Protein AF-A0A2D9T3K2-F1 (afdb_monomer)

Mean predicted aligned error: 9.5 Å

Solvent-accessible surface area (backbone atoms only — not comparable to full-atom values): 57803 Å² total; per-residue (Å²): 136,91,82,90,87,87,89,87,82,87,90,87,91,88,85,89,90,92,86,91,89,87,92,87,91,88,84,88,87,88,87,85,89,83,85,85,78,82,81,85,84,90,79,89,71,95,80,82,83,90,83,84,86,86,90,88,88,83,91,81,85,88,88,75,84,76,86,75,98,74,86,73,88,89,71,94,65,77,78,74,75,79,78,80,83,62,64,78,80,50,65,85,41,47,78,77,47,78,47,72,35,83,84,36,88,58,64,32,38,34,41,22,25,70,74,60,36,41,33,36,37,14,51,36,68,50,48,35,35,17,49,48,22,23,52,49,34,73,33,37,41,64,62,47,55,52,44,23,20,46,17,55,30,45,37,9,56,71,60,4,63,83,20,40,57,56,20,40,34,27,46,53,75,35,29,34,56,34,14,48,43,43,48,69,60,48,49,78,67,55,44,49,38,43,38,25,21,23,50,11,33,35,40,40,52,49,29,31,67,71,66,77,40,82,68,54,57,67,39,63,64,42,18,71,63,62,72,35,94,47,38,62,75,77,59,71,85,57,44,46,51,47,48,29,10,34,52,31,36,50,36,48,75,40,19,67,70,68,52,33,65,41,26,30,56,27,45,55,45,52,87,65,54,49,74,94,42,79,66,38,72,33,52,62,50,26,47,47,70,50,69,62,63,36,43,41,81,39,64,40,50,39,17,56,39,72,50,49,95,73,72,86,58,84,64,78,67,88,80,63,63,71,75,66,74,83,79,84,53,47,79,76,72,53,52,68,66,33,51,54,49,43,45,51,49,39,49,57,50,44,39,72,80,50,48,79,71,48,43,59,82,47,16,35,24,34,20,36,19,8,92,42,26,75,84,44,34,6,30,33,37,32,28,36,29,39,67,40,30,32,50,34,59,46,43,60,40,31,41,33,11,52,92,61,61,28,91,82,54,52,46,39,28,33,29,17,53,70,69,48,98,49,63,62,32,36,34,42,81,27,29,34,42,26,44,25,61,46,60,41,64,36,42,44,35,26,36,31,38,46,40,58,51,85,49,23,43,85,47,24,36,36,42,80,89,38,82,36,57,44,47,77,46,79,44,80,40,52,32,27,64,22,77,81,75,76,19,73,56,46,76,46,80,45,62,47,44,22,45,79,77,65,30,37,49,47,31,56,26,41,50,81,58,55,94,88,57,87,71,59,94,46,53,34,82,47,63,38,59,70,45,35,30,33,52,39,61,82,85,77,85,84,57,24,25,26,37,30,35,45,49,48,44,69,73,33,32,39,66,65,60,20,36,50,32,51,60,67,28,66,37,47,64,47,36,58,58,25,37,49,21,30,39,29,42,23,46,26,38,31,26,15,11,32,88,16,44,27,29,32,38,52,64,44,51,40,62,31,60,70,58,44,53,53,50,99,77,37,42,56,37,82,36,37,36,60,77,20,46,22,35,38,35,76,51,78,72,69,42,60,43,60,40,98,84,35,25,68,28,63,67,54,25,72,69,38,78,50,36,34,14,41,56,55,75,93,74,49,34,47,30,67,67,42,94,83,43,51,37,50,43,32,32,26,35,55,12,34,39,35,60,74,41,49,54,46,64,39,97,55,63,54,68,63,69,48,42,49,12,49,36,35,45,52,52,50,55,53,48,51,55,24,38,78,68,51,49,39,48,71,68,49,51,53,54,48,63,58,30,37,44,37,55,62,50,70,70,45,45,62,52,58,46,47,23,51,50,52,20,50,52,27,53,73,56,83,54,53,93,91,36,66,44,37,54,29,14,49,56,34,67,77,38,43,73,59,54,56,47,49,48,54,41,48,55,50,29,58,74,65,64,32,46,24,39,18,37,52,72,39,84,68,39,81,56,47,75,66,38,35,55,26,2,24,34,43,36,53,47,59,29,22,53,28,36,39,50,48,56,43,45,71,76,57,70,56,73,73,28,64,69,66,52,67,77,43,56,51,46,38,46,51,54,50,60,77,44,50,64,42,83,65,36,49,20,45,32,88,86,76,40,29,46,48,60,31,38,51,78,84,48,80,100,60,75,49,38,62,50,49,38,40,43,51,20,45,54,52,31,53,54,42,45,32,28,57,50,40,97,80,58,54,39,60,18,68,58,42,85,59,60,92,72,43,34,24,17,70,36,25,21,47,43,36,44,29,61,67,48,81,77,65,51,90,43,71,73,59,49,60,67,48,51,71,46,35,66,34,28,87,80,54,62,47,58,89,85,70,45,91,89,38,81,71,62,64,45,60,51,44,61,37,48,28,37,67,50,15,58,32,40,33,21,34,47,70,68,40,56,52,36,58,17,38,37,19,49,40,34,47,38,38,38,40,28,24,89,92,48,75,49,34,30,31,36,29,60,24,18,62,25,55,37,70,88,44,84,31,24,50,68,29,28,63,34,40,73,50,70,41,64,45,79,46,56,73,51,72,67,50,37,49,76,41,43,68,30,25,35,40,38,34,82

Foldseek 3Di:
DDDDDDDDDDDDDDDDDDDDDDDDDDDDDDDDDDDDDDDDDDDDPPDPPPPDPDDDDDDDDDDDDDDDPDPDDDDPDPPPDDFDQDQPLCNPFFFDFAAAQPPAPFWKWWFAFPLGFTAIEDQDLLNRLLQVLQVLCLFPVVVLQVLLCQLLLCLLVQVFPLSNLSSLQSVLLCSNVLLVQQQVLDDPVRQSSLQSSLSSNVSNLVCCVVVVGPHFPVLQQCCVQLVHPHSSVSPDRDHSSSLSSNVSSLLCLQFPDLCQLQQLLQLQCVVVFQVVFPPVQLVSLQVCVQLLAQAFLFQDAQFAAFADDDDSDRDQDPQFFPPDDPRQHAPDPADPVLSVVSSVLSVVNCCLSPPPLFFFAWKKKKKFFLVLALNSWIKIWIFGKDFLAFPFQKFWHWYWNVSSHHPQIFFWTDIDGRSNSFHAFTDSQFKGKHKYFQHWLQKFKAKWWFDADQLQHTFFTAAPNDTFGKDKDWDKHWRRPRVSSVHHTDIDTAIWIAHNQGWTWQTKAADFDDPPDDDDRSWDWHAHSNTIGTFDDDPPPPTIMTMTMDGFCSLHAHPSQLRVQRSNDNAVVSNLVSLLRAISRRMWMKMAGQNRKIKTFPDHWHFQLQVQDADPQLHGHHQRHRSHHHHCRYDPAAYQDADSSNGGPQVCQVVDDNRHHTDDSVNGRMDICDPLSMGMDTQQHHHCQCSNSCVSNGSGGIDDSTFSCQLVVQLSVLSSVCSVVSNPDPVSQLCSLVFQAPSVLVVCLVVLLVLLVLLVVLLVDDDDVQDLSVLSVVLCVVCVVVSVVLNVLSVLCVVVRHGFAQQDAFPQDDHDPSSLSSQLNNLLCLLLVLLLLCLLPVQSPCASHNDHGVSSSVSSCSVQVVCQLPPSHSQADPVASGGQSNARSVDPPDGGHSSSSSSVSSSVSLVFQCDDQDPLQAWIHDVHSPSSSSGNQSNAFEWHAHPQCSSNDDDPVSVVSRPLSTDFCVNVPRDPPDDPPHSSVSGGGGRARHESRRNQDRYQGSPSIHNYHRMGRQKIKMWTHHPVTIWIWMAGCFFNRSHSVDPRRRVRNVCVRNSHTDTRQRDSSSSSVRRNHMHMYHD

Radius of gyration: 31.85 Å; Cα contacts (8 Å, |Δi|>4): 2318; chains: 1; bounding box: 77×105×101 Å

Secondary structure (DSSP, 8-state):
--------------------------------PPPPP--------TTSSSSSS--------S-PPPPPS-----S----PPPPPPPPGGGTTS-EEEEEE-TT-SS-EEEEE-GGG-EEEE-SSHHHHHHHHHHHHHHHHHHHHHHHHHHHHT-SHHHHTHHHHHHHHHHHHTTHHHHHHHHHHT--HHHHHHHHHHHHHHHHHHHHHHTTSSPPPHHHHHHTTTTT-SSGGGT-----HHHHHHHHHHHHHHHH----HHHHHHHHHTGGGSSTT-TTHHHHHHHHHHHHT--S-SS---SS--SSSSSS--SPPP---TT---S-------S-HHHHHHHHHHHHHHHHHHS-GGG-S-B--EEEE-GGGSSSS-EEEEE--EEE--BS-SEEEEEEESTTTT-SS--EEEEEEETT-SS-SEEE-SSEEEEEEE-----EEEEEEEEEE-TTS-EEEEEETTEEEE-EEEEEEEEE--BGGGTB--EEEEEEEEE-TT-PEEEEE-EEE--TT--PPTT---EEETTEEEEES-SSSSS-EEEEEEEEGGGG---HHHHHHHHHH-SSHHHHHHHGGG-BS--EEEEEEETTS-EEEE---B-B--TTS-B-TTSPBPTT--TTSEEETTT-PPPB--B-TTSSB-HHHHHHS-TTB-B--GGGS-EEES-TTSEEEESS--SSS-STTS-TTSSSS--------SHHHHHHHHHHHHHHHTT--SHHHHHHHHT--B-HHHHHHHHHHHHHHHHHHHHHHS-PPTTSHHHHHHHHHHHHHHHHHHHHHHHHHHHHTT-B----S--SS----HHHHHHHHHHHHHHHHHHHHHHHHHTTTT-TTTSS-SHHHHHHHHHHHHHTTT-TT-TTB-TTTSSBGGGS-TTSTT----HHHHHHHHHHHHHHHHHSPBPTTSSSB--SSS-GGG--GGGT-EE-B-BHHHHTTTT-HHHHHHGGGGSB-TTTS-SSTT--TTSGGGG-SSEE----TT-SS-----S-SS---B-EEES--EEEEEETTEEEEEE--SS-S-S-TTSTTSSTTHHHHHHT--EE---SHHHHHHH--EEEEEE-

pLDDT: mean 84.91, std 18.7, range [21.72, 98.81]

Nearest PDB structures (foldseek):
  4e56-assembly2_B  TM=7.898E-01  e=7.848E-30  Pseudomonas sp. 130
  4e57-assembly1_A  TM=7.732E-01  e=4.721E-30  Pseudomonas sp. 130
  4e55-assembly1_A  TM=7.853E-01  e=2.401E-29  Pseudomonas sp. 130
  1keh-assembly1_A  TM=7.615E-01  e=5.226E-30  Brevundimonas diminuta
  3s8r-assembly2_B  TM=7.791E-01  e=2.487E-28  Pseudomonas sp. SY-77-1

Structure (mmCIF, N/CA/C/O backbone):
data_AF-A0A2D9T3K2-F1
#
_entry.id   AF-A0A2D9T3K2-F1
#
loop_
_atom_site.group_PDB
_atom_site.id
_atom_site.type_symbol
_atom_site.label_atom_id
_atom_site.label_alt_id
_atom_site.label_comp_id
_atom_site.label_asym_id
_atom_site.label_entity_id
_atom_site.label_seq_id
_atom_site.pdbx_PDB_ins_code
_atom_site.Cartn_x
_atom_site.Cartn_y
_atom_site.Cartn_z
_atom_site.occupancy
_atom_site.B_iso_or_equiv
_atom_site.auth_seq_id
_atom_site.auth_comp_id
_atom_site.auth_asym_id
_atom_site.auth_atom_id
_atom_site.pdbx_PDB_model_num
ATOM 1 N N . MET A 1 1 ? -13.242 55.283 -20.265 1.00 34.44 1 MET A N 1
ATOM 2 C CA . MET A 1 1 ? -14.229 56.393 -20.376 1.00 34.44 1 MET A CA 1
ATOM 3 C C . MET A 1 1 ? -14.811 56.680 -18.990 1.00 34.44 1 MET A C 1
ATOM 5 O O . MET A 1 1 ? -14.820 55.772 -18.175 1.00 34.44 1 MET A O 1
ATOM 9 N N . LYS A 1 2 ? -15.241 57.914 -18.680 1.00 24.78 2 LYS A N 1
ATOM 10 C CA . LYS A 1 2 ? -15.876 58.256 -17.382 1.00 24.78 2 LYS A CA 1
ATOM 11 C C . LYS A 1 2 ? -17.367 57.911 -17.384 1.00 24.78 2 LYS A C 1
ATOM 13 O O . LYS A 1 2 ? -17.972 58.155 -18.414 1.00 24.78 2 LYS A O 1
ATOM 18 N N . TRP A 1 3 ? -17.931 57.555 -16.223 1.00 22.88 3 TRP A N 1
ATOM 19 C CA . TRP A 1 3 ? -19.050 58.222 -15.505 1.00 22.88 3 TRP A CA 1
ATOM 20 C C . TRP A 1 3 ? -19.085 57.603 -14.075 1.00 22.88 3 TRP A C 1
ATOM 22 O O . TRP A 1 3 ? -19.223 56.399 -13.961 1.00 22.88 3 TRP A O 1
ATOM 32 N N . HIS A 1 4 ? -18.647 58.268 -12.988 1.00 30.34 4 HIS A N 1
ATOM 33 C CA . HIS A 1 4 ? -19.379 59.226 -12.116 1.00 30.34 4 HIS A CA 1
ATOM 34 C C . HIS A 1 4 ? -20.631 58.631 -11.428 1.00 30.34 4 HIS A C 1
ATOM 36 O O . HIS A 1 4 ? -21.470 58.098 -12.134 1.00 30.34 4 HIS A O 1
ATOM 42 N N . ARG A 1 5 ? -20.892 58.730 -10.104 1.00 29.39 5 ARG A N 1
ATOM 43 C CA . ARG A 1 5 ? -20.461 59.567 -8.929 1.00 29.39 5 ARG A CA 1
ATOM 44 C C . ARG A 1 5 ? -20.524 58.680 -7.650 1.00 29.39 5 ARG A C 1
ATOM 46 O O . ARG A 1 5 ? -21.111 57.619 -7.741 1.00 29.39 5 ARG A O 1
ATOM 53 N N . GLY A 1 6 ? -20.050 58.995 -6.433 1.00 24.83 6 GLY A N 1
ATOM 54 C CA . GLY A 1 6 ? -19.529 60.189 -5.722 1.00 24.83 6 GLY A CA 1
ATOM 55 C C . GLY A 1 6 ? -19.977 60.085 -4.234 1.00 24.83 6 GLY A C 1
ATOM 56 O O . GLY A 1 6 ? -20.940 59.385 -3.967 1.00 24.83 6 GLY A O 1
ATOM 57 N N . GLY A 1 7 ? -19.410 60.703 -3.189 1.00 27.02 7 GLY A N 1
ATOM 58 C CA . GLY A 1 7 ? -18.286 61.633 -3.027 1.00 27.02 7 GLY A CA 1
ATOM 59 C C . GLY A 1 7 ? -18.514 62.562 -1.807 1.00 27.02 7 GLY A C 1
ATOM 60 O O . GLY A 1 7 ? -19.582 63.160 -1.721 1.00 27.02 7 GLY A O 1
ATOM 61 N N . ARG A 1 8 ? -17.535 62.683 -0.888 1.00 26.23 8 ARG A N 1
ATOM 62 C CA . ARG A 1 8 ? -17.340 63.669 0.227 1.00 26.23 8 ARG A CA 1
ATOM 63 C C . ARG A 1 8 ? -16.034 63.262 0.958 1.00 26.23 8 ARG A C 1
ATOM 65 O O . ARG A 1 8 ? -15.765 62.075 1.025 1.00 26.23 8 ARG A O 1
ATOM 72 N N . GLY A 1 9 ? -15.174 64.113 1.527 1.00 25.58 9 GLY A N 1
ATOM 73 C CA . GLY A 1 9 ? -15.096 65.579 1.561 1.00 25.58 9 GLY A CA 1
ATOM 74 C C . GLY A 1 9 ? -14.053 66.059 2.600 1.00 25.58 9 GLY A C 1
ATOM 75 O O . GLY A 1 9 ? -14.320 66.000 3.790 1.00 25.58 9 GLY A O 1
ATOM 76 N N . ARG A 1 10 ? -12.877 66.525 2.135 1.00 26.20 10 ARG A N 1
ATOM 77 C CA . ARG A 1 10 ? -11.783 67.244 2.866 1.00 26.20 10 ARG A CA 1
ATOM 78 C C . ARG A 1 10 ? -12.265 68.595 3.479 1.00 26.20 10 ARG A C 1
ATOM 80 O O . ARG A 1 10 ? -13.417 68.917 3.184 1.00 26.20 10 ARG A O 1
ATOM 87 N N . PRO A 1 11 ? -11.472 69.451 4.202 1.00 43.53 11 PRO A N 1
ATOM 88 C CA . PRO A 1 11 ? -9.986 69.646 4.260 1.00 43.53 11 PRO A CA 1
ATOM 89 C C . PRO A 1 11 ? -9.410 69.894 5.694 1.00 43.53 11 PRO A C 1
ATOM 91 O O . PRO A 1 11 ? -10.148 69.754 6.656 1.00 43.53 11 PRO A O 1
ATOM 94 N N . ALA A 1 12 ? -8.180 70.365 5.989 1.00 29.14 12 ALA A N 1
ATOM 95 C CA . ALA A 1 12 ? -6.795 70.384 5.441 1.00 29.14 12 ALA A CA 1
ATOM 96 C C . ALA A 1 12 ? -6.040 71.611 6.046 1.00 29.14 12 ALA A C 1
ATOM 98 O O . ALA A 1 12 ? -6.672 72.635 6.296 1.00 29.14 12 ALA A O 1
ATOM 99 N N . GLY A 1 13 ? -4.708 71.565 6.237 1.00 24.05 13 GLY A N 1
ATOM 100 C CA . GLY A 1 13 ? -3.927 72.708 6.766 1.00 24.05 13 GLY A CA 1
ATOM 101 C C . GLY A 1 13 ? -2.402 72.615 6.559 1.00 24.05 13 GLY A C 1
ATOM 102 O O . GLY A 1 13 ? -1.827 71.536 6.626 1.00 24.05 13 GLY A O 1
ATOM 103 N N . THR A 1 14 ? -1.749 73.750 6.271 1.00 26.33 14 THR A N 1
ATOM 104 C CA . THR A 1 14 ? -0.377 73.878 5.708 1.00 26.33 14 THR A CA 1
ATOM 105 C C . THR A 1 14 ? 0.335 75.138 6.260 1.00 26.33 14 THR A C 1
ATOM 107 O O . THR A 1 14 ? -0.378 76.074 6.605 1.00 26.33 14 THR A O 1
ATOM 110 N N . LYS A 1 15 ? 1.673 75.324 6.303 1.00 27.38 15 LYS A N 1
ATOM 111 C CA . LYS A 1 15 ? 2.837 74.637 5.678 1.00 27.38 15 LYS A CA 1
ATOM 112 C C . LYS A 1 15 ? 4.179 75.108 6.332 1.00 27.38 15 LYS A C 1
ATOM 114 O O . LYS A 1 15 ? 4.210 76.198 6.886 1.00 27.38 15 LYS A O 1
ATOM 119 N N . VAL A 1 16 ? 5.282 74.398 6.025 1.00 26.81 16 VAL A N 1
ATOM 120 C CA . VAL A 1 16 ? 6.668 74.896 5.723 1.00 26.81 16 VAL A CA 1
ATOM 121 C C . VAL A 1 16 ? 7.769 74.991 6.838 1.00 26.81 16 VAL A C 1
ATOM 123 O O . VAL A 1 16 ? 7.431 75.295 7.976 1.00 26.81 16 VAL A O 1
ATOM 126 N N . PRO A 1 17 ? 9.074 74.700 6.527 1.00 44.97 17 PRO A N 1
ATOM 127 C CA . PRO A 1 17 ? 10.231 74.529 7.462 1.00 44.97 17 PRO A CA 1
ATOM 128 C C . PRO A 1 17 ? 11.317 75.649 7.255 1.00 44.97 17 PRO A C 1
ATOM 130 O O . PRO A 1 17 ? 10.873 76.711 6.811 1.00 44.97 17 PRO A O 1
ATOM 133 N N . PRO A 1 18 ? 12.683 75.535 7.432 1.00 43.09 18 PRO A N 1
ATOM 134 C CA . PRO A 1 18 ? 13.651 74.522 7.982 1.00 43.09 18 PRO A CA 1
ATOM 135 C C . PRO A 1 18 ? 14.780 75.168 8.902 1.00 43.09 18 PRO A C 1
ATOM 137 O O . PRO A 1 18 ? 14.460 76.188 9.507 1.00 43.09 18 PRO A O 1
ATOM 140 N N . PRO A 1 19 ? 16.105 74.794 8.961 1.00 46.16 19 PRO A N 1
ATOM 141 C CA . PRO A 1 19 ? 16.846 73.523 9.249 1.00 46.16 19 PRO A CA 1
ATOM 142 C C . PRO A 1 19 ? 18.025 73.580 10.311 1.00 46.16 19 PRO A C 1
ATOM 144 O O . PRO A 1 19 ? 18.460 74.651 10.715 1.00 46.16 19 PRO A O 1
ATOM 147 N N . HIS A 1 20 ? 18.644 72.404 10.591 1.00 27.02 20 HIS A N 1
ATOM 148 C CA . HIS A 1 20 ? 20.056 72.089 11.012 1.00 27.02 20 HIS A CA 1
ATOM 149 C C . HIS A 1 20 ? 20.664 72.425 12.410 1.00 27.02 20 HIS A C 1
ATOM 151 O O . HIS A 1 20 ? 20.666 73.572 12.833 1.00 27.02 20 HIS A O 1
ATOM 157 N N . VAL A 1 21 ? 21.352 71.424 13.024 1.00 25.61 21 VAL A N 1
ATOM 158 C CA . VAL A 1 21 ? 22.765 71.387 13.556 1.00 25.61 21 VAL A CA 1
ATOM 159 C C . VAL A 1 21 ? 23.084 69.964 14.134 1.00 25.61 21 VAL A C 1
ATOM 161 O O . VAL A 1 21 ? 22.221 69.093 14.076 1.00 25.61 21 VAL A O 1
ATOM 164 N N . VAL A 1 22 ? 24.336 69.653 14.537 1.00 27.73 22 VAL A N 1
ATOM 165 C CA . VAL A 1 22 ? 24.989 68.311 14.498 1.00 27.73 22 VAL A CA 1
ATOM 166 C C . VAL A 1 22 ? 25.865 67.957 15.747 1.00 27.73 22 VAL A C 1
ATOM 168 O O . VAL A 1 22 ? 26.499 68.851 16.298 1.00 27.73 22 VAL A O 1
ATOM 171 N N . ARG A 1 23 ? 26.024 66.637 16.045 1.00 29.28 23 ARG A N 1
ATOM 172 C CA . ARG A 1 23 ? 27.108 65.887 16.789 1.00 29.28 23 ARG A CA 1
ATOM 173 C C . ARG A 1 23 ? 27.122 65.705 18.336 1.00 29.28 23 ARG A C 1
ATOM 175 O O . ARG A 1 23 ? 27.079 66.661 19.095 1.00 29.28 23 ARG A O 1
ATOM 182 N N . GLY A 1 24 ? 27.433 64.458 18.750 1.00 23.02 24 GLY A N 1
ATOM 183 C CA . GLY A 1 24 ? 27.941 63.992 20.068 1.00 23.02 24 GLY A CA 1
ATOM 184 C C . GLY A 1 24 ? 28.343 62.488 20.019 1.00 23.02 24 GLY A C 1
ATOM 185 O O . GLY A 1 24 ? 27.822 61.787 19.158 1.00 23.02 24 GLY A O 1
ATOM 186 N N . ARG A 1 25 ? 29.291 61.982 20.841 1.00 28.72 25 ARG A N 1
ATOM 187 C CA . ARG A 1 25 ? 29.903 60.613 20.748 1.00 28.72 25 ARG A CA 1
ATOM 188 C C . ARG A 1 25 ? 30.012 59.858 22.095 1.00 28.72 25 ARG A C 1
ATOM 190 O O . ARG A 1 25 ? 30.309 60.496 23.099 1.00 28.72 25 ARG A O 1
ATOM 197 N N . GLY A 1 26 ? 30.019 58.513 22.032 1.00 23.56 26 GLY A N 1
ATOM 198 C CA . GLY A 1 26 ? 30.567 57.555 23.031 1.00 23.56 26 GLY A CA 1
ATOM 199 C C . GLY A 1 26 ? 29.570 56.446 23.435 1.00 23.56 26 GLY A C 1
ATOM 200 O O . GLY A 1 26 ? 28.385 56.744 23.457 1.00 23.56 26 GLY A O 1
ATOM 201 N N . ARG A 1 27 ? 29.943 55.196 23.778 1.00 26.59 27 ARG A N 1
ATOM 202 C CA . ARG A 1 27 ? 31.215 54.425 23.696 1.00 26.59 27 ARG A CA 1
ATOM 203 C C . ARG A 1 27 ? 30.889 52.909 23.899 1.00 26.59 27 ARG A C 1
ATOM 205 O O . ARG A 1 27 ? 29.916 52.619 24.578 1.00 26.59 27 ARG A O 1
ATOM 212 N N . ASP A 1 28 ? 31.690 52.006 23.325 1.00 29.39 28 ASP A N 1
ATOM 213 C CA . ASP A 1 28 ? 31.605 50.509 23.334 1.00 29.39 28 ASP A CA 1
ATOM 214 C C . ASP A 1 28 ? 32.063 49.873 24.699 1.00 29.39 28 ASP A C 1
ATOM 216 O O . ASP A 1 28 ? 32.567 50.681 25.496 1.00 29.39 28 ASP A O 1
ATOM 220 N N . PRO A 1 29 ? 32.019 48.531 25.017 1.00 43.41 29 PRO A N 1
ATOM 221 C CA . PRO A 1 29 ? 31.905 47.341 24.127 1.00 43.41 29 PRO A CA 1
ATOM 222 C C . PRO A 1 29 ? 31.186 46.032 24.623 1.00 43.41 29 PRO A C 1
ATOM 224 O O . PRO A 1 29 ? 30.642 45.965 25.723 1.00 43.41 29 PRO A O 1
ATOM 227 N N . THR A 1 30 ? 31.341 44.958 23.815 1.00 26.66 30 THR A N 1
ATOM 228 C CA . THR A 1 30 ? 30.981 43.508 23.954 1.00 26.66 30 THR A CA 1
ATOM 229 C C . THR A 1 30 ? 29.553 43.100 23.534 1.00 26.66 30 THR A C 1
ATOM 231 O O . THR A 1 30 ? 28.596 43.726 23.965 1.00 26.66 30 THR A O 1
ATOM 234 N N . GLY A 1 31 ? 29.319 42.061 22.711 1.00 23.58 31 GLY A N 1
ATOM 235 C CA . GLY A 1 31 ? 30.226 41.256 21.864 1.00 23.58 31 GLY A CA 1
ATOM 236 C C . GLY A 1 31 ? 29.576 39.936 21.384 1.00 23.58 31 GLY A C 1
ATOM 237 O O . GLY A 1 31 ? 29.132 39.164 22.221 1.00 23.58 31 GLY A O 1
ATOM 238 N N . GLY A 1 32 ? 29.533 39.671 20.069 1.00 24.25 32 GLY A N 1
ATOM 239 C CA . GLY A 1 32 ? 28.966 38.443 19.463 1.00 24.25 32 GLY A CA 1
ATOM 240 C C . GLY A 1 32 ? 28.445 38.685 18.028 1.00 24.25 32 GLY A C 1
ATOM 241 O O . GLY A 1 32 ? 27.812 39.722 17.816 1.00 24.25 32 GLY A O 1
ATOM 242 N N . PRO A 1 33 ? 28.749 37.835 17.022 1.00 28.12 33 PRO A N 1
ATOM 243 C CA . PRO A 1 33 ? 28.471 38.132 15.610 1.00 28.12 33 PRO A CA 1
ATOM 244 C C . PRO A 1 33 ? 27.065 37.713 15.147 1.00 28.12 33 PRO A C 1
ATOM 246 O O . PRO A 1 33 ? 26.453 36.804 15.697 1.00 28.12 33 PRO A O 1
ATOM 249 N N . ALA A 1 34 ? 26.577 38.366 14.090 1.00 24.81 34 ALA A N 1
ATOM 250 C CA . ALA A 1 34 ? 25.294 38.069 13.455 1.00 24.81 34 ALA A CA 1
ATOM 251 C C . ALA A 1 34 ? 25.463 37.177 12.213 1.00 24.81 34 ALA A C 1
ATOM 253 O O . ALA A 1 34 ? 26.339 37.441 11.388 1.00 24.81 34 ALA A O 1
ATOM 254 N N . MET A 1 35 ? 24.567 36.202 12.031 1.00 25.55 35 MET A N 1
ATOM 255 C CA . MET A 1 35 ? 24.351 35.560 10.731 1.00 25.55 35 MET A CA 1
ATOM 256 C C . MET A 1 35 ? 23.540 36.475 9.804 1.00 25.55 35 MET A C 1
ATOM 258 O O . MET A 1 35 ? 22.585 37.139 10.217 1.00 25.55 35 MET A O 1
ATOM 262 N N . LEU A 1 36 ? 23.936 36.508 8.533 1.00 25.61 36 LEU A N 1
ATOM 263 C CA . LEU A 1 36 ? 23.292 37.285 7.478 1.00 25.61 36 LEU A CA 1
ATOM 264 C C . LEU A 1 36 ? 22.061 36.543 6.944 1.00 25.61 36 LEU A C 1
ATOM 266 O O . LEU A 1 36 ? 22.189 35.465 6.376 1.00 25.61 36 LEU A O 1
ATOM 270 N N . ARG A 1 37 ? 20.878 37.160 7.042 1.00 27.97 37 ARG A N 1
ATOM 271 C CA . ARG A 1 37 ? 19.728 36.799 6.196 1.00 27.97 37 ARG A CA 1
ATOM 272 C C . ARG A 1 37 ? 19.809 37.579 4.877 1.00 27.97 37 ARG A C 1
ATOM 274 O O . ARG A 1 37 ? 19.866 38.811 4.944 1.00 27.97 37 ARG A O 1
ATOM 281 N N . PRO A 1 38 ? 19.727 36.939 3.699 1.00 27.00 38 PRO A N 1
ATOM 282 C CA . PRO A 1 38 ? 19.452 37.655 2.465 1.00 27.00 38 PRO A CA 1
ATOM 283 C C . PRO A 1 38 ? 17.966 38.041 2.397 1.00 27.00 38 PRO A C 1
ATOM 285 O O . PRO A 1 38 ? 17.079 37.198 2.296 1.00 27.00 38 PRO A O 1
ATOM 288 N N . MET A 1 39 ? 17.691 39.347 2.406 1.00 24.47 39 MET A N 1
ATOM 289 C CA . MET A 1 39 ? 16.560 39.888 1.641 1.00 24.47 39 MET A CA 1
ATOM 290 C C . MET A 1 39 ? 16.882 39.660 0.148 1.00 24.47 39 MET A C 1
ATOM 292 O O . MET A 1 39 ? 18.035 39.794 -0.243 1.00 24.47 39 MET A O 1
ATOM 296 N N . GLY A 1 40 ? 15.959 39.333 -0.750 1.00 23.31 40 GLY A N 1
ATOM 297 C CA . GLY A 1 40 ? 14.531 39.618 -0.730 1.00 23.31 40 GLY A CA 1
ATOM 298 C C . GLY A 1 40 ? 14.197 40.569 -1.881 1.00 23.31 40 GLY A C 1
ATOM 299 O O . GLY A 1 40 ? 14.188 41.784 -1.695 1.00 23.31 40 GLY A O 1
ATOM 300 N N . VAL A 1 41 ? 13.902 40.014 -3.061 1.00 23.06 41 VAL A N 1
ATOM 301 C CA . VAL A 1 41 ? 13.328 40.746 -4.203 1.00 23.06 41 VAL A CA 1
ATOM 302 C C . VAL A 1 41 ? 12.068 40.013 -4.661 1.00 23.06 41 VAL A C 1
ATOM 304 O O . VAL A 1 41 ? 12.069 39.282 -5.644 1.00 23.06 41 VAL A O 1
ATOM 307 N N . ARG A 1 42 ? 10.961 40.220 -3.939 1.00 30.50 42 ARG A N 1
ATOM 308 C CA . ARG A 1 42 ? 9.630 39.975 -4.508 1.00 30.50 42 ARG A CA 1
ATOM 309 C C . ARG A 1 42 ? 9.323 41.137 -5.449 1.00 30.50 42 ARG A C 1
ATOM 311 O O . ARG A 1 42 ? 9.096 42.249 -4.971 1.00 30.50 42 ARG A O 1
ATOM 318 N N . LEU A 1 43 ? 9.324 40.893 -6.759 1.00 23.05 43 LEU A N 1
ATOM 319 C CA . LEU A 1 43 ? 8.754 41.825 -7.730 1.00 23.05 43 LEU A CA 1
ATOM 320 C C . LEU A 1 43 ? 7.455 41.233 -8.277 1.00 23.05 43 LEU A C 1
ATOM 322 O O . LEU A 1 43 ? 7.450 40.219 -8.966 1.00 23.05 43 LEU A O 1
ATOM 326 N N . ASP A 1 44 ? 6.355 41.856 -7.877 1.00 33.16 44 ASP A N 1
ATOM 327 C CA . ASP A 1 44 ? 4.999 41.380 -8.105 1.00 33.16 44 ASP A CA 1
ATOM 328 C C . ASP A 1 44 ? 4.525 41.716 -9.529 1.00 33.16 44 ASP A C 1
ATOM 330 O O . ASP A 1 44 ? 4.371 42.888 -9.882 1.00 33.16 44 ASP A O 1
ATOM 334 N N . TRP A 1 45 ? 4.302 40.680 -10.342 1.00 26.22 45 TRP A N 1
ATOM 335 C CA . TRP A 1 45 ? 3.747 40.780 -11.699 1.00 26.22 45 TRP A CA 1
ATOM 336 C C . TRP A 1 45 ? 2.360 40.126 -11.834 1.00 26.22 45 TRP A C 1
ATOM 338 O O . TRP A 1 45 ? 1.802 40.081 -12.935 1.00 26.22 45 TRP A O 1
ATOM 348 N N . ARG A 1 46 ? 1.762 39.644 -10.733 1.00 24.33 46 ARG A N 1
ATOM 349 C CA . ARG A 1 46 ? 0.504 38.876 -10.737 1.00 24.33 46 ARG A CA 1
ATOM 350 C C . ARG A 1 46 ? -0.737 39.768 -10.914 1.00 24.33 46 ARG A C 1
ATOM 352 O O . ARG A 1 46 ? -1.583 39.817 -10.028 1.00 24.33 46 ARG A O 1
ATOM 359 N N . LEU A 1 47 ? -0.874 40.479 -12.047 1.00 26.16 47 LEU A N 1
ATOM 360 C CA . LEU A 1 47 ? -2.136 41.171 -12.397 1.00 26.16 47 LEU A CA 1
ATOM 361 C C . LEU A 1 47 ? -2.362 41.592 -13.873 1.00 26.16 47 LEU A C 1
ATOM 363 O O . LEU A 1 47 ? -3.265 42.386 -14.128 1.00 26.16 47 LEU A O 1
ATOM 367 N N . MET A 1 48 ? -1.622 41.073 -14.868 1.00 23.83 48 MET A N 1
ATOM 368 C CA . MET A 1 48 ? -1.937 41.304 -16.303 1.00 23.83 48 MET A CA 1
ATOM 369 C C . MET A 1 48 ? -1.862 40.052 -17.202 1.00 23.83 48 MET A C 1
ATOM 371 O O . MET A 1 48 ? -1.360 40.115 -18.320 1.00 23.83 48 MET A O 1
ATOM 375 N N . ALA A 1 49 ? -2.438 38.934 -16.749 1.00 24.06 49 ALA A N 1
ATOM 376 C CA . ALA A 1 49 ? -2.745 37.773 -17.604 1.00 24.06 49 ALA A CA 1
ATOM 377 C C . ALA A 1 49 ? -4.161 37.182 -17.387 1.00 24.06 49 ALA A C 1
ATOM 379 O O . ALA A 1 49 ? -4.528 36.207 -18.028 1.00 24.06 49 ALA A O 1
ATOM 380 N N . ALA A 1 50 ? -4.997 37.799 -16.540 1.00 24.78 50 ALA A N 1
ATOM 381 C CA . ALA A 1 50 ? -6.332 37.300 -16.169 1.00 24.78 50 ALA A CA 1
ATOM 382 C C . ALA A 1 50 ? -7.496 38.116 -16.785 1.00 24.78 50 ALA A C 1
ATOM 384 O O . ALA A 1 50 ? -8.545 38.289 -16.171 1.00 24.78 50 ALA A O 1
ATOM 385 N N . CYS A 1 51 ? -7.307 38.695 -17.978 1.00 24.50 51 CYS A N 1
ATOM 386 C CA . CYS A 1 51 ? -8.308 39.543 -18.650 1.00 24.50 51 CYS A CA 1
ATOM 387 C C . CYS A 1 51 ? -8.310 39.352 -20.178 1.00 24.50 51 CYS A C 1
ATOM 389 O O . CYS A 1 51 ? -8.165 40.315 -20.931 1.00 24.50 51 CYS A O 1
ATOM 391 N N . ALA A 1 52 ? -8.477 38.106 -20.638 1.00 24.38 52 ALA A N 1
ATOM 392 C CA . ALA A 1 52 ? -8.683 37.797 -22.059 1.00 24.38 52 ALA A CA 1
ATOM 393 C C . ALA A 1 52 ? -9.510 36.517 -22.336 1.00 24.38 52 ALA A C 1
ATOM 395 O O . ALA A 1 52 ? -9.379 35.953 -23.416 1.00 24.38 52 ALA A O 1
ATOM 396 N N . LEU A 1 53 ? -10.365 36.054 -21.410 1.00 25.59 53 LEU A N 1
ATOM 397 C CA . LEU A 1 53 ? -11.176 34.836 -21.611 1.00 25.59 53 LEU A CA 1
ATOM 398 C C . LEU A 1 53 ? -12.561 34.893 -20.927 1.00 25.59 53 LEU A C 1
ATOM 400 O O . LEU A 1 53 ? -12.943 34.025 -20.157 1.00 25.59 53 LEU A O 1
ATOM 404 N N . THR A 1 54 ? -13.336 35.944 -21.209 1.00 25.83 54 THR A N 1
ATOM 405 C CA . THR A 1 54 ? -14.802 35.970 -21.000 1.00 25.83 54 THR A CA 1
ATOM 406 C C . THR A 1 54 ? -15.419 37.105 -21.817 1.00 25.83 54 THR A C 1
ATOM 408 O O . THR A 1 54 ? -15.417 38.246 -21.374 1.00 25.83 54 THR A O 1
ATOM 411 N N . PHE A 1 55 ? -15.906 36.802 -23.028 1.00 22.53 55 PHE A N 1
ATOM 412 C CA . PHE A 1 55 ? -17.032 37.462 -23.724 1.00 22.53 55 PHE A CA 1
ATOM 413 C C . PHE A 1 55 ? -17.116 36.951 -25.175 1.00 22.53 55 PHE A C 1
ATOM 415 O O . PHE A 1 55 ? -16.452 37.511 -26.037 1.00 22.53 55 PHE A O 1
ATOM 422 N N . VAL A 1 56 ? -17.954 35.939 -25.446 1.00 23.97 56 VAL A N 1
ATOM 423 C CA . VAL A 1 56 ? -19.070 35.999 -26.421 1.00 23.97 56 VAL A CA 1
ATOM 424 C C . VAL A 1 56 ? -20.062 34.875 -26.087 1.00 23.97 56 VAL A C 1
ATOM 426 O O . VAL A 1 56 ? -19.832 33.718 -26.405 1.00 23.97 56 VAL A O 1
ATOM 429 N N . PHE A 1 57 ? -21.214 35.247 -25.533 1.00 26.50 57 PHE A N 1
ATOM 430 C CA . PHE A 1 57 ? -22.488 34.565 -25.772 1.00 26.50 57 PHE A CA 1
ATOM 431 C C . PHE A 1 57 ? -23.548 35.660 -25.914 1.00 26.50 57 PHE A C 1
ATOM 433 O O . PHE A 1 57 ? -23.782 36.384 -24.949 1.00 26.50 57 PHE A O 1
ATOM 440 N N . ALA A 1 58 ? -24.128 35.813 -27.113 1.00 21.72 58 ALA A N 1
ATOM 441 C CA . ALA A 1 58 ? -25.514 36.248 -27.358 1.00 21.72 58 ALA A CA 1
ATOM 442 C C . ALA A 1 58 ? -25.766 36.561 -28.850 1.00 21.72 58 ALA A C 1
ATOM 444 O O . ALA A 1 58 ? -25.229 37.525 -29.387 1.00 21.72 58 ALA A O 1
ATOM 445 N N . CYS A 1 59 ? -26.679 35.786 -29.440 1.00 25.14 59 CYS A N 1
ATOM 446 C CA . CYS A 1 59 ? -27.623 36.143 -30.508 1.00 25.14 59 CYS A CA 1
ATOM 447 C C . CYS A 1 59 ? -27.112 36.778 -31.821 1.00 25.14 59 CYS A C 1
ATOM 449 O O . CYS A 1 59 ? -26.900 37.988 -31.920 1.00 25.14 59 CYS A O 1
ATOM 451 N N . GLY A 1 60 ? -27.152 35.969 -32.881 1.00 23.48 60 GLY A N 1
ATOM 452 C CA . GLY A 1 60 ? -27.429 36.398 -34.252 1.00 23.48 60 GLY A CA 1
ATOM 453 C C . GLY A 1 60 ? -28.254 35.312 -34.946 1.00 23.48 60 GLY A C 1
ATOM 454 O O . GLY A 1 60 ? -27.791 34.178 -35.020 1.00 23.48 60 GLY A O 1
ATOM 455 N N . ASP A 1 61 ? -29.472 35.644 -35.378 1.00 28.91 61 ASP A N 1
ATOM 456 C CA . ASP A 1 61 ? -30.355 34.742 -36.131 1.00 28.91 61 ASP A CA 1
ATOM 457 C C . ASP A 1 61 ? -29.936 34.620 -37.617 1.00 28.91 61 ASP A C 1
ATOM 459 O O . ASP A 1 61 ? -29.175 35.444 -38.131 1.00 28.91 61 ASP A O 1
ATOM 463 N N . ASP A 1 62 ? -30.544 33.631 -38.282 1.00 33.41 62 ASP A N 1
ATOM 464 C CA . ASP A 1 62 ? -30.639 33.356 -39.729 1.00 33.41 62 ASP A CA 1
ATOM 465 C C . ASP A 1 62 ? -29.487 32.622 -40.473 1.00 33.41 62 ASP A C 1
ATOM 467 O O . ASP A 1 62 ? -28.363 33.095 -40.639 1.00 33.41 62 ASP A O 1
ATOM 471 N N . ASP A 1 63 ? -29.893 31.475 -41.042 1.00 36.53 63 ASP A N 1
ATOM 472 C CA . ASP A 1 63 ? -29.434 30.825 -42.282 1.00 36.53 63 ASP A CA 1
ATOM 473 C C . ASP A 1 63 ? -28.000 30.256 -42.395 1.00 36.53 63 ASP A C 1
ATOM 475 O O . ASP A 1 63 ? -27.214 30.617 -43.276 1.00 36.53 63 ASP A O 1
ATOM 479 N N . GLY A 1 64 ? -27.725 29.206 -41.610 1.00 30.88 64 GLY A N 1
ATOM 480 C CA . GLY A 1 64 ? -26.830 28.104 -42.010 1.00 30.88 64 GLY A CA 1
ATOM 481 C C . GLY A 1 64 ? -27.642 26.914 -42.561 1.00 30.88 64 GLY A C 1
ATOM 482 O O . GLY A 1 64 ? -28.726 26.648 -42.039 1.00 30.88 64 GLY A O 1
ATOM 483 N N . PRO A 1 65 ? -27.193 26.198 -43.613 1.00 28.02 65 PRO A N 1
ATOM 484 C CA . PRO A 1 65 ? -28.014 25.179 -44.265 1.00 28.02 65 PRO A CA 1
ATOM 485 C C . PRO A 1 65 ? -28.258 23.959 -43.367 1.00 28.02 65 PRO A C 1
ATOM 487 O O . PRO A 1 65 ? -27.348 23.470 -42.699 1.00 28.02 65 PRO A O 1
ATOM 490 N N . SER A 1 66 ? -29.488 23.437 -43.412 1.00 31.08 66 SER A N 1
ATOM 491 C CA . SER A 1 66 ? -29.842 22.134 -42.834 1.00 31.08 66 SER A CA 1
ATOM 492 C C . SER A 1 66 ? -28.901 21.042 -43.362 1.00 31.08 66 SER A C 1
ATOM 494 O O . SER A 1 66 ? -28.591 21.067 -44.556 1.00 31.08 66 SER A O 1
ATOM 496 N N . PRO A 1 67 ? -28.488 20.060 -42.536 1.00 31.31 67 PRO A N 1
ATOM 497 C CA . PRO A 1 67 ? -27.712 18.928 -43.025 1.00 31.31 67 PRO A CA 1
ATOM 498 C C . PRO A 1 67 ? -28.542 18.139 -44.042 1.00 31.31 67 PRO A C 1
ATOM 500 O O . PRO A 1 67 ? -29.677 17.751 -43.758 1.00 31.31 67 PRO A O 1
ATOM 503 N N . ASP A 1 68 ? -27.974 17.946 -45.229 1.00 30.56 68 ASP A N 1
ATOM 504 C CA . ASP A 1 68 ? -28.562 17.157 -46.308 1.00 30.56 68 ASP A CA 1
ATOM 505 C C . ASP A 1 68 ? -28.413 15.665 -45.951 1.00 30.56 68 ASP A C 1
ATOM 507 O O . ASP A 1 68 ? -27.279 15.202 -45.785 1.00 30.56 68 ASP A O 1
ATOM 511 N N . PRO A 1 69 ? -29.502 14.896 -45.766 1.00 38.84 69 PRO A N 1
ATOM 512 C CA . PRO A 1 69 ? -29.434 13.510 -45.308 1.00 38.84 69 PRO A CA 1
ATOM 513 C C . PRO A 1 69 ? -29.142 12.542 -46.469 1.00 38.84 69 PRO A C 1
ATOM 515 O O . PRO A 1 69 ? -29.785 11.501 -46.576 1.00 38.84 69 PRO A O 1
ATOM 518 N N . ASP A 1 70 ? -28.208 12.900 -47.357 1.00 35.91 70 ASP A N 1
ATOM 519 C CA . ASP A 1 70 ? -27.866 12.109 -48.546 1.00 35.91 70 ASP A CA 1
ATOM 520 C C . ASP A 1 70 ? -26.418 12.366 -49.029 1.00 35.91 70 ASP A C 1
ATOM 522 O O . ASP A 1 70 ? -26.158 12.882 -50.114 1.00 35.91 70 ASP A O 1
ATOM 526 N N . MET A 1 71 ? -25.438 12.000 -48.194 1.00 32.53 71 MET A N 1
ATOM 527 C CA . MET A 1 71 ? -24.033 11.815 -48.604 1.00 32.53 71 MET A CA 1
ATOM 528 C C . MET A 1 71 ? -23.650 10.335 -48.502 1.00 32.53 71 MET A C 1
ATOM 530 O O . MET A 1 71 ? -22.719 9.941 -47.800 1.00 32.53 71 MET A O 1
ATOM 534 N N . GLY A 1 72 ? -24.410 9.501 -49.213 1.00 33.91 72 GLY A N 1
ATOM 535 C CA . GLY A 1 72 ? -24.019 8.129 -49.506 1.00 33.91 72 GLY A CA 1
ATOM 536 C C . GLY A 1 72 ? -22.952 8.061 -50.606 1.00 33.91 72 GLY A C 1
ATOM 537 O O . GLY A 1 72 ? -23.031 8.774 -51.602 1.00 33.91 72 GLY A O 1
ATOM 538 N N . SER A 1 73 ? -21.991 7.152 -50.422 1.00 44.72 73 SER A N 1
ATOM 539 C CA . SER A 1 73 ? -21.231 6.455 -51.477 1.00 44.72 73 SER A CA 1
ATOM 540 C C . SER A 1 73 ? -20.701 7.268 -52.676 1.00 44.72 73 SER A C 1
ATOM 542 O O . SER A 1 73 ? -21.361 7.339 -53.709 1.00 44.72 73 SER A O 1
ATOM 544 N N . ASP A 1 74 ? -19.451 7.738 -52.590 1.00 36.25 74 ASP A N 1
ATOM 545 C CA . ASP A 1 74 ? -18.419 7.411 -53.600 1.00 36.25 74 ASP A CA 1
ATOM 546 C C . ASP A 1 74 ? -17.018 7.879 -53.142 1.00 36.25 74 ASP A C 1
ATOM 548 O O . ASP A 1 74 ? -16.438 8.853 -53.625 1.00 36.25 74 ASP A O 1
ATOM 552 N N . MET A 1 75 ? -16.431 7.137 -52.202 1.00 36.62 75 MET A N 1
ATOM 553 C CA . MET A 1 75 ? -14.986 6.905 -52.231 1.00 36.62 75 MET A CA 1
ATOM 554 C C . MET A 1 75 ? -14.784 5.429 -52.543 1.00 36.62 75 MET A C 1
ATOM 556 O O . MET A 1 75 ? -15.500 4.588 -52.002 1.00 36.62 75 MET A O 1
ATOM 560 N N . GLY A 1 76 ? -13.832 5.132 -53.430 1.00 34.31 76 GLY A N 1
ATOM 561 C CA . GLY A 1 76 ? -13.479 3.769 -53.819 1.00 34.31 76 GLY A CA 1
ATOM 562 C C . GLY A 1 76 ? -12.823 3.024 -52.664 1.00 34.31 76 GLY A C 1
ATOM 563 O O . GLY A 1 76 ? -11.605 2.896 -52.627 1.00 34.31 76 GLY A O 1
ATOM 564 N N . MET A 1 77 ? -13.645 2.571 -51.725 1.00 34.22 77 MET A N 1
ATOM 565 C CA . MET A 1 77 ? -13.299 1.530 -50.775 1.00 34.22 77 MET A CA 1
ATOM 566 C C . MET A 1 77 ? -13.247 0.237 -51.587 1.00 34.22 77 MET A C 1
ATOM 568 O O . MET A 1 77 ? -14.273 -0.181 -52.133 1.00 34.22 77 MET A O 1
ATOM 572 N N . ASP A 1 78 ? -12.078 -0.399 -51.670 1.00 35.97 78 ASP A N 1
ATOM 573 C CA . ASP A 1 78 ? -12.079 -1.848 -51.856 1.00 35.97 78 ASP A CA 1
ATOM 574 C C . ASP A 1 78 ? -12.968 -2.410 -50.742 1.00 35.97 78 ASP A C 1
ATOM 576 O O . ASP A 1 78 ? -12.845 -2.004 -49.582 1.00 35.97 78 ASP A O 1
ATOM 580 N N . ALA A 1 79 ? -13.950 -3.234 -51.109 1.00 40.56 79 ALA A N 1
ATOM 581 C CA . ALA A 1 79 ? -14.906 -3.747 -50.141 1.00 40.56 79 ALA A CA 1
ATOM 582 C C . ALA A 1 79 ? -14.125 -4.548 -49.097 1.00 40.56 79 ALA A C 1
ATOM 584 O O . ALA A 1 79 ? -13.570 -5.592 -49.439 1.00 40.56 79 ALA A O 1
ATOM 585 N N . ALA A 1 80 ? -14.062 -4.028 -47.866 1.00 56.31 80 ALA A N 1
ATOM 586 C CA . ALA A 1 80 ? -13.444 -4.726 -46.750 1.00 56.31 80 ALA A CA 1
ATOM 587 C C . ALA A 1 80 ? -14.018 -6.144 -46.702 1.00 56.31 80 ALA A C 1
ATOM 589 O O . ALA A 1 80 ? -15.236 -6.321 -46.847 1.00 56.31 80 ALA A O 1
ATOM 590 N N . GLU A 1 81 ? -13.140 -7.141 -46.582 1.00 59.00 81 GLU A N 1
ATOM 591 C CA . GLU A 1 81 ? -13.587 -8.526 -46.489 1.00 59.00 81 GLU A CA 1
ATOM 592 C C . GLU A 1 81 ? -14.571 -8.645 -45.314 1.00 59.00 81 GLU A C 1
ATOM 594 O O . GLU A 1 81 ? -14.403 -7.951 -44.305 1.00 59.00 81 GLU A O 1
ATOM 599 N N . PRO A 1 82 ? -15.653 -9.434 -45.452 1.00 68.06 82 PRO A N 1
ATOM 600 C CA . PRO A 1 82 ? -16.604 -9.593 -44.363 1.00 68.06 82 PRO A CA 1
ATOM 601 C C . PRO A 1 82 ? -15.849 -10.080 -43.119 1.00 68.06 82 PRO A C 1
ATOM 603 O O . PRO A 1 82 ? -14.994 -10.960 -43.258 1.00 68.06 82 PRO A O 1
ATOM 606 N N . PRO A 1 83 ? -16.133 -9.522 -41.927 1.00 73.50 83 PRO A N 1
ATOM 607 C CA . PRO A 1 83 ? -15.434 -9.927 -40.720 1.00 73.50 83 PRO A CA 1
ATOM 608 C C . PRO A 1 83 ? -15.615 -11.436 -40.510 1.00 73.50 83 PRO A C 1
ATOM 610 O O . PRO A 1 83 ? -16.707 -11.948 -40.780 1.00 73.50 83 PRO A O 1
ATOM 613 N N . PRO A 1 84 ? -14.575 -12.144 -40.042 1.00 81.00 84 PRO A N 1
ATOM 614 C CA . PRO A 1 84 ? -14.657 -13.571 -39.769 1.00 81.00 84 PRO A CA 1
ATOM 615 C C . PRO A 1 84 ? -15.790 -13.881 -38.785 1.00 81.00 84 PRO A C 1
ATOM 617 O O . PRO A 1 84 ? -16.052 -13.115 -37.847 1.00 81.00 84 PRO A O 1
ATOM 620 N N . ASP A 1 85 ? -16.467 -15.005 -39.029 1.00 83.81 85 ASP A N 1
ATOM 621 C CA . ASP A 1 85 ? -17.566 -15.477 -38.191 1.00 83.81 85 ASP A CA 1
ATOM 622 C C . ASP A 1 85 ? -17.055 -15.712 -36.753 1.00 83.81 85 ASP A C 1
ATOM 624 O O . ASP A 1 85 ? -16.004 -16.334 -36.581 1.00 83.81 85 ASP A O 1
ATOM 628 N N . PRO A 1 86 ? -17.756 -15.220 -35.712 1.00 88.00 86 PRO A N 1
ATOM 629 C CA . PRO A 1 86 ? -17.398 -15.523 -34.330 1.00 88.00 86 PRO A CA 1
ATOM 630 C C . PRO A 1 86 ? -17.632 -17.002 -33.990 1.00 88.00 86 PRO A C 1
ATOM 632 O O . PRO A 1 86 ? -18.344 -17.704 -34.711 1.00 88.00 86 PRO A O 1
ATOM 635 N N . PRO A 1 87 ? -17.164 -17.455 -32.812 1.00 90.44 87 PRO A N 1
ATOM 636 C CA . PRO A 1 87 ? -17.770 -18.596 -32.133 1.00 90.44 87 PRO A CA 1
ATOM 637 C C . PRO A 1 87 ? -19.305 -18.469 -32.100 1.00 90.44 87 PRO A C 1
ATOM 639 O O . PRO A 1 87 ? -19.816 -17.388 -31.799 1.00 90.44 87 PRO A O 1
ATOM 642 N N . GLU A 1 88 ? -20.032 -19.568 -32.350 1.00 92.75 88 GLU A N 1
ATOM 643 C CA . GLU A 1 88 ? -21.515 -19.626 -32.427 1.00 92.75 88 GLU A CA 1
ATOM 644 C C . GLU A 1 88 ? -22.192 -18.898 -31.249 1.00 92.75 88 GLU A C 1
ATOM 646 O O . GLU A 1 88 ? -23.173 -18.170 -31.403 1.00 92.75 88 GLU A O 1
ATOM 651 N N . LEU A 1 89 ? -21.593 -19.032 -30.064 1.00 93.94 89 LEU A N 1
ATOM 652 C CA . LEU A 1 89 ? -22.032 -18.431 -28.809 1.00 93.94 89 LEU A CA 1
ATOM 653 C C . LEU A 1 89 ? -22.091 -16.887 -28.830 1.00 93.94 89 LEU A C 1
ATOM 655 O O . LEU A 1 89 ? -22.888 -16.295 -28.104 1.00 93.94 89 LEU A O 1
ATOM 659 N N . PHE A 1 90 ? -21.284 -16.235 -29.673 1.00 95.19 90 PHE A N 1
ATOM 660 C CA . PHE A 1 90 ? -21.188 -14.776 -29.790 1.00 95.19 90 PHE A CA 1
ATOM 661 C C . PHE A 1 90 ? -21.752 -14.219 -31.111 1.00 95.19 90 PHE A C 1
ATOM 663 O O . PHE A 1 90 ? -21.642 -13.016 -31.362 1.00 95.19 90 PHE A O 1
ATOM 670 N N . GLU A 1 91 ? -22.397 -15.043 -31.951 1.00 93.19 91 GLU A N 1
ATOM 671 C CA . GLU A 1 91 ? -23.051 -14.593 -33.197 1.00 93.19 91 GLU A CA 1
ATOM 672 C C . GLU A 1 91 ? -24.105 -13.502 -32.957 1.00 93.19 91 GLU A C 1
ATOM 674 O O . GLU A 1 91 ? -24.238 -12.570 -33.752 1.00 93.19 91 GLU A O 1
ATOM 679 N N . ALA A 1 92 ? -24.840 -13.600 -31.847 1.00 93.94 92 ALA A N 1
ATOM 680 C CA . ALA A 1 92 ? -25.879 -12.643 -31.473 1.00 93.94 92 ALA A CA 1
ATOM 681 C C . ALA A 1 92 ? -25.335 -11.339 -30.851 1.00 93.94 92 ALA A C 1
ATOM 683 O O . ALA A 1 92 ? -26.102 -10.389 -30.681 1.00 93.94 92 ALA A O 1
ATOM 684 N N . VAL A 1 93 ? -24.042 -11.282 -30.506 1.00 96.12 93 VAL A N 1
ATOM 685 C CA . VAL A 1 93 ? -23.432 -10.125 -29.835 1.00 96.12 93 VAL A CA 1
ATOM 686 C C . VAL A 1 93 ? -23.156 -9.011 -30.858 1.00 96.12 93 VAL A C 1
ATOM 688 O O . VAL A 1 93 ? -22.510 -9.281 -31.881 1.00 96.12 93 VAL A O 1
ATOM 691 N N . PRO A 1 94 ? -23.612 -7.762 -30.616 1.00 96.12 94 PRO A N 1
ATOM 692 C CA . PRO A 1 94 ? -23.416 -6.648 -31.541 1.00 96.12 94 PRO A CA 1
ATOM 693 C C . PRO A 1 94 ? -21.940 -6.368 -31.840 1.00 96.12 94 PRO A C 1
ATOM 695 O O . PRO A 1 94 ? -21.138 -6.190 -30.928 1.00 96.12 94 PRO A O 1
ATOM 698 N N . LEU A 1 95 ? -21.602 -6.274 -33.126 1.00 95.06 95 LEU A N 1
ATOM 699 C CA . LEU A 1 95 ? -20.274 -5.879 -33.595 1.00 95.06 95 LEU A CA 1
ATOM 700 C C . LEU A 1 95 ? -20.107 -4.355 -33.482 1.00 95.06 95 LEU A C 1
ATOM 702 O O . LEU A 1 95 ? -20.813 -3.621 -34.177 1.00 95.06 95 LEU A O 1
ATOM 706 N N . ASP A 1 96 ? -19.186 -3.885 -32.639 1.00 92.25 96 ASP A N 1
ATOM 707 C CA . ASP A 1 96 ? -18.936 -2.455 -32.380 1.00 92.25 96 ASP A CA 1
ATOM 708 C C . ASP A 1 96 ? -17.585 -1.945 -32.919 1.00 92.25 96 ASP A C 1
ATOM 710 O O . ASP A 1 96 ? -17.449 -0.751 -33.196 1.00 92.25 96 ASP A O 1
ATOM 714 N N . GLY A 1 97 ? -16.613 -2.835 -33.138 1.00 90.88 97 GLY A N 1
ATOM 715 C CA . GLY A 1 97 ? -15.285 -2.498 -33.653 1.00 90.88 97 GLY A CA 1
ATOM 716 C C . GLY A 1 97 ? -14.686 -3.565 -34.571 1.00 90.88 97 GLY A C 1
ATOM 717 O O . GLY A 1 97 ? -14.921 -4.761 -34.410 1.00 90.88 97 GLY A O 1
ATOM 718 N N . GLN A 1 98 ? -13.884 -3.122 -35.539 1.00 93.88 98 GLN A N 1
ATOM 719 C CA . GLN A 1 98 ? -13.037 -3.977 -36.374 1.00 93.88 98 GLN A CA 1
ATOM 720 C C . GLN A 1 98 ? -11.663 -3.322 -36.514 1.00 93.88 98 GLN A C 1
ATOM 722 O O . GLN A 1 98 ? -11.582 -2.158 -36.911 1.00 93.88 98 GLN A O 1
ATOM 727 N N . PHE A 1 99 ? -10.599 -4.061 -36.209 1.00 94.25 99 PHE A N 1
ATOM 728 C CA . PHE A 1 99 ? -9.228 -3.553 -36.233 1.00 94.25 99 PHE A CA 1
ATOM 729 C C . PHE A 1 99 ? -8.286 -4.552 -36.909 1.00 94.25 99 PHE A C 1
ATOM 731 O O . PHE A 1 99 ? -8.365 -5.755 -36.671 1.00 94.25 99 PHE A O 1
ATOM 738 N N . ALA A 1 100 ? -7.366 -4.043 -37.728 1.00 92.50 100 ALA A N 1
ATOM 739 C CA . ALA A 1 100 ? -6.269 -4.836 -38.271 1.00 92.50 100 ALA A CA 1
ATOM 740 C C . ALA A 1 100 ? -5.048 -4.697 -37.351 1.00 92.50 100 ALA A C 1
ATOM 742 O O . ALA A 1 100 ? -4.598 -3.577 -37.095 1.00 92.50 100 ALA A O 1
ATOM 743 N N . ILE A 1 101 ? -4.523 -5.818 -36.860 1.00 94.38 101 ILE A N 1
ATOM 744 C CA . ILE A 1 101 ? -3.327 -5.884 -36.017 1.00 94.38 101 ILE A CA 1
ATOM 745 C C . ILE A 1 101 ? -2.298 -6.774 -36.727 1.00 94.38 101 ILE A C 1
ATOM 747 O O . ILE A 1 101 ? -2.459 -7.997 -36.751 1.00 94.38 101 ILE A O 1
ATOM 751 N N . PRO A 1 102 ? -1.215 -6.186 -37.269 1.00 92.44 102 PRO A N 1
ATOM 752 C CA . PRO A 1 102 ? -0.144 -6.953 -37.887 1.00 92.44 102 PRO A CA 1
ATOM 753 C C . PRO A 1 102 ? 0.447 -7.985 -36.924 1.00 92.44 102 PRO A C 1
ATOM 755 O O . PRO A 1 102 ? 0.711 -7.684 -35.761 1.00 92.44 102 PRO A O 1
ATOM 758 N N . GLY A 1 103 ? 0.712 -9.186 -37.435 1.00 92.19 103 GLY A N 1
ATOM 759 C CA . GLY A 1 103 ? 1.355 -10.262 -36.675 1.00 92.19 103 GLY A CA 1
ATOM 760 C C . GLY A 1 103 ? 0.397 -11.263 -36.032 1.00 92.19 103 GLY A C 1
ATOM 761 O O . GLY A 1 103 ? 0.879 -12.278 -35.534 1.00 92.19 103 GLY A O 1
ATOM 762 N N . LEU A 1 104 ? -0.923 -11.037 -36.091 1.00 95.81 104 LEU A N 1
ATOM 763 C CA . LEU A 1 104 ? -1.896 -12.075 -35.743 1.00 95.81 104 LEU A CA 1
ATOM 764 C C . LEU A 1 104 ? -1.799 -13.269 -36.707 1.00 95.81 104 LEU A C 1
ATOM 766 O O . LEU A 1 104 ? -1.642 -13.089 -37.918 1.00 95.81 104 LEU A O 1
ATOM 770 N N . SER A 1 105 ? -1.897 -14.493 -36.185 1.00 94.56 105 SER A N 1
ATOM 771 C CA . SER A 1 105 ? -1.899 -15.711 -37.010 1.00 94.56 105 SER A CA 1
ATOM 772 C C . SER A 1 105 ? -3.295 -16.083 -37.523 1.00 94.56 105 SER A C 1
ATOM 774 O O . SER A 1 105 ? -3.425 -16.624 -38.625 1.00 94.56 105 SER A O 1
ATOM 776 N N . ALA A 1 106 ? -4.324 -15.739 -36.749 1.00 93.19 106 ALA A N 1
ATOM 777 C CA . ALA A 1 106 ? -5.735 -15.962 -37.033 1.00 93.19 106 ALA A CA 1
ATOM 778 C C . ALA A 1 106 ? -6.573 -14.747 -36.597 1.00 93.19 106 ALA A C 1
ATOM 780 O O . ALA A 1 106 ? -6.048 -13.736 -36.129 1.00 93.19 106 ALA A O 1
ATOM 781 N N . ALA A 1 107 ? -7.890 -14.830 -36.774 1.00 94.81 107 ALA A N 1
ATOM 782 C CA . ALA A 1 107 ? -8.800 -13.830 -36.235 1.00 94.81 107 ALA A CA 1
ATOM 783 C C . ALA A 1 107 ? -8.974 -14.002 -34.721 1.00 94.81 107 ALA A C 1
ATOM 785 O O . ALA A 1 107 ? -8.964 -15.121 -34.211 1.00 94.81 107 ALA A O 1
ATOM 786 N N . ALA A 1 108 ? -9.190 -12.892 -34.024 1.00 97.12 108 ALA A N 1
ATOM 787 C CA . ALA A 1 108 ? -9.472 -12.873 -32.596 1.00 97.12 108 ALA A CA 1
ATOM 788 C C . ALA A 1 108 ? -10.690 -11.992 -32.294 1.00 97.12 108 ALA A C 1
ATOM 790 O O . ALA A 1 108 ? -11.048 -11.089 -33.060 1.00 97.12 108 ALA A O 1
ATOM 791 N N . HIS A 1 109 ? -11.341 -12.253 -31.166 1.00 97.75 109 HIS A N 1
ATOM 792 C CA . HIS A 1 109 ? -12.558 -11.568 -30.747 1.00 97.75 109 HIS A CA 1
ATOM 793 C C . HIS A 1 109 ? -12.401 -11.029 -29.333 1.00 97.75 109 HIS A C 1
ATOM 795 O O . HIS A 1 109 ? -11.887 -11.720 -28.461 1.00 97.75 109 HIS A O 1
ATOM 801 N N . VAL A 1 110 ? -12.891 -9.818 -29.088 1.00 98.31 110 VAL A N 1
ATOM 802 C CA . VAL A 1 110 ? -12.999 -9.278 -27.729 1.00 98.31 110 VAL A CA 1
ATOM 803 C C . VAL A 1 110 ? -14.464 -9.050 -27.446 1.00 98.31 110 VAL A C 1
ATOM 805 O O . VAL A 1 110 ? -15.085 -8.201 -28.078 1.00 98.31 110 VAL A O 1
ATOM 808 N N . VAL A 1 111 ? -15.024 -9.824 -26.524 1.00 98.50 111 VAL A N 1
ATOM 809 C CA . VAL A 1 111 ? -16.403 -9.651 -26.067 1.00 98.50 111 VAL A CA 1
ATOM 810 C C . VAL A 1 111 ? -16.366 -8.780 -24.823 1.00 98.50 111 VAL A C 1
ATOM 812 O O . VAL A 1 111 ? -15.725 -9.144 -23.840 1.00 98.50 111 VAL A O 1
ATOM 815 N N . ARG A 1 112 ? -17.034 -7.627 -24.858 1.00 97.94 112 ARG A N 1
ATOM 816 C CA . ARG A 1 112 ? -17.204 -6.780 -23.676 1.00 97.94 112 ARG A CA 1
ATOM 817 C C . ARG A 1 112 ? -18.509 -7.145 -22.980 1.00 97.94 112 ARG A C 1
ATOM 819 O O . ARG A 1 112 ? -19.557 -7.222 -23.625 1.00 97.94 112 ARG A O 1
ATOM 826 N N . THR A 1 113 ? -18.438 -7.387 -21.676 1.00 97.12 113 THR A N 1
ATOM 827 C CA . THR A 1 113 ? -19.598 -7.656 -20.811 1.00 97.12 113 THR A CA 1
ATOM 828 C C . THR A 1 113 ? -20.066 -6.371 -20.116 1.00 97.12 113 THR A C 1
ATOM 830 O O . THR A 1 113 ? -19.657 -5.265 -20.493 1.00 97.12 113 THR A O 1
ATOM 833 N N . GLU A 1 114 ? -20.976 -6.470 -19.144 1.00 93.31 114 GLU A N 1
ATOM 834 C CA . GLU A 1 114 ? -21.478 -5.308 -18.414 1.00 93.31 114 GLU A CA 1
ATOM 835 C C . GLU A 1 114 ? -20.332 -4.483 -17.799 1.00 93.31 114 GLU A C 1
ATOM 837 O O . GLU A 1 114 ? -19.334 -5.018 -17.322 1.00 93.31 114 GLU A O 1
ATOM 842 N N . GLN A 1 115 ? -20.466 -3.152 -17.822 1.00 93.12 115 GLN A N 1
ATOM 843 C CA . GLN A 1 115 ? -19.418 -2.210 -17.389 1.00 93.12 115 GLN A CA 1
ATOM 844 C C . GLN A 1 115 ? -18.086 -2.332 -18.163 1.00 93.12 115 GLN A C 1
ATOM 846 O O . GLN A 1 115 ? -17.046 -1.863 -17.705 1.00 93.12 115 GLN A O 1
ATOM 851 N N . SER A 1 116 ? -18.124 -2.895 -19.379 1.00 94.94 116 SER A N 1
ATOM 852 C CA . SER A 1 116 ? -17.009 -2.905 -20.333 1.00 94.94 116 SER A CA 1
ATOM 853 C C . SER A 1 116 ? -15.795 -3.743 -19.899 1.00 94.94 116 SER A C 1
ATOM 855 O O . SER A 1 116 ? -14.655 -3.405 -20.228 1.00 94.94 116 SER A O 1
ATOM 857 N N . VAL A 1 117 ? -16.012 -4.859 -19.192 1.00 96.94 117 VAL A N 1
ATOM 858 C CA . VAL A 1 117 ? -14.954 -5.863 -18.960 1.00 96.94 117 VAL A CA 1
ATOM 859 C C . VAL A 1 117 ? -14.677 -6.617 -20.269 1.00 96.94 117 VAL A C 1
ATOM 861 O O . VAL A 1 117 ? -15.600 -7.235 -20.806 1.00 96.94 117 VAL A O 1
ATOM 864 N N . PRO A 1 118 ? -13.454 -6.560 -20.831 1.00 97.38 118 PRO A N 1
ATOM 865 C CA . PRO A 1 118 ? -13.107 -7.273 -22.051 1.00 97.38 118 PRO A CA 1
ATOM 866 C C . PRO A 1 118 ? -12.705 -8.726 -21.762 1.00 97.38 118 PRO A C 1
ATOM 868 O O . PRO A 1 118 ? -11.859 -9.001 -20.913 1.00 97.38 118 PRO A O 1
ATOM 871 N N . HIS A 1 119 ? -13.256 -9.650 -22.544 1.00 98.25 119 HIS A N 1
ATOM 872 C CA . HIS A 1 119 ? -12.842 -11.049 -22.600 1.00 98.25 119 HIS A CA 1
ATOM 873 C C . HIS A 1 119 ? -12.242 -11.331 -23.981 1.00 98.25 119 HIS A C 1
ATOM 875 O O . HIS A 1 119 ? -12.934 -11.212 -24.997 1.00 98.25 119 HIS A O 1
ATOM 881 N N . VAL A 1 120 ? -10.947 -11.650 -24.021 1.00 97.81 120 VAL A N 1
ATOM 882 C CA . VAL A 1 120 ? -10.177 -11.906 -25.246 1.00 97.81 120 VAL A CA 1
ATOM 883 C C . VAL A 1 120 ? -10.267 -13.385 -25.621 1.00 97.81 120 VAL A C 1
ATOM 885 O O . VAL A 1 120 ? -9.900 -14.240 -24.821 1.00 97.81 120 VAL A O 1
ATOM 888 N N . TYR A 1 121 ? -10.688 -13.666 -26.854 1.00 97.88 121 TYR A N 1
ATOM 889 C CA . TYR A 1 121 ? -10.744 -14.998 -27.457 1.00 97.88 121 TYR A CA 1
ATOM 890 C C . TYR A 1 121 ? -9.830 -15.068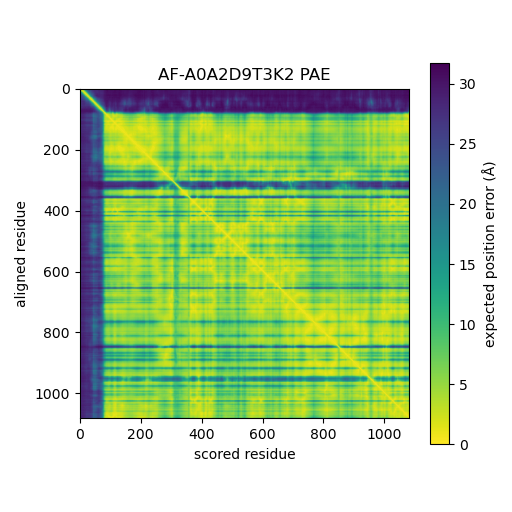 -28.686 1.00 97.88 121 TYR A C 1
ATOM 892 O O . TYR A 1 121 ? -9.979 -14.258 -29.606 1.00 97.88 121 TYR A O 1
ATOM 900 N N . ALA A 1 122 ? -8.899 -16.024 -28.715 1.00 96.44 122 ALA A N 1
ATOM 901 C CA . ALA A 1 122 ? -7.966 -16.237 -29.829 1.00 96.44 122 ALA A CA 1
ATOM 902 C C . ALA A 1 122 ? -7.549 -17.715 -29.957 1.00 96.44 122 ALA A C 1
ATOM 904 O O . ALA A 1 122 ? -7.667 -18.478 -29.006 1.00 96.44 122 ALA A O 1
ATOM 905 N N . GLU A 1 123 ? -7.014 -18.127 -31.113 1.00 94.62 123 GLU A N 1
ATOM 906 C CA . GLU A 1 123 ? -6.556 -19.515 -31.344 1.00 94.62 123 GLU A CA 1
ATOM 907 C C . GLU A 1 123 ? -5.259 -19.892 -30.591 1.00 94.62 123 GLU A C 1
ATOM 909 O O . GLU A 1 123 ? -4.879 -21.061 -30.579 1.00 94.62 123 GLU A O 1
ATOM 914 N N . ASN A 1 124 ? -4.542 -18.921 -30.008 1.00 94.31 124 ASN A N 1
ATOM 915 C CA . ASN A 1 124 ? -3.290 -19.131 -29.269 1.00 94.31 124 ASN A CA 1
ATOM 916 C C . ASN A 1 124 ? -2.958 -17.952 -28.333 1.00 94.31 124 ASN A C 1
ATOM 918 O O . ASN A 1 124 ? -3.416 -16.826 -28.551 1.00 94.31 124 ASN A O 1
ATOM 922 N N . ASP A 1 125 ? -2.109 -18.197 -27.330 1.00 92.62 125 ASP A N 1
ATOM 923 C CA . ASP A 1 125 ? -1.728 -17.193 -26.322 1.00 92.62 125 ASP A CA 1
ATOM 924 C C . ASP A 1 125 ? -1.000 -15.965 -26.912 1.00 92.62 125 ASP A C 1
ATOM 926 O O . ASP A 1 125 ? -1.283 -14.851 -26.486 1.00 92.62 125 ASP A O 1
ATOM 930 N N . LEU A 1 126 ? -0.143 -16.098 -27.937 1.00 94.81 126 LEU A N 1
ATOM 931 C CA . LEU A 1 126 ? 0.555 -14.934 -28.522 1.00 94.81 126 LEU A CA 1
ATOM 932 C C . LEU A 1 126 ? -0.421 -13.937 -29.160 1.00 94.81 126 LEU A C 1
ATOM 934 O O . LEU A 1 126 ? -0.300 -12.728 -28.954 1.00 94.81 126 LEU A O 1
ATOM 938 N N . ASP A 1 127 ? -1.409 -14.432 -29.903 1.00 96.62 127 ASP A N 1
ATOM 939 C CA . ASP A 1 127 ? -2.459 -13.592 -30.478 1.00 96.62 127 ASP A CA 1
ATOM 940 C C . ASP A 1 127 ? -3.356 -12.997 -29.382 1.00 96.62 127 ASP A C 1
ATOM 942 O O . ASP A 1 127 ? -3.707 -11.817 -29.455 1.00 96.62 127 ASP A O 1
ATOM 946 N N . ALA A 1 128 ? -3.637 -13.752 -28.314 1.00 95.81 128 ALA A N 1
ATOM 947 C CA . ALA A 1 128 ? -4.374 -13.251 -27.158 1.00 95.81 128 ALA A CA 1
ATOM 948 C C . ALA A 1 128 ? -3.632 -12.111 -26.429 1.00 95.81 128 ALA A C 1
ATOM 950 O O . ALA A 1 128 ? -4.224 -11.055 -26.197 1.00 95.81 128 ALA A O 1
ATOM 951 N N . ARG A 1 129 ? -2.330 -12.258 -26.127 1.00 95.00 129 ARG A N 1
ATOM 952 C CA . ARG A 1 129 ? -1.514 -11.198 -25.495 1.00 95.00 129 ARG A CA 1
ATOM 953 C C . ARG A 1 129 ? -1.364 -9.980 -26.420 1.00 95.00 129 ARG A C 1
ATOM 955 O O . ARG A 1 129 ? -1.414 -8.850 -25.933 1.00 95.00 129 ARG A O 1
ATOM 962 N N . ARG A 1 130 ? -1.268 -10.172 -27.745 1.00 97.56 130 ARG A N 1
ATOM 963 C CA . ARG A 1 130 ? -1.234 -9.068 -28.728 1.00 97.56 130 ARG A CA 1
ATOM 964 C C . ARG A 1 130 ? -2.539 -8.278 -28.773 1.00 97.56 130 ARG A C 1
ATOM 966 O O . ARG A 1 130 ? -2.514 -7.050 -28.769 1.00 97.56 130 ARG A O 1
ATOM 973 N N . VAL A 1 131 ? -3.685 -8.953 -28.764 1.00 98.00 131 VAL A N 1
ATOM 974 C CA . VAL A 1 131 ? -4.988 -8.276 -28.681 1.00 98.00 131 VAL A CA 1
ATOM 975 C C . VAL A 1 131 ? -5.154 -7.586 -27.326 1.00 98.00 131 VAL A C 1
ATOM 977 O O . VAL A 1 131 ? -5.561 -6.426 -27.290 1.00 98.00 131 VAL A O 1
ATOM 980 N N . LEU A 1 132 ? -4.763 -8.233 -26.223 1.00 96.69 132 LEU A N 1
ATOM 981 C CA . LEU A 1 132 ? -4.812 -7.652 -24.879 1.00 96.69 132 LEU A CA 1
ATOM 982 C C . LEU A 1 132 ? -4.045 -6.321 -24.802 1.00 96.69 132 LEU A C 1
ATOM 984 O O . LEU A 1 132 ? -4.591 -5.339 -24.301 1.00 96.69 132 LEU A O 1
ATOM 988 N N . GLY A 1 133 ? -2.834 -6.263 -25.371 1.00 96.88 133 GLY A N 1
ATOM 989 C CA . GLY A 1 133 ? -2.022 -5.044 -25.457 1.00 96.88 133 GLY A CA 1
ATOM 990 C C . GLY A 1 133 ? -2.703 -3.900 -26.221 1.00 96.88 133 GLY A C 1
ATOM 991 O O . GLY A 1 133 ? -2.629 -2.745 -25.803 1.00 96.88 133 GLY A O 1
ATOM 992 N N . PHE A 1 134 ? -3.435 -4.201 -27.300 1.00 97.69 134 PHE A N 1
ATOM 993 C CA . PHE A 1 134 ? -4.235 -3.198 -28.015 1.00 97.69 134 PHE A CA 1
ATOM 994 C C . PHE A 1 134 ? -5.419 -2.704 -27.173 1.00 97.69 134 PHE A C 1
ATOM 996 O O . PHE A 1 134 ? -5.672 -1.501 -27.103 1.00 97.69 134 PHE A O 1
ATOM 1003 N N . VAL A 1 135 ? -6.149 -3.623 -26.532 1.00 96.88 135 VAL A N 1
ATOM 1004 C CA . VAL A 1 135 ? -7.357 -3.311 -25.751 1.00 96.88 135 VAL A CA 1
ATOM 1005 C C . VAL A 1 135 ? -7.016 -2.457 -24.529 1.00 96.88 135 VAL A C 1
ATOM 1007 O O . VAL A 1 135 ? -7.645 -1.421 -24.319 1.00 96.88 135 VAL A O 1
ATOM 1010 N N . ILE A 1 136 ? -5.984 -2.822 -23.762 1.00 95.94 136 ILE A N 1
ATOM 1011 C CA . ILE A 1 136 ? -5.563 -2.026 -22.601 1.00 95.94 136 ILE A CA 1
ATOM 1012 C C . ILE A 1 136 ? -4.983 -0.668 -23.016 1.00 95.94 136 ILE A C 1
ATOM 1014 O O . ILE A 1 136 ? -5.185 0.320 -22.318 1.00 95.94 136 ILE A O 1
ATOM 1018 N N . ALA A 1 137 ? -4.329 -0.564 -24.178 1.00 96.00 137 ALA A N 1
ATOM 1019 C CA . ALA A 1 137 ? -3.899 0.727 -24.709 1.00 96.00 137 ALA A CA 1
ATOM 1020 C C . ALA A 1 137 ? -5.098 1.616 -25.090 1.00 96.00 137 ALA A C 1
ATOM 1022 O O . ALA A 1 137 ? -5.148 2.783 -24.702 1.00 96.00 137 ALA A O 1
ATOM 1023 N N . LYS A 1 138 ? -6.106 1.054 -25.769 1.00 94.88 138 LYS A N 1
ATOM 1024 C CA . LYS A 1 138 ? -7.367 1.742 -26.086 1.00 94.88 138 LYS A CA 1
ATOM 1025 C C . LYS A 1 138 ? -8.084 2.254 -24.833 1.00 94.88 138 LYS A C 1
ATOM 1027 O O . LYS A 1 138 ? -8.624 3.357 -24.868 1.00 94.88 138 LYS A O 1
ATOM 1032 N N . ASP A 1 139 ? -8.057 1.489 -23.743 1.00 94.38 139 ASP A N 1
ATOM 1033 C CA . ASP A 1 139 ? -8.746 1.850 -22.503 1.00 94.38 139 ASP A CA 1
ATOM 1034 C C . ASP A 1 139 ? -7.899 2.756 -21.576 1.00 94.38 139 ASP A C 1
ATOM 1036 O O . ASP A 1 139 ? -8.483 3.590 -20.878 1.00 94.38 139 ASP A O 1
ATOM 1040 N N . ARG A 1 140 ? -6.557 2.612 -21.548 1.00 92.94 140 ARG A N 1
ATOM 1041 C CA . ARG A 1 140 ? -5.644 3.141 -20.499 1.00 92.94 140 ARG A CA 1
ATOM 1042 C C . ARG A 1 140 ? -4.239 3.617 -20.960 1.00 92.94 140 ARG A C 1
ATOM 1044 O O . ARG A 1 140 ? -3.364 3.777 -20.108 1.00 92.94 140 ARG A O 1
ATOM 1051 N N . TYR A 1 141 ? -3.965 3.876 -22.250 1.00 94.12 141 TYR A N 1
ATOM 1052 C CA . TYR A 1 141 ? -2.592 4.178 -22.744 1.00 94.12 141 TYR A CA 1
ATOM 1053 C C . TYR A 1 141 ? -1.813 5.233 -21.938 1.00 94.12 141 TYR A C 1
ATOM 1055 O O . TYR A 1 141 ? -0.624 5.033 -21.696 1.00 94.12 141 TYR A O 1
ATOM 1063 N N . PHE A 1 142 ? -2.425 6.353 -21.528 1.00 89.81 142 PHE A N 1
ATOM 1064 C CA . PHE A 1 142 ? -1.686 7.395 -20.797 1.00 89.81 142 PHE A CA 1
ATOM 1065 C C . PHE A 1 142 ? -1.071 6.845 -19.499 1.00 89.81 142 PHE A C 1
ATOM 1067 O O . PHE A 1 142 ? 0.098 7.086 -19.198 1.00 89.81 142 PHE A O 1
ATOM 1074 N N . GLN A 1 143 ? -1.861 6.066 -18.759 1.00 87.81 143 GLN A N 1
ATOM 1075 C CA . GLN A 1 143 ? -1.464 5.443 -17.502 1.00 87.81 143 GLN A CA 1
ATOM 1076 C C . GLN A 1 143 ? -0.313 4.450 -17.721 1.00 87.81 143 GLN A C 1
ATOM 1078 O O . GLN A 1 143 ? 0.657 4.465 -16.968 1.00 87.81 143 GLN A O 1
ATOM 1083 N N . LEU A 1 144 ? -0.375 3.663 -18.804 1.00 91.56 144 LEU A N 1
ATOM 1084 C CA . LEU A 1 144 ? 0.709 2.768 -19.223 1.00 91.56 144 LEU A CA 1
ATOM 1085 C C . LEU A 1 144 ? 2.009 3.540 -19.497 1.00 91.56 144 LEU A C 1
ATOM 1087 O O . LEU A 1 144 ? 3.056 3.182 -18.959 1.00 91.56 144 LEU A O 1
ATOM 1091 N N . ASP A 1 145 ? 1.960 4.609 -20.301 1.00 92.25 145 ASP A N 1
ATOM 1092 C CA . ASP A 1 145 ? 3.177 5.341 -20.681 1.00 92.25 145 ASP A CA 1
ATOM 1093 C C . ASP A 1 145 ? 3.837 6.027 -19.479 1.00 92.25 145 ASP A C 1
ATOM 1095 O O . ASP A 1 145 ? 5.059 5.990 -19.352 1.00 92.25 145 ASP A O 1
ATOM 1099 N N . MET A 1 146 ? 3.055 6.585 -18.549 1.00 87.06 146 MET A N 1
ATOM 1100 C CA . MET A 1 146 ? 3.616 7.194 -17.338 1.00 87.06 146 MET A CA 1
ATOM 1101 C C . MET A 1 146 ? 4.269 6.173 -16.399 1.00 87.06 146 MET A C 1
ATOM 1103 O O . MET A 1 146 ? 5.388 6.409 -15.947 1.00 87.06 146 MET A O 1
ATOM 1107 N N . VAL A 1 147 ? 3.627 5.026 -16.144 1.00 86.62 147 VAL A N 1
ATOM 1108 C CA . VAL A 1 147 ? 4.191 3.971 -15.277 1.00 86.62 147 VAL A CA 1
ATOM 1109 C C . VAL A 1 147 ? 5.456 3.358 -15.894 1.00 86.62 147 VAL A C 1
ATOM 1111 O O . VAL A 1 147 ? 6.407 3.067 -15.170 1.00 86.62 147 VAL A O 1
ATOM 1114 N N . SER A 1 148 ? 5.500 3.217 -17.225 1.00 91.31 148 SER A N 1
ATOM 1115 C CA . SER A 1 148 ? 6.665 2.709 -17.969 1.00 91.31 148 SER A CA 1
ATOM 1116 C C . SER A 1 148 ? 7.831 3.709 -18.022 1.00 91.31 148 SER A C 1
ATOM 1118 O O . SER A 1 148 ? 8.996 3.308 -18.044 1.00 91.31 148 SER A O 1
ATOM 1120 N N . ARG A 1 149 ? 7.545 5.019 -18.023 1.00 91.62 149 ARG A N 1
ATOM 1121 C CA . ARG A 1 149 ? 8.570 6.077 -17.952 1.00 91.62 149 ARG A CA 1
ATOM 1122 C C . ARG A 1 149 ? 9.177 6.240 -16.567 1.00 91.62 149 ARG A C 1
ATOM 1124 O O . ARG A 1 149 ? 10.335 6.638 -16.488 1.00 91.62 149 ARG A O 1
ATOM 1131 N N . LEU A 1 150 ? 8.408 5.979 -15.509 1.00 86.50 150 LEU A N 1
ATOM 1132 C CA . LEU A 1 150 ? 8.825 6.232 -14.130 1.00 86.50 150 LEU A CA 1
ATOM 1133 C C . LEU A 1 150 ? 10.060 5.401 -13.748 1.00 86.50 150 LEU A C 1
ATOM 1135 O O . LEU A 1 150 ? 11.088 5.973 -13.399 1.00 86.50 150 LEU A O 1
ATOM 1139 N N . SER A 1 151 ? 9.999 4.074 -13.893 1.00 85.56 151 SER A N 1
ATOM 1140 C CA . SER A 1 151 ? 11.124 3.178 -13.578 1.00 85.56 151 SER A CA 1
ATOM 1141 C C . SER A 1 151 ? 12.327 3.363 -14.504 1.00 85.56 151 SER A C 1
ATOM 1143 O O . SER A 1 151 ? 13.462 3.277 -14.047 1.00 85.56 151 SER A O 1
ATOM 1145 N N . GLN A 1 152 ? 12.103 3.675 -15.784 1.00 93.06 152 GLN A N 1
ATOM 1146 C CA . GLN A 1 152 ? 13.183 3.936 -16.747 1.00 93.06 152 GLN A CA 1
ATOM 1147 C C . GLN A 1 152 ? 13.843 5.320 -16.579 1.00 93.06 152 GLN A C 1
ATOM 1149 O O . GLN A 1 152 ? 14.857 5.608 -17.216 1.00 93.06 152 GLN A O 1
ATOM 1154 N N . GLY A 1 153 ? 13.277 6.213 -15.761 1.00 92.62 153 GLY A N 1
ATOM 1155 C CA . GLY A 1 153 ? 13.706 7.609 -15.684 1.00 92.62 153 GLY A CA 1
ATOM 1156 C C . GLY A 1 153 ? 13.605 8.312 -17.044 1.00 92.62 153 GLY A C 1
ATOM 1157 O O . GLY A 1 153 ? 14.620 8.710 -17.623 1.00 92.62 153 GLY A O 1
ATOM 1158 N N . LEU A 1 154 ? 12.382 8.382 -17.583 1.00 94.31 154 LEU A N 1
ATOM 1159 C CA . LEU A 1 154 ? 12.027 8.993 -18.874 1.00 94.31 154 LEU A CA 1
ATOM 1160 C C . LEU A 1 154 ? 10.861 10.001 -18.761 1.00 94.31 154 LEU A C 1
ATOM 1162 O O . LEU A 1 154 ? 10.154 10.265 -19.747 1.00 94.31 154 LEU A O 1
ATOM 1166 N N . VAL A 1 155 ? 10.622 10.547 -17.565 1.00 91.31 155 VAL A N 1
ATOM 1167 C CA . VAL A 1 155 ? 9.584 11.550 -17.288 1.00 91.31 155 VAL A CA 1
ATOM 1168 C C . VAL A 1 155 ? 10.029 12.933 -17.771 1.00 91.31 155 VAL A C 1
ATOM 1170 O O . VAL A 1 155 ? 9.241 13.638 -18.404 1.00 91.31 155 VAL A O 1
ATOM 1173 N N . SER A 1 156 ? 11.296 13.310 -17.583 1.00 92.75 156 SER A N 1
ATOM 1174 C CA . SER A 1 156 ? 11.861 14.570 -18.098 1.00 92.75 156 SER A CA 1
ATOM 1175 C C . SER A 1 156 ? 11.912 14.630 -19.627 1.00 92.75 156 SER A C 1
ATOM 1177 O O . SER A 1 156 ? 11.757 15.705 -20.210 1.00 92.75 156 SER A O 1
ATOM 1179 N N . ALA A 1 157 ? 11.963 13.474 -20.294 1.00 93.81 157 ALA A N 1
ATOM 1180 C CA . ALA A 1 157 ? 11.835 13.369 -21.747 1.00 93.81 157 ALA A CA 1
ATOM 1181 C C . ALA A 1 157 ? 10.410 13.674 -22.263 1.00 93.81 157 ALA A C 1
ATOM 1183 O O . ALA A 1 157 ? 10.213 13.817 -23.470 1.00 93.81 157 ALA A O 1
ATOM 1184 N N . LEU A 1 158 ? 9.411 13.766 -21.371 1.00 90.38 158 LEU A N 1
ATOM 1185 C CA . LEU A 1 158 ? 8.028 14.152 -21.683 1.00 90.38 158 LEU A CA 1
ATOM 1186 C C . LEU A 1 158 ? 7.624 15.502 -21.070 1.00 90.38 158 LEU A C 1
ATOM 1188 O O . LEU A 1 158 ? 6.866 16.238 -21.698 1.00 90.38 158 LEU A O 1
ATOM 1192 N N . LEU A 1 159 ? 8.096 15.809 -19.857 1.00 87.38 159 LEU A N 1
ATOM 1193 C CA . LEU A 1 159 ? 7.676 16.971 -19.063 1.00 87.38 159 LEU A CA 1
ATOM 1194 C C . LEU A 1 159 ? 8.793 18.006 -18.823 1.00 87.38 159 LEU A C 1
ATOM 1196 O O . LEU A 1 159 ? 8.535 19.064 -18.254 1.00 87.38 159 LEU A O 1
ATOM 1200 N N . GLY A 1 160 ? 10.021 17.749 -19.273 1.00 90.31 160 GLY A N 1
ATOM 1201 C CA . GLY A 1 160 ? 11.156 18.641 -19.048 1.00 90.31 160 GLY A CA 1
ATOM 1202 C C . GLY A 1 160 ? 11.639 18.628 -17.595 1.00 90.31 160 GLY A C 1
ATOM 1203 O O . GLY A 1 160 ? 11.584 17.608 -16.908 1.00 90.31 160 GLY A O 1
ATOM 1204 N N . ASP A 1 161 ? 12.123 19.772 -17.120 1.00 88.81 161 ASP A N 1
ATOM 1205 C CA . ASP A 1 161 ? 12.800 19.934 -15.827 1.00 88.81 161 ASP A CA 1
ATOM 1206 C C . ASP A 1 161 ? 11.963 19.478 -14.620 1.00 88.81 161 ASP A C 1
ATOM 1208 O O . ASP A 1 161 ? 12.530 18.982 -13.648 1.00 88.81 161 ASP A O 1
ATOM 1212 N N . VAL A 1 162 ? 10.626 19.554 -14.688 1.00 84.50 162 VAL A N 1
ATOM 1213 C CA . VAL A 1 162 ? 9.748 19.076 -13.598 1.00 84.50 162 VAL A CA 1
ATOM 1214 C C . VAL A 1 162 ? 9.830 17.557 -13.391 1.00 84.50 162 VAL A C 1
ATOM 1216 O O . VAL A 1 162 ? 9.565 17.078 -12.294 1.00 84.50 162 VAL A O 1
ATOM 1219 N N . GLY A 1 163 ? 10.224 16.798 -14.421 1.00 86.06 163 GLY A N 1
ATOM 1220 C CA . GLY A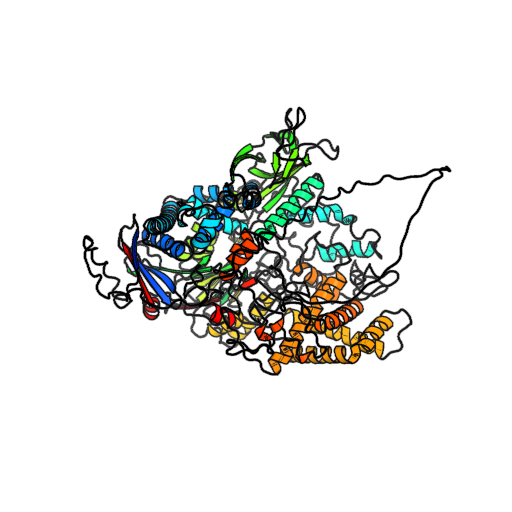 1 163 ? 10.425 15.349 -14.344 1.00 86.06 163 GLY A CA 1
ATOM 1221 C C . GLY A 1 163 ? 11.840 14.925 -13.937 1.00 86.06 163 GLY A C 1
ATOM 1222 O O . GLY A 1 163 ? 12.036 13.777 -13.546 1.00 86.06 163 GLY A O 1
ATOM 1223 N N . LEU A 1 164 ? 12.832 15.822 -14.012 1.00 90.50 164 LEU A N 1
ATOM 1224 C CA . LEU A 1 164 ? 14.250 15.444 -13.925 1.00 90.50 164 LEU A CA 1
ATOM 1225 C C . LEU A 1 164 ? 14.635 14.882 -12.549 1.00 90.50 164 LEU A C 1
ATOM 1227 O O . LEU A 1 164 ? 15.359 13.895 -12.483 1.00 90.50 164 LEU A O 1
ATOM 1231 N N . ALA A 1 165 ? 14.116 15.454 -11.459 1.00 87.81 165 ALA A N 1
ATOM 1232 C CA . ALA A 1 165 ? 14.361 14.925 -10.113 1.00 87.81 165 ALA A CA 1
ATOM 1233 C C . ALA A 1 165 ? 13.860 13.475 -9.967 1.00 87.81 165 ALA A C 1
ATOM 1235 O O . ALA A 1 165 ? 14.565 12.622 -9.432 1.00 87.81 165 ALA A O 1
ATOM 1236 N N . SER A 1 166 ? 12.680 13.172 -10.523 1.00 86.25 166 SER A N 1
ATOM 1237 C CA . SER A 1 166 ? 12.129 11.815 -10.503 1.00 86.25 166 SER A CA 1
ATOM 1238 C C . SER A 1 166 ? 12.974 10.842 -11.327 1.00 86.25 166 SER A C 1
ATOM 1240 O O . SER A 1 166 ? 13.196 9.717 -10.882 1.00 86.25 166 SER A O 1
ATOM 1242 N N . ASP A 1 167 ? 13.487 11.262 -12.485 1.00 92.50 167 ASP A N 1
ATOM 1243 C CA . ASP A 1 167 ? 14.334 10.408 -13.323 1.00 92.50 167 ASP A CA 1
ATOM 1244 C C . ASP A 1 167 ? 15.678 10.090 -12.653 1.00 92.50 167 ASP A C 1
ATOM 1246 O O . ASP A 1 167 ? 16.092 8.929 -12.628 1.00 92.50 167 ASP A O 1
ATOM 1250 N N . LEU A 1 168 ? 16.337 11.103 -12.076 1.00 92.00 168 LEU A N 1
ATOM 1251 C CA . LEU A 1 168 ? 17.612 10.950 -11.364 1.00 92.00 168 LEU A CA 1
ATOM 1252 C C . LEU A 1 168 ? 17.483 9.980 -10.189 1.00 92.00 168 LEU A C 1
ATOM 1254 O O . LEU A 1 168 ? 18.327 9.104 -10.008 1.00 92.00 168 LEU A O 1
ATOM 1258 N N . GLU A 1 169 ? 16.419 10.105 -9.399 1.00 89.06 169 GLU A N 1
ATOM 1259 C CA . GLU A 1 169 ? 16.200 9.230 -8.252 1.00 89.06 169 GLU A CA 1
ATOM 1260 C C . GLU A 1 169 ? 15.870 7.795 -8.655 1.00 89.06 169 GLU A C 1
ATOM 1262 O O . GLU A 1 169 ? 16.515 6.889 -8.140 1.00 89.06 169 GLU A O 1
ATOM 1267 N N . ASN A 1 170 ? 14.936 7.572 -9.591 1.00 89.00 170 ASN A N 1
ATOM 1268 C CA . ASN A 1 170 ? 14.567 6.217 -10.025 1.00 89.00 170 ASN A CA 1
ATOM 1269 C C . ASN A 1 170 ? 15.762 5.455 -10.620 1.00 89.00 170 ASN A C 1
ATOM 1271 O O . ASN A 1 170 ? 15.911 4.254 -10.390 1.00 89.00 170 ASN A O 1
ATOM 1275 N N . ARG A 1 171 ? 16.655 6.129 -11.359 1.00 91.50 171 ARG A N 1
ATOM 1276 C CA . ARG A 1 171 ? 17.864 5.473 -11.880 1.00 91.50 171 ARG A CA 1
ATOM 1277 C C . ARG A 1 171 ? 18.929 5.242 -10.810 1.00 91.50 171 ARG A C 1
ATOM 1279 O O . ARG A 1 171 ? 19.544 4.178 -10.811 1.00 91.50 171 ARG A O 1
ATOM 1286 N N . MET A 1 172 ? 19.118 6.172 -9.872 1.00 90.75 172 MET A N 1
ATOM 1287 C CA . MET A 1 172 ? 20.069 6.001 -8.762 1.00 90.75 172 MET A CA 1
ATOM 1288 C C . MET A 1 172 ? 19.612 4.953 -7.732 1.00 90.75 172 MET A C 1
ATOM 1290 O O . MET A 1 172 ? 20.461 4.281 -7.151 1.00 90.75 172 MET A O 1
ATOM 1294 N N . THR A 1 173 ? 18.302 4.738 -7.558 1.00 89.12 173 THR A N 1
ATOM 1295 C CA . THR A 1 173 ? 17.743 3.594 -6.809 1.00 89.12 173 THR A CA 1
ATOM 1296 C C . THR A 1 173 ? 17.653 2.308 -7.643 1.00 89.12 173 THR A C 1
ATOM 1298 O O . THR A 1 173 ? 17.228 1.273 -7.139 1.00 89.12 173 THR A O 1
ATOM 1301 N N . GLY A 1 174 ? 18.115 2.315 -8.899 1.00 92.00 174 GLY A N 1
ATOM 1302 C CA . GLY A 1 174 ? 18.270 1.108 -9.712 1.00 92.00 174 GLY A CA 1
ATOM 1303 C C . GLY A 1 174 ? 17.002 0.599 -10.406 1.00 92.00 174 GLY A C 1
ATOM 1304 O O . GLY A 1 174 ? 17.008 -0.537 -10.877 1.00 92.00 174 GLY A O 1
ATOM 1305 N N . ALA A 1 175 ? 15.936 1.394 -10.535 1.00 90.62 175 ALA A N 1
ATOM 1306 C CA . ALA A 1 175 ? 14.698 0.968 -11.200 1.00 90.62 175 ALA A CA 1
ATOM 1307 C C . ALA A 1 175 ? 14.888 0.649 -12.699 1.00 90.62 175 ALA A C 1
ATOM 1309 O O . ALA A 1 175 ? 14.357 -0.347 -13.204 1.00 90.62 175 ALA A O 1
ATOM 1310 N N . ASP A 1 176 ? 15.728 1.413 -13.402 1.00 92.94 176 ASP A N 1
ATOM 1311 C CA . ASP A 1 176 ? 16.088 1.124 -14.797 1.00 92.94 176 ASP A CA 1
ATOM 1312 C C . ASP A 1 176 ? 17.051 -0.080 -14.908 1.00 92.94 176 ASP A C 1
ATOM 1314 O O . ASP A 1 176 ? 16.971 -0.881 -15.845 1.00 92.94 176 ASP A O 1
ATOM 1318 N N . GLN A 1 177 ? 17.897 -0.293 -13.891 1.00 93.00 177 GLN A N 1
ATOM 1319 C CA . GLN A 1 177 ? 18.728 -1.496 -13.782 1.00 93.00 177 GLN A CA 1
ATOM 1320 C C . GLN A 1 177 ? 17.863 -2.748 -13.571 1.00 93.00 177 GLN A C 1
ATOM 1322 O O . GLN A 1 177 ? 18.085 -3.746 -14.253 1.00 93.00 177 GLN A O 1
ATOM 1327 N N . LEU A 1 178 ? 16.840 -2.695 -12.712 1.00 92.12 178 LEU A N 1
ATOM 1328 C CA . LEU A 1 178 ? 15.877 -3.789 -12.559 1.00 92.12 178 LEU A CA 1
ATOM 1329 C C . LEU A 1 178 ? 15.093 -4.034 -13.855 1.00 92.12 178 LEU A C 1
ATOM 1331 O O . LEU A 1 178 ? 14.904 -5.179 -14.254 1.00 92.12 178 LEU A O 1
ATOM 1335 N N . THR A 1 179 ? 14.704 -2.967 -14.557 1.00 93.31 179 THR A N 1
ATOM 1336 C CA . THR A 1 179 ? 14.066 -3.057 -15.880 1.00 93.31 179 THR A CA 1
ATOM 1337 C C . THR A 1 179 ? 14.954 -3.802 -16.887 1.00 93.31 179 THR A C 1
ATOM 1339 O O . THR A 1 179 ? 14.462 -4.644 -17.643 1.00 93.31 179 THR A O 1
ATOM 1342 N N . GLN A 1 180 ? 16.270 -3.553 -16.879 1.00 93.12 180 GLN A N 1
ATOM 1343 C CA . GLN A 1 180 ? 17.238 -4.301 -17.689 1.00 93.12 180 GLN A CA 1
ATOM 1344 C C . GLN A 1 180 ? 17.330 -5.771 -17.252 1.00 93.12 180 GLN A C 1
ATOM 1346 O O . GLN A 1 180 ? 17.182 -6.652 -18.095 1.00 93.12 180 GLN A O 1
ATOM 1351 N N . VAL A 1 181 ? 17.495 -6.040 -15.953 1.00 91.88 181 VAL A N 1
ATOM 1352 C CA . VAL A 1 181 ? 17.572 -7.399 -15.380 1.00 91.88 181 VAL A CA 1
ATOM 1353 C C . VAL A 1 181 ? 16.344 -8.236 -15.757 1.00 91.88 181 VAL A C 1
ATOM 1355 O O . VAL A 1 181 ? 16.487 -9.354 -16.249 1.00 91.88 181 VAL A O 1
ATOM 1358 N N . TYR A 1 182 ? 15.141 -7.677 -15.614 1.00 91.25 182 TYR A N 1
ATOM 1359 C CA . TYR A 1 182 ? 13.883 -8.312 -16.016 1.00 91.25 182 TYR A CA 1
ATOM 1360 C C . TYR A 1 182 ? 13.737 -8.479 -17.533 1.00 91.25 182 TYR A C 1
ATOM 1362 O O . TYR A 1 182 ? 13.074 -9.410 -17.976 1.00 91.25 182 TYR A O 1
ATOM 1370 N N . THR A 1 183 ? 14.342 -7.608 -18.346 1.00 93.00 183 THR A N 1
ATOM 1371 C CA . THR A 1 183 ? 14.348 -7.760 -19.812 1.00 93.00 183 THR A CA 1
ATOM 1372 C C . THR A 1 183 ? 15.291 -8.882 -20.257 1.00 93.00 183 THR A C 1
ATOM 1374 O O . THR A 1 183 ? 14.970 -9.616 -21.194 1.00 93.00 183 THR A O 1
ATOM 1377 N N . ASP A 1 184 ? 16.434 -9.034 -19.584 1.00 91.81 184 ASP A N 1
ATOM 1378 C CA . ASP A 1 184 ? 17.461 -10.029 -19.912 1.00 91.81 184 ASP A CA 1
ATOM 1379 C C . ASP A 1 184 ? 17.169 -11.425 -19.330 1.00 91.81 184 ASP A C 1
ATOM 1381 O O . ASP A 1 184 ? 17.681 -12.417 -19.853 1.00 91.81 184 ASP A O 1
ATOM 1385 N N . SER A 1 185 ? 16.331 -11.535 -18.288 1.00 89.31 185 SER A N 1
ATOM 1386 C CA . SER A 1 185 ? 15.932 -12.819 -17.678 1.00 89.31 185 SER A CA 1
ATOM 1387 C C . SER A 1 185 ? 14.811 -13.565 -18.428 1.00 89.31 185 SER A C 1
ATOM 1389 O O . SER A 1 185 ? 14.497 -14.719 -18.098 1.00 89.31 185 SER A O 1
ATOM 1391 N N . LEU A 1 186 ? 14.228 -12.942 -19.462 1.00 89.88 186 LEU A N 1
ATOM 1392 C CA . LEU A 1 186 ? 13.201 -13.539 -20.319 1.00 89.88 186 LEU A CA 1
ATOM 1393 C C . LEU A 1 186 ? 13.760 -14.709 -21.146 1.00 89.88 186 LEU A C 1
ATOM 1395 O O . LEU A 1 186 ? 14.728 -14.579 -21.898 1.00 89.88 186 LEU A O 1
ATOM 1399 N N . THR A 1 187 ? 13.077 -15.850 -21.089 1.00 89.75 187 THR A N 1
ATOM 1400 C CA . THR A 1 187 ? 13.245 -16.934 -22.066 1.00 89.75 187 THR A CA 1
ATOM 1401 C C . THR A 1 187 ? 12.705 -16.515 -23.435 1.00 89.75 187 THR A C 1
ATOM 1403 O O . THR A 1 187 ? 11.998 -15.519 -23.581 1.00 89.75 187 THR A O 1
ATOM 1406 N N . ALA A 1 188 ? 12.991 -17.312 -24.467 1.00 92.50 188 ALA A N 1
ATOM 1407 C CA . ALA A 1 188 ? 12.466 -17.064 -25.808 1.00 92.50 188 ALA A CA 1
ATOM 1408 C C . ALA A 1 188 ? 10.924 -17.142 -25.904 1.00 92.50 188 ALA A C 1
ATOM 1410 O O . ALA A 1 188 ? 10.361 -16.493 -26.782 1.00 92.50 188 ALA A O 1
ATOM 1411 N N . GLU A 1 189 ? 10.253 -17.913 -25.035 1.00 89.50 189 GLU A N 1
ATOM 1412 C CA . GLU A 1 189 ? 8.780 -18.002 -24.978 1.00 89.50 189 GLU A CA 1
ATOM 1413 C C . GLU A 1 189 ? 8.190 -16.724 -24.370 1.00 89.50 189 GLU A C 1
ATOM 1415 O O . GLU A 1 189 ? 7.396 -16.041 -25.014 1.00 89.50 189 GLU A O 1
ATOM 1420 N N . GLU A 1 190 ? 8.663 -16.330 -23.185 1.00 90.88 190 GLU A N 1
ATOM 1421 C CA . GLU A 1 190 ? 8.178 -15.127 -22.494 1.00 90.88 190 GLU A CA 1
ATOM 1422 C C . GLU A 1 190 ? 8.513 -13.856 -23.274 1.00 90.88 190 GLU A C 1
ATOM 1424 O O . GLU A 1 190 ? 7.683 -12.959 -23.384 1.00 90.88 190 GLU A O 1
ATOM 1429 N N . ALA A 1 191 ? 9.702 -13.786 -23.881 1.00 93.75 191 ALA A N 1
ATOM 1430 C CA . ALA A 1 191 ? 10.069 -12.683 -24.759 1.00 93.75 191 ALA A CA 1
ATOM 1431 C C . ALA A 1 191 ? 9.090 -12.535 -25.934 1.00 93.75 191 ALA A C 1
ATOM 1433 O O . ALA A 1 191 ? 8.765 -11.409 -26.294 1.00 93.75 191 ALA A O 1
ATOM 1434 N N . ALA A 1 192 ? 8.587 -13.640 -26.498 1.00 94.94 192 ALA A N 1
ATOM 1435 C CA . ALA A 1 192 ? 7.587 -13.595 -27.562 1.00 94.94 192 ALA A CA 1
ATOM 1436 C C . ALA A 1 192 ? 6.209 -13.135 -27.053 1.00 94.94 192 ALA A C 1
ATOM 1438 O O . ALA A 1 192 ? 5.539 -12.376 -27.748 1.00 94.94 192 ALA A O 1
ATOM 1439 N N . GLN A 1 193 ? 5.796 -13.535 -25.844 1.00 92.94 193 GLN A N 1
ATOM 1440 C CA . GLN A 1 193 ? 4.550 -13.063 -25.217 1.00 92.94 193 GLN A CA 1
ATOM 1441 C C . GLN A 1 193 ? 4.607 -11.562 -24.883 1.00 92.94 193 GLN A C 1
ATOM 1443 O O . GLN A 1 193 ? 3.651 -10.826 -25.134 1.00 92.94 193 GLN A O 1
ATOM 1448 N N . VAL A 1 194 ? 5.743 -11.095 -24.358 1.00 94.56 194 VAL A N 1
ATOM 1449 C CA . VAL A 1 194 ? 5.988 -9.685 -24.024 1.00 94.56 194 VAL A CA 1
ATOM 1450 C C . VAL A 1 194 ? 6.111 -8.824 -25.289 1.00 94.56 194 VAL A C 1
ATOM 1452 O O . VAL A 1 194 ? 5.513 -7.748 -25.348 1.00 94.56 194 VAL A O 1
ATOM 1455 N N . ASP A 1 195 ? 6.824 -9.297 -26.320 1.00 96.75 195 ASP A N 1
ATOM 1456 C CA . ASP A 1 195 ? 6.872 -8.638 -27.633 1.00 96.75 195 ASP A CA 1
ATOM 1457 C C . ASP A 1 195 ? 5.463 -8.536 -28.238 1.00 96.75 195 ASP A C 1
ATOM 1459 O O . ASP A 1 195 ? 5.070 -7.459 -28.677 1.00 96.75 195 ASP A O 1
ATOM 1463 N N . ALA A 1 196 ? 4.676 -9.619 -28.209 1.00 96.94 196 ALA A N 1
ATOM 1464 C CA . ALA A 1 196 ? 3.308 -9.632 -28.722 1.00 96.94 196 ALA A CA 1
ATOM 1465 C C . ALA A 1 196 ? 2.428 -8.579 -28.024 1.00 96.94 196 ALA A C 1
ATOM 1467 O O . ALA A 1 196 ? 1.750 -7.800 -28.693 1.00 96.94 196 ALA A O 1
ATOM 1468 N N . PHE A 1 197 ? 2.487 -8.477 -26.694 1.00 96.25 197 PHE A N 1
ATOM 1469 C CA . PHE A 1 197 ? 1.773 -7.439 -25.943 1.00 96.25 197 PHE A CA 1
ATOM 1470 C C . PHE A 1 197 ? 2.204 -6.015 -26.353 1.00 96.25 197 PHE A C 1
ATOM 1472 O O . PHE A 1 197 ? 1.352 -5.158 -26.602 1.00 96.25 197 PHE A O 1
ATOM 1479 N N . ALA A 1 198 ? 3.510 -5.768 -26.514 1.00 97.19 198 ALA A N 1
ATOM 1480 C CA . ALA A 1 198 ? 4.033 -4.482 -26.985 1.00 97.19 198 ALA A CA 1
ATOM 1481 C C . ALA A 1 198 ? 3.607 -4.158 -28.435 1.00 97.19 198 ALA A C 1
ATOM 1483 O O . ALA A 1 198 ? 3.238 -3.022 -28.737 1.00 97.19 198 ALA A O 1
ATOM 1484 N N . GLU A 1 199 ? 3.593 -5.150 -29.330 1.00 97.94 199 GLU A N 1
ATOM 1485 C CA . GLU A 1 199 ? 3.072 -5.034 -30.701 1.00 97.94 199 GLU A CA 1
ATOM 1486 C C . GLU A 1 199 ? 1.586 -4.643 -30.718 1.00 97.94 199 GLU A C 1
ATOM 1488 O O . GLU A 1 199 ? 1.176 -3.834 -31.551 1.00 97.94 199 GLU A O 1
ATOM 1493 N N . GLY A 1 200 ? 0.795 -5.143 -29.763 1.00 97.81 200 GLY A N 1
ATOM 1494 C CA . GLY A 1 200 ? -0.595 -4.736 -29.543 1.00 97.81 200 GLY A CA 1
ATOM 1495 C C . GLY A 1 200 ? -0.745 -3.247 -29.228 1.00 97.81 200 GLY A C 1
ATOM 1496 O O . GLY A 1 200 ? -1.519 -2.539 -29.879 1.00 97.81 200 GLY A O 1
ATOM 1497 N N . ILE A 1 201 ? 0.050 -2.749 -28.274 1.00 97.75 201 ILE A N 1
ATOM 1498 C CA . ILE A 1 201 ? 0.092 -1.321 -27.920 1.00 97.75 201 ILE A CA 1
ATOM 1499 C C . ILE A 1 201 ? 0.508 -0.486 -29.145 1.00 97.75 201 ILE A C 1
ATOM 1501 O O . ILE A 1 201 ? -0.129 0.523 -29.459 1.00 97.75 201 ILE A O 1
ATOM 1505 N N . ASN A 1 202 ? 1.520 -0.932 -29.895 1.00 98.00 202 ASN A N 1
ATOM 1506 C CA . ASN A 1 202 ? 1.982 -0.258 -31.114 1.00 98.00 202 ASN A CA 1
ATOM 1507 C C . ASN A 1 202 ? 0.924 -0.241 -32.225 1.00 98.00 202 ASN A C 1
ATOM 1509 O O . ASN A 1 202 ? 0.785 0.764 -32.924 1.00 98.00 202 ASN A O 1
ATOM 1513 N N . ALA A 1 203 ? 0.127 -1.302 -32.370 1.00 98.00 203 ALA A N 1
ATOM 1514 C CA . ALA A 1 203 ? -0.992 -1.323 -33.305 1.00 98.00 203 ALA A CA 1
ATOM 1515 C C . ALA A 1 203 ? -2.070 -0.286 -32.931 1.00 98.00 203 ALA A C 1
ATOM 1517 O O . ALA A 1 203 ? -2.603 0.383 -33.821 1.00 98.00 203 ALA A O 1
ATOM 1518 N N . TYR A 1 204 ? -2.328 -0.052 -31.638 1.00 97.62 204 TYR A N 1
ATOM 1519 C CA . TYR A 1 204 ? -3.186 1.053 -31.191 1.00 97.62 204 TYR A CA 1
ATOM 1520 C C . TYR A 1 204 ? -2.560 2.425 -31.498 1.00 97.62 204 TYR A C 1
ATOM 1522 O O . TYR A 1 204 ? -3.218 3.276 -32.101 1.00 97.62 204 TYR A O 1
ATOM 1530 N N . VAL A 1 205 ? -1.273 2.636 -31.191 1.00 97.81 205 VAL A N 1
ATOM 1531 C CA . VAL A 1 205 ? -0.540 3.874 -31.540 1.00 97.81 205 VAL A CA 1
ATOM 1532 C C . VAL A 1 205 ? -0.616 4.154 -33.051 1.00 97.81 205 VAL A C 1
ATOM 1534 O O . VAL A 1 205 ? -0.889 5.285 -33.474 1.00 97.81 205 VAL A O 1
ATOM 1537 N N . ALA A 1 206 ? -0.436 3.126 -33.883 1.00 96.94 206 ALA A N 1
ATOM 1538 C CA . ALA A 1 206 ? -0.561 3.209 -35.334 1.00 96.94 206 ALA A CA 1
ATOM 1539 C C . ALA A 1 206 ? -1.996 3.545 -35.777 1.00 96.94 206 ALA A C 1
ATOM 1541 O O . ALA A 1 206 ? -2.174 4.438 -36.610 1.00 96.94 206 ALA A O 1
ATOM 1542 N N . ALA A 1 207 ? -3.016 2.914 -35.186 1.00 96.06 207 ALA A N 1
ATOM 1543 C CA . ALA A 1 207 ? -4.423 3.211 -35.454 1.00 96.06 207 ALA A CA 1
ATOM 1544 C C . ALA A 1 207 ? -4.785 4.664 -35.096 1.00 96.06 207 ALA A C 1
ATOM 1546 O O . ALA A 1 207 ? -5.478 5.334 -35.866 1.00 96.06 207 ALA A O 1
ATOM 1547 N N . VAL A 1 208 ? -4.268 5.207 -33.988 1.00 96.50 208 VAL A N 1
ATOM 1548 C CA . VAL A 1 208 ? -4.458 6.621 -33.619 1.00 96.50 208 VAL A CA 1
ATOM 1549 C C . VAL A 1 208 ? -3.783 7.556 -34.630 1.00 96.50 208 VAL A C 1
ATOM 1551 O O . VAL A 1 208 ? -4.399 8.522 -35.091 1.00 96.50 208 VAL A O 1
ATOM 1554 N N . ARG A 1 209 ? -2.546 7.263 -35.057 1.00 95.38 209 ARG A N 1
ATOM 1555 C CA . ARG A 1 209 ? -1.858 8.033 -36.117 1.00 95.38 209 ARG A CA 1
ATOM 1556 C C . ARG A 1 209 ? -2.605 7.975 -37.456 1.00 95.38 209 ARG A C 1
ATOM 1558 O O . ARG A 1 209 ? -2.692 8.989 -38.151 1.00 95.38 209 ARG A O 1
ATOM 1565 N N . ALA A 1 210 ? -3.193 6.825 -37.788 1.00 94.88 210 ALA A N 1
ATOM 1566 C CA . ALA A 1 210 ? -4.038 6.616 -38.965 1.00 94.88 210 ALA A CA 1
ATOM 1567 C C . ALA A 1 210 ? -5.458 7.208 -38.835 1.00 94.88 210 ALA A C 1
ATOM 1569 O O . ALA A 1 210 ? -6.189 7.245 -39.825 1.00 94.88 210 ALA A O 1
ATOM 1570 N N . ARG A 1 211 ? -5.843 7.711 -37.648 1.00 92.94 211 ARG A N 1
ATOM 1571 C CA . ARG A 1 211 ? -7.198 8.193 -37.300 1.00 92.94 211 ARG A CA 1
ATOM 1572 C C . ARG A 1 211 ? -8.288 7.115 -37.392 1.00 92.94 211 ARG A C 1
ATOM 1574 O O . ARG A 1 211 ? -9.445 7.422 -37.663 1.00 92.94 211 ARG A O 1
ATOM 1581 N N . GLN A 1 212 ? -7.899 5.864 -37.171 1.00 91.50 212 GLN A N 1
ATOM 1582 C CA . GLN A 1 212 ? -8.773 4.696 -37.024 1.00 91.50 212 GLN A CA 1
ATOM 1583 C C . GLN A 1 212 ? -9.136 4.435 -35.550 1.00 91.50 212 GLN A C 1
ATOM 1585 O O . GLN A 1 212 ? -10.136 3.782 -35.274 1.00 91.50 212 GLN A O 1
ATOM 1590 N N . ALA A 1 213 ? -8.360 4.991 -34.615 1.00 92.69 213 ALA A N 1
ATOM 1591 C CA . ALA A 1 213 ? -8.658 5.041 -33.186 1.00 92.69 213 ALA A CA 1
ATOM 1592 C C . ALA A 1 213 ? -8.546 6.482 -32.649 1.00 92.69 213 ALA A C 1
ATOM 1594 O O . ALA A 1 213 ? -7.945 7.355 -33.285 1.00 92.69 213 ALA A O 1
ATOM 1595 N N . VAL A 1 214 ? -9.137 6.734 -31.479 1.00 92.38 214 VAL A N 1
ATOM 1596 C CA . VAL A 1 214 ? -9.066 8.022 -30.765 1.00 92.38 214 VAL A CA 1
ATOM 1597 C C . VAL A 1 214 ? -7.843 8.018 -29.845 1.00 92.38 214 VAL A C 1
ATOM 1599 O O . VAL A 1 214 ? -7.531 6.989 -29.250 1.00 92.38 214 VAL A O 1
ATOM 1602 N N . ALA A 1 215 ? -7.137 9.148 -29.749 1.00 94.06 215 ALA A N 1
ATOM 1603 C CA . ALA A 1 215 ? -6.006 9.305 -28.830 1.00 94.06 215 ALA A CA 1
ATOM 1604 C C . ALA A 1 215 ? -6.482 9.437 -27.367 1.00 94.06 215 ALA A C 1
ATOM 1606 O O . ALA A 1 215 ? -7.583 9.947 -27.160 1.00 94.06 215 ALA A O 1
ATOM 1607 N N . PRO A 1 216 ? -5.652 9.093 -26.364 1.00 92.06 216 PRO A N 1
ATOM 1608 C CA . PRO A 1 216 ? -5.985 9.289 -24.951 1.00 92.06 216 PRO A CA 1
ATOM 1609 C C . PRO A 1 216 ? -6.351 10.742 -24.646 1.00 92.06 216 PRO A C 1
ATOM 1611 O O . PRO A 1 216 ? -5.721 11.676 -25.166 1.00 92.06 216 PRO A O 1
ATOM 1614 N N . ARG A 1 217 ? -7.380 10.945 -23.819 1.00 88.31 217 ARG A N 1
ATOM 1615 C CA . ARG A 1 217 ? -7.959 12.272 -23.580 1.00 88.31 217 ARG A CA 1
ATOM 1616 C C . ARG A 1 217 ? -6.976 13.207 -22.881 1.00 88.31 217 ARG A C 1
ATOM 1618 O O . ARG A 1 217 ? -6.903 14.386 -23.222 1.00 88.31 217 ARG A O 1
ATOM 1625 N N . GLU A 1 218 ? -6.159 12.658 -21.997 1.00 87.12 218 GLU A N 1
ATOM 1626 C CA . GLU A 1 218 ? -5.031 13.304 -21.337 1.00 87.12 218 GLU A CA 1
ATOM 1627 C C . GLU A 1 218 ? -4.102 13.956 -22.371 1.00 87.12 218 GLU A C 1
ATOM 1629 O O . GLU A 1 218 ? -3.847 15.156 -22.305 1.00 87.12 218 GLU A O 1
ATOM 1634 N N . TYR A 1 219 ? -3.669 13.215 -23.398 1.00 89.88 219 TYR A N 1
ATOM 1635 C CA . TYR A 1 219 ? -2.810 13.747 -24.464 1.00 89.88 219 TYR A CA 1
ATOM 1636 C C . TYR A 1 219 ? -3.521 14.690 -25.426 1.00 89.88 219 TYR A C 1
ATOM 1638 O O . TYR A 1 219 ? -2.881 15.614 -25.927 1.00 89.88 219 TYR A O 1
ATOM 1646 N N . ILE A 1 220 ? -4.820 14.512 -25.688 1.00 90.06 220 ILE A N 1
ATOM 1647 C CA . ILE A 1 220 ? -5.604 15.512 -26.435 1.00 90.06 220 ILE A CA 1
ATOM 1648 C C . ILE A 1 220 ? -5.548 16.866 -25.711 1.00 90.06 220 ILE A C 1
ATOM 1650 O O . ILE A 1 220 ? -5.402 17.904 -26.358 1.00 90.06 220 ILE A O 1
ATOM 1654 N N . ILE A 1 221 ? -5.626 16.842 -24.380 1.00 83.81 221 ILE A N 1
ATOM 1655 C CA . ILE A 1 221 ? -5.628 18.023 -23.519 1.00 83.81 221 ILE A CA 1
ATOM 1656 C C . ILE A 1 221 ? -4.222 18.623 -23.351 1.00 83.81 221 ILE A C 1
ATOM 1658 O O . ILE A 1 221 ? -4.070 19.836 -23.509 1.00 83.81 221 ILE A O 1
ATOM 1662 N N . VAL A 1 222 ? -3.187 17.819 -23.069 1.00 81.56 222 VAL A N 1
ATOM 1663 C CA . VAL A 1 222 ? -1.836 18.348 -22.791 1.00 81.56 222 VAL A CA 1
ATOM 1664 C C . VAL A 1 222 ? -0.989 18.615 -24.035 1.00 81.56 222 VAL A C 1
ATOM 1666 O O . VAL A 1 222 ? -0.058 19.411 -23.948 1.00 81.56 222 VAL A O 1
ATOM 1669 N N . ALA A 1 223 ? -1.292 18.039 -25.206 1.00 88.56 223 ALA A N 1
ATOM 1670 C CA . ALA A 1 223 ? -0.472 18.238 -26.411 1.00 88.56 223 ALA A CA 1
ATOM 1671 C C . ALA A 1 223 ? -0.184 19.716 -26.756 1.00 88.56 223 ALA A C 1
ATOM 1673 O O . ALA A 1 223 ? 0.987 20.032 -26.972 1.00 88.56 223 ALA A O 1
ATOM 1674 N N . PRO A 1 224 ? -1.158 20.650 -26.726 1.00 84.44 224 PRO A N 1
ATOM 1675 C CA . PRO A 1 224 ? -0.883 22.068 -26.965 1.00 84.44 224 PRO A CA 1
ATOM 1676 C C . PRO A 1 224 ? 0.027 22.716 -25.909 1.00 84.44 224 PRO A C 1
ATOM 1678 O O . PRO A 1 224 ? 0.738 23.666 -26.232 1.00 84.44 224 PRO A O 1
ATOM 1681 N N . LEU A 1 225 ? 0.005 22.223 -24.664 1.00 80.25 225 LEU A N 1
ATOM 1682 C CA . LEU A 1 225 ? 0.863 22.695 -23.570 1.00 80.25 225 LEU A CA 1
ATOM 1683 C C . LEU A 1 225 ? 2.304 22.198 -23.759 1.00 80.25 225 LEU A C 1
ATOM 1685 O O . LEU A 1 225 ? 3.244 22.978 -23.647 1.00 80.25 225 LEU A O 1
ATOM 1689 N N . LEU A 1 226 ? 2.466 20.929 -24.144 1.00 84.38 226 LEU A N 1
ATOM 1690 C CA . LEU A 1 226 ? 3.757 20.285 -24.419 1.00 84.38 226 LEU A CA 1
ATOM 1691 C C . LEU A 1 226 ? 4.295 20.584 -25.840 1.00 84.38 226 LEU A C 1
ATOM 1693 O O . LEU A 1 226 ? 5.149 19.869 -26.354 1.00 84.38 226 LEU A O 1
ATOM 1697 N N . GLY A 1 227 ? 3.772 21.614 -26.519 1.00 84.56 227 GLY A N 1
ATOM 1698 C CA . GLY A 1 227 ? 4.233 22.049 -27.846 1.00 84.56 227 GLY A CA 1
ATOM 1699 C C . GLY A 1 227 ? 3.910 21.106 -29.018 1.00 84.56 227 GLY A C 1
ATOM 1700 O O . GLY A 1 227 ? 4.297 21.388 -30.156 1.00 84.56 227 GLY A O 1
ATOM 1701 N N . ALA A 1 228 ? 3.179 20.014 -28.785 1.00 89.56 228 ALA A N 1
ATOM 1702 C CA . ALA A 1 228 ? 2.785 19.054 -29.806 1.00 89.56 228 ALA A CA 1
ATOM 1703 C C . ALA A 1 228 ? 1.579 19.551 -30.627 1.00 89.56 228 ALA A C 1
ATOM 1705 O O . ALA A 1 228 ? 0.561 20.007 -30.107 1.00 89.56 228 ALA A O 1
ATOM 1706 N N . SER A 1 229 ? 1.670 19.410 -31.951 1.00 89.69 229 SER A N 1
ATOM 1707 C CA . SER A 1 229 ? 0.606 19.799 -32.891 1.00 89.69 229 SER A CA 1
ATOM 1708 C C . SER A 1 229 ? -0.535 18.778 -32.996 1.00 89.69 229 SER A C 1
ATOM 1710 O O . SER A 1 229 ? -1.596 19.095 -33.536 1.00 89.69 229 SER A O 1
ATOM 1712 N N . ALA A 1 230 ? -0.321 17.556 -32.501 1.00 91.38 230 ALA A N 1
ATOM 1713 C CA . ALA A 1 230 ? -1.319 16.497 -32.401 1.00 91.38 230 ALA A CA 1
ATOM 1714 C C . ALA A 1 230 ? -0.947 15.504 -31.277 1.00 91.38 230 ALA A C 1
ATOM 1716 O O . ALA A 1 230 ? 0.239 15.234 -31.087 1.00 91.38 230 ALA A O 1
ATOM 1717 N N . PRO A 1 231 ? -1.925 14.891 -30.582 1.00 92.44 231 PRO A N 1
ATOM 1718 C CA . PRO A 1 231 ? -1.675 14.021 -29.423 1.00 92.44 231 PRO A CA 1
ATOM 1719 C C . PRO A 1 231 ? -0.821 12.788 -29.747 1.00 92.44 231 PRO A C 1
ATOM 1721 O O . PRO A 1 231 ? 0.026 12.392 -28.955 1.00 92.44 231 PRO A O 1
ATOM 1724 N N . HIS A 1 232 ? -0.955 12.227 -30.952 1.00 92.88 232 HIS A N 1
ATOM 1725 C CA . HIS A 1 232 ? -0.162 11.073 -31.395 1.00 92.88 232 HIS A CA 1
ATOM 1726 C C . HIS A 1 232 ? 1.344 11.355 -31.551 1.00 92.88 232 HIS A C 1
ATOM 1728 O O . HIS A 1 232 ? 2.097 10.430 -31.840 1.00 92.88 232 HIS A O 1
ATOM 1734 N N . GLN A 1 233 ? 1.779 12.615 -31.427 1.00 92.69 233 GLN A N 1
ATOM 1735 C CA . GLN A 1 233 ? 3.198 12.989 -31.407 1.00 92.69 233 GLN A CA 1
ATOM 1736 C C . GLN A 1 233 ? 3.831 12.787 -30.022 1.00 92.69 233 GLN A C 1
ATOM 1738 O O . GLN A 1 233 ? 5.048 12.678 -29.940 1.00 92.69 233 GLN A O 1
ATOM 1743 N N . LEU A 1 234 ? 3.015 12.705 -28.963 1.00 92.19 234 LEU A N 1
ATOM 1744 C CA . LEU A 1 234 ? 3.443 12.312 -27.615 1.00 92.19 234 LEU A CA 1
ATOM 1745 C C . LEU A 1 234 ? 3.454 10.780 -27.442 1.00 92.19 234 LEU A C 1
ATOM 1747 O O . LEU A 1 234 ? 4.134 10.257 -26.566 1.00 92.19 234 LEU A O 1
ATOM 1751 N N . MET A 1 235 ? 2.720 10.055 -28.296 1.00 95.25 235 MET A N 1
ATOM 1752 C CA . MET A 1 235 ? 2.629 8.592 -28.281 1.00 95.25 235 MET A CA 1
ATOM 1753 C C . MET A 1 235 ? 3.822 7.954 -29.006 1.00 95.25 235 MET A C 1
ATOM 1755 O O . MET A 1 235 ? 3.987 8.093 -30.227 1.00 95.25 235 MET A O 1
ATOM 1759 N N . ARG A 1 236 ? 4.639 7.227 -28.244 1.00 94.00 236 ARG A N 1
ATOM 1760 C CA . ARG A 1 236 ? 5.851 6.536 -28.702 1.00 94.00 236 ARG A CA 1
ATOM 1761 C C . ARG A 1 236 ? 5.574 5.092 -29.125 1.00 94.00 236 ARG A C 1
ATOM 1763 O O . ARG A 1 236 ? 4.520 4.544 -28.821 1.00 94.00 236 ARG A O 1
ATOM 1770 N N . GLU A 1 237 ? 6.542 4.487 -29.810 1.00 94.75 237 GLU A N 1
ATOM 1771 C CA . GLU A 1 237 ? 6.583 3.027 -29.938 1.00 94.75 237 GLU A CA 1
ATOM 1772 C C . GLU A 1 237 ? 7.031 2.398 -28.613 1.00 94.75 237 GLU A C 1
ATOM 1774 O O . GLU A 1 237 ? 7.853 2.964 -27.884 1.00 94.75 237 GLU A O 1
ATOM 1779 N N . TRP A 1 238 ? 6.501 1.214 -28.350 1.00 96.56 238 TRP A N 1
ATOM 1780 C CA . TRP A 1 238 ? 6.788 0.346 -27.223 1.00 96.56 238 TRP A CA 1
ATOM 1781 C C . TRP A 1 238 ? 7.666 -0.827 -27.650 1.00 96.56 238 TRP A C 1
ATOM 1783 O O . TRP A 1 238 ? 7.548 -1.367 -28.752 1.00 96.56 238 TRP A O 1
ATOM 1793 N N . THR A 1 239 ? 8.528 -1.246 -26.739 1.00 96.25 239 THR A N 1
ATOM 1794 C CA . THR A 1 239 ? 9.393 -2.421 -26.839 1.00 96.25 239 THR A CA 1
ATOM 1795 C C . THR A 1 239 ? 9.129 -3.348 -25.653 1.00 96.25 239 THR A C 1
ATOM 1797 O O . THR A 1 239 ? 8.480 -2.955 -24.684 1.00 96.25 239 THR A O 1
ATOM 1800 N N . ARG A 1 240 ? 9.694 -4.562 -25.654 1.00 94.50 240 ARG A N 1
ATOM 1801 C CA . ARG A 1 240 ? 9.650 -5.427 -24.461 1.00 94.50 240 ARG A CA 1
ATOM 1802 C C . ARG A 1 240 ? 10.197 -4.765 -23.194 1.00 94.50 240 ARG A C 1
ATOM 1804 O O . ARG A 1 240 ? 9.680 -5.038 -22.117 1.00 94.50 240 ARG A O 1
ATOM 1811 N N . ARG A 1 241 ? 11.190 -3.871 -23.316 1.00 94.88 241 ARG A N 1
ATOM 1812 C CA . ARG A 1 241 ? 11.745 -3.134 -22.171 1.00 94.88 241 ARG A CA 1
ATOM 1813 C C . ARG A 1 241 ? 10.659 -2.308 -21.495 1.00 94.88 241 ARG A C 1
ATOM 1815 O O . ARG A 1 241 ? 10.567 -2.300 -20.278 1.00 94.88 241 ARG A O 1
ATOM 1822 N N . ASP A 1 242 ? 9.803 -1.677 -22.290 1.00 95.06 242 ASP A N 1
ATOM 1823 C CA . ASP A 1 242 ? 8.732 -0.810 -21.803 1.00 95.06 242 ASP A CA 1
ATOM 1824 C C . ASP A 1 242 ? 7.633 -1.571 -21.069 1.00 95.06 242 ASP A C 1
ATOM 1826 O O . ASP A 1 242 ? 7.019 -1.019 -20.159 1.00 95.06 242 ASP A O 1
ATOM 1830 N N . VAL A 1 243 ? 7.419 -2.838 -21.431 1.00 93.44 243 VAL A N 1
ATOM 1831 C CA . VAL A 1 243 ? 6.526 -3.753 -20.712 1.00 93.44 243 VAL A CA 1
ATOM 1832 C C . VAL A 1 243 ? 7.195 -4.253 -19.426 1.00 93.44 243 VAL A C 1
ATOM 1834 O O . VAL A 1 243 ? 6.570 -4.229 -18.369 1.00 93.44 243 VAL A O 1
ATOM 1837 N N . MET A 1 244 ? 8.481 -4.626 -19.463 1.00 92.12 244 MET A N 1
ATOM 1838 C CA . MET A 1 244 ? 9.212 -5.029 -18.250 1.00 92.12 244 MET A CA 1
ATOM 1839 C C . MET A 1 244 ? 9.430 -3.870 -17.266 1.00 92.12 244 MET A C 1
ATOM 1841 O O . MET A 1 244 ? 9.491 -4.106 -16.061 1.00 92.12 244 MET A O 1
ATOM 1845 N N . ALA A 1 245 ? 9.453 -2.624 -17.746 1.00 91.69 245 ALA A N 1
ATOM 1846 C CA . ALA A 1 245 ? 9.478 -1.416 -16.925 1.00 91.69 245 ALA A CA 1
ATOM 1847 C C . ALA A 1 245 ? 8.245 -1.305 -16.015 1.00 91.69 245 ALA A C 1
ATOM 1849 O O . ALA A 1 245 ? 8.359 -0.841 -14.883 1.00 91.69 245 ALA A O 1
ATOM 1850 N N . LEU A 1 246 ? 7.078 -1.780 -16.471 1.00 88.69 246 LEU A N 1
ATOM 1851 C CA . LEU A 1 246 ? 5.852 -1.825 -15.666 1.00 88.69 246 LEU A CA 1
ATOM 1852 C C . LEU A 1 246 ? 6.009 -2.803 -14.492 1.00 88.69 246 LEU A C 1
ATOM 1854 O O . LEU A 1 246 ? 5.713 -2.455 -13.350 1.00 88.69 246 LEU A O 1
ATOM 1858 N N . ALA A 1 247 ? 6.549 -3.997 -14.762 1.00 86.75 247 ALA A N 1
ATOM 1859 C CA . ALA A 1 247 ? 6.852 -4.988 -13.731 1.00 86.75 247 ALA A CA 1
ATOM 1860 C C . ALA A 1 247 ? 7.925 -4.487 -12.746 1.00 86.75 247 ALA A C 1
ATOM 1862 O O . ALA A 1 247 ? 7.794 -4.704 -11.545 1.00 86.75 247 ALA A O 1
ATOM 1863 N N . ALA A 1 248 ? 8.950 -3.774 -13.226 1.00 87.62 248 ALA A N 1
ATOM 1864 C CA . ALA A 1 248 ? 9.958 -3.155 -12.367 1.00 87.62 248 ALA A CA 1
ATOM 1865 C C . ALA A 1 248 ? 9.353 -2.070 -11.456 1.00 87.62 248 ALA A C 1
ATOM 1867 O O . ALA A 1 248 ? 9.619 -2.085 -10.255 1.00 87.62 248 ALA A O 1
ATOM 1868 N N . THR A 1 249 ? 8.489 -1.186 -11.979 1.00 85.12 249 THR A N 1
ATOM 1869 C CA . THR A 1 249 ? 7.771 -0.183 -11.166 1.00 85.12 249 THR A CA 1
ATOM 1870 C C . THR A 1 249 ? 6.949 -0.850 -10.062 1.00 85.12 249 THR A C 1
ATOM 1872 O O . THR A 1 249 ? 7.020 -0.423 -8.911 1.00 85.12 249 THR A O 1
ATOM 1875 N N . MET A 1 250 ? 6.222 -1.928 -10.384 1.00 81.69 250 MET A N 1
ATOM 1876 C CA . MET A 1 250 ? 5.458 -2.697 -9.394 1.00 81.69 250 MET A CA 1
ATOM 1877 C C . MET A 1 250 ? 6.359 -3.277 -8.296 1.00 81.69 250 MET A C 1
ATOM 1879 O O . MET A 1 250 ? 6.047 -3.115 -7.122 1.00 81.69 250 MET A O 1
ATOM 1883 N N . THR A 1 251 ? 7.486 -3.901 -8.657 1.00 85.06 251 THR A N 1
ATOM 1884 C CA . THR A 1 251 ? 8.427 -4.486 -7.687 1.00 85.06 251 THR A CA 1
ATOM 1885 C C . THR A 1 251 ? 9.006 -3.445 -6.725 1.00 85.06 251 THR A C 1
ATOM 1887 O O . THR A 1 251 ? 9.053 -3.692 -5.519 1.00 85.06 251 THR A O 1
ATOM 1890 N N . PHE A 1 252 ? 9.378 -2.258 -7.219 1.00 83.50 252 PHE A N 1
ATOM 1891 C CA . PHE A 1 252 ? 9.824 -1.164 -6.349 1.00 83.50 252 PHE A CA 1
ATOM 1892 C C . PHE A 1 252 ? 8.717 -0.707 -5.391 1.00 83.50 252 PHE A C 1
ATOM 1894 O O . PHE A 1 252 ? 8.966 -0.582 -4.194 1.00 83.50 252 PHE A O 1
ATOM 1901 N N . GLN A 1 253 ? 7.488 -0.531 -5.889 1.00 78.81 253 GLN A N 1
ATOM 1902 C CA . GLN A 1 253 ? 6.337 -0.108 -5.081 1.00 78.81 253 GLN A CA 1
ATOM 1903 C C . GLN A 1 253 ? 5.923 -1.109 -3.990 1.00 78.81 253 GLN A C 1
ATOM 1905 O O . GLN A 1 253 ? 5.272 -0.701 -3.028 1.00 78.81 253 GLN A O 1
ATOM 1910 N N . THR A 1 254 ? 6.247 -2.400 -4.124 1.00 77.31 254 THR A N 1
ATOM 1911 C CA . THR A 1 254 ? 5.872 -3.433 -3.141 1.00 77.31 254 THR A CA 1
ATOM 1912 C C . THR A 1 254 ? 7.011 -3.874 -2.223 1.00 77.31 254 THR A C 1
ATOM 1914 O O . THR A 1 254 ? 6.725 -4.444 -1.171 1.00 77.31 254 THR A O 1
ATOM 1917 N N . GLY A 1 255 ? 8.279 -3.633 -2.584 1.00 80.12 255 GLY A N 1
ATOM 1918 C CA . GLY A 1 255 ? 9.422 -4.201 -1.857 1.00 80.12 255 GLY A CA 1
ATOM 1919 C C . GLY A 1 255 ? 10.608 -3.282 -1.549 1.00 80.12 255 GLY A C 1
ATOM 1920 O O . GLY A 1 255 ? 11.468 -3.705 -0.782 1.00 80.12 255 GLY A O 1
ATOM 1921 N N . PHE A 1 256 ? 10.728 -2.077 -2.118 1.00 85.38 256 PHE A N 1
ATOM 1922 C CA . PHE A 1 256 ? 11.921 -1.246 -1.879 1.00 85.38 256 PHE A CA 1
ATOM 1923 C C . PHE A 1 256 ? 11.864 -0.525 -0.517 1.00 85.38 256 PHE A C 1
ATOM 1925 O O . PHE A 1 256 ? 10.957 0.262 -0.251 1.00 85.38 256 PHE A O 1
ATOM 1932 N N . GLU A 1 257 ? 12.839 -0.800 0.356 1.00 84.19 257 GLU A N 1
ATOM 1933 C CA . GLU A 1 257 ? 12.914 -0.264 1.724 1.00 84.19 257 GLU A CA 1
ATOM 1934 C C . GLU A 1 257 ? 13.729 1.043 1.753 1.00 84.19 257 GLU A C 1
ATOM 1936 O O . GLU A 1 257 ? 14.802 1.129 1.152 1.00 84.19 257 GLU A O 1
ATOM 1941 N N . THR A 1 258 ? 13.232 2.065 2.461 1.00 81.75 258 THR A N 1
ATOM 1942 C CA . THR A 1 258 ? 13.832 3.413 2.483 1.00 81.75 258 THR A CA 1
ATOM 1943 C C . THR A 1 258 ? 14.091 3.997 3.880 1.00 81.75 258 THR A C 1
ATOM 1945 O O . THR A 1 258 ? 14.524 5.146 3.977 1.00 81.75 258 THR A O 1
ATOM 1948 N N . LYS A 1 259 ? 13.795 3.281 4.973 1.00 79.56 259 LYS A N 1
ATOM 1949 C CA . LYS A 1 259 ? 13.869 3.774 6.362 1.00 79.56 259 LYS A CA 1
ATOM 1950 C C . LYS A 1 259 ? 15.115 3.313 7.121 1.00 79.56 259 LYS A C 1
ATOM 1952 O O . LYS A 1 259 ? 15.438 3.957 8.121 1.00 79.56 259 LYS A O 1
ATOM 1957 N N . GLY A 1 260 ? 15.831 2.278 6.672 1.00 84.19 260 GLY A N 1
ATOM 1958 C CA . GLY A 1 260 ? 17.076 1.800 7.299 1.00 84.19 260 GLY A CA 1
ATOM 1959 C C . GLY A 1 260 ? 18.071 2.925 7.657 1.00 84.19 260 GLY A C 1
ATOM 1960 O O . GLY A 1 260 ? 18.473 3.029 8.822 1.00 84.19 260 GLY A O 1
ATOM 1961 N N . PRO A 1 261 ? 18.392 3.855 6.728 1.00 88.19 261 PRO A N 1
ATOM 1962 C CA . PRO A 1 261 ? 19.256 5.007 7.007 1.00 88.19 261 PRO A CA 1
ATOM 1963 C C . PRO A 1 261 ? 18.717 5.947 8.100 1.00 88.19 261 PRO A C 1
ATOM 1965 O O . PRO A 1 261 ? 19.481 6.396 8.957 1.00 88.19 261 PRO A O 1
ATOM 1968 N N . SER A 1 262 ? 17.406 6.213 8.118 1.00 85.25 262 SER A N 1
ATOM 1969 C CA . SER A 1 262 ? 16.748 7.051 9.136 1.00 85.25 262 SER A CA 1
ATOM 1970 C C . SER A 1 262 ? 16.796 6.405 10.520 1.00 85.25 262 SER A C 1
ATOM 1972 O O . SER A 1 262 ? 17.171 7.051 11.501 1.00 85.25 262 SER A O 1
ATOM 1974 N N . ARG A 1 263 ? 16.501 5.102 10.598 1.00 82.12 263 ARG A N 1
ATOM 1975 C CA . ARG A 1 263 ? 16.553 4.334 11.847 1.00 82.12 263 ARG A CA 1
ATOM 1976 C C . ARG A 1 263 ? 17.973 4.271 12.410 1.00 82.12 263 ARG A C 1
ATOM 1978 O O . ARG A 1 263 ? 18.169 4.486 13.607 1.00 82.12 263 ARG A O 1
ATOM 1985 N N . ALA A 1 264 ? 18.976 4.063 11.554 1.00 84.50 264 ALA A N 1
ATOM 1986 C CA . ALA A 1 264 ? 20.382 4.113 11.949 1.00 84.50 264 ALA A CA 1
ATOM 1987 C C . ALA A 1 264 ? 20.788 5.502 12.474 1.00 84.50 264 ALA A C 1
ATOM 1989 O O . ALA A 1 264 ? 21.402 5.601 13.540 1.00 84.50 264 ALA A O 1
ATOM 1990 N N . ARG A 1 265 ? 20.383 6.579 11.780 1.00 85.31 265 ARG A N 1
ATOM 1991 C CA . ARG A 1 265 ? 20.624 7.975 12.190 1.00 85.31 265 ARG A CA 1
ATOM 1992 C C . ARG A 1 265 ? 20.083 8.269 13.588 1.00 85.31 265 ARG A C 1
ATOM 1994 O O . ARG A 1 265 ? 20.766 8.928 14.373 1.00 85.31 265 ARG A O 1
ATOM 2001 N N . ALA A 1 266 ? 18.888 7.776 13.895 1.00 80.44 266 ALA A N 1
ATOM 2002 C CA . ALA A 1 266 ? 18.243 7.964 15.186 1.00 80.44 266 ALA A CA 1
ATOM 2003 C C . ALA A 1 266 ? 18.893 7.150 16.310 1.00 80.44 266 ALA A C 1
ATOM 2005 O O . ALA A 1 266 ? 19.235 7.715 17.347 1.00 80.44 266 ALA A O 1
ATOM 2006 N N . LEU A 1 267 ? 19.141 5.852 16.098 1.00 79.88 267 LEU A N 1
ATOM 2007 C CA . LEU A 1 267 ? 19.798 5.007 17.104 1.00 79.88 267 LEU A CA 1
ATOM 2008 C C . LEU A 1 267 ? 21.231 5.470 17.415 1.00 79.88 267 LEU A C 1
ATOM 2010 O O . LEU A 1 267 ? 21.666 5.391 18.563 1.00 79.88 267 LEU A O 1
ATOM 2014 N N . ALA A 1 268 ? 21.957 6.018 16.436 1.00 80.94 268 ALA A N 1
ATOM 2015 C CA . ALA A 1 268 ? 23.269 6.621 16.675 1.00 80.94 268 ALA A CA 1
ATOM 2016 C C . ALA A 1 268 ? 23.206 7.871 17.573 1.00 80.94 268 ALA A C 1
ATOM 2018 O O . ALA A 1 268 ? 24.126 8.124 18.351 1.00 80.94 268 ALA A O 1
ATOM 2019 N N . ARG A 1 269 ? 22.117 8.647 17.482 1.00 80.44 269 ARG A N 1
ATOM 2020 C CA . ARG A 1 269 ? 21.862 9.853 18.285 1.00 80.44 269 ARG A CA 1
ATOM 2021 C C . ARG A 1 269 ? 21.009 9.580 19.525 1.00 80.44 269 ARG A C 1
ATOM 2023 O O . ARG A 1 269 ? 20.526 10.524 20.139 1.00 80.44 269 ARG A O 1
ATOM 2030 N N . ILE A 1 270 ? 20.829 8.322 19.930 1.00 78.81 270 ILE A N 1
ATOM 2031 C CA . ILE A 1 270 ? 19.825 7.974 20.943 1.00 78.81 270 ILE A CA 1
ATOM 2032 C C . ILE A 1 270 ? 20.045 8.665 22.302 1.00 78.81 270 ILE A C 1
ATOM 2034 O O . ILE A 1 270 ? 19.086 9.079 22.946 1.00 78.81 270 ILE A O 1
ATOM 2038 N N . ASP A 1 271 ? 21.305 8.889 22.692 1.00 77.81 271 ASP A N 1
ATOM 2039 C CA . ASP A 1 271 ? 21.670 9.642 23.903 1.00 77.81 271 ASP A CA 1
ATOM 2040 C C . ASP A 1 271 ? 21.357 11.147 23.812 1.00 77.81 271 ASP A C 1
ATOM 2042 O O . ASP A 1 271 ? 21.354 11.834 24.833 1.00 77.81 271 ASP A O 1
ATOM 2046 N N . GLU A 1 272 ? 21.145 11.692 22.613 1.00 81.38 272 GLU A N 1
ATOM 2047 C CA . GLU A 1 272 ? 20.828 13.106 22.387 1.00 81.38 272 GLU A CA 1
ATOM 2048 C C . GLU A 1 272 ? 19.338 13.414 22.605 1.00 81.38 272 GLU A C 1
ATOM 2050 O O . GLU A 1 272 ? 18.986 14.587 22.740 1.00 81.38 272 GLU A O 1
ATOM 2055 N N . HIS A 1 273 ? 18.473 12.392 22.689 1.00 78.88 273 HIS A N 1
ATOM 2056 C CA . HIS A 1 273 ? 17.053 12.568 22.992 1.00 78.88 273 HIS A CA 1
ATOM 2057 C C . HIS A 1 273 ? 16.816 13.132 24.407 1.00 78.88 273 HIS A C 1
ATOM 2059 O O . HIS A 1 273 ? 17.640 13.028 25.330 1.00 78.88 273 HIS A O 1
ATOM 2065 N N . PHE A 1 274 ? 15.651 13.772 24.552 1.00 81.38 274 PHE A N 1
ATOM 2066 C CA . PHE A 1 274 ? 15.201 14.465 25.761 1.00 81.38 274 PHE A CA 1
ATOM 2067 C C . PHE A 1 274 ? 16.206 15.504 26.321 1.00 81.38 274 PHE A C 1
ATOM 2069 O O . PHE A 1 274 ? 16.441 15.533 27.537 1.00 81.38 274 PHE A O 1
ATOM 2076 N N . PRO A 1 275 ? 16.843 16.359 25.490 1.00 77.12 275 PRO A N 1
ATOM 2077 C CA . PRO A 1 275 ? 17.797 17.345 25.984 1.00 77.12 275 PRO A CA 1
ATOM 2078 C C . PRO A 1 275 ? 17.077 18.346 26.898 1.00 77.12 275 PRO A C 1
ATOM 2080 O O . PRO A 1 275 ? 16.063 18.927 26.525 1.00 77.12 275 PRO A O 1
ATOM 2083 N N . ASP A 1 276 ? 17.599 18.521 28.113 1.00 81.56 276 ASP A N 1
ATOM 2084 C CA . ASP A 1 276 ? 17.019 19.349 29.184 1.00 81.56 276 ASP A CA 1
ATOM 2085 C C . ASP A 1 276 ? 15.586 18.970 29.644 1.00 81.56 276 ASP A C 1
ATOM 2087 O O . ASP A 1 276 ? 14.986 19.706 30.431 1.00 81.56 276 ASP A O 1
ATOM 2091 N N . ALA A 1 277 ? 15.049 17.812 29.236 1.00 83.75 277 ALA A N 1
ATOM 2092 C CA . ALA A 1 277 ? 13.705 17.375 29.622 1.00 83.75 277 ALA A CA 1
ATOM 2093 C C . ALA A 1 277 ? 13.592 17.005 31.121 1.00 83.75 277 ALA A C 1
ATOM 2095 O O . ALA A 1 277 ? 14.544 16.464 31.709 1.00 83.75 277 ALA A O 1
ATOM 2096 N N . PRO A 1 278 ? 12.415 17.210 31.750 1.00 86.00 278 PRO A N 1
ATOM 2097 C CA . PRO A 1 278 ? 12.111 16.661 33.067 1.00 86.00 278 PRO A CA 1
ATOM 2098 C C . PRO A 1 278 ? 12.298 15.142 33.097 1.00 86.00 278 PRO A C 1
ATOM 2100 O O . PRO A 1 278 ? 11.998 14.444 32.132 1.00 86.00 278 PRO A O 1
ATOM 2103 N N . GLN A 1 279 ? 12.786 14.621 34.226 1.00 88.31 279 GLN A N 1
ATOM 2104 C CA . GLN A 1 279 ? 12.899 13.176 34.469 1.00 88.31 279 GLN A CA 1
ATOM 2105 C C . GLN A 1 279 ? 13.671 12.383 33.383 1.00 88.31 279 GLN A C 1
ATOM 2107 O O . GLN A 1 279 ? 13.456 11.183 33.229 1.00 88.31 279 GLN A O 1
ATOM 2112 N N . ARG A 1 280 ? 14.610 13.023 32.662 1.00 88.44 280 ARG A N 1
ATOM 2113 C CA . ARG A 1 280 ? 15.379 12.431 31.545 1.00 88.44 280 ARG A CA 1
ATOM 2114 C C . ARG A 1 280 ? 15.927 11.021 31.801 1.00 88.44 280 ARG A C 1
ATOM 2116 O O . ARG A 1 280 ? 15.956 10.219 30.879 1.00 88.44 280 ARG A O 1
ATOM 2123 N N . GLU A 1 281 ? 16.356 10.705 33.024 1.00 88.56 281 GLU A N 1
ATOM 2124 C CA . GLU A 1 281 ? 16.848 9.361 33.375 1.00 88.56 281 GLU A CA 1
ATOM 2125 C C . GLU A 1 281 ? 15.768 8.272 33.213 1.00 88.56 281 GLU A C 1
ATOM 2127 O O . GLU A 1 281 ? 16.081 7.194 32.715 1.00 88.56 281 GLU A O 1
ATOM 2132 N N . LEU A 1 282 ? 14.503 8.558 33.551 1.00 89.50 282 LEU A N 1
ATOM 2133 C CA . LEU A 1 282 ? 13.371 7.641 33.353 1.00 89.50 282 LEU A CA 1
ATOM 2134 C C . LEU A 1 282 ? 12.936 7.581 31.884 1.00 89.50 282 LEU A C 1
ATOM 2136 O O . LEU A 1 282 ? 12.667 6.496 31.377 1.00 89.50 282 LEU A O 1
ATOM 2140 N N . ARG A 1 283 ? 12.931 8.721 31.175 1.00 89.06 283 ARG A N 1
ATOM 2141 C CA . ARG A 1 283 ? 12.632 8.768 29.729 1.00 89.06 283 ARG A CA 1
ATOM 2142 C C . ARG A 1 283 ? 13.648 7.951 28.924 1.00 89.06 283 ARG A C 1
ATOM 2144 O O . ARG A 1 283 ? 13.263 7.120 28.111 1.00 89.06 283 ARG A O 1
ATOM 2151 N N . MET A 1 284 ? 14.941 8.097 29.224 1.00 85.00 284 MET A N 1
ATOM 2152 C CA . MET A 1 284 ? 16.004 7.280 28.624 1.00 85.00 284 MET A CA 1
ATOM 2153 C C . MET A 1 284 ? 15.914 5.798 29.011 1.00 85.00 284 MET A C 1
ATOM 2155 O O . MET A 1 284 ? 16.194 4.950 28.170 1.00 85.00 284 MET A O 1
ATOM 2159 N N . ALA A 1 285 ? 15.523 5.469 30.248 1.00 83.62 285 ALA A N 1
ATOM 2160 C CA . ALA A 1 285 ? 15.334 4.078 30.667 1.00 83.62 285 ALA A CA 1
ATOM 2161 C C . ALA A 1 285 ? 14.146 3.412 29.948 1.00 83.62 285 ALA A C 1
ATOM 2163 O O . ALA A 1 285 ? 14.262 2.273 29.504 1.00 83.62 285 ALA A O 1
ATOM 2164 N N . GLY A 1 286 ? 13.035 4.139 29.791 1.00 82.88 286 GLY A N 1
ATOM 2165 C CA . GLY A 1 286 ? 11.826 3.692 29.093 1.00 82.88 286 GLY A CA 1
ATOM 2166 C C . GLY A 1 286 ? 11.909 3.684 27.567 1.00 82.88 286 GLY A C 1
ATOM 2167 O O . GLY A 1 286 ? 11.066 3.075 26.914 1.00 82.88 286 GLY A O 1
ATOM 2168 N N . LEU A 1 287 ? 12.910 4.344 26.976 1.00 81.50 287 LEU A N 1
ATOM 2169 C CA . LEU A 1 287 ? 13.045 4.464 25.521 1.00 81.50 287 LEU A CA 1
ATOM 2170 C C . LEU A 1 287 ? 13.177 3.097 24.825 1.00 81.50 287 LEU A C 1
ATOM 2172 O O . LEU A 1 287 ? 12.725 2.940 23.695 1.00 81.50 287 LEU A O 1
ATOM 2176 N N . MET A 1 288 ? 13.739 2.087 25.498 1.00 75.50 288 MET A N 1
ATOM 2177 C CA . MET A 1 288 ? 13.819 0.724 24.956 1.00 75.50 288 MET A CA 1
ATOM 2178 C C . MET A 1 288 ? 12.471 -0.006 24.950 1.00 75.50 288 MET A C 1
ATOM 2180 O O . MET A 1 288 ? 12.204 -0.726 23.993 1.00 75.50 288 MET A O 1
ATOM 2184 N N . ASP A 1 289 ? 11.594 0.225 25.937 1.00 71.69 289 ASP A N 1
ATOM 2185 C CA . ASP A 1 289 ? 10.261 -0.408 25.987 1.00 71.69 289 ASP A CA 1
ATOM 2186 C C . ASP A 1 289 ? 9.343 0.054 24.834 1.00 71.69 289 ASP A C 1
ATOM 2188 O O . ASP A 1 289 ? 8.331 -0.588 24.553 1.00 71.69 289 ASP A O 1
ATOM 2192 N N . ILE A 1 290 ? 9.685 1.170 24.176 1.00 78.38 290 ILE A N 1
ATOM 2193 C CA . ILE A 1 290 ? 8.975 1.696 23.002 1.00 78.38 290 ILE A CA 1
ATOM 2194 C C . ILE A 1 290 ? 9.738 1.454 21.689 1.00 78.38 290 ILE A C 1
ATOM 2196 O O . ILE A 1 290 ? 9.107 1.226 20.662 1.00 78.38 290 ILE A O 1
ATOM 2200 N N . VAL A 1 291 ? 11.076 1.454 21.685 1.00 75.62 291 VAL A N 1
ATOM 2201 C CA . VAL A 1 291 ? 11.886 1.197 20.475 1.00 75.62 291 VAL A CA 1
ATOM 2202 C C . VAL A 1 291 ? 11.864 -0.275 20.052 1.00 75.62 291 VAL A C 1
ATOM 2204 O O . VAL A 1 291 ? 11.659 -0.560 18.872 1.00 75.62 291 VAL A O 1
ATOM 2207 N N . ASP A 1 292 ? 12.028 -1.204 20.995 1.00 74.06 292 ASP A N 1
ATOM 2208 C CA . ASP A 1 292 ? 12.086 -2.649 20.729 1.00 74.06 292 ASP A CA 1
ATOM 2209 C C . ASP A 1 292 ? 10.685 -3.303 20.802 1.00 74.06 292 ASP A C 1
ATOM 2211 O O . ASP A 1 292 ? 10.558 -4.473 21.149 1.00 74.06 292 ASP A O 1
ATOM 2215 N N . ARG A 1 293 ? 9.611 -2.567 20.465 1.00 79.00 293 ARG A N 1
ATOM 2216 C CA . ARG A 1 293 ? 8.224 -3.067 20.513 1.00 79.00 293 ARG A CA 1
ATOM 2217 C C . ARG A 1 293 ? 7.723 -3.520 19.137 1.00 79.00 293 ARG A C 1
ATOM 2219 O O . ARG A 1 293 ? 7.412 -2.697 18.275 1.00 79.00 293 ARG A O 1
ATOM 2226 N N . TRP A 1 294 ? 7.569 -4.830 18.952 1.00 81.69 294 TRP A N 1
ATOM 2227 C CA . TRP A 1 294 ? 7.211 -5.458 17.673 1.00 81.69 294 TRP A CA 1
ATOM 2228 C C . TRP A 1 294 ? 5.849 -6.149 17.700 1.00 81.69 294 TRP A C 1
ATOM 2230 O O . TRP A 1 294 ? 5.118 -6.111 16.699 1.00 81.69 294 TRP A O 1
ATOM 2240 N N . ALA A 1 295 ? 5.483 -6.746 18.835 1.00 84.38 295 ALA A N 1
ATOM 2241 C CA . ALA A 1 295 ? 4.283 -7.555 18.966 1.00 84.38 295 ALA A CA 1
ATOM 2242 C C . ALA A 1 295 ? 3.009 -6.744 18.647 1.00 84.38 295 ALA A C 1
ATOM 2244 O O . ALA A 1 295 ? 2.842 -5.617 19.128 1.00 84.38 295 ALA A O 1
ATOM 2245 N N . PRO A 1 296 ? 2.088 -7.288 17.829 1.00 87.25 296 PRO A N 1
ATOM 2246 C CA . PRO A 1 296 ? 0.843 -6.620 17.462 1.00 87.25 296 PRO A CA 1
ATOM 2247 C C . PRO A 1 296 ? -0.113 -6.493 18.659 1.00 87.25 296 PRO A C 1
ATOM 2249 O O . PRO A 1 296 ? -0.093 -7.297 19.592 1.00 87.25 296 PRO A O 1
ATOM 2252 N N . ILE A 1 297 ? -1.017 -5.511 18.598 1.00 88.44 297 ILE A N 1
ATOM 2253 C CA . ILE A 1 297 ? -2.012 -5.245 19.651 1.00 88.44 297 ILE A CA 1
ATOM 2254 C C . ILE A 1 297 ? -2.997 -6.419 19.763 1.00 88.44 297 ILE A C 1
ATOM 2256 O O . ILE A 1 297 ? -3.322 -6.861 20.873 1.00 88.44 297 ILE A O 1
ATOM 2260 N N . ARG A 1 298 ? -3.428 -6.969 18.617 1.00 88.81 298 ARG A N 1
ATOM 2261 C CA . ARG A 1 298 ? -4.219 -8.206 18.531 1.00 88.81 298 ARG A CA 1
ATOM 2262 C C . ARG A 1 298 ? -3.381 -9.318 17.873 1.00 88.81 298 ARG A C 1
ATOM 2264 O O . ARG A 1 298 ? -3.151 -9.256 16.665 1.00 88.81 298 ARG A O 1
ATOM 2271 N N . PRO A 1 299 ? -2.919 -10.343 18.622 1.00 86.44 299 PRO A N 1
ATOM 2272 C CA . PRO A 1 299 ? -2.000 -11.366 18.113 1.00 86.44 299 PRO A CA 1
ATOM 2273 C C . PRO A 1 299 ? -2.691 -12.321 17.132 1.00 86.44 299 PRO A C 1
ATOM 2275 O O . PRO A 1 299 ? -3.247 -13.349 17.519 1.00 86.44 299 PRO A O 1
ATOM 2278 N N . THR A 1 300 ? -2.639 -11.971 15.845 1.00 87.25 300 THR A N 1
ATOM 2279 C CA . THR A 1 300 ? -3.164 -12.776 14.735 1.00 87.25 300 THR A CA 1
ATOM 2280 C C . THR A 1 300 ? -2.037 -13.106 13.765 1.00 87.25 300 THR A C 1
ATOM 2282 O O . THR A 1 300 ? -1.416 -12.200 13.211 1.00 87.25 300 THR A O 1
ATOM 2285 N N . ALA A 1 301 ? -1.796 -14.399 13.537 1.00 90.94 301 ALA A N 1
ATOM 2286 C CA . ALA A 1 301 ? -0.801 -14.887 12.586 1.00 90.94 301 ALA A CA 1
ATOM 2287 C C . ALA A 1 301 ? -1.439 -15.668 11.425 1.00 90.94 301 ALA A C 1
ATOM 2289 O O . ALA A 1 301 ? -2.472 -16.344 11.565 1.00 90.94 301 ALA A O 1
ATOM 2290 N N . SER A 1 302 ? -0.802 -15.560 10.262 1.00 93.12 302 SER A N 1
ATOM 2291 C CA . SER A 1 302 ? -1.272 -16.138 8.998 1.00 93.12 302 SER A CA 1
ATOM 2292 C C . SER A 1 302 ? -0.945 -17.638 8.904 1.00 93.12 302 SER A C 1
ATOM 2294 O O . SER A 1 302 ? -1.814 -18.445 8.557 1.00 93.12 302 SER A O 1
ATOM 2296 N N . ALA A 1 303 ? 0.261 -18.022 9.331 1.00 91.50 303 ALA A N 1
ATOM 2297 C CA . ALA A 1 303 ? 0.730 -19.392 9.532 1.00 91.50 303 ALA A CA 1
ATOM 2298 C C . ALA A 1 303 ? 1.365 -19.583 10.927 1.00 91.50 303 ALA A C 1
ATOM 2300 O O . ALA A 1 303 ? 1.464 -18.645 11.716 1.00 91.50 303 ALA A O 1
ATOM 2301 N N . ASN A 1 304 ? 1.816 -20.809 11.220 1.00 84.25 304 ASN A N 1
ATOM 2302 C CA . ASN A 1 304 ? 2.846 -21.017 12.243 1.00 84.25 304 ASN A CA 1
ATOM 2303 C C . ASN A 1 304 ? 4.222 -20.780 11.598 1.00 84.25 304 ASN A C 1
ATOM 2305 O O . ASN A 1 304 ? 4.416 -21.131 10.432 1.00 84.25 304 ASN A O 1
ATOM 2309 N N . GLY A 1 305 ? 5.169 -20.260 12.365 1.00 77.44 305 GLY A N 1
ATOM 2310 C CA . GLY A 1 305 ? 6.554 -20.032 11.959 1.00 77.44 305 GLY A CA 1
ATOM 2311 C C . GLY A 1 305 ? 7.489 -20.236 13.147 1.00 77.44 305 GLY A C 1
ATOM 2312 O O . GLY A 1 305 ? 7.338 -21.220 13.869 1.00 77.44 305 GLY A O 1
ATOM 2313 N N . TRP A 1 306 ? 8.469 -19.350 13.313 1.00 75.62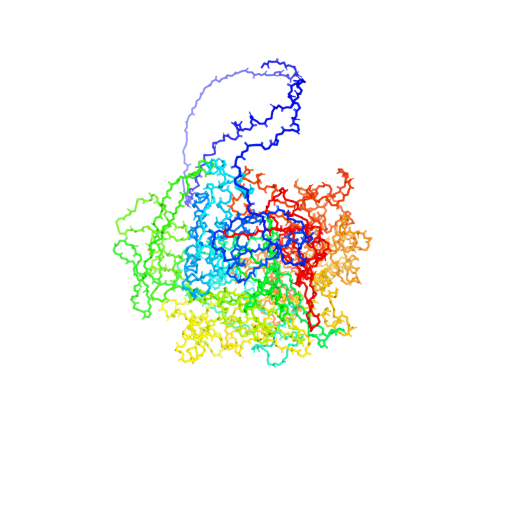 306 TRP A N 1
ATOM 2314 C CA . TRP A 1 306 ? 9.639 -19.608 14.156 1.00 75.62 306 TRP A CA 1
ATOM 2315 C C . TRP A 1 306 ? 9.499 -19.103 15.609 1.00 75.62 306 TRP A C 1
ATOM 2317 O O . TRP A 1 306 ? 9.801 -19.871 16.523 1.00 75.62 306 TRP A O 1
ATOM 2327 N N . GLY A 1 307 ? 8.944 -17.905 15.831 1.00 58.34 307 GLY A N 1
ATOM 2328 C CA . GLY A 1 307 ? 8.904 -17.245 17.149 1.00 58.34 307 GLY A CA 1
ATOM 2329 C C . GLY A 1 307 ? 8.022 -17.896 18.232 1.00 58.34 307 GLY A C 1
ATOM 2330 O O . GLY A 1 307 ? 8.168 -17.591 19.415 1.00 58.34 307 GLY A O 1
ATOM 2331 N N . VAL A 1 308 ? 7.111 -18.825 17.892 1.00 59.38 308 VAL A N 1
ATOM 2332 C CA . VAL A 1 308 ? 6.310 -19.558 18.901 1.00 59.38 308 VAL A CA 1
ATOM 2333 C C . VAL A 1 308 ? 6.102 -21.035 18.548 1.00 59.38 308 VAL A C 1
ATOM 2335 O O . VAL A 1 308 ? 5.348 -21.397 17.642 1.00 59.38 308 VAL A O 1
ATOM 2338 N N . ASP A 1 309 ? 6.692 -21.907 19.368 1.00 49.22 309 ASP A N 1
ATOM 2339 C CA . ASP A 1 309 ? 6.596 -23.367 19.275 1.00 49.22 309 ASP A CA 1
ATOM 2340 C C . ASP A 1 309 ? 5.177 -23.883 19.637 1.00 49.22 309 ASP A C 1
ATOM 2342 O O . ASP A 1 309 ? 4.875 -24.245 20.779 1.00 49.22 309 ASP A O 1
ATOM 2346 N N . GLY A 1 310 ? 4.290 -23.959 18.639 1.00 49.09 310 GLY A N 1
ATOM 2347 C CA . GLY A 1 310 ? 3.063 -24.764 18.695 1.00 49.09 310 GLY A CA 1
ATOM 2348 C C . GLY A 1 310 ? 1.735 -23.997 18.713 1.00 49.09 310 GLY A C 1
ATOM 2349 O O . GLY A 1 310 ? 1.213 -23.659 19.773 1.00 49.09 310 GLY A O 1
ATOM 2350 N N . ALA A 1 311 ? 1.118 -23.939 17.527 1.00 44.91 311 ALA A N 1
ATOM 2351 C CA . ALA A 1 311 ? -0.206 -23.392 17.215 1.00 44.91 311 ALA A CA 1
ATOM 2352 C C . ALA A 1 311 ? -0.356 -21.873 17.409 1.00 44.91 311 ALA A C 1
ATOM 2354 O O . ALA A 1 311 ? -0.046 -21.324 18.460 1.00 44.91 311 ALA A O 1
ATOM 2355 N N . VAL A 1 312 ? -0.957 -21.213 16.413 1.00 49.66 312 VAL A N 1
ATOM 2356 C CA . VAL A 1 312 ? -1.464 -19.836 16.511 1.00 49.66 312 VAL A CA 1
ATOM 2357 C C . VAL A 1 312 ? -2.486 -19.752 17.655 1.00 49.66 312 VAL A C 1
ATOM 2359 O O . VAL A 1 312 ? -3.670 -20.037 17.470 1.00 49.66 312 VAL A O 1
ATOM 2362 N N . THR A 1 313 ? -2.033 -19.405 18.863 1.00 41.12 313 THR A N 1
ATOM 2363 C CA . THR A 1 313 ? -2.918 -19.170 20.010 1.00 41.12 313 THR A CA 1
ATOM 2364 C C . THR A 1 313 ? -3.239 -17.687 20.121 1.00 41.12 313 THR A C 1
ATOM 2366 O O . THR A 1 313 ? -2.349 -16.845 20.091 1.00 41.12 313 THR A O 1
ATOM 2369 N N . THR A 1 314 ? -4.511 -17.360 20.332 1.00 40.91 314 THR A N 1
ATOM 2370 C CA . THR A 1 314 ? -5.021 -15.985 20.487 1.00 40.91 314 THR A CA 1
ATOM 2371 C C . THR A 1 314 ? -4.650 -15.328 21.826 1.00 40.91 314 THR A C 1
ATOM 2373 O O . THR A 1 314 ? -5.276 -14.359 22.251 1.00 40.91 314 THR A O 1
ATOM 2376 N N . ARG A 1 315 ? -3.656 -15.862 22.548 1.00 39.44 315 ARG A N 1
ATOM 2377 C CA . ARG A 1 315 ? -3.219 -15.332 23.842 1.00 39.44 315 ARG A CA 1
ATOM 2378 C C . ARG A 1 315 ? -1.961 -14.502 23.672 1.00 39.44 315 ARG A C 1
ATOM 2380 O O . ARG A 1 315 ? -0.910 -15.055 23.371 1.00 39.44 315 ARG A O 1
ATOM 2387 N N . ARG A 1 316 ? -2.070 -13.205 23.983 1.00 45.38 316 ARG A N 1
ATOM 2388 C CA . ARG A 1 316 ? -0.913 -12.337 24.236 1.00 45.38 316 ARG A CA 1
ATOM 2389 C C . ARG A 1 316 ? 0.039 -13.044 25.221 1.00 45.38 316 ARG A C 1
ATOM 2391 O O . ARG A 1 316 ? -0.410 -13.370 26.329 1.00 45.38 316 ARG A O 1
ATOM 2398 N N . PRO A 1 317 ? 1.313 -13.298 24.874 1.00 44.34 317 PRO A N 1
ATOM 2399 C CA . PRO A 1 317 ? 2.314 -13.558 25.896 1.00 44.34 317 PRO A CA 1
ATOM 2400 C C . PRO A 1 317 ? 2.437 -12.311 26.780 1.00 44.34 317 PRO A C 1
ATOM 2402 O O . PRO A 1 317 ? 2.317 -11.181 26.309 1.00 44.34 317 PRO A O 1
ATOM 2405 N N . ILE A 1 318 ? 2.629 -12.512 28.085 1.00 43.38 318 ILE A N 1
ATOM 2406 C CA . ILE A 1 318 ? 2.883 -11.401 29.008 1.00 43.38 318 ILE A CA 1
ATOM 2407 C C . ILE A 1 318 ? 4.349 -11.023 28.838 1.00 43.38 318 ILE A C 1
ATOM 2409 O O . ILE A 1 318 ? 5.225 -11.672 29.413 1.00 43.38 318 ILE A O 1
ATOM 2413 N N . ILE A 1 319 ? 4.595 -9.999 28.030 1.00 52.47 319 ILE A N 1
ATOM 2414 C CA . ILE A 1 319 ? 5.927 -9.439 27.828 1.00 52.47 319 ILE A CA 1
ATOM 2415 C C . ILE A 1 319 ? 6.166 -8.467 28.981 1.00 52.47 319 ILE A C 1
ATOM 2417 O O . ILE A 1 319 ? 5.435 -7.493 29.155 1.00 52.47 319 ILE A O 1
ATOM 2421 N N . LEU A 1 320 ? 7.106 -8.821 29.858 1.00 47.56 320 LEU A N 1
ATOM 2422 C CA . LEU A 1 320 ? 7.411 -8.030 31.046 1.00 47.56 320 LEU A CA 1
ATOM 2423 C C . LEU A 1 320 ? 8.253 -6.809 30.643 1.00 47.56 320 LEU A C 1
ATOM 2425 O O . LEU A 1 320 ? 9.242 -6.996 29.930 1.00 47.56 320 LEU A O 1
ATOM 2429 N N . PRO A 1 321 ? 7.925 -5.597 31.130 1.00 46.09 321 PRO A N 1
ATOM 2430 C CA . PRO A 1 321 ? 8.784 -4.428 30.968 1.00 46.09 321 PRO A CA 1
ATOM 2431 C C . PRO A 1 321 ? 10.225 -4.678 31.433 1.00 46.09 321 PRO A C 1
ATOM 2433 O O . PRO A 1 321 ? 10.453 -5.429 32.387 1.00 46.09 321 PRO A O 1
ATOM 2436 N N . GLY A 1 322 ? 11.198 -4.036 30.779 1.00 47.91 322 GLY A N 1
ATOM 2437 C CA . GLY A 1 322 ? 12.615 -4.190 31.127 1.00 47.91 322 GLY A CA 1
ATOM 2438 C C . GLY A 1 322 ? 13.273 -5.503 30.674 1.00 47.91 322 GLY A C 1
ATOM 2439 O O . GLY A 1 322 ? 14.280 -5.908 31.255 1.00 47.91 322 GLY A O 1
ATOM 2440 N N . ALA A 1 323 ? 12.731 -6.173 29.649 1.00 46.19 323 ALA A N 1
ATOM 2441 C CA . ALA A 1 323 ? 13.409 -7.278 28.958 1.00 46.19 323 ALA A CA 1
ATOM 2442 C C . ALA A 1 323 ? 14.519 -6.806 27.989 1.00 46.19 323 ALA A C 1
ATOM 2444 O O . ALA A 1 323 ? 15.382 -7.603 27.616 1.00 46.19 323 ALA A O 1
ATOM 2445 N N . GLY A 1 324 ? 14.515 -5.524 27.605 1.00 50.44 324 GLY A N 1
ATOM 2446 C CA . GLY A 1 324 ? 15.511 -4.928 26.715 1.00 50.44 324 GLY A CA 1
ATOM 2447 C C . GLY A 1 324 ? 16.930 -4.953 27.295 1.00 50.44 324 GLY A C 1
ATOM 2448 O O . GLY A 1 324 ? 17.154 -4.634 28.465 1.00 50.44 324 GLY A O 1
ATOM 2449 N N . GLY A 1 325 ? 17.898 -5.326 26.457 1.00 51.66 325 GLY A N 1
ATOM 2450 C CA . GLY A 1 325 ? 19.319 -5.121 26.739 1.00 51.66 325 GLY A CA 1
ATOM 2451 C C . GLY A 1 325 ? 19.731 -3.650 26.591 1.00 51.66 325 GLY A C 1
ATOM 2452 O O . GLY A 1 325 ? 18.900 -2.766 26.402 1.00 51.66 325 GLY A O 1
ATOM 2453 N N . GLU A 1 326 ? 21.039 -3.383 26.630 1.00 56.50 326 GLU A N 1
ATOM 2454 C CA . GLU A 1 326 ? 21.558 -2.098 26.135 1.00 56.50 326 GLU A CA 1
ATOM 2455 C C . GLU A 1 326 ? 21.163 -1.923 24.653 1.00 56.50 326 GLU A C 1
ATOM 2457 O O . GLU A 1 326 ? 21.270 -2.900 23.900 1.00 56.50 326 GLU A O 1
ATOM 2462 N N . PRO A 1 327 ? 20.742 -0.719 24.210 1.00 56.84 327 PRO A N 1
ATOM 2463 C CA . PRO A 1 327 ? 20.418 -0.461 22.809 1.00 56.84 327 PRO A CA 1
ATOM 2464 C C . PRO A 1 327 ? 21.545 -0.907 21.883 1.00 56.84 327 PRO A C 1
ATOM 2466 O O . PRO A 1 327 ? 22.714 -0.580 22.112 1.00 56.84 327 PRO A O 1
ATOM 2469 N N . HIS A 1 328 ? 21.193 -1.591 20.793 1.00 60.84 328 HIS A N 1
ATOM 2470 C CA . HIS A 1 328 ? 22.154 -1.857 19.734 1.00 60.84 328 HIS A CA 1
ATOM 2471 C C . HIS A 1 328 ? 22.499 -0.538 19.031 1.00 60.84 328 HIS A C 1
ATOM 2473 O O . HIS A 1 328 ? 21.677 0.041 18.321 1.00 60.84 328 HIS A O 1
ATOM 2479 N N . ARG A 1 329 ? 23.711 -0.030 19.269 1.00 64.31 329 ARG A N 1
ATOM 2480 C CA . ARG A 1 329 ? 24.170 1.249 18.718 1.00 64.31 329 ARG A CA 1
ATOM 2481 C C . ARG A 1 329 ? 24.891 1.010 17.391 1.00 64.31 329 ARG A C 1
ATOM 2483 O O . ARG A 1 329 ? 25.909 0.322 17.397 1.00 64.31 329 ARG A O 1
ATOM 2490 N N . PRO A 1 330 ? 24.439 1.595 16.269 1.00 65.38 330 PRO A N 1
ATOM 2491 C CA . PRO A 1 330 ? 25.210 1.557 15.037 1.00 65.38 330 PRO A CA 1
ATOM 2492 C C . PRO A 1 330 ? 26.442 2.465 15.164 1.00 65.38 330 PRO A C 1
ATOM 2494 O O . PRO A 1 330 ? 26.320 3.669 15.404 1.00 65.38 330 PRO A O 1
ATOM 2497 N N . GLN A 1 331 ? 27.637 1.907 14.954 1.00 64.81 331 GLN A N 1
ATOM 2498 C CA . GLN A 1 331 ? 28.868 2.689 14.812 1.00 64.81 331 GLN A CA 1
ATOM 2499 C C . GLN A 1 331 ? 28.919 3.318 13.409 1.00 64.81 331 GLN A C 1
ATOM 2501 O O . GLN A 1 331 ? 29.609 2.846 12.509 1.00 64.81 331 GLN A O 1
ATOM 2506 N N . MET A 1 332 ? 28.140 4.383 13.211 1.00 68.50 332 MET A N 1
ATOM 2507 C CA . MET A 1 332 ? 28.101 5.115 11.946 1.00 68.50 332 MET A CA 1
ATOM 2508 C C . MET A 1 332 ? 29.461 5.762 11.648 1.00 68.50 332 MET A C 1
ATOM 2510 O O . MET A 1 332 ? 29.840 6.734 12.297 1.00 68.50 332 MET A O 1
ATOM 2514 N N . ARG A 1 333 ? 30.166 5.257 10.629 1.00 72.88 333 ARG A N 1
ATOM 2515 C CA . ARG A 1 333 ? 31.315 5.929 9.992 1.00 72.88 333 ARG A CA 1
ATOM 2516 C C . ARG A 1 333 ? 30.870 6.689 8.740 1.00 72.88 333 ARG A C 1
ATOM 2518 O O . ARG A 1 333 ? 31.411 6.479 7.658 1.00 72.88 333 ARG A O 1
ATOM 2525 N N . VAL A 1 334 ? 29.810 7.484 8.883 1.00 85.12 334 VAL A N 1
ATOM 2526 C CA . VAL A 1 334 ? 29.249 8.293 7.796 1.00 85.12 334 VAL A CA 1
ATOM 2527 C C . VAL A 1 334 ? 29.037 9.726 8.251 1.00 85.12 334 VAL A C 1
ATOM 2529 O O . VAL A 1 334 ? 28.500 9.973 9.336 1.00 85.12 334 VAL A O 1
ATOM 2532 N N . GLU A 1 335 ? 29.447 10.661 7.402 1.00 91.69 335 GLU A N 1
ATOM 2533 C CA . GLU A 1 335 ? 29.321 12.089 7.648 1.00 91.69 335 GLU A CA 1
ATOM 2534 C C . GLU A 1 335 ? 27.841 12.477 7.756 1.00 91.69 335 GLU A C 1
ATOM 2536 O O . GLU A 1 335 ? 26.968 12.031 7.000 1.00 91.69 335 GLU A O 1
ATOM 2541 N N . GLY A 1 336 ? 27.540 13.307 8.754 1.00 87.69 336 GLY A N 1
ATOM 2542 C CA . GLY A 1 336 ? 26.169 13.575 9.161 1.00 87.69 336 GLY A CA 1
ATOM 2543 C C . GLY A 1 336 ? 25.306 14.214 8.074 1.00 87.69 336 GLY A C 1
ATOM 2544 O O . GLY A 1 336 ? 24.141 13.846 7.960 1.00 87.69 336 GLY A O 1
ATOM 2545 N N . SER A 1 337 ? 25.848 15.148 7.295 1.00 89.12 337 SER A N 1
ATOM 2546 C CA . SER A 1 337 ? 25.132 15.861 6.238 1.00 89.12 337 SER A CA 1
ATOM 2547 C C . SER A 1 337 ? 24.889 14.992 5.002 1.00 89.12 337 SER A C 1
ATOM 2549 O O . SER A 1 337 ? 23.852 15.141 4.360 1.00 89.12 337 SER A O 1
ATOM 2551 N N . ALA A 1 338 ? 25.802 14.075 4.670 1.00 92.88 338 ALA A N 1
ATOM 2552 C CA . ALA A 1 338 ? 25.638 13.111 3.583 1.00 92.88 338 ALA A CA 1
ATOM 2553 C C . ALA A 1 338 ? 24.505 12.115 3.867 1.00 92.88 338 ALA A C 1
ATOM 2555 O O . ALA A 1 338 ? 23.710 11.808 2.972 1.00 92.88 338 ALA A O 1
ATOM 2556 N N . LEU A 1 339 ? 24.395 11.667 5.122 1.00 91.25 339 LEU A N 1
ATOM 2557 C CA . LEU A 1 339 ? 23.288 10.838 5.593 1.00 91.25 339 LEU A CA 1
ATOM 2558 C C . LEU A 1 339 ? 21.970 11.631 5.667 1.00 91.25 339 LEU A C 1
ATOM 2560 O O . LEU A 1 339 ? 20.955 11.155 5.166 1.00 91.25 339 LEU A O 1
ATOM 2564 N N . ASP A 1 340 ? 21.978 12.858 6.203 1.00 90.94 340 ASP A N 1
ATOM 2565 C CA . ASP A 1 340 ? 20.769 13.698 6.269 1.00 90.94 340 ASP A CA 1
ATOM 2566 C C . ASP A 1 340 ? 20.234 14.059 4.861 1.00 90.94 340 ASP A C 1
ATOM 2568 O O . ASP A 1 340 ? 19.020 14.077 4.655 1.00 90.94 340 ASP A O 1
ATOM 2572 N N . ARG A 1 341 ? 21.115 14.284 3.865 1.00 92.69 341 ARG A N 1
ATOM 2573 C CA . ARG A 1 341 ? 20.726 14.444 2.446 1.00 92.69 341 ARG A CA 1
ATOM 2574 C C . ARG A 1 341 ? 20.051 13.190 1.898 1.00 92.69 341 ARG A C 1
ATOM 2576 O O . ARG A 1 341 ? 18.977 13.290 1.312 1.00 92.69 341 ARG A O 1
ATOM 2583 N N . LEU A 1 342 ? 20.656 12.017 2.108 1.00 92.75 342 LEU A N 1
ATOM 2584 C CA . LEU A 1 342 ? 20.092 10.747 1.645 1.00 92.75 342 LEU A CA 1
ATOM 2585 C C . LEU A 1 342 ? 18.705 10.502 2.251 1.00 92.75 342 LEU A C 1
ATOM 2587 O O . LEU A 1 342 ? 17.782 10.158 1.524 1.00 92.75 342 LEU A O 1
ATOM 2591 N N . ILE A 1 343 ? 18.543 10.729 3.558 1.00 91.12 343 ILE A N 1
ATOM 2592 C CA . ILE A 1 343 ? 17.257 10.591 4.256 1.00 91.12 343 ILE A CA 1
ATOM 2593 C C . ILE A 1 343 ? 16.197 11.519 3.647 1.00 91.12 343 ILE A C 1
ATOM 2595 O O . ILE A 1 343 ? 15.072 11.083 3.409 1.00 91.12 343 ILE A O 1
ATOM 2599 N N . ALA A 1 344 ? 16.549 12.772 3.334 1.00 89.19 344 ALA A N 1
ATOM 2600 C CA . ALA A 1 344 ? 15.634 13.696 2.666 1.00 89.19 344 ALA A CA 1
ATOM 2601 C C . ALA A 1 344 ? 15.220 13.193 1.270 1.00 89.19 344 ALA A C 1
ATOM 2603 O O . ALA A 1 344 ? 14.027 13.141 0.975 1.00 89.19 344 ALA A O 1
ATOM 2604 N N . ARG A 1 345 ? 16.176 12.747 0.442 1.00 89.19 345 ARG A N 1
ATOM 2605 C CA . ARG A 1 345 ? 15.905 12.208 -0.906 1.00 89.19 345 ARG A CA 1
ATOM 2606 C C . ARG A 1 345 ? 15.083 10.926 -0.885 1.00 89.19 345 ARG A C 1
ATOM 2608 O O . ARG A 1 345 ? 14.141 10.792 -1.658 1.00 89.19 345 ARG A O 1
ATOM 2615 N N . LEU A 1 346 ? 15.380 10.012 0.034 1.00 88.06 346 LEU A N 1
ATOM 2616 C CA . LEU A 1 346 ? 14.582 8.806 0.244 1.00 88.06 346 LEU A CA 1
ATOM 2617 C C . LEU A 1 346 ? 13.170 9.138 0.742 1.00 88.06 346 LEU A C 1
ATOM 2619 O O . LEU A 1 346 ? 12.223 8.476 0.332 1.00 88.06 346 LEU A O 1
ATOM 2623 N N . GLY A 1 347 ? 13.004 10.184 1.558 1.00 84.06 347 GLY A N 1
ATOM 2624 C CA . GLY A 1 347 ? 11.696 10.706 1.956 1.00 84.06 347 GLY A CA 1
ATOM 2625 C C . GLY A 1 347 ? 10.897 11.288 0.785 1.00 84.06 347 GLY A C 1
ATOM 2626 O O . GLY A 1 347 ? 9.713 10.987 0.647 1.00 84.06 347 GLY A O 1
ATOM 2627 N N . GLU A 1 348 ? 11.533 12.068 -0.095 1.00 81.62 348 GLU A N 1
ATOM 2628 C CA . GLU A 1 348 ? 10.912 12.602 -1.319 1.00 81.62 348 GLU A CA 1
ATOM 2629 C C . GLU A 1 348 ? 10.536 11.485 -2.313 1.00 81.62 348 GLU A C 1
ATOM 2631 O O . GLU A 1 348 ? 9.446 11.512 -2.890 1.00 81.62 348 GLU A O 1
ATOM 2636 N N . HIS A 1 349 ? 11.402 10.479 -2.475 1.00 81.88 349 HIS A N 1
ATOM 2637 C CA . HIS A 1 349 ? 11.149 9.283 -3.280 1.00 81.88 349 HIS A CA 1
ATOM 2638 C C . HIS A 1 349 ? 9.978 8.466 -2.719 1.00 81.88 349 HIS A C 1
ATOM 2640 O O . HIS A 1 349 ? 9.021 8.172 -3.439 1.00 81.88 349 HIS A O 1
ATOM 2646 N N . HIS A 1 350 ? 10.013 8.171 -1.414 1.00 78.44 350 HIS A N 1
ATOM 2647 C CA . HIS A 1 350 ? 8.951 7.465 -0.702 1.00 78.44 350 HIS A CA 1
ATOM 2648 C C . HIS A 1 350 ? 7.621 8.207 -0.842 1.00 78.44 350 HIS A C 1
ATOM 2650 O O . HIS A 1 350 ? 6.646 7.597 -1.248 1.00 78.44 350 HIS A O 1
ATOM 2656 N N . ALA A 1 351 ? 7.576 9.524 -0.620 1.00 73.38 351 ALA A N 1
ATOM 2657 C CA . ALA A 1 351 ? 6.351 10.317 -0.752 1.00 73.38 351 ALA A CA 1
ATOM 2658 C C . ALA A 1 351 ? 5.760 10.324 -2.178 1.00 73.38 351 ALA A C 1
ATOM 2660 O O . ALA A 1 351 ? 4.554 10.510 -2.332 1.00 73.38 351 ALA A O 1
ATOM 2661 N N . ARG A 1 352 ? 6.576 10.105 -3.220 1.00 72.88 352 ARG A N 1
ATOM 2662 C CA . ARG A 1 352 ? 6.112 9.974 -4.615 1.00 72.88 352 ARG A CA 1
ATOM 2663 C C . ARG A 1 352 ? 5.565 8.591 -4.956 1.00 72.88 352 ARG A C 1
ATOM 2665 O O . ARG A 1 352 ? 4.633 8.501 -5.748 1.00 72.88 352 ARG A O 1
ATOM 2672 N N . LEU A 1 353 ? 6.109 7.526 -4.369 1.00 66.88 353 LEU A N 1
ATOM 2673 C CA . LEU A 1 353 ? 5.532 6.179 -4.483 1.00 66.88 353 LEU A CA 1
ATOM 2674 C C . LEU A 1 353 ? 4.347 5.978 -3.518 1.00 66.88 353 LEU A C 1
ATOM 2676 O O . LEU A 1 353 ? 3.455 5.170 -3.779 1.00 66.88 353 LEU A O 1
ATOM 2680 N N . HIS A 1 354 ? 4.349 6.716 -2.406 1.00 63.09 354 HIS A N 1
ATOM 2681 C CA . HIS A 1 354 ? 3.504 6.545 -1.227 1.00 63.09 354 HIS A CA 1
ATOM 2682 C C . HIS A 1 354 ? 3.140 7.914 -0.595 1.00 63.09 354 HIS A C 1
ATOM 2684 O O . HIS A 1 354 ? 3.698 8.287 0.441 1.00 63.09 354 HIS A O 1
ATOM 2690 N N . PRO A 1 355 ? 2.215 8.694 -1.192 1.00 56.44 355 PRO A N 1
ATOM 2691 C CA . PRO A 1 355 ? 1.782 9.987 -0.652 1.00 56.44 355 PRO A CA 1
ATOM 2692 C C . PRO A 1 355 ? 1.391 9.964 0.835 1.00 56.44 355 PRO A C 1
ATOM 2694 O O . PRO A 1 355 ? 0.732 9.037 1.299 1.00 56.44 355 PRO A O 1
ATOM 2697 N N . ALA A 1 356 ? 1.725 11.027 1.577 1.00 43.53 356 ALA A N 1
ATOM 2698 C CA . ALA A 1 356 ? 1.480 11.122 3.026 1.00 43.53 356 ALA A CA 1
ATOM 2699 C C . ALA A 1 356 ? -0.012 11.020 3.428 1.00 43.53 356 ALA A C 1
ATOM 2701 O O . ALA A 1 356 ? -0.327 10.546 4.513 1.00 43.53 356 ALA A O 1
ATOM 2702 N N . ASP A 1 357 ? -0.938 11.367 2.525 1.00 47.47 357 ASP A N 1
ATOM 2703 C CA . ASP A 1 357 ? -2.392 11.158 2.673 1.00 47.47 357 ASP A CA 1
ATOM 2704 C C . ASP A 1 357 ? -2.802 9.648 2.687 1.00 47.47 357 ASP A C 1
ATOM 2706 O O . ASP A 1 357 ? -3.995 9.333 2.700 1.00 47.47 357 ASP A O 1
ATOM 2710 N N . LEU A 1 358 ? -1.844 8.706 2.650 1.00 49.69 358 LEU A N 1
ATOM 2711 C CA . LEU A 1 358 ? -2.034 7.244 2.715 1.00 49.69 358 LEU A CA 1
ATOM 2712 C C . LEU A 1 358 ? -1.692 6.636 4.097 1.00 49.69 358 LEU A C 1
ATOM 2714 O O . LEU A 1 358 ? -1.365 5.450 4.192 1.00 49.69 358 LEU A O 1
ATOM 2718 N N . GLU A 1 359 ? -1.758 7.417 5.181 1.00 44.53 359 GLU A N 1
ATOM 2719 C CA . GLU A 1 359 ? -1.632 6.912 6.558 1.00 44.53 359 GLU A CA 1
ATOM 2720 C C . GLU A 1 359 ? -2.693 5.845 6.892 1.00 44.53 359 GLU A C 1
ATOM 2722 O O . GLU A 1 359 ? -3.837 6.140 7.238 1.00 44.53 359 GLU A O 1
ATOM 2727 N N . GLY A 1 360 ? -2.290 4.577 6.847 1.00 53.03 360 GLY A N 1
ATOM 2728 C CA . GLY A 1 360 ? -3.181 3.435 7.056 1.00 53.03 360 GLY A CA 1
ATOM 2729 C C . GLY A 1 360 ? -3.115 2.483 5.874 1.00 53.03 360 GLY A C 1
ATOM 2730 O O . GLY A 1 360 ? -4.081 2.325 5.134 1.00 53.03 360 GLY A O 1
ATOM 2731 N N . TRP A 1 361 ? -1.954 1.858 5.696 1.00 59.59 361 TRP A N 1
ATOM 2732 C CA . TRP A 1 361 ? -1.762 0.811 4.703 1.00 59.59 361 TRP A CA 1
ATOM 2733 C C . TRP A 1 361 ? -2.554 -0.437 5.076 1.00 59.59 361 TRP A C 1
ATOM 2735 O O . TRP A 1 361 ? -2.578 -0.844 6.237 1.00 59.59 361 TRP A O 1
ATOM 2745 N N . GLY A 1 362 ? -3.154 -1.077 4.078 1.00 69.31 362 GLY A N 1
ATOM 2746 C CA . GLY A 1 362 ? -3.841 -2.337 4.281 1.00 69.31 362 GLY A CA 1
ATOM 2747 C C . GLY A 1 362 ? -4.044 -3.112 2.990 1.00 69.31 362 GLY A C 1
ATOM 2748 O O . GLY A 1 362 ? -3.779 -2.645 1.893 1.00 69.31 362 GLY A O 1
ATOM 2749 N N . SER A 1 363 ? -4.484 -4.344 3.117 1.00 90.12 363 SER A N 1
ATOM 2750 C CA . SER A 1 363 ? -5.028 -5.221 2.086 1.00 90.12 363 SER A CA 1
ATOM 2751 C C . SER A 1 363 ? -5.552 -6.426 2.841 1.00 90.12 363 SER A C 1
ATOM 2753 O O . SER A 1 363 ? -4.866 -6.865 3.767 1.00 90.12 363 SER A O 1
ATOM 2755 N N . ASN A 1 364 ? -6.697 -6.987 2.468 1.00 95.31 364 ASN A N 1
ATOM 2756 C CA . ASN A 1 364 ? -7.107 -8.272 3.012 1.00 95.31 364 ASN A CA 1
ATOM 2757 C C . ASN A 1 364 ? -7.116 -9.338 1.910 1.00 95.31 364 ASN A C 1
ATOM 2759 O O . ASN A 1 364 ? -7.446 -9.084 0.749 1.00 95.31 364 ASN A O 1
ATOM 2763 N N . VAL A 1 365 ? -6.749 -10.557 2.293 1.00 97.62 365 VAL A N 1
ATOM 2764 C CA . VAL A 1 365 ? -7.029 -11.770 1.531 1.00 97.62 365 VAL A CA 1
ATOM 2765 C C . VAL A 1 365 ? -7.334 -12.899 2.507 1.00 97.62 365 VAL A C 1
ATOM 2767 O O . VAL A 1 365 ? -6.691 -13.039 3.550 1.00 97.62 365 VAL A O 1
ATOM 2770 N N . TRP A 1 366 ? -8.321 -13.722 2.186 1.00 98.38 366 TRP A N 1
ATOM 2771 C CA . TRP A 1 366 ? -8.606 -14.935 2.940 1.00 98.38 366 TRP A CA 1
ATOM 2772 C C . TRP A 1 366 ? -9.177 -16.017 2.033 1.00 98.38 366 TRP A C 1
ATOM 2774 O O . TRP A 1 366 ? -9.698 -15.746 0.949 1.00 98.38 366 TRP A O 1
ATOM 2784 N N . ALA A 1 367 ? -9.078 -17.261 2.492 1.00 98.69 367 ALA A N 1
ATOM 2785 C CA . ALA A 1 367 ? -9.690 -18.394 1.822 1.00 98.69 367 ALA A CA 1
ATOM 2786 C C . ALA A 1 367 ? -10.292 -19.376 2.831 1.00 98.69 367 ALA A C 1
ATOM 2788 O O . ALA A 1 367 ? -9.722 -19.612 3.899 1.00 98.69 367 ALA A O 1
ATOM 2789 N N . VAL A 1 368 ? -11.438 -19.959 2.478 1.00 98.75 368 VAL A N 1
ATOM 2790 C CA . VAL A 1 368 ? -12.188 -20.927 3.291 1.00 98.75 368 VAL A CA 1
ATOM 2791 C C . VAL A 1 368 ? -12.238 -22.264 2.560 1.00 98.75 368 VAL A C 1
ATOM 2793 O O . VAL A 1 368 ? -12.580 -22.321 1.378 1.00 98.75 368 VAL A O 1
ATOM 2796 N N . MET A 1 369 ? -11.897 -23.344 3.264 1.00 98.62 369 MET A N 1
ATOM 2797 C CA . MET A 1 369 ? -11.920 -24.698 2.712 1.00 98.62 369 MET A CA 1
ATOM 2798 C C . MET A 1 369 ? -13.341 -25.136 2.361 1.00 9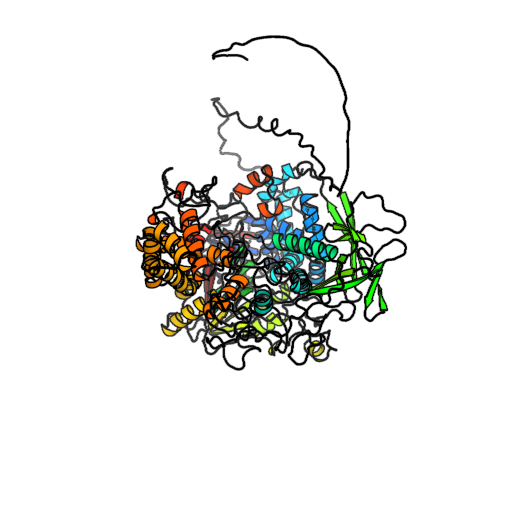8.62 369 MET A C 1
ATOM 2800 O O . MET A 1 369 ? -14.276 -24.897 3.123 1.00 98.62 369 MET A O 1
ATOM 2804 N N . GLY A 1 370 ? -13.489 -25.920 1.291 1.00 97.94 370 GLY A N 1
ATOM 2805 C CA . GLY A 1 370 ? -14.775 -26.529 0.924 1.00 97.94 370 GLY A CA 1
ATOM 2806 C C . GLY A 1 370 ? -15.350 -27.455 2.007 1.00 97.94 370 GLY A C 1
ATOM 2807 O O . GLY A 1 370 ? -16.551 -27.681 2.080 1.00 97.94 370 GLY A O 1
ATOM 2808 N N . SER A 1 371 ? -14.515 -27.947 2.927 1.00 96.88 371 SER A N 1
ATOM 2809 C CA . SER A 1 371 ? -14.956 -28.707 4.107 1.00 96.88 371 SER A CA 1
ATOM 2810 C C . SER A 1 371 ? -15.686 -27.873 5.173 1.00 96.88 371 SER A C 1
ATOM 2812 O O . SER A 1 371 ? -16.205 -28.450 6.130 1.00 96.88 371 SER A O 1
ATOM 2814 N N . ALA A 1 372 ? -15.701 -26.546 5.032 1.00 97.44 372 ALA A N 1
ATOM 2815 C CA . ALA A 1 372 ? -16.348 -25.588 5.927 1.00 97.44 372 ALA A CA 1
ATOM 2816 C C . ALA A 1 372 ? -17.521 -24.826 5.271 1.00 97.44 372 ALA A C 1
ATOM 2818 O O . ALA A 1 372 ? -18.197 -24.056 5.953 1.00 97.44 372 ALA A O 1
ATOM 2819 N N . THR A 1 373 ? -17.794 -25.048 3.981 1.00 97.31 373 THR A N 1
ATOM 2820 C CA . THR A 1 373 ? -18.902 -24.415 3.247 1.00 97.31 373 THR A CA 1
ATOM 2821 C C . THR A 1 373 ? -20.095 -25.361 3.091 1.00 97.31 373 THR A C 1
ATOM 2823 O O . THR A 1 373 ? -19.972 -26.585 3.168 1.00 97.31 373 THR A O 1
ATOM 2826 N N . GLY A 1 374 ? -21.289 -24.796 2.892 1.00 93.56 374 GLY A N 1
ATOM 2827 C CA . GLY A 1 374 ? -22.531 -25.576 2.794 1.00 93.56 374 GLY A CA 1
ATOM 2828 C C . GLY A 1 374 ? -22.686 -26.380 1.495 1.00 93.56 374 GLY A C 1
ATOM 2829 O O . GLY A 1 374 ? -23.440 -27.355 1.468 1.00 93.56 374 GLY A O 1
ATOM 2830 N N . ASP A 1 375 ? -21.986 -25.980 0.430 1.00 93.62 375 ASP A N 1
ATOM 2831 C CA . ASP A 1 375 ? -22.045 -26.581 -0.909 1.00 93.62 375 ASP A CA 1
ATOM 2832 C C . ASP A 1 375 ? -20.760 -27.333 -1.312 1.00 93.62 375 ASP A C 1
ATOM 2834 O O . ASP A 1 375 ? -20.740 -28.001 -2.345 1.00 93.62 375 ASP A O 1
ATOM 2838 N N . GLY A 1 376 ? -19.712 -27.289 -0.482 1.00 95.50 376 GLY A N 1
ATOM 2839 C CA . GLY A 1 376 ? -18.439 -27.962 -0.730 1.00 95.50 376 GLY A CA 1
ATOM 2840 C C . GLY A 1 376 ? -17.446 -27.173 -1.587 1.00 95.50 376 GLY A C 1
ATOM 2841 O O . GLY A 1 376 ? -16.337 -27.663 -1.807 1.00 95.50 376 GLY A O 1
ATOM 2842 N N . ARG A 1 377 ? -17.801 -25.975 -2.072 1.00 97.44 377 ARG A N 1
ATOM 2843 C CA . ARG A 1 377 ? -16.887 -25.109 -2.834 1.00 97.44 377 ARG A CA 1
ATOM 2844 C C . ARG A 1 377 ? -15.901 -24.420 -1.899 1.00 97.44 377 ARG A C 1
ATOM 2846 O O . ARG A 1 377 ? -16.292 -23.980 -0.820 1.00 97.44 377 ARG A O 1
ATOM 2853 N N . ALA A 1 378 ? -14.642 -24.290 -2.308 1.00 98.31 378 ALA A N 1
ATOM 2854 C CA . ALA A 1 378 ? -13.723 -23.387 -1.623 1.00 98.31 378 ALA A CA 1
ATOM 2855 C C . ALA A 1 378 ? -14.084 -21.932 -1.951 1.00 98.31 378 ALA A C 1
ATOM 2857 O O . ALA A 1 378 ? -14.586 -21.640 -3.039 1.00 98.31 378 ALA A O 1
ATOM 2858 N N . LEU A 1 379 ? -13.809 -21.024 -1.017 1.00 98.69 379 LEU A N 1
ATOM 2859 C CA . LEU A 1 379 ? -14.000 -19.585 -1.198 1.00 98.69 379 LEU A CA 1
ATOM 2860 C C . LEU A 1 379 ? -12.644 -18.889 -1.151 1.00 98.69 379 LEU A C 1
ATOM 2862 O O . LEU A 1 379 ? -11.847 -19.177 -0.262 1.00 98.69 379 LEU A O 1
ATOM 2866 N N . LEU A 1 380 ? -12.422 -17.939 -2.052 1.00 98.62 380 LEU A N 1
ATOM 2867 C CA . LEU A 1 380 ? -11.380 -16.918 -1.964 1.00 98.62 380 LEU A CA 1
ATOM 2868 C C . LEU A 1 380 ? -12.059 -15.551 -1.847 1.00 98.62 380 LEU A C 1
ATOM 2870 O O . LEU A 1 380 ? -13.074 -15.293 -2.497 1.00 98.62 380 LEU A O 1
ATOM 2874 N N . SER A 1 381 ? -11.492 -14.650 -1.055 1.00 98.31 381 SER A N 1
ATOM 2875 C CA . SER A 1 381 ? -11.835 -13.227 -1.075 1.00 98.31 381 SER A CA 1
ATOM 2876 C C . SER A 1 381 ? -10.574 -12.380 -0.990 1.00 98.31 381 SER A C 1
ATOM 2878 O O . SER A 1 381 ? -9.641 -12.743 -0.276 1.00 98.31 381 SER A O 1
ATOM 2880 N N . GLY A 1 382 ? -10.548 -11.261 -1.710 1.00 95.88 382 GLY A N 1
ATOM 2881 C CA . GLY A 1 382 ? -9.426 -10.327 -1.702 1.00 95.88 382 GLY A CA 1
ATOM 2882 C C . GLY A 1 382 ? -9.842 -8.923 -2.129 1.00 95.88 382 GLY A C 1
ATOM 2883 O O . GLY A 1 382 ? -10.619 -8.754 -3.071 1.00 95.88 382 GLY A O 1
ATOM 2884 N N . ASP A 1 383 ? -9.341 -7.920 -1.418 1.00 94.31 383 ASP A N 1
ATOM 2885 C CA . ASP A 1 383 ? -9.774 -6.525 -1.536 1.00 94.31 383 ASP A CA 1
ATOM 2886 C C . ASP A 1 383 ? -8.635 -5.524 -1.273 1.00 94.31 383 ASP A C 1
ATOM 2888 O O . ASP A 1 383 ? -8.818 -4.544 -0.566 1.00 94.31 383 ASP A O 1
ATOM 2892 N N . GLY A 1 384 ? -7.442 -5.756 -1.836 1.00 90.06 384 GLY A N 1
ATOM 2893 C CA . GLY A 1 384 ? -6.229 -4.975 -1.541 1.00 90.06 384 GLY A CA 1
ATOM 2894 C C . GLY A 1 384 ? -6.429 -3.451 -1.434 1.00 90.06 384 GLY A C 1
ATOM 2895 O O . GLY A 1 384 ? -7.049 -2.850 -2.315 1.00 90.06 384 GLY A O 1
ATOM 2896 N N . HIS A 1 385 ? -5.908 -2.821 -0.368 1.00 89.88 385 HIS A N 1
ATOM 2897 C CA . HIS A 1 385 ? -6.098 -1.389 -0.102 1.00 89.88 385 HIS A CA 1
ATOM 2898 C C . HIS A 1 385 ? -4.903 -0.561 -0.592 1.00 89.88 385 HIS A C 1
ATOM 2900 O O . HIS A 1 385 ? -3.808 -0.595 -0.032 1.00 89.88 385 HIS A O 1
ATOM 2906 N N . LEU A 1 386 ? -5.119 0.219 -1.644 1.00 84.81 386 LEU A N 1
ATOM 2907 C CA . LEU A 1 386 ? -4.111 1.100 -2.237 1.00 84.81 386 LEU A CA 1
ATOM 2908 C C . LEU A 1 386 ? -4.728 2.490 -2.449 1.00 84.81 386 LEU A C 1
ATOM 2910 O O . LEU A 1 386 ? -5.847 2.763 -2.010 1.00 84.81 386 LEU A O 1
ATOM 2914 N N . GLN A 1 387 ? -4.000 3.389 -3.111 1.00 83.06 387 GLN A N 1
ATOM 2915 C CA . GLN A 1 387 ? -4.543 4.681 -3.526 1.00 83.06 387 GLN A CA 1
ATOM 2916 C C . GLN A 1 387 ? -5.748 4.475 -4.463 1.00 83.06 387 GLN A C 1
ATOM 2918 O O . GLN A 1 387 ? -5.649 3.819 -5.500 1.00 83.06 387 GLN A O 1
ATOM 2923 N N . LEU A 1 388 ? -6.887 5.073 -4.113 1.00 87.75 388 LEU A N 1
ATOM 2924 C CA . LEU A 1 388 ? -8.150 5.052 -4.859 1.00 87.75 388 LEU A CA 1
ATOM 2925 C C . LEU A 1 388 ? -8.108 6.041 -6.034 1.00 87.75 388 LEU A C 1
ATOM 2927 O O . LEU A 1 388 ? -8.946 6.934 -6.175 1.00 87.75 388 LEU A O 1
ATOM 2931 N N . SER A 1 389 ? -7.069 5.914 -6.854 1.00 84.56 389 SER A N 1
ATOM 2932 C CA . SER A 1 389 ? -6.778 6.849 -7.930 1.00 84.56 389 SER A CA 1
ATOM 2933 C C . SER A 1 389 ? -7.691 6.659 -9.136 1.00 84.56 389 SER A C 1
ATOM 2935 O O . SER A 1 389 ? -8.124 5.541 -9.419 1.00 84.56 389 SER A O 1
ATOM 2937 N N . ILE A 1 390 ? -7.902 7.727 -9.905 1.00 87.69 390 ILE A N 1
ATOM 2938 C CA . ILE A 1 390 ? -8.698 7.700 -11.133 1.00 87.69 390 ILE A CA 1
ATOM 2939 C C . ILE A 1 390 ? -7.811 7.910 -12.381 1.00 87.69 390 ILE A C 1
ATOM 2941 O O . ILE A 1 390 ? -7.021 8.859 -12.426 1.00 87.69 390 ILE A O 1
ATOM 2945 N N . PRO A 1 391 ? -7.925 7.049 -13.410 1.00 87.19 391 PRO A N 1
ATOM 2946 C CA . PRO A 1 391 ? -8.713 5.813 -13.433 1.00 87.19 391 PRO A CA 1
ATOM 2947 C C . PRO A 1 391 ? -8.083 4.710 -12.553 1.00 87.19 391 PRO A C 1
ATOM 2949 O O . PRO A 1 391 ? -6.886 4.749 -12.264 1.00 87.19 391 PRO A O 1
ATOM 2952 N N . SER A 1 392 ? -8.897 3.738 -12.115 1.00 88.56 392 SER A N 1
ATOM 2953 C CA . SER A 1 392 ? -8.535 2.755 -11.068 1.00 88.56 392 SER A CA 1
ATOM 2954 C C . SER A 1 392 ? -7.195 2.047 -11.313 1.00 88.56 392 SER A C 1
ATOM 2956 O O . SER A 1 392 ? -6.911 1.662 -12.445 1.00 88.56 392 SER A O 1
ATOM 2958 N N . LEU A 1 393 ? -6.409 1.815 -10.250 1.00 85.31 393 LEU A N 1
ATOM 2959 C CA . LEU A 1 393 ? -5.147 1.053 -10.302 1.00 85.31 393 LEU A CA 1
ATOM 2960 C C . LEU A 1 393 ? -5.303 -0.390 -10.816 1.00 85.31 393 LEU A C 1
ATOM 2962 O O . LEU A 1 393 ? -4.338 -0.982 -11.300 1.00 85.31 393 LEU A O 1
ATOM 2966 N N . MET A 1 394 ? -6.508 -0.947 -10.703 1.00 90.19 394 MET A N 1
ATOM 2967 C CA . MET A 1 394 ? -6.844 -2.277 -11.193 1.00 90.19 394 MET A CA 1
ATOM 2968 C C . MET A 1 394 ? -7.613 -2.182 -12.514 1.00 90.19 394 MET A C 1
ATOM 2970 O O . MET A 1 394 ? -8.425 -1.274 -12.725 1.00 90.19 394 MET A O 1
ATOM 2974 N N . TRP A 1 395 ? -7.379 -3.153 -13.394 1.00 93.81 395 TRP A N 1
ATOM 2975 C CA . TRP A 1 395 ? -8.121 -3.335 -14.638 1.00 93.81 395 TRP A CA 1
ATOM 2976 C C . TRP A 1 395 ? -8.572 -4.791 -14.743 1.00 93.81 395 TRP A C 1
ATOM 2978 O O . TRP A 1 395 ? -7.764 -5.706 -14.580 1.00 93.81 395 TRP A O 1
ATOM 2988 N N . GLU A 1 396 ? -9.870 -5.008 -14.949 1.00 95.69 396 GLU A N 1
ATOM 2989 C CA . GLU A 1 396 ? -10.456 -6.349 -15.025 1.00 95.69 396 GLU A CA 1
ATOM 2990 C C . GLU A 1 396 ? -10.455 -6.850 -16.471 1.00 95.69 396 GLU A C 1
ATOM 2992 O O . GLU A 1 396 ? -10.820 -6.095 -17.371 1.00 95.69 396 GLU A O 1
ATOM 2997 N N . TYR A 1 397 ? -10.082 -8.108 -16.705 1.00 96.56 397 TYR A N 1
ATOM 2998 C CA . TYR A 1 397 ? -10.223 -8.760 -18.009 1.00 96.56 397 TYR A CA 1
ATOM 2999 C C . TYR A 1 397 ? -10.301 -10.286 -17.885 1.00 96.56 397 TYR A C 1
ATOM 3001 O O . TYR A 1 397 ? -9.969 -10.870 -16.848 1.00 96.56 397 TYR A O 1
ATOM 3009 N N . GLY A 1 398 ? -10.714 -10.926 -18.979 1.00 96.81 398 GLY A N 1
ATOM 3010 C CA . GLY A 1 398 ? -10.568 -12.362 -19.196 1.00 96.81 398 GLY A CA 1
ATOM 3011 C C . GLY A 1 398 ? -9.780 -12.677 -20.467 1.00 96.81 398 GLY A C 1
ATOM 3012 O O . GLY A 1 398 ? -9.772 -11.895 -21.420 1.00 96.81 398 GLY A O 1
ATOM 3013 N N . LEU A 1 399 ? -9.129 -13.834 -20.488 1.00 96.25 399 LEU A N 1
ATOM 3014 C CA . LEU A 1 399 ? -8.404 -14.376 -21.634 1.00 96.25 399 LEU A CA 1
ATOM 3015 C C . LEU A 1 399 ? -8.748 -15.861 -21.759 1.00 96.25 399 LEU A C 1
ATOM 3017 O O . LEU A 1 399 ? -8.620 -16.597 -20.783 1.00 96.25 399 LEU A O 1
ATOM 3021 N N . ASP A 1 400 ? -9.184 -16.287 -22.943 1.00 97.06 400 ASP A N 1
ATOM 3022 C CA . ASP A 1 400 ? -9.517 -17.675 -23.258 1.00 97.06 400 ASP A CA 1
ATOM 3023 C C . ASP A 1 400 ? -8.998 -18.068 -24.651 1.00 97.06 400 ASP A C 1
ATOM 3025 O O . ASP A 1 400 ? -9.355 -17.462 -25.663 1.00 97.06 400 ASP A O 1
ATOM 3029 N N . THR A 1 401 ? -8.170 -19.111 -24.715 1.00 96.12 401 THR A N 1
ATOM 3030 C CA . THR A 1 401 ? -7.746 -19.736 -25.982 1.00 96.12 401 THR A CA 1
ATOM 3031 C C . THR A 1 401 ? -8.358 -21.128 -26.194 1.00 96.12 401 THR A C 1
ATOM 3033 O O . THR A 1 401 ? -8.281 -21.706 -27.282 1.00 96.12 401 THR A O 1
ATOM 3036 N N . ALA A 1 402 ? -9.063 -21.654 -25.185 1.00 94.25 402 ALA A N 1
ATOM 3037 C CA . ALA A 1 402 ? -9.734 -22.950 -25.225 1.00 94.25 402 ALA A CA 1
ATOM 3038 C C . ALA A 1 402 ? -10.885 -22.996 -26.243 1.00 94.25 402 ALA A C 1
ATOM 3040 O O . ALA A 1 402 ? -11.006 -23.963 -26.998 1.00 94.25 402 ALA A O 1
ATOM 3041 N N . LEU A 1 403 ? -11.726 -21.957 -26.287 1.00 93.62 403 LEU A N 1
ATOM 3042 C CA . LEU A 1 403 ? -12.926 -21.900 -27.127 1.00 93.62 403 LEU A CA 1
ATOM 3043 C C . LEU A 1 403 ? -12.599 -21.944 -28.626 1.00 93.62 403 LEU A C 1
ATOM 3045 O O . LEU A 1 403 ? -13.380 -22.488 -29.409 1.00 93.62 403 LEU A O 1
ATOM 3049 N N . MET A 1 404 ? -11.452 -21.384 -29.021 1.00 92.31 404 MET A N 1
ATOM 3050 C CA . MET A 1 404 ? -10.997 -21.330 -30.415 1.00 92.31 404 MET A CA 1
ATOM 3051 C C . MET A 1 404 ? -9.997 -22.444 -30.776 1.00 92.31 404 MET A C 1
ATOM 3053 O O . MET A 1 404 ? -9.578 -22.534 -31.926 1.00 92.31 404 MET A O 1
ATOM 3057 N N . GLY A 1 405 ? -9.705 -23.364 -29.847 1.00 80.62 405 GLY A N 1
ATOM 3058 C CA . GLY A 1 405 ? -9.051 -24.640 -30.153 1.00 80.62 405 GLY A CA 1
ATOM 3059 C C . GLY A 1 405 ? -7.533 -24.691 -29.967 1.00 80.62 405 GLY A C 1
ATOM 3060 O O . GLY A 1 405 ? -6.887 -25.501 -30.637 1.00 80.62 405 GLY A O 1
ATOM 3061 N N . ASP A 1 406 ? -6.976 -23.878 -29.067 1.00 84.06 406 ASP A N 1
ATOM 3062 C CA . ASP A 1 406 ? -5.570 -23.975 -28.654 1.00 84.06 406 ASP A CA 1
ATOM 3063 C C . ASP A 1 406 ? -5.236 -25.378 -28.101 1.00 84.06 406 ASP A C 1
ATOM 3065 O O . ASP A 1 406 ? -6.066 -26.061 -27.491 1.00 84.06 406 ASP A O 1
ATOM 3069 N N . ALA A 1 407 ? -4.002 -25.823 -28.336 1.00 77.19 407 ALA A N 1
ATOM 3070 C CA . ALA A 1 407 ? -3.498 -27.112 -27.879 1.00 77.19 407 ALA A CA 1
ATOM 3071 C C . ALA A 1 407 ? -3.086 -27.097 -26.398 1.00 77.19 407 ALA A C 1
ATOM 3073 O O . ALA A 1 407 ? -3.214 -28.125 -25.736 1.00 77.19 407 ALA A O 1
ATOM 3074 N N . GLU A 1 408 ? -2.618 -25.952 -25.892 1.00 83.62 408 GLU A N 1
ATOM 3075 C CA . GLU A 1 408 ? -2.206 -25.745 -24.495 1.00 83.62 408 GLU A CA 1
ATOM 3076 C C . GLU A 1 408 ? -2.953 -24.514 -23.941 1.00 83.62 408 GLU A C 1
ATOM 3078 O O . GLU A 1 408 ? -2.371 -23.437 -23.796 1.00 83.62 408 GLU A O 1
ATOM 3083 N N . PRO A 1 409 ? -4.275 -24.630 -23.712 1.00 88.94 409 PRO A N 1
ATOM 3084 C CA . PRO A 1 409 ? -5.145 -23.472 -23.583 1.00 88.94 409 PRO A CA 1
ATOM 3085 C C . PRO A 1 409 ? -4.913 -22.672 -22.300 1.00 88.94 409 PRO A C 1
ATOM 3087 O O . PRO A 1 409 ? -4.867 -23.222 -21.196 1.00 88.94 409 PRO A O 1
ATOM 3090 N N . THR A 1 410 ? -4.892 -21.348 -22.442 1.00 90.81 410 THR A N 1
ATOM 3091 C CA . THR A 1 410 ? -5.000 -20.421 -21.312 1.00 90.81 410 THR A CA 1
ATOM 3092 C C . THR A 1 410 ? -6.457 -19.992 -21.171 1.00 90.81 410 THR A C 1
ATOM 3094 O O . THR A 1 410 ? -7.027 -19.453 -22.114 1.00 90.81 410 THR A O 1
ATOM 3097 N N . THR A 1 411 ? -7.044 -20.200 -19.992 1.00 94.81 411 THR A N 1
ATOM 3098 C CA . THR A 1 411 ? -8.351 -19.645 -19.602 1.00 94.81 411 THR A CA 1
ATOM 3099 C C . THR A 1 411 ? -8.203 -19.036 -18.211 1.00 94.81 411 THR A C 1
ATOM 3101 O O . THR A 1 411 ? -7.986 -19.759 -17.237 1.00 94.81 411 THR A O 1
ATOM 3104 N N . VAL A 1 412 ? -8.296 -17.710 -18.111 1.00 96.50 412 VAL A N 1
ATOM 3105 C CA . VAL A 1 412 ? -8.157 -16.957 -16.856 1.00 96.50 412 VAL A CA 1
ATOM 3106 C C . VAL A 1 412 ? -9.043 -15.713 -16.870 1.00 96.50 412 VAL A C 1
ATOM 3108 O O . VAL A 1 412 ? -9.263 -15.113 -17.920 1.00 96.50 412 VAL A O 1
ATOM 3111 N N . THR A 1 413 ? -9.550 -15.307 -15.707 1.00 96.88 413 THR A N 1
ATOM 3112 C CA . THR A 1 413 ? -10.219 -14.012 -15.536 1.00 96.88 413 THR A CA 1
ATOM 3113 C C . THR A 1 413 ? -9.911 -13.418 -14.164 1.00 96.88 413 THR A C 1
ATOM 3115 O O . THR A 1 413 ? -9.714 -14.148 -13.187 1.00 96.88 413 THR A O 1
ATOM 3118 N N . GLY A 1 414 ? -9.882 -12.092 -14.075 1.00 95.75 414 GLY A N 1
ATOM 3119 C CA . GLY A 1 414 ? -9.637 -11.378 -12.824 1.00 95.75 414 GLY A CA 1
ATOM 3120 C C . GLY A 1 414 ? -9.177 -9.951 -13.066 1.00 95.75 414 GLY A C 1
ATOM 3121 O O . GLY A 1 414 ? -9.469 -9.370 -14.109 1.00 95.75 414 GLY A O 1
ATOM 3122 N N . VAL A 1 415 ? -8.425 -9.404 -12.114 1.00 93.69 415 VAL A N 1
ATOM 3123 C CA . VAL A 1 415 ? -7.790 -8.090 -12.236 1.00 93.69 415 VAL A CA 1
ATOM 3124 C C . VAL A 1 415 ? -6.273 -8.200 -12.350 1.00 93.69 415 VAL A C 1
ATOM 3126 O O . VAL A 1 415 ? -5.630 -9.021 -11.686 1.00 93.69 415 VAL A O 1
ATOM 3129 N N . SER A 1 416 ? -5.686 -7.319 -13.154 1.00 89.88 416 SER A N 1
ATOM 3130 C CA . SER A 1 416 ? -4.261 -6.999 -13.104 1.00 89.88 416 SER A CA 1
ATOM 3131 C C . SER A 1 416 ? -4.058 -5.591 -12.549 1.00 89.88 416 SER A C 1
ATOM 3133 O O . SER A 1 416 ? -4.920 -4.720 -12.700 1.00 89.88 416 SER A O 1
ATOM 3135 N N . LEU A 1 417 ? -2.875 -5.337 -11.984 1.00 80.94 417 LEU A N 1
ATOM 3136 C CA . LEU A 1 417 ? -2.354 -3.972 -11.973 1.00 80.94 417 LEU A CA 1
ATOM 3137 C C . LEU A 1 417 ? -2.105 -3.547 -13.432 1.00 80.94 417 LEU A C 1
ATOM 3139 O O . LEU A 1 417 ? -1.838 -4.386 -14.302 1.00 80.94 417 LEU A O 1
ATOM 3143 N N . ILE A 1 418 ? -2.252 -2.255 -13.718 1.00 75.38 418 ILE A N 1
ATOM 3144 C CA . ILE A 1 418 ? -2.237 -1.722 -15.088 1.00 75.38 418 ILE A CA 1
ATOM 3145 C C . ILE A 1 418 ? -0.978 -2.140 -15.855 1.00 75.38 418 ILE A C 1
ATOM 3147 O O . ILE A 1 418 ? 0.144 -1.801 -15.485 1.00 75.38 418 ILE A O 1
ATOM 3151 N N . GLY A 1 419 ? -1.186 -2.836 -16.973 1.00 66.00 419 GLY A N 1
ATOM 3152 C CA . GLY A 1 419 ? -0.137 -3.139 -17.944 1.00 66.00 419 GLY A CA 1
ATOM 3153 C C . GLY A 1 419 ? 0.763 -4.330 -17.622 1.00 66.00 419 GLY A C 1
ATOM 3154 O O . GLY A 1 419 ? 1.559 -4.708 -18.478 1.00 66.00 419 GLY A O 1
ATOM 3155 N N . ALA A 1 420 ? 0.607 -4.974 -16.463 1.00 70.50 420 ALA A N 1
ATOM 3156 C CA . ALA A 1 420 ? 1.159 -6.309 -16.260 1.00 70.50 420 ALA A CA 1
ATOM 3157 C C . ALA A 1 420 ? 0.428 -7.303 -17.189 1.00 70.50 420 ALA A C 1
ATOM 3159 O O . ALA A 1 420 ? -0.799 -7.406 -17.102 1.00 70.50 420 ALA A O 1
ATOM 3160 N N . PRO A 1 421 ? 1.123 -8.060 -18.062 1.00 74.44 421 PRO A N 1
ATOM 3161 C CA . PRO A 1 421 ? 0.473 -8.964 -19.012 1.00 74.44 421 PRO A CA 1
ATOM 3162 C C . PRO A 1 421 ? 0.029 -10.297 -18.371 1.00 74.44 421 PRO A C 1
ATOM 3164 O O . PRO A 1 421 ? 0.127 -11.345 -19.006 1.00 74.44 421 PRO A O 1
ATOM 3167 N N . GLY A 1 422 ? -0.460 -10.262 -17.124 1.00 84.81 422 GLY A N 1
ATOM 3168 C CA . GLY A 1 422 ? -1.011 -11.405 -16.388 1.00 84.81 422 GLY A CA 1
ATOM 3169 C C . GLY A 1 422 ? -1.856 -10.996 -15.169 1.00 84.81 422 GLY A C 1
ATOM 3170 O O . GLY A 1 422 ? -1.844 -9.834 -14.754 1.00 84.81 422 GLY A O 1
ATOM 3171 N N . ILE A 1 423 ? -2.621 -11.937 -14.614 1.00 91.44 423 ILE A N 1
ATOM 3172 C CA . ILE A 1 423 ? -3.637 -11.688 -13.573 1.00 91.44 423 ILE A CA 1
ATOM 3173 C C . ILE A 1 423 ? -3.047 -11.699 -12.150 1.00 91.44 423 ILE A C 1
ATOM 3175 O O . ILE A 1 423 ? -2.535 -12.707 -11.660 1.00 91.44 423 ILE A O 1
ATOM 3179 N N . ALA A 1 424 ? -3.186 -10.574 -11.441 1.00 88.12 424 ALA A N 1
ATOM 3180 C CA . ALA A 1 424 ? -2.688 -10.390 -10.075 1.00 88.12 424 ALA A CA 1
ATOM 3181 C C . ALA A 1 424 ? -3.635 -10.970 -9.007 1.00 88.12 424 ALA A C 1
ATOM 3183 O O . ALA A 1 424 ? -3.191 -11.430 -7.956 1.00 88.12 424 ALA A O 1
ATOM 3184 N N . THR A 1 425 ? -4.946 -10.948 -9.252 1.00 93.81 425 THR A N 1
ATOM 3185 C CA . THR A 1 425 ? -5.967 -11.574 -8.397 1.00 93.81 425 THR A CA 1
ATOM 3186 C C . THR A 1 425 ? -7.128 -12.027 -9.269 1.00 93.81 425 THR A C 1
ATOM 3188 O O . THR A 1 425 ? -7.640 -11.250 -10.073 1.00 93.81 425 THR A O 1
ATOM 3191 N N . GLY A 1 426 ? -7.531 -13.290 -9.148 1.00 96.00 426 GLY A N 1
ATOM 3192 C CA . GLY A 1 426 ? -8.500 -13.891 -10.061 1.00 96.00 426 GLY A CA 1
ATOM 3193 C C . GLY A 1 426 ? -8.519 -15.411 -9.997 1.00 96.00 426 GLY A C 1
ATOM 3194 O O . GLY A 1 426 ? -8.194 -16.006 -8.969 1.00 96.00 426 GLY A O 1
ATOM 3195 N N . THR A 1 427 ? -8.931 -16.045 -11.095 1.00 97.88 427 THR A N 1
ATOM 3196 C CA . THR A 1 427 ? -9.013 -17.504 -11.201 1.00 97.88 427 THR A CA 1
ATOM 3197 C C . THR A 1 427 ? -8.824 -18.009 -12.630 1.00 97.88 427 THR A C 1
ATOM 3199 O O . THR A 1 427 ? -9.233 -17.370 -13.599 1.00 97.88 427 THR A O 1
ATOM 3202 N N . ASN A 1 428 ? -8.250 -19.209 -12.748 1.00 97.00 428 ASN A N 1
ATOM 3203 C CA . ASN A 1 428 ? -8.169 -19.999 -13.981 1.00 97.00 428 ASN A CA 1
ATOM 3204 C C . ASN A 1 428 ? -9.202 -21.155 -14.020 1.00 97.00 428 ASN A C 1
ATOM 3206 O O . ASN A 1 428 ? -9.056 -22.123 -14.773 1.00 97.00 428 ASN A O 1
ATOM 3210 N N . GLY A 1 429 ? -10.205 -21.114 -13.133 1.00 96.12 429 GLY A N 1
ATOM 3211 C CA . GLY A 1 429 ? -11.230 -22.151 -12.966 1.00 96.12 429 GLY A CA 1
ATOM 3212 C C . GLY A 1 429 ? -10.758 -23.451 -12.310 1.00 96.12 429 GLY A C 1
ATOM 3213 O O . GLY A 1 429 ? -11.520 -24.417 -12.239 1.00 96.12 429 GLY A O 1
ATOM 3214 N N . ARG A 1 430 ? -9.512 -23.501 -11.826 1.00 97.06 430 ARG A N 1
ATOM 3215 C CA . ARG A 1 430 ? -8.919 -24.649 -11.114 1.00 97.06 430 ARG A CA 1
ATOM 3216 C C . ARG A 1 430 ? -8.334 -24.219 -9.774 1.00 97.06 430 ARG A C 1
ATOM 3218 O O . ARG A 1 430 ? -8.602 -24.871 -8.766 1.00 97.06 430 ARG A O 1
ATOM 3225 N N . VAL A 1 431 ? -7.681 -23.059 -9.772 1.00 98.38 431 VAL A N 1
ATOM 3226 C CA . VAL A 1 431 ? -7.223 -22.291 -8.613 1.00 98.38 431 VAL A CA 1
ATOM 3227 C C . VAL A 1 431 ? -7.779 -20.863 -8.702 1.00 98.38 431 VAL A C 1
ATOM 3229 O O . VAL A 1 431 ? -7.940 -20.304 -9.791 1.00 98.38 431 VAL A O 1
ATOM 3232 N N . ALA A 1 432 ? -8.085 -20.263 -7.557 1.00 98.44 432 ALA A N 1
ATOM 3233 C CA . ALA A 1 432 ? -8.321 -18.835 -7.384 1.00 98.44 432 ALA A CA 1
ATOM 3234 C C . ALA A 1 432 ? -7.284 -18.283 -6.396 1.00 98.44 432 ALA A C 1
ATOM 3236 O O . ALA A 1 432 ? -7.005 -18.932 -5.388 1.00 98.44 432 ALA A O 1
ATOM 3237 N N . TRP A 1 433 ? -6.714 -17.109 -6.667 1.00 98.00 433 TRP A N 1
ATOM 3238 C CA . TRP A 1 433 ? -5.670 -16.497 -5.837 1.00 98.00 433 TRP A CA 1
ATOM 3239 C C . TRP A 1 433 ? -5.857 -14.993 -5.664 1.00 98.00 433 TRP A C 1
ATOM 3241 O O . TRP A 1 433 ? -6.427 -14.317 -6.522 1.00 98.00 433 TRP A O 1
ATOM 3251 N N . GLY A 1 434 ? -5.325 -14.474 -4.560 1.00 95.56 434 GLY A N 1
ATOM 3252 C CA . GLY A 1 434 ? -5.171 -13.048 -4.299 1.00 95.56 434 GLY A CA 1
ATOM 3253 C C . GLY A 1 434 ? -3.978 -12.780 -3.385 1.00 95.56 434 GLY A C 1
ATOM 3254 O O . GLY A 1 434 ? -3.444 -13.706 -2.767 1.00 95.56 434 GLY A O 1
ATOM 3255 N N . GLY A 1 435 ? -3.551 -11.520 -3.302 1.00 92.19 435 GLY A N 1
ATOM 3256 C CA . GLY A 1 435 ? -2.363 -11.130 -2.542 1.00 92.19 435 GLY A CA 1
ATOM 3257 C C . GLY A 1 435 ? -2.538 -9.876 -1.691 1.00 92.19 435 GLY A C 1
ATOM 3258 O O . GLY A 1 435 ? -3.463 -9.087 -1.882 1.00 92.19 435 GLY A O 1
ATOM 3259 N N . THR A 1 436 ? -1.622 -9.706 -0.743 1.00 90.25 436 THR A N 1
ATOM 3260 C CA . THR A 1 436 ? -1.535 -8.565 0.179 1.00 90.25 436 THR A CA 1
ATOM 3261 C C . THR A 1 436 ? -0.083 -8.110 0.302 1.00 90.25 436 THR A C 1
ATOM 3263 O O . THR A 1 436 ? 0.841 -8.908 0.135 1.00 90.25 436 THR A O 1
ATOM 3266 N N . ASN A 1 437 ? 0.142 -6.834 0.629 1.00 86.06 437 ASN A N 1
ATOM 3267 C CA . ASN A 1 437 ? 1.487 -6.361 0.968 1.00 86.06 437 ASN A CA 1
ATOM 3268 C C . ASN A 1 437 ? 2.035 -7.118 2.195 1.00 86.06 437 ASN A C 1
ATOM 3270 O O . ASN A 1 437 ? 1.302 -7.345 3.162 1.00 86.06 437 ASN A O 1
ATOM 3274 N N . PHE A 1 438 ? 3.305 -7.507 2.153 1.00 81.69 438 PHE A N 1
ATOM 3275 C CA . PHE A 1 438 ? 3.999 -8.181 3.244 1.00 81.69 438 PHE A CA 1
ATOM 3276 C C . PHE A 1 438 ? 4.899 -7.215 4.021 1.00 81.69 438 PHE A C 1
ATOM 3278 O O . PHE A 1 438 ? 4.909 -7.287 5.241 1.00 81.69 438 PHE A O 1
ATOM 3285 N N . VAL A 1 439 ? 5.583 -6.274 3.363 1.00 74.94 439 VAL A N 1
ATOM 3286 C CA . VAL A 1 439 ? 6.633 -5.444 3.987 1.00 74.94 439 VAL A CA 1
ATOM 3287 C C . VAL A 1 439 ? 7.708 -6.325 4.641 1.00 74.94 439 VAL A C 1
ATOM 3289 O O . VAL A 1 439 ? 7.693 -6.621 5.838 1.00 74.94 439 VAL A O 1
ATOM 3292 N N . THR A 1 440 ? 8.644 -6.771 3.813 1.00 83.81 440 THR A N 1
ATOM 3293 C CA . THR A 1 440 ? 9.796 -7.594 4.195 1.00 83.81 440 THR A CA 1
ATOM 3294 C C . THR A 1 440 ? 11.092 -6.851 3.953 1.00 83.81 440 THR A C 1
ATOM 3296 O O . THR A 1 440 ? 11.210 -6.061 3.018 1.00 83.81 440 THR A O 1
ATOM 3299 N N . ASP A 1 441 ? 12.095 -7.154 4.764 1.00 88.06 441 ASP A N 1
ATOM 3300 C CA . ASP A 1 441 ? 13.412 -6.547 4.646 1.00 88.06 441 ASP A CA 1
ATOM 3301 C C . ASP A 1 441 ? 14.206 -7.211 3.505 1.00 88.06 441 ASP A C 1
ATOM 3303 O O . ASP A 1 441 ? 14.897 -8.212 3.707 1.00 88.06 441 ASP A O 1
ATOM 3307 N N . VAL A 1 442 ? 14.063 -6.675 2.290 1.00 90.31 442 VAL A N 1
ATOM 3308 C CA . VAL A 1 442 ? 14.727 -7.138 1.052 1.00 90.31 442 VAL A CA 1
ATOM 3309 C C . VAL A 1 442 ? 15.723 -6.113 0.480 1.00 90.31 442 VAL A C 1
ATOM 3311 O O . VAL A 1 442 ? 16.159 -6.252 -0.665 1.00 90.31 442 VAL A O 1
ATOM 3314 N N . THR A 1 443 ? 16.085 -5.089 1.263 1.00 92.38 443 THR A N 1
ATOM 3315 C CA . THR A 1 443 ? 17.071 -4.056 0.899 1.00 92.38 443 THR A CA 1
ATOM 3316 C C . THR A 1 443 ? 18.056 -3.869 2.051 1.00 92.38 443 THR A C 1
ATOM 3318 O O . THR A 1 443 ? 17.671 -3.349 3.091 1.00 92.38 443 THR A O 1
ATOM 3321 N N . ASP A 1 444 ? 19.324 -4.236 1.863 1.00 94.31 444 ASP A N 1
ATOM 3322 C CA . ASP A 1 444 ? 20.370 -3.965 2.859 1.00 94.31 444 ASP A CA 1
ATOM 3323 C C . ASP A 1 444 ? 21.079 -2.647 2.521 1.00 94.31 444 ASP A C 1
ATOM 3325 O O . ASP A 1 444 ? 21.544 -2.457 1.392 1.00 94.31 444 ASP A O 1
ATOM 3329 N N . TRP A 1 445 ? 21.215 -1.765 3.511 1.00 95.19 445 TRP A N 1
ATOM 3330 C CA . TRP A 1 445 ? 21.952 -0.502 3.408 1.00 95.19 445 TRP A CA 1
ATOM 3331 C C . TRP A 1 445 ? 23.335 -0.610 4.062 1.00 95.19 445 TRP A C 1
ATOM 3333 O O . TRP A 1 445 ? 23.495 -1.252 5.098 1.00 95.19 445 TRP A O 1
ATOM 3343 N N . TYR A 1 446 ? 24.341 0.050 3.484 1.00 95.44 446 TYR A N 1
ATOM 3344 C CA . TYR A 1 446 ? 25.742 -0.049 3.902 1.00 95.44 446 TYR A CA 1
ATOM 3345 C C . TYR A 1 446 ? 26.406 1.325 4.056 1.00 95.44 446 TYR A C 1
ATOM 3347 O O . TYR A 1 446 ? 26.183 2.231 3.250 1.00 95.44 446 TYR A O 1
ATOM 3355 N N . SER A 1 447 ? 27.290 1.456 5.049 1.00 95.19 447 SER A N 1
ATOM 3356 C CA . SER A 1 447 ? 28.275 2.541 5.130 1.00 95.19 447 SER A CA 1
ATOM 3357 C C . SER A 1 447 ? 29.572 2.147 4.419 1.00 95.19 447 SER A C 1
ATOM 3359 O O . SER A 1 447 ? 30.211 1.165 4.801 1.00 95.19 447 SER A O 1
ATOM 3361 N N . GLU A 1 448 ? 29.993 2.930 3.430 1.00 96.06 448 GLU A N 1
ATOM 3362 C CA . GLU A 1 448 ? 31.237 2.744 2.678 1.00 96.06 448 GLU A CA 1
ATOM 3363 C C . GLU A 1 448 ? 32.316 3.751 3.091 1.00 96.06 448 GLU A C 1
ATOM 3365 O O . GLU A 1 448 ? 32.030 4.856 3.551 1.00 96.06 448 GLU A O 1
ATOM 3370 N N . GLN A 1 449 ? 33.569 3.401 2.798 1.00 96.31 449 GLN A N 1
ATOM 3371 C CA . GLN A 1 449 ? 34.687 4.341 2.742 1.00 96.31 449 GLN A CA 1
ATOM 3372 C C . GLN A 1 449 ? 35.207 4.399 1.307 1.00 96.31 449 GLN A C 1
ATOM 3374 O O . GLN A 1 449 ? 35.524 3.359 0.728 1.00 96.31 449 GLN A O 1
ATOM 3379 N N . ILE A 1 450 ? 35.283 5.597 0.735 1.00 97.50 450 ILE A N 1
ATOM 3380 C CA . ILE A 1 450 ? 35.600 5.856 -0.669 1.00 97.50 450 ILE A CA 1
ATOM 3381 C C . ILE A 1 450 ? 36.989 6.484 -0.800 1.00 97.50 450 ILE A C 1
ATOM 3383 O O . ILE A 1 450 ? 37.388 7.359 -0.036 1.00 97.50 450 ILE A O 1
ATOM 3387 N N . VAL A 1 451 ? 37.719 6.043 -1.820 1.00 97.62 451 VAL A N 1
ATOM 3388 C CA . VAL A 1 451 ? 38.980 6.632 -2.267 1.00 97.62 451 VAL A CA 1
ATOM 3389 C C . VAL A 1 451 ? 38.707 7.496 -3.492 1.00 97.62 451 VAL A C 1
ATOM 3391 O O . VAL A 1 451 ? 38.097 7.035 -4.465 1.00 97.62 451 VAL A O 1
ATOM 3394 N N . LEU A 1 452 ? 39.184 8.738 -3.438 1.00 97.25 452 LEU A N 1
ATOM 3395 C CA . LEU A 1 452 ? 39.180 9.684 -4.552 1.00 97.25 452 LEU A CA 1
ATOM 3396 C C . LEU A 1 452 ? 40.543 9.682 -5.265 1.00 97.25 452 LEU A C 1
ATOM 3398 O O . LEU A 1 452 ? 41.571 9.401 -4.644 1.00 97.25 452 LEU A O 1
ATOM 3402 N N . ASP A 1 453 ? 40.563 10.005 -6.557 1.00 96.00 453 ASP A N 1
ATOM 3403 C CA . ASP A 1 453 ? 41.801 10.213 -7.318 1.00 96.00 453 ASP A CA 1
ATOM 3404 C C . ASP A 1 453 ? 42.373 11.643 -7.184 1.00 96.00 453 ASP A C 1
ATOM 3406 O O . ASP A 1 453 ? 41.892 12.462 -6.401 1.00 96.00 453 ASP A O 1
ATOM 3410 N N . GLU A 1 454 ? 43.444 11.949 -7.933 1.00 94.81 454 GLU A N 1
ATOM 3411 C CA . GLU A 1 454 ? 44.098 13.272 -7.919 1.00 94.81 454 GLU A CA 1
ATOM 3412 C C . GLU A 1 454 ? 43.192 14.416 -8.429 1.00 94.81 454 GLU A C 1
ATOM 3414 O O . GLU A 1 454 ? 43.489 15.581 -8.155 1.00 94.81 454 GLU A O 1
ATOM 3419 N N . ASP A 1 455 ? 42.105 14.095 -9.143 1.00 93.12 455 ASP A N 1
ATOM 3420 C CA . ASP A 1 455 ? 41.105 15.037 -9.660 1.00 93.12 455 ASP A CA 1
ATOM 3421 C C . ASP A 1 455 ? 39.820 15.061 -8.792 1.00 93.12 455 ASP A C 1
ATOM 3423 O O . ASP A 1 455 ? 38.858 15.759 -9.122 1.00 93.12 455 ASP A O 1
ATOM 3427 N N . GLY A 1 456 ? 39.792 14.328 -7.671 1.00 93.94 456 GLY A N 1
ATOM 3428 C CA . GLY A 1 456 ? 38.672 14.286 -6.725 1.00 93.94 456 GLY A CA 1
ATOM 3429 C C . GLY A 1 456 ? 37.522 13.357 -7.134 1.00 93.94 456 GLY A C 1
ATOM 3430 O O . GLY A 1 456 ? 36.436 13.444 -6.560 1.00 93.94 456 GLY A O 1
ATOM 3431 N N . ALA A 1 457 ? 37.718 12.478 -8.121 1.00 95.31 457 ALA A N 1
ATOM 3432 C CA . ALA A 1 457 ? 36.686 11.554 -8.587 1.00 95.31 457 ALA A CA 1
ATOM 3433 C C . ALA A 1 457 ? 36.704 10.220 -7.801 1.00 95.31 457 ALA A C 1
ATOM 3435 O O . ALA A 1 457 ? 37.786 9.696 -7.528 1.00 95.31 457 ALA A O 1
ATOM 3436 N N . PRO A 1 458 ? 35.542 9.617 -7.466 1.00 97.38 458 PRO A N 1
ATOM 3437 C CA . PRO A 1 458 ? 35.485 8.304 -6.814 1.00 97.38 458 PRO A CA 1
ATOM 3438 C C . PRO A 1 458 ? 36.063 7.177 -7.683 1.00 97.38 458 PRO A C 1
ATOM 3440 O O . PRO A 1 458 ? 35.605 6.964 -8.812 1.00 97.38 458 PRO A O 1
ATOM 3443 N N . VAL A 1 459 ? 37.027 6.421 -7.138 1.00 97.56 459 VAL A N 1
ATOM 3444 C CA . VAL A 1 459 ? 37.736 5.339 -7.857 1.00 97.56 459 VAL A CA 1
ATOM 3445 C C . VAL A 1 459 ? 37.765 3.982 -7.147 1.00 97.56 459 VAL A C 1
ATOM 3447 O O . VAL A 1 459 ? 37.822 2.958 -7.831 1.00 97.56 459 VAL A O 1
ATOM 3450 N N . ALA A 1 460 ? 37.698 3.928 -5.814 1.00 98.06 460 ALA A N 1
ATOM 3451 C CA . ALA A 1 460 ? 37.659 2.667 -5.062 1.00 98.06 460 ALA A CA 1
ATOM 3452 C C . ALA A 1 460 ? 36.813 2.776 -3.781 1.00 98.06 460 ALA A C 1
ATOM 3454 O O . ALA A 1 460 ? 36.663 3.867 -3.239 1.00 98.06 460 ALA A O 1
ATOM 3455 N N . SER A 1 461 ? 36.295 1.650 -3.287 1.00 97.50 461 SER A N 1
ATOM 3456 C CA . SER A 1 461 ? 35.826 1.487 -1.906 1.00 97.50 461 SER A CA 1
ATOM 3457 C C . SER A 1 461 ? 36.865 0.723 -1.074 1.00 97.50 461 SER A C 1
ATOM 3459 O O . SER A 1 461 ? 37.656 -0.047 -1.619 1.00 97.50 461 SER A O 1
ATOM 3461 N N . VAL A 1 462 ? 36.901 0.917 0.244 1.00 97.31 462 VAL A N 1
ATOM 3462 C CA . VAL A 1 462 ? 37.771 0.141 1.147 1.00 97.31 462 VAL A CA 1
ATOM 3463 C C . VAL A 1 462 ? 37.012 -1.071 1.679 1.00 97.31 462 VAL A C 1
ATOM 3465 O O . VAL A 1 462 ? 35.965 -0.915 2.297 1.00 97.31 462 VAL A O 1
ATOM 3468 N N . PHE A 1 463 ? 37.563 -2.274 1.505 1.00 96.62 463 PHE A N 1
ATOM 3469 C CA . PHE A 1 463 ? 37.000 -3.518 2.041 1.00 96.62 463 PHE A CA 1
ATOM 3470 C C . PHE A 1 463 ? 38.099 -4.423 2.605 1.00 96.62 463 PHE A C 1
ATOM 3472 O O . PHE A 1 463 ? 39.097 -4.701 1.938 1.00 96.62 463 PHE A O 1
ATOM 3479 N N . GLY A 1 464 ? 37.948 -4.882 3.848 1.00 95.12 464 GLY A N 1
ATOM 3480 C CA . GLY A 1 464 ? 38.960 -5.681 4.549 1.00 95.12 464 GLY A CA 1
ATOM 3481 C C . GLY A 1 464 ? 40.298 -4.952 4.757 1.00 95.12 464 GLY A C 1
ATOM 3482 O O . GLY A 1 464 ? 41.325 -5.599 4.964 1.00 95.12 464 GLY A O 1
ATOM 3483 N N . GLY A 1 465 ? 40.302 -3.616 4.670 1.00 95.06 465 GLY A N 1
ATOM 3484 C CA . GLY A 1 465 ? 41.509 -2.782 4.665 1.00 95.06 465 GLY A CA 1
ATOM 3485 C C . GLY A 1 465 ? 42.250 -2.718 3.320 1.00 95.06 465 GLY A C 1
ATOM 3486 O O . GLY A 1 465 ? 43.369 -2.210 3.277 1.00 95.06 465 GLY A O 1
ATOM 3487 N N . GLU A 1 466 ? 41.659 -3.226 2.235 1.00 97.38 466 GLU A N 1
ATOM 3488 C CA . GLU A 1 466 ? 42.192 -3.149 0.871 1.00 97.38 466 GLU A CA 1
ATOM 3489 C C . GLU A 1 466 ? 41.307 -2.258 -0.015 1.00 97.38 466 GLU A C 1
ATOM 3491 O O . GLU A 1 466 ? 40.082 -2.299 0.074 1.00 97.38 466 GLU A O 1
ATOM 3496 N N . GLU A 1 467 ? 41.920 -1.495 -0.920 1.00 97.88 467 GLU A N 1
ATOM 3497 C CA . GLU A 1 467 ? 41.194 -0.741 -1.947 1.00 97.88 467 GLU A CA 1
ATOM 3498 C C . GLU A 1 467 ? 40.598 -1.697 -2.997 1.00 97.88 467 GLU A C 1
ATOM 3500 O O . GLU A 1 467 ? 41.286 -2.553 -3.566 1.00 97.88 467 GLU A O 1
ATOM 3505 N N . ARG A 1 468 ? 39.302 -1.548 -3.263 1.00 98.06 468 ARG A N 1
ATOM 3506 C CA . ARG A 1 468 ? 38.513 -2.303 -4.237 1.00 98.06 468 ARG A CA 1
ATOM 3507 C C . ARG A 1 468 ? 37.962 -1.340 -5.293 1.00 98.06 468 ARG A C 1
ATOM 3509 O O . ARG A 1 468 ? 37.204 -0.449 -4.927 1.00 98.06 468 ARG A O 1
ATOM 3516 N N . PRO A 1 469 ? 38.307 -1.478 -6.586 1.00 98.06 469 PRO A N 1
ATOM 3517 C CA . PRO A 1 469 ? 37.850 -0.541 -7.613 1.00 98.06 469 PRO A CA 1
ATOM 3518 C C . PRO A 1 469 ? 36.322 -0.420 -7.687 1.00 98.06 469 PRO A C 1
ATOM 3520 O O . PRO A 1 469 ? 35.620 -1.432 -7.645 1.00 98.06 469 PRO A O 1
ATOM 3523 N N . LEU A 1 470 ? 35.829 0.808 -7.853 1.00 98.19 470 LEU A N 1
ATOM 3524 C CA . LEU A 1 470 ? 34.431 1.071 -8.194 1.00 98.19 470 LEU A CA 1
ATOM 3525 C C . LEU A 1 470 ? 34.192 0.827 -9.689 1.00 98.19 470 LEU A C 1
ATOM 3527 O O . LEU A 1 470 ? 35.069 1.071 -10.522 1.00 98.19 470 LEU A O 1
ATOM 3531 N N . THR A 1 471 ? 32.974 0.423 -10.041 1.00 97.31 471 THR A N 1
ATOM 3532 C CA . THR A 1 471 ? 32.511 0.427 -11.434 1.00 97.31 471 THR A CA 1
ATOM 3533 C C . THR A 1 471 ? 31.723 1.705 -11.685 1.00 97.31 471 THR A C 1
ATOM 3535 O O . THR A 1 471 ? 30.656 1.897 -11.109 1.00 97.31 471 THR A O 1
ATOM 3538 N N . ARG A 1 472 ? 32.246 2.583 -12.547 1.00 95.44 472 ARG A N 1
ATOM 3539 C CA . ARG A 1 472 ? 31.534 3.768 -13.043 1.00 95.44 472 ARG A CA 1
ATOM 3540 C C . ARG A 1 472 ? 30.631 3.381 -14.215 1.00 95.44 472 ARG A C 1
ATOM 3542 O O . ARG A 1 472 ? 31.093 2.725 -15.149 1.00 95.44 472 ARG A O 1
ATOM 3549 N N . VAL A 1 473 ? 29.386 3.844 -14.188 1.00 92.38 473 VAL A N 1
ATOM 3550 C CA . VAL A 1 473 ? 28.428 3.765 -15.299 1.00 92.38 473 VAL A CA 1
ATOM 3551 C C . VAL A 1 473 ? 27.977 5.186 -15.619 1.00 92.38 473 VAL A C 1
ATOM 3553 O O . VAL A 1 473 ? 27.530 5.892 -14.722 1.00 92.38 473 VAL A O 1
ATOM 3556 N N . ASP A 1 474 ? 28.122 5.619 -16.868 1.00 93.12 474 ASP A N 1
ATOM 3557 C CA . ASP A 1 474 ? 27.630 6.925 -17.317 1.00 93.12 474 ASP A CA 1
ATOM 3558 C C . ASP A 1 474 ? 26.171 6.786 -17.788 1.00 93.12 474 ASP A C 1
ATOM 3560 O O . ASP A 1 474 ? 25.880 5.991 -18.682 1.00 93.12 474 ASP A O 1
ATOM 3564 N N . GLU A 1 475 ? 25.261 7.536 -17.164 1.00 92.62 475 GLU A N 1
ATOM 3565 C CA . GLU A 1 475 ? 23.819 7.555 -17.432 1.00 92.62 475 GLU A CA 1
ATOM 3566 C C . GLU A 1 475 ? 23.435 8.812 -18.224 1.00 92.62 475 GLU A C 1
ATOM 3568 O O . GLU A 1 475 ? 23.755 9.928 -17.813 1.00 92.62 475 GLU A O 1
ATOM 3573 N N . THR A 1 476 ? 22.701 8.644 -19.327 1.00 94.44 476 THR A N 1
ATOM 3574 C CA . THR A 1 476 ? 22.215 9.761 -20.156 1.00 94.44 476 THR A CA 1
ATOM 3575 C C . THR A 1 476 ? 20.743 10.070 -19.861 1.00 94.44 476 THR A C 1
ATOM 3577 O O . THR A 1 476 ? 19.882 9.187 -19.950 1.00 94.44 476 THR A O 1
ATOM 3580 N N . TYR A 1 477 ? 20.442 11.334 -19.562 1.00 95.12 477 TYR A N 1
ATOM 3581 C CA . TYR A 1 477 ? 19.099 11.868 -19.313 1.00 95.12 477 TYR A CA 1
ATOM 3582 C C . TYR A 1 477 ? 18.729 12.882 -20.397 1.00 95.12 477 TYR A C 1
ATOM 3584 O O . TYR A 1 477 ? 19.537 13.742 -20.746 1.00 95.12 477 TYR A O 1
ATOM 3592 N N . GLU A 1 478 ? 17.501 12.808 -20.911 1.00 96.38 478 GLU A N 1
ATOM 3593 C CA . GLU A 1 478 ? 16.989 13.707 -21.951 1.00 96.38 478 GLU A CA 1
ATOM 3594 C C . GLU A 1 478 ? 15.885 14.592 -21.371 1.00 96.38 478 GLU A C 1
ATOM 3596 O O . GLU A 1 478 ? 14.815 14.101 -21.022 1.00 96.38 478 GLU A O 1
ATOM 3601 N N . VAL A 1 479 ? 16.124 15.900 -21.300 1.00 95.81 479 VAL A N 1
ATOM 3602 C CA . VAL A 1 479 ? 15.168 16.895 -20.800 1.00 95.81 479 VAL A CA 1
ATOM 3603 C C . VAL A 1 479 ? 14.486 17.573 -21.988 1.00 95.81 479 VAL A C 1
ATOM 3605 O O . VAL A 1 479 ? 15.157 18.110 -22.872 1.00 95.81 479 VAL A O 1
ATOM 3608 N N . ALA A 1 480 ? 13.154 17.560 -22.024 1.00 92.88 480 ALA A N 1
ATOM 3609 C CA . ALA A 1 480 ? 12.363 18.172 -23.093 1.00 92.88 480 ALA A CA 1
ATOM 3610 C C . ALA A 1 480 ? 12.323 19.716 -23.027 1.00 92.88 480 ALA A C 1
ATOM 3612 O O . ALA A 1 480 ? 12.283 20.305 -21.952 1.00 92.88 480 ALA A O 1
ATOM 3613 N N . ASP A 1 481 ? 12.269 20.379 -24.189 1.00 92.75 481 ASP A N 1
ATOM 3614 C CA . ASP A 1 481 ? 12.093 21.838 -24.300 1.00 92.75 481 ASP A CA 1
ATOM 3615 C C . ASP A 1 481 ? 10.609 22.213 -24.162 1.00 92.75 481 ASP A C 1
ATOM 3617 O O . ASP A 1 481 ? 9.827 22.019 -25.097 1.00 92.75 481 ASP A O 1
ATOM 3621 N N . ILE A 1 482 ? 10.198 22.722 -22.995 1.00 87.62 482 ILE A N 1
ATOM 3622 C CA . ILE A 1 482 ? 8.783 22.985 -22.684 1.00 87.62 482 ILE A CA 1
ATOM 3623 C C . ILE A 1 482 ? 8.607 24.398 -22.133 1.00 87.62 482 ILE A C 1
ATOM 3625 O O . ILE A 1 482 ? 8.576 24.643 -20.928 1.00 87.62 482 ILE A O 1
ATOM 3629 N N . ALA A 1 483 ? 8.412 25.340 -23.056 1.00 85.62 483 ALA A N 1
ATOM 3630 C CA . ALA A 1 483 ? 8.340 26.771 -22.765 1.00 85.62 483 ALA A CA 1
ATOM 3631 C C . ALA A 1 483 ? 7.238 27.188 -21.766 1.00 85.62 483 ALA A C 1
ATOM 3633 O O . ALA A 1 483 ? 7.370 28.240 -21.144 1.00 85.62 483 ALA A O 1
ATOM 3634 N N . VAL A 1 484 ? 6.154 26.411 -21.610 1.00 81.62 484 VAL A N 1
ATOM 3635 C CA . VAL A 1 484 ? 5.097 26.701 -20.615 1.00 81.62 484 VAL A CA 1
ATOM 3636 C C . VAL A 1 484 ? 5.472 26.253 -19.196 1.00 81.62 484 VAL A C 1
ATOM 3638 O O . VAL A 1 484 ? 4.947 26.810 -18.239 1.00 81.62 484 VAL A O 1
ATOM 3641 N N . LEU A 1 485 ? 6.404 25.304 -19.064 1.00 80.31 485 LEU A N 1
ATOM 3642 C CA . LEU A 1 485 ? 6.954 24.815 -17.792 1.00 80.31 485 LEU A CA 1
ATOM 3643 C C . LEU A 1 485 ? 8.329 25.442 -17.480 1.00 80.31 485 LEU A C 1
ATOM 3645 O O . LEU A 1 485 ? 9.062 24.936 -16.641 1.00 80.31 485 LEU A O 1
ATOM 3649 N N . GLU A 1 486 ? 8.697 26.512 -18.196 1.00 87.56 486 GLU A N 1
ATOM 3650 C CA . GLU A 1 486 ? 10.005 27.192 -18.137 1.00 87.56 486 GLU A CA 1
ATOM 3651 C C . GLU A 1 486 ? 11.229 26.271 -18.370 1.00 87.56 486 GLU A C 1
ATOM 3653 O O . GLU A 1 486 ? 12.363 26.661 -18.094 1.00 87.56 486 GLU A O 1
ATOM 3658 N N . SER A 1 487 ? 11.016 25.078 -18.938 1.00 89.50 487 SER A N 1
ATOM 3659 C CA . SER A 1 487 ? 12.056 24.067 -19.145 1.00 89.50 487 SER A CA 1
ATOM 3660 C C . SER A 1 487 ? 12.806 24.253 -20.463 1.00 89.50 487 SER A C 1
ATOM 3662 O O . SER A 1 487 ? 12.195 24.554 -21.493 1.00 89.50 487 SER A O 1
ATOM 3664 N N . VAL A 1 488 ? 14.129 24.050 -20.426 1.00 92.69 488 VAL A N 1
ATOM 3665 C CA . VAL A 1 488 ? 15.036 24.201 -21.574 1.00 92.69 488 VAL A CA 1
ATOM 3666 C C . VAL A 1 488 ? 15.605 22.846 -21.974 1.00 92.69 488 VAL A C 1
ATOM 3668 O O . VAL A 1 488 ? 16.304 22.198 -21.186 1.00 92.69 488 VAL A O 1
ATOM 3671 N N . GLY A 1 489 ? 15.354 22.457 -23.226 1.00 94.81 489 GLY A N 1
ATOM 3672 C CA . GLY A 1 489 ? 15.728 21.134 -23.721 1.00 94.81 489 GLY A CA 1
ATOM 3673 C C . GLY A 1 489 ? 17.240 20.900 -23.762 1.00 94.81 489 GLY A C 1
ATOM 3674 O O . GLY A 1 489 ? 17.981 21.693 -24.354 1.00 94.81 489 GLY A O 1
ATOM 3675 N N . ARG A 1 490 ? 17.699 19.806 -23.144 1.00 95.69 490 ARG A N 1
ATOM 3676 C CA . ARG A 1 490 ? 19.120 19.430 -23.037 1.00 95.69 490 ARG A CA 1
ATOM 3677 C C . ARG A 1 490 ? 19.301 17.943 -22.732 1.00 95.69 490 ARG A C 1
ATOM 3679 O O . ARG A 1 490 ? 18.413 17.315 -22.168 1.00 95.69 490 ARG A O 1
ATOM 3686 N N . THR A 1 491 ? 20.490 17.435 -23.028 1.00 96.56 491 THR A N 1
ATOM 3687 C CA . THR A 1 491 ? 20.945 16.093 -22.644 1.00 96.56 491 THR A CA 1
ATOM 3688 C C . THR A 1 491 ? 21.965 16.223 -21.510 1.00 96.56 491 THR A C 1
ATOM 3690 O O . THR A 1 491 ? 22.829 17.102 -21.578 1.00 96.56 491 THR A O 1
ATOM 3693 N N . LEU A 1 492 ? 21.873 15.381 -20.479 1.00 93.31 492 LEU A N 1
ATOM 3694 C CA . LEU A 1 492 ? 22.800 15.337 -19.342 1.00 93.31 492 LEU A CA 1
ATOM 3695 C C . LEU A 1 492 ? 23.443 13.949 -19.257 1.00 93.31 492 LEU A C 1
ATOM 3697 O O . LEU A 1 492 ? 22.724 12.960 -19.158 1.00 93.31 492 LEU A O 1
ATOM 3701 N N . ASP A 1 493 ? 24.774 13.882 -19.249 1.00 93.88 493 ASP A N 1
ATOM 3702 C CA . ASP A 1 493 ? 25.533 12.645 -19.026 1.00 93.88 493 ASP A CA 1
ATOM 3703 C C . ASP A 1 493 ? 26.113 12.666 -17.605 1.00 93.88 493 ASP A C 1
ATOM 3705 O O . ASP A 1 493 ? 27.010 13.461 -17.309 1.00 93.88 493 ASP A O 1
ATOM 3709 N N . LEU A 1 494 ? 25.590 11.818 -16.715 1.00 94.00 494 LEU A N 1
ATOM 3710 C CA . LEU A 1 494 ? 25.921 11.814 -15.289 1.00 94.00 494 LEU A CA 1
ATOM 3711 C C . LEU A 1 494 ? 26.437 10.435 -14.849 1.00 94.00 494 LEU A C 1
ATOM 3713 O O . LEU A 1 494 ? 25.777 9.428 -15.101 1.00 94.00 494 LEU A O 1
ATOM 3717 N N . PRO A 1 495 ? 27.596 10.351 -14.178 1.00 93.88 495 PRO A N 1
ATOM 3718 C CA . PRO A 1 495 ? 28.099 9.089 -13.654 1.00 93.88 495 PRO A CA 1
ATOM 3719 C C . PRO A 1 495 ? 27.331 8.624 -12.411 1.00 93.88 495 PRO A C 1
ATOM 3721 O O . PRO A 1 495 ? 27.039 9.417 -11.517 1.00 93.88 495 PRO A O 1
ATOM 3724 N N . ARG A 1 496 ? 27.126 7.310 -12.314 1.00 93.69 496 ARG A N 1
ATOM 3725 C CA . ARG A 1 496 ? 26.848 6.573 -11.074 1.00 93.69 496 ARG A CA 1
ATOM 3726 C C . ARG A 1 496 ? 27.948 5.546 -10.810 1.00 93.69 496 ARG A C 1
ATOM 3728 O O . ARG A 1 496 ? 28.709 5.193 -11.716 1.00 93.69 496 ARG A O 1
ATOM 3735 N N . TRP A 1 497 ? 28.014 5.032 -9.584 1.00 95.94 497 TRP A N 1
ATOM 3736 C CA . TRP A 1 497 ? 29.031 4.065 -9.169 1.00 95.94 497 TRP A CA 1
ATOM 3737 C C . TRP A 1 497 ? 28.418 2.858 -8.463 1.00 95.94 497 TRP A C 1
ATOM 3739 O O . TRP A 1 497 ? 27.489 3.000 -7.668 1.00 95.94 497 TRP A O 1
ATOM 3749 N N . THR A 1 498 ? 28.998 1.681 -8.701 1.00 96.50 498 THR A N 1
ATOM 3750 C CA . THR A 1 498 ? 28.788 0.497 -7.861 1.00 96.50 498 THR A CA 1
ATOM 3751 C C . THR A 1 498 ? 30.092 0.035 -7.222 1.00 96.50 498 THR A C 1
ATOM 3753 O O . THR A 1 498 ? 31.178 0.215 -7.785 1.00 96.50 498 THR A O 1
ATOM 3756 N N . THR A 1 499 ? 29.990 -0.603 -6.060 1.00 97.50 499 THR A N 1
ATOM 3757 C CA . THR A 1 499 ? 31.104 -1.302 -5.405 1.00 97.50 499 THR A CA 1
ATOM 3758 C C . THR A 1 499 ? 31.550 -2.534 -6.209 1.00 97.50 499 THR A C 1
ATOM 3760 O O . THR A 1 499 ? 30.924 -2.934 -7.197 1.00 97.50 499 THR A O 1
ATOM 3763 N N . PHE A 1 500 ? 32.643 -3.164 -5.770 1.00 94.75 500 PHE A N 1
ATOM 3764 C CA . PHE A 1 500 ? 33.199 -4.391 -6.361 1.00 94.75 500 PHE A CA 1
ATOM 3765 C C . PHE A 1 500 ? 32.264 -5.614 -6.296 1.00 94.75 500 PHE A C 1
ATOM 3767 O O . PHE A 1 500 ? 32.460 -6.562 -7.053 1.00 94.75 500 PHE A O 1
ATOM 3774 N N . ASP A 1 501 ? 31.289 -5.593 -5.387 1.00 93.75 501 ASP A N 1
ATOM 3775 C CA . ASP A 1 501 ? 30.241 -6.595 -5.167 1.00 93.75 501 ASP A CA 1
ATOM 3776 C C . ASP A 1 501 ? 28.842 -6.101 -5.598 1.00 93.75 501 ASP A C 1
ATOM 3778 O O . ASP A 1 501 ? 27.837 -6.738 -5.313 1.00 93.75 501 ASP A O 1
ATOM 3782 N N . GLY A 1 502 ? 28.768 -4.994 -6.352 1.00 93.88 502 GLY A N 1
ATOM 3783 C CA . GLY A 1 502 ? 27.553 -4.572 -7.062 1.00 93.88 502 GLY A CA 1
ATOM 3784 C C . GLY A 1 502 ? 26.586 -3.672 -6.286 1.00 93.88 502 GLY A C 1
ATOM 3785 O O . GLY A 1 502 ? 25.526 -3.345 -6.820 1.00 93.88 502 GLY A O 1
ATOM 3786 N N . ARG A 1 503 ? 26.944 -3.227 -5.077 1.00 96.38 503 ARG A N 1
ATOM 3787 C CA . ARG A 1 503 ? 26.143 -2.299 -4.260 1.00 96.38 503 ARG A CA 1
ATOM 3788 C C . ARG A 1 503 ? 26.117 -0.913 -4.903 1.00 96.38 503 ARG A C 1
ATOM 3790 O O . ARG A 1 503 ? 27.156 -0.416 -5.343 1.00 96.38 503 ARG A O 1
ATOM 3797 N N . LEU A 1 504 ? 24.940 -0.298 -4.988 1.00 96.25 504 LEU A N 1
ATOM 3798 C CA . LEU A 1 504 ? 24.705 0.991 -5.652 1.00 96.25 504 LEU A CA 1
ATOM 3799 C C . LEU A 1 504 ? 25.009 2.143 -4.692 1.00 96.25 504 LEU A C 1
ATOM 3801 O O . LEU A 1 504 ? 24.387 2.225 -3.638 1.00 96.25 504 LEU A O 1
ATOM 3805 N N . ILE A 1 505 ? 25.944 3.034 -5.043 1.00 96.38 505 ILE A N 1
ATOM 3806 C CA . ILE A 1 505 ? 26.268 4.221 -4.233 1.00 96.38 505 ILE A CA 1
ATOM 3807 C C . ILE A 1 505 ? 25.246 5.326 -4.527 1.00 96.38 505 ILE A C 1
ATOM 3809 O O . ILE A 1 505 ? 25.140 5.782 -5.666 1.00 96.38 505 ILE A O 1
ATOM 3813 N N . THR A 1 506 ? 24.519 5.770 -3.499 1.00 94.31 506 THR A N 1
ATOM 3814 C CA . THR A 1 506 ? 23.418 6.750 -3.619 1.00 94.31 506 THR A CA 1
ATOM 3815 C C . THR A 1 506 ? 23.721 8.112 -3.006 1.00 94.31 506 THR A C 1
ATOM 3817 O O . THR A 1 506 ? 23.092 9.100 -3.378 1.00 94.31 506 THR A O 1
ATOM 3820 N N . SER A 1 507 ? 24.678 8.191 -2.080 1.00 95.75 507 SER A N 1
ATOM 3821 C CA . SER A 1 507 ? 25.128 9.443 -1.468 1.00 95.75 507 SER A CA 1
ATOM 3822 C C . SER A 1 507 ? 26.605 9.351 -1.095 1.00 95.75 507 SER A C 1
ATOM 3824 O O . SER A 1 507 ? 27.090 8.286 -0.713 1.00 95.75 507 SER A O 1
ATOM 3826 N N . ILE A 1 508 ? 27.312 10.476 -1.207 1.00 96.62 508 ILE A N 1
ATOM 3827 C CA . ILE A 1 508 ? 28.727 10.626 -0.864 1.00 96.62 508 ILE A CA 1
ATOM 3828 C C . ILE A 1 508 ? 28.930 11.865 0.007 1.00 96.62 508 ILE A C 1
ATOM 3830 O O . ILE A 1 508 ? 28.226 12.880 -0.115 1.00 96.62 508 ILE A O 1
ATOM 3834 N N . GLU A 1 509 ? 29.920 11.775 0.879 1.00 97.12 509 GLU A N 1
ATOM 3835 C CA . GLU A 1 509 ? 30.463 12.895 1.620 1.00 97.12 509 GLU A CA 1
ATOM 3836 C C . GLU A 1 509 ? 31.138 13.915 0.700 1.00 97.12 509 GLU A C 1
ATOM 3838 O O . GLU A 1 509 ? 31.840 13.585 -0.260 1.00 97.12 509 GLU A O 1
ATOM 3843 N N . GLY A 1 510 ? 30.901 15.186 1.001 1.00 96.25 510 GLY A N 1
ATOM 3844 C CA . GLY A 1 510 ? 31.406 16.287 0.208 1.00 96.25 510 GLY A CA 1
ATOM 3845 C C . GLY A 1 510 ? 30.593 17.556 0.384 1.00 96.25 510 GLY A C 1
ATOM 3846 O O . GLY A 1 510 ? 29.523 17.584 1.003 1.00 96.25 510 GLY A O 1
ATOM 3847 N N . ARG A 1 511 ? 31.115 18.627 -0.204 1.00 95.25 511 ARG A N 1
ATOM 3848 C CA . ARG A 1 511 ? 30.521 19.959 -0.166 1.00 95.25 511 ARG A CA 1
ATOM 3849 C C . ARG A 1 511 ? 29.426 20.081 -1.225 1.00 95.25 511 ARG A C 1
ATOM 3851 O O . ARG A 1 511 ? 29.668 19.816 -2.399 1.00 95.25 511 ARG A O 1
ATOM 3858 N N . VAL A 1 512 ? 28.251 20.574 -0.832 1.00 95.44 512 VAL A N 1
ATOM 3859 C CA . VAL A 1 512 ? 27.183 20.941 -1.779 1.00 95.44 512 VAL A CA 1
ATOM 3860 C C . VAL A 1 512 ? 27.645 22.095 -2.681 1.00 95.44 512 VAL A C 1
ATOM 3862 O O . VAL A 1 512 ? 28.225 23.079 -2.209 1.00 95.44 512 VAL A O 1
ATOM 3865 N N . ALA A 1 513 ? 27.369 21.967 -3.974 1.00 95.31 513 ALA A N 1
ATOM 3866 C CA . ALA A 1 513 ? 27.748 22.889 -5.038 1.00 95.31 513 ALA A CA 1
ATOM 3867 C C . ALA A 1 513 ? 26.560 23.147 -5.989 1.00 95.31 513 ALA A C 1
ATOM 3869 O O . ALA A 1 513 ? 25.440 22.693 -5.750 1.00 95.31 513 ALA A O 1
ATOM 3870 N N . THR A 1 514 ? 26.784 23.896 -7.070 1.00 93.06 514 THR A N 1
ATOM 3871 C CA . THR A 1 514 ? 25.812 24.066 -8.170 1.00 93.06 514 THR A CA 1
ATOM 3872 C C . THR A 1 514 ? 26.342 23.476 -9.475 1.00 93.06 514 THR A C 1
ATOM 3874 O O . THR A 1 514 ? 27.549 23.500 -9.687 1.00 93.06 514 THR A O 1
ATOM 3877 N N . GLU A 1 515 ? 25.455 23.049 -10.380 1.00 88.38 515 GLU A N 1
ATOM 3878 C CA . GLU A 1 515 ? 25.794 22.539 -11.728 1.00 88.38 515 GLU A CA 1
ATOM 3879 C C . GLU A 1 515 ? 26.799 23.435 -12.484 1.00 88.38 515 GLU A C 1
ATOM 3881 O O . GLU A 1 515 ? 27.782 22.950 -13.035 1.00 88.38 515 GLU A O 1
ATOM 3886 N N . ASP A 1 516 ? 26.605 24.759 -12.427 1.00 89.38 516 ASP A N 1
ATOM 3887 C CA . ASP A 1 516 ? 27.461 25.769 -13.071 1.00 89.38 516 ASP A CA 1
ATOM 3888 C C . ASP A 1 516 ? 28.685 26.214 -12.222 1.00 89.38 516 ASP A C 1
ATOM 3890 O O . ASP A 1 516 ? 29.308 27.245 -12.512 1.00 89.38 516 ASP A O 1
ATOM 3894 N N . GLU A 1 517 ? 29.030 25.521 -11.128 1.00 93.56 517 GLU A N 1
ATOM 3895 C CA . GLU A 1 517 ? 30.114 25.958 -10.236 1.00 93.56 517 GLU A CA 1
ATOM 3896 C C . GLU A 1 517 ? 31.507 25.812 -10.878 1.00 93.56 517 GLU A C 1
ATOM 3898 O O . GLU A 1 517 ? 31.875 24.779 -11.436 1.00 93.56 517 GLU A O 1
ATOM 3903 N N . VAL A 1 518 ? 32.333 26.858 -10.763 1.00 93.12 518 VAL A N 1
ATOM 3904 C CA . VAL A 1 518 ? 33.728 26.822 -11.224 1.00 93.12 518 VAL A CA 1
ATOM 3905 C C . VAL A 1 518 ? 34.604 26.184 -10.146 1.00 93.12 518 VAL A C 1
ATOM 3907 O O . VAL A 1 518 ? 35.028 26.862 -9.209 1.00 93.12 518 VAL A O 1
ATOM 3910 N N . LEU A 1 519 ? 34.880 24.895 -10.326 1.00 94.50 519 LEU A N 1
ATOM 3911 C CA . LEU A 1 519 ? 35.680 24.065 -9.424 1.00 94.50 519 LEU A CA 1
ATOM 3912 C C . LEU A 1 519 ? 37.154 24.502 -9.322 1.00 94.50 519 LEU A C 1
ATOM 3914 O O . LEU A 1 519 ? 37.729 25.098 -10.244 1.00 94.50 519 LEU A O 1
ATOM 3918 N N . ALA A 1 520 ? 37.785 24.170 -8.199 1.00 92.56 520 ALA A N 1
ATOM 3919 C CA . ALA A 1 520 ? 39.221 24.295 -7.988 1.00 92.56 520 ALA A CA 1
ATOM 3920 C C . ALA A 1 520 ? 40.007 23.133 -8.647 1.00 92.56 520 ALA A C 1
ATOM 3922 O O . ALA A 1 520 ? 39.443 22.093 -8.979 1.00 92.56 520 ALA A O 1
ATOM 3923 N N . PRO A 1 521 ? 41.332 23.268 -8.856 1.00 92.44 521 PRO A N 1
ATOM 3924 C CA . PRO A 1 521 ? 42.155 22.154 -9.328 1.00 92.44 521 PRO A CA 1
ATOM 3925 C C . PRO A 1 521 ? 42.168 21.008 -8.305 1.00 92.44 521 PRO A C 1
ATOM 3927 O O . PRO A 1 521 ? 42.514 21.252 -7.149 1.00 92.44 521 PRO A O 1
ATOM 3930 N N . GLY A 1 522 ? 41.855 19.787 -8.746 1.00 90.62 522 GLY A N 1
ATOM 3931 C CA . GLY A 1 522 ? 41.706 18.615 -7.874 1.00 90.62 522 GLY A CA 1
ATOM 3932 C C . GLY A 1 522 ? 40.287 18.399 -7.328 1.00 90.62 522 GLY A C 1
ATOM 3933 O O . GLY A 1 522 ? 40.105 17.545 -6.469 1.00 90.62 522 GLY A O 1
ATOM 3934 N N . GLU A 1 523 ? 39.297 19.174 -7.786 1.00 95.25 523 GLU A N 1
ATOM 3935 C CA . GLU A 1 523 ? 37.877 18.964 -7.483 1.00 95.25 523 GLU A CA 1
ATOM 3936 C C . GLU A 1 523 ? 37.131 18.433 -8.721 1.00 95.25 523 GLU A C 1
ATOM 3938 O O . GLU A 1 523 ? 37.281 18.962 -9.826 1.00 95.25 523 GLU A O 1
ATOM 3943 N N . THR A 1 524 ? 36.251 17.452 -8.508 1.00 95.56 524 THR A N 1
ATOM 3944 C CA . THR A 1 524 ? 35.269 16.957 -9.485 1.00 95.56 524 THR A CA 1
ATOM 3945 C C . THR A 1 524 ? 33.861 17.175 -8.934 1.00 95.56 524 THR A C 1
ATOM 3947 O O . THR A 1 524 ? 33.642 17.068 -7.731 1.00 95.56 524 THR A O 1
ATOM 3950 N N . LEU A 1 525 ? 32.898 17.478 -9.809 1.00 95.62 525 LEU A N 1
ATOM 3951 C CA . LEU A 1 525 ? 31.481 17.582 -9.458 1.00 95.62 525 LEU A CA 1
ATOM 3952 C C . LEU A 1 525 ? 30.764 16.273 -9.809 1.00 95.62 525 LEU A C 1
ATOM 3954 O O . LEU A 1 525 ? 30.905 15.770 -10.925 1.00 95.62 525 LEU A O 1
ATOM 3958 N N . VAL A 1 526 ? 29.983 15.739 -8.872 1.00 95.31 526 VAL A N 1
ATOM 3959 C CA . VAL A 1 526 ? 29.159 14.533 -9.048 1.00 95.31 526 VAL A CA 1
ATOM 3960 C C . VAL A 1 526 ? 27.697 14.839 -8.720 1.00 95.31 526 VAL A C 1
ATOM 3962 O O . VAL A 1 526 ? 27.417 15.768 -7.961 1.00 95.31 526 VAL A O 1
ATOM 3965 N N . ASN A 1 527 ? 26.762 14.068 -9.280 1.00 94.56 527 ASN A N 1
ATOM 3966 C CA . ASN A 1 527 ? 25.346 14.144 -8.921 1.00 94.56 527 ASN A CA 1
ATOM 3967 C C . ASN A 1 527 ? 24.950 12.902 -8.110 1.00 94.56 527 ASN A C 1
ATOM 3969 O O . ASN A 1 527 ? 25.259 11.784 -8.515 1.00 94.56 527 ASN A O 1
ATOM 3973 N N . MET A 1 528 ? 24.282 13.102 -6.976 1.00 93.69 528 MET A N 1
ATOM 3974 C CA . MET A 1 528 ? 23.791 12.044 -6.092 1.00 93.69 528 MET A CA 1
ATOM 3975 C C . MET A 1 528 ? 22.301 12.274 -5.844 1.00 93.69 528 MET A C 1
ATOM 3977 O O . MET A 1 528 ? 21.937 13.168 -5.085 1.00 93.69 528 MET A O 1
ATOM 3981 N N . MET A 1 529 ? 21.437 11.511 -6.525 1.00 88.69 529 MET A N 1
ATOM 3982 C CA . MET A 1 529 ? 19.969 11.629 -6.425 1.00 88.69 529 MET A CA 1
ATOM 3983 C C . MET A 1 529 ? 19.445 13.075 -6.594 1.00 88.69 529 MET A C 1
ATOM 3985 O O . MET A 1 529 ? 18.532 13.502 -5.897 1.00 88.69 529 MET A O 1
ATOM 3989 N N . GLY A 1 530 ? 20.040 13.854 -7.505 1.00 89.19 530 GLY A N 1
ATOM 3990 C CA . GLY A 1 530 ? 19.693 15.262 -7.730 1.00 89.19 530 GLY A CA 1
ATOM 3991 C C . GLY A 1 530 ? 20.595 16.274 -7.021 1.00 89.19 530 GLY A C 1
ATOM 3992 O O . GLY A 1 530 ? 20.668 17.417 -7.474 1.00 89.19 530 GLY A O 1
ATOM 3993 N N . ASP A 1 531 ? 21.337 15.882 -5.983 1.00 92.56 531 ASP A N 1
ATOM 3994 C CA . ASP A 1 531 ? 22.253 16.779 -5.276 1.00 92.56 531 ASP A CA 1
ATOM 3995 C C . ASP A 1 531 ? 23.626 16.856 -5.953 1.00 92.56 531 ASP A C 1
ATOM 3997 O O . ASP A 1 531 ? 24.289 15.848 -6.196 1.00 92.56 531 ASP A O 1
ATOM 4001 N N . TRP A 1 532 ? 24.072 18.082 -6.231 1.00 95.12 532 TRP A N 1
ATOM 4002 C CA . TRP A 1 532 ? 25.384 18.374 -6.805 1.00 95.12 532 TRP A CA 1
ATOM 4003 C C . TRP A 1 532 ? 26.440 18.491 -5.702 1.00 95.12 532 TRP A C 1
ATOM 4005 O O . TRP A 1 532 ? 26.393 19.413 -4.882 1.00 95.12 532 TRP A O 1
ATOM 4015 N N . ILE A 1 533 ? 27.396 17.563 -5.683 1.00 96.62 533 ILE A N 1
ATOM 4016 C CA . ILE A 1 533 ? 28.397 17.406 -4.620 1.00 96.62 533 ILE A CA 1
ATOM 4017 C C . ILE A 1 533 ? 29.808 17.493 -5.208 1.00 96.62 533 ILE A C 1
ATOM 4019 O O . ILE A 1 533 ? 30.089 16.896 -6.245 1.00 96.62 533 ILE A O 1
ATOM 4023 N N . VAL A 1 534 ? 30.708 18.199 -4.524 1.00 97.38 534 VAL A N 1
ATOM 4024 C CA . VAL A 1 534 ? 32.162 18.068 -4.697 1.00 97.38 534 VAL A CA 1
ATOM 4025 C C . VAL A 1 534 ? 32.662 17.101 -3.619 1.00 97.38 534 VAL A C 1
ATOM 4027 O O . VAL A 1 534 ? 32.639 17.487 -2.444 1.00 97.38 534 VAL A O 1
ATOM 4030 N N . PRO A 1 535 ? 33.046 15.853 -3.960 1.00 97.25 535 PRO A N 1
ATOM 4031 C CA . PRO A 1 535 ? 33.426 14.848 -2.972 1.00 97.25 535 PRO A CA 1
ATOM 4032 C C . PRO A 1 535 ? 34.660 15.239 -2.161 1.00 97.25 535 PRO A C 1
ATOM 4034 O O . PRO A 1 535 ? 35.591 15.853 -2.683 1.00 97.25 535 PRO A O 1
ATOM 4037 N N . GLY A 1 536 ? 34.687 14.831 -0.895 1.00 95.56 536 GLY A N 1
ATOM 4038 C CA . GLY A 1 536 ? 35.853 14.993 -0.029 1.00 95.56 536 GLY A CA 1
ATOM 4039 C C . GLY A 1 536 ? 35.494 15.105 1.446 1.00 95.56 536 GLY A C 1
ATOM 4040 O O . GLY A 1 536 ? 34.424 15.606 1.780 1.00 95.56 536 GLY A O 1
ATOM 4041 N N . ASP A 1 537 ? 36.429 14.681 2.291 1.00 94.00 537 ASP A N 1
ATOM 4042 C CA . ASP A 1 537 ? 36.400 14.736 3.759 1.00 94.00 537 ASP A CA 1
ATOM 4043 C C . ASP A 1 537 ? 35.935 16.126 4.252 1.00 94.00 537 ASP A C 1
ATOM 4045 O O . ASP A 1 537 ? 36.528 17.154 3.897 1.00 94.00 537 ASP A O 1
ATOM 4049 N N . GLN A 1 538 ? 34.810 16.164 4.975 1.00 93.69 538 GLN A N 1
ATOM 4050 C CA . GLN A 1 538 ? 34.192 17.372 5.534 1.00 93.69 538 GLN A CA 1
ATOM 4051 C C . GLN A 1 538 ? 34.313 17.462 7.062 1.00 93.69 538 GLN A C 1
ATOM 4053 O O . GLN A 1 538 ? 34.149 18.566 7.596 1.00 93.69 538 GLN A O 1
ATOM 4058 N N . ASP A 1 539 ? 34.550 16.350 7.767 1.00 90.06 539 ASP A N 1
ATOM 4059 C CA . ASP A 1 539 ? 34.646 16.316 9.235 1.00 90.06 539 ASP A CA 1
ATOM 4060 C C . ASP A 1 539 ? 36.080 16.144 9.789 1.00 90.06 539 ASP A C 1
ATOM 4062 O O . ASP A 1 539 ? 36.282 16.192 11.008 1.00 90.06 539 ASP A O 1
ATOM 4066 N N . ASP A 1 540 ? 37.076 16.118 8.893 1.00 89.38 540 ASP A N 1
ATOM 4067 C CA . ASP A 1 540 ? 38.516 15.966 9.133 1.00 89.38 540 ASP A CA 1
ATOM 4068 C C . ASP A 1 540 ? 38.895 14.601 9.778 1.00 89.38 540 ASP A C 1
ATOM 4070 O O . ASP A 1 540 ? 39.929 14.508 10.460 1.00 89.38 540 ASP A O 1
ATOM 4074 N N . ASP A 1 541 ? 38.100 13.530 9.595 1.00 88.25 541 ASP A N 1
ATOM 4075 C CA . ASP A 1 541 ? 38.412 12.188 10.131 1.00 88.25 541 ASP A CA 1
ATOM 4076 C C . ASP A 1 541 ? 39.489 11.416 9.331 1.00 88.25 541 ASP A C 1
ATOM 4078 O O . ASP A 1 541 ? 40.140 10.507 9.870 1.00 88.25 541 ASP A O 1
ATOM 4082 N N . GLY A 1 542 ? 39.770 11.844 8.094 1.00 88.44 542 GLY A N 1
ATOM 4083 C CA . GLY A 1 542 ? 40.745 11.248 7.181 1.00 88.44 542 GLY A CA 1
ATOM 4084 C C . GLY A 1 542 ? 40.165 10.258 6.165 1.00 88.44 542 GLY A C 1
ATOM 4085 O O . GLY A 1 542 ? 40.943 9.546 5.517 1.00 88.44 542 GLY A O 1
ATOM 4086 N N . VAL A 1 543 ? 38.841 10.187 6.028 1.00 91.88 543 VAL A N 1
ATOM 4087 C CA . VAL A 1 543 ? 38.093 9.296 5.135 1.00 91.88 543 VAL A CA 1
ATOM 4088 C C . VAL A 1 543 ? 37.092 10.113 4.305 1.00 91.88 543 VAL A C 1
ATOM 4090 O O . VAL A 1 543 ? 36.719 11.221 4.662 1.00 91.88 543 VAL A O 1
ATOM 4093 N N . VAL A 1 544 ? 36.660 9.584 3.155 1.00 96.44 544 VAL A N 1
ATOM 4094 C CA . VAL A 1 544 ? 35.463 10.081 2.457 1.00 96.44 544 VAL A CA 1
ATOM 4095 C C . VAL A 1 544 ? 34.389 9.015 2.588 1.00 96.44 544 VAL A C 1
ATOM 4097 O O . VAL A 1 544 ? 34.505 7.940 1.999 1.00 96.44 544 VAL A O 1
ATOM 4100 N N . SER A 1 545 ? 33.371 9.267 3.395 1.00 95.62 545 SER A N 1
ATOM 4101 C CA . SER A 1 545 ? 32.284 8.317 3.613 1.00 95.62 545 SER A CA 1
ATOM 4102 C C . SER A 1 545 ? 31.253 8.330 2.475 1.00 95.62 545 SER A C 1
ATOM 4104 O O . SER A 1 545 ? 31.103 9.303 1.731 1.00 95.62 545 SER A O 1
ATOM 4106 N N . ALA A 1 546 ? 30.537 7.221 2.305 1.00 96.12 546 ALA A N 1
ATOM 4107 C CA . ALA A 1 546 ? 29.400 7.130 1.392 1.00 96.12 546 ALA A CA 1
ATOM 4108 C C . ALA A 1 546 ? 28.361 6.127 1.902 1.00 96.12 546 ALA A C 1
ATOM 4110 O O . ALA A 1 546 ? 28.643 5.311 2.779 1.00 96.12 546 ALA A O 1
ATOM 4111 N N . MET A 1 547 ? 27.168 6.168 1.316 1.00 95.81 547 MET A N 1
ATOM 4112 C CA . MET A 1 547 ? 26.124 5.172 1.537 1.00 95.81 547 MET A CA 1
ATOM 4113 C C . MET A 1 547 ? 25.892 4.383 0.252 1.00 95.81 547 MET A C 1
ATOM 4115 O O . MET A 1 547 ? 25.783 4.964 -0.834 1.00 95.81 547 MET A O 1
ATOM 4119 N N . SER A 1 548 ? 25.790 3.062 0.391 1.00 96.38 548 SER A N 1
ATOM 4120 C CA . SER A 1 548 ? 25.384 2.160 -0.686 1.00 96.38 548 SER A CA 1
ATOM 4121 C C . SER A 1 548 ? 24.224 1.261 -0.254 1.00 96.38 548 SER A C 1
ATOM 4123 O O . SER A 1 548 ? 23.916 1.171 0.935 1.00 96.38 548 SER A O 1
ATOM 4125 N N . PHE A 1 549 ? 23.567 0.598 -1.206 1.00 96.44 549 PHE A N 1
ATOM 4126 C CA . PHE A 1 549 ? 22.561 -0.424 -0.910 1.00 96.44 549 PHE A CA 1
ATOM 4127 C C . PHE A 1 549 ? 22.641 -1.621 -1.864 1.00 96.44 549 PHE A C 1
ATOM 4129 O O . PHE A 1 549 ? 23.203 -1.533 -2.962 1.00 96.44 549 PHE A O 1
ATOM 4136 N N . TYR A 1 550 ? 22.035 -2.735 -1.451 1.00 95.00 550 TYR A N 1
ATOM 4137 C CA . TYR A 1 550 ? 21.743 -3.887 -2.304 1.00 95.00 550 TYR A CA 1
ATOM 4138 C C . TYR A 1 550 ? 20.287 -4.332 -2.138 1.00 95.00 550 TYR A C 1
ATOM 4140 O O . TYR A 1 550 ? 19.739 -4.236 -1.044 1.00 95.00 550 TYR A O 1
ATOM 4148 N N . TYR A 1 551 ? 19.652 -4.797 -3.216 1.00 93.38 551 TYR A N 1
ATOM 4149 C CA . TYR A 1 551 ? 18.201 -5.013 -3.289 1.00 93.38 551 TYR A CA 1
ATOM 4150 C C . TYR A 1 551 ? 17.877 -6.323 -4.018 1.00 93.38 551 TYR A C 1
ATOM 4152 O O . TYR A 1 551 ? 18.374 -6.543 -5.121 1.00 93.38 551 TYR A O 1
ATOM 4160 N N . VAL A 1 552 ? 17.070 -7.204 -3.408 1.00 92.88 552 VAL A N 1
ATOM 4161 C CA . VAL A 1 552 ? 16.940 -8.624 -3.825 1.00 92.88 552 VAL A CA 1
ATOM 4162 C C . VAL A 1 552 ? 16.580 -8.826 -5.304 1.00 92.88 552 VAL A C 1
ATOM 4164 O O . VAL A 1 552 ? 17.213 -9.662 -5.949 1.00 92.88 552 VAL A O 1
ATOM 4167 N N . PRO A 1 553 ? 15.643 -8.068 -5.899 1.00 90.75 553 PRO A N 1
ATOM 4168 C CA . PRO A 1 553 ? 15.322 -8.198 -7.320 1.00 90.75 553 PRO A CA 1
ATOM 4169 C C . PRO A 1 553 ? 16.484 -7.898 -8.289 1.00 90.75 553 PRO A C 1
ATOM 4171 O O . PRO A 1 553 ? 16.384 -8.248 -9.464 1.00 90.75 553 PRO A O 1
ATOM 4174 N N . LEU A 1 554 ? 17.589 -7.281 -7.841 1.00 91.31 554 LEU A N 1
ATOM 4175 C CA . LEU A 1 554 ? 18.765 -7.014 -8.682 1.00 91.31 554 LEU A CA 1
ATOM 4176 C C . LEU A 1 554 ? 19.609 -8.266 -8.985 1.00 91.31 554 LEU A C 1
ATOM 4178 O O . LEU A 1 554 ? 20.304 -8.264 -10.000 1.00 91.31 554 LEU A O 1
ATOM 4182 N N . ASP A 1 555 ? 19.526 -9.330 -8.174 1.00 89.19 555 ASP A N 1
ATOM 4183 C CA . ASP A 1 555 ? 20.132 -10.637 -8.503 1.00 89.19 555 ASP A CA 1
ATOM 4184 C C . ASP A 1 555 ? 19.402 -11.338 -9.663 1.00 89.19 555 ASP A C 1
ATOM 4186 O O . ASP A 1 555 ? 19.961 -12.219 -10.321 1.00 89.19 555 ASP A O 1
ATOM 4190 N N . GLY A 1 556 ? 18.147 -10.958 -9.926 1.00 81.56 556 GLY A N 1
ATOM 4191 C CA . GLY A 1 556 ? 17.333 -11.507 -11.001 1.00 81.56 556 GLY A CA 1
ATOM 4192 C C . GLY A 1 556 ? 15.968 -12.015 -10.554 1.00 81.56 556 GLY A C 1
ATOM 4193 O O . GLY A 1 556 ? 15.320 -11.482 -9.655 1.00 81.56 556 GLY A O 1
ATOM 4194 N N . GLY A 1 557 ? 15.512 -13.050 -11.254 1.00 75.12 557 GLY A N 1
ATOM 4195 C CA . GLY A 1 557 ? 14.129 -13.511 -11.225 1.00 75.12 557 GLY A CA 1
ATOM 4196 C C . GLY A 1 557 ? 13.300 -12.921 -12.365 1.00 75.12 557 GLY A C 1
ATOM 4197 O O . GLY A 1 557 ? 13.777 -12.140 -13.195 1.00 75.12 557 GLY A O 1
ATOM 4198 N N . ASN A 1 558 ? 12.041 -13.345 -12.426 1.00 74.50 558 ASN A N 1
ATOM 4199 C CA . ASN A 1 558 ? 11.068 -12.845 -13.386 1.00 74.50 558 ASN A CA 1
ATOM 4200 C C . ASN A 1 558 ? 9.670 -12.921 -12.756 1.00 74.50 558 ASN A C 1
ATOM 4202 O O . ASN A 1 558 ? 9.062 -13.991 -12.713 1.00 74.50 558 ASN A O 1
ATOM 4206 N N . LEU A 1 559 ? 9.152 -11.782 -12.287 1.00 78.25 559 LEU A N 1
ATOM 4207 C CA . LEU A 1 559 ? 7.807 -11.691 -11.710 1.00 78.25 559 LEU A CA 1
ATOM 4208 C C . LEU A 1 559 ? 6.733 -12.205 -12.683 1.00 78.25 559 LEU A C 1
ATOM 4210 O O . LEU A 1 559 ? 5.787 -12.871 -12.264 1.00 78.25 559 LEU A O 1
ATOM 4214 N N . LEU A 1 560 ? 6.899 -11.951 -13.985 1.00 81.31 560 LEU A N 1
ATOM 4215 C CA . LEU A 1 560 ? 5.949 -12.400 -14.997 1.00 81.31 560 LEU A CA 1
ATOM 4216 C C . LEU A 1 560 ? 5.909 -13.934 -15.098 1.00 81.31 560 LEU A C 1
ATOM 4218 O O . LEU A 1 560 ? 4.824 -14.494 -15.230 1.00 81.31 560 LEU A O 1
ATOM 4222 N N . ARG A 1 561 ? 7.052 -14.620 -14.933 1.00 84.12 561 ARG A N 1
ATOM 4223 C CA . ARG A 1 561 ? 7.118 -16.093 -14.867 1.00 84.12 561 ARG A CA 1
ATOM 4224 C C . ARG A 1 561 ? 6.305 -16.640 -13.697 1.00 84.12 561 ARG A C 1
ATOM 4226 O O . ARG A 1 561 ? 5.581 -17.618 -13.867 1.00 84.12 561 ARG A O 1
ATOM 4233 N N . ALA A 1 562 ? 6.400 -16.004 -12.527 1.00 86.38 562 ALA A N 1
ATOM 4234 C CA . ALA A 1 562 ? 5.619 -16.393 -11.355 1.00 86.38 562 ALA A CA 1
ATOM 4235 C C . ALA A 1 562 ? 4.110 -16.227 -11.608 1.00 86.38 562 ALA A C 1
ATOM 4237 O O . ALA A 1 562 ? 3.353 -17.179 -11.426 1.00 86.38 562 ALA A O 1
ATOM 4238 N N . VAL A 1 563 ? 3.690 -15.063 -12.122 1.00 87.06 563 VAL A N 1
ATOM 4239 C CA . VAL A 1 563 ? 2.279 -14.773 -12.438 1.00 87.06 563 VAL A CA 1
ATOM 4240 C C . VAL A 1 563 ? 1.725 -15.729 -13.502 1.00 87.06 563 VAL A C 1
ATOM 4242 O O . VAL A 1 563 ? 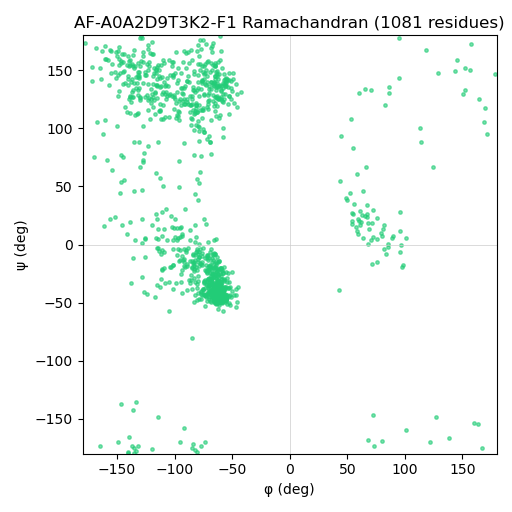0.655 -16.299 -13.310 1.00 87.06 563 VAL A O 1
ATOM 4245 N N . MET A 1 564 ? 2.467 -16.005 -14.579 1.00 86.75 564 MET A N 1
ATOM 4246 C CA . MET A 1 564 ? 2.085 -17.019 -15.575 1.00 86.75 564 MET A CA 1
ATOM 4247 C C . MET A 1 564 ? 2.008 -18.435 -14.975 1.00 86.75 564 MET A C 1
ATOM 4249 O O . MET A 1 564 ? 1.162 -19.237 -15.374 1.00 86.75 564 MET A O 1
ATOM 4253 N N . GLY A 1 565 ? 2.852 -18.750 -13.987 1.00 90.75 565 GLY A N 1
ATOM 4254 C CA . GLY A 1 565 ? 2.764 -19.983 -13.202 1.00 90.75 565 GLY A CA 1
ATOM 4255 C C . GLY A 1 565 ? 1.456 -20.090 -12.409 1.00 90.75 565 GLY A C 1
ATOM 4256 O O . GLY A 1 565 ? 0.851 -21.164 -12.364 1.00 90.75 565 GLY A O 1
ATOM 4257 N N . PHE A 1 566 ? 0.964 -18.977 -11.856 1.00 92.25 566 PHE A N 1
ATOM 4258 C CA . PHE A 1 566 ? -0.347 -18.914 -11.201 1.00 92.25 566 PHE A CA 1
ATOM 4259 C C . PHE A 1 566 ? -1.478 -19.191 -12.205 1.00 92.25 566 PHE A C 1
ATOM 4261 O O . PHE A 1 566 ? -2.309 -20.066 -11.960 1.00 92.25 566 PHE A O 1
ATOM 4268 N N . GLU A 1 567 ? -1.453 -18.547 -13.381 1.00 92.81 567 GLU A N 1
ATOM 4269 C CA . GLU A 1 567 ? -2.439 -18.763 -14.458 1.00 92.81 567 GLU A CA 1
ATOM 4270 C C . GLU A 1 567 ? -2.508 -20.232 -14.919 1.00 92.81 567 GLU A C 1
ATOM 4272 O O . GLU A 1 567 ? -3.581 -20.724 -15.283 1.00 92.81 567 GLU A O 1
ATOM 4277 N N . ARG A 1 568 ? -1.391 -20.969 -14.853 1.00 92.19 568 ARG A N 1
ATOM 4278 C CA . ARG A 1 568 ? -1.300 -22.380 -15.273 1.00 92.19 568 ARG A CA 1
ATOM 4279 C C . ARG A 1 568 ? -1.553 -23.407 -14.149 1.00 92.19 568 ARG A C 1
ATOM 4281 O O . ARG A 1 568 ? -1.775 -24.571 -14.470 1.00 92.19 568 ARG A O 1
ATOM 4288 N N . SER A 1 569 ? -1.588 -23.008 -12.874 1.00 96.12 569 SER A N 1
ATOM 4289 C CA . SER A 1 569 ? -1.697 -23.919 -11.711 1.00 96.12 569 SER A CA 1
ATOM 4290 C C . SER A 1 569 ? -2.993 -24.754 -11.685 1.00 96.12 569 SER A C 1
ATOM 4292 O O . SER A 1 569 ? -4.078 -24.218 -11.910 1.00 96.12 569 SER A O 1
ATOM 4294 N N . ASP A 1 570 ? -2.905 -26.053 -11.366 1.00 96.19 570 ASP A N 1
ATOM 4295 C CA . ASP A 1 570 ? -4.067 -26.959 -11.259 1.00 96.19 570 ASP A CA 1
ATOM 4296 C C . ASP A 1 570 ? -4.606 -27.092 -9.823 1.00 96.19 570 ASP A C 1
ATOM 4298 O O . ASP A 1 570 ? -5.811 -27.270 -9.630 1.00 96.19 570 ASP A O 1
ATOM 4302 N N . THR A 1 571 ? -3.721 -27.000 -8.826 1.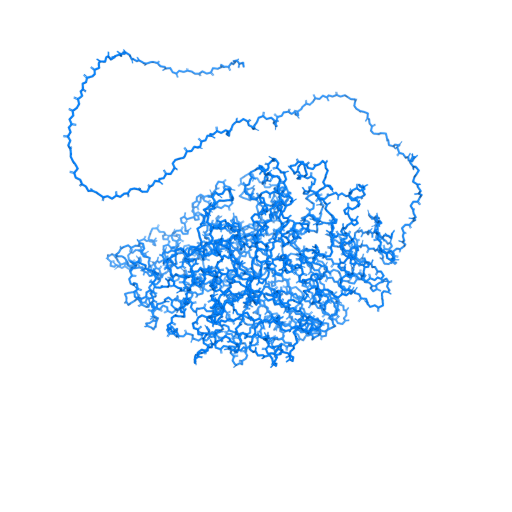00 97.62 571 THR A N 1
ATOM 4303 C CA . THR A 1 571 ? -4.006 -27.146 -7.388 1.00 97.62 571 THR A CA 1
ATOM 4304 C C . THR A 1 571 ? -3.323 -26.052 -6.563 1.00 97.62 571 THR A C 1
ATOM 4306 O O . THR A 1 571 ? -2.411 -25.371 -7.044 1.00 97.62 571 THR A O 1
ATOM 4309 N N . VAL A 1 572 ? -3.693 -25.909 -5.282 1.00 97.56 572 VAL A N 1
ATOM 4310 C CA . VAL A 1 572 ? -2.954 -25.004 -4.378 1.00 97.56 572 VAL A CA 1
ATOM 4311 C C . VAL A 1 572 ? -1.490 -25.417 -4.161 1.00 97.56 572 VAL A C 1
ATOM 4313 O O . VAL A 1 572 ? -0.672 -24.564 -3.829 1.00 97.56 572 VAL A O 1
ATOM 4316 N N . GLU A 1 573 ? -1.118 -26.687 -4.368 1.00 97.25 573 GLU A N 1
ATOM 4317 C CA . GLU A 1 573 ? 0.288 -27.112 -4.285 1.00 97.25 573 GLU A CA 1
ATOM 4318 C C . GLU A 1 573 ? 1.082 -26.676 -5.522 1.00 97.25 573 GLU A C 1
ATOM 4320 O O . GLU A 1 573 ? 2.213 -26.219 -5.373 1.00 97.25 573 GLU A O 1
ATOM 4325 N N . ASP A 1 574 ? 0.494 -26.724 -6.722 1.00 97.25 574 ASP A N 1
ATOM 4326 C CA . ASP A 1 574 ? 1.142 -26.192 -7.932 1.00 97.25 574 ASP A CA 1
ATOM 4327 C C . ASP A 1 574 ? 1.364 -24.680 -7.805 1.00 97.25 574 ASP A C 1
ATOM 4329 O O . ASP A 1 574 ? 2.456 -24.187 -8.092 1.00 97.25 574 ASP A O 1
ATOM 4333 N N . PHE A 1 575 ? 0.373 -23.962 -7.259 1.00 96.88 575 PHE A N 1
ATOM 4334 C CA . PHE A 1 575 ? 0.507 -22.545 -6.921 1.00 96.88 575 PHE A CA 1
ATOM 4335 C C . PHE A 1 575 ? 1.633 -22.318 -5.899 1.00 96.88 575 PHE A C 1
ATOM 4337 O O . PHE A 1 575 ? 2.475 -21.439 -6.087 1.00 96.88 575 PHE A O 1
ATOM 4344 N N . ARG A 1 576 ? 1.714 -23.146 -4.842 1.00 95.69 576 ARG A N 1
ATOM 4345 C CA . ARG A 1 576 ? 2.812 -23.089 -3.861 1.00 95.69 576 ARG A CA 1
ATOM 4346 C C . ARG A 1 576 ? 4.171 -23.267 -4.544 1.00 95.69 576 ARG A C 1
ATOM 4348 O O . ARG A 1 576 ? 5.092 -22.520 -4.238 1.00 95.69 576 ARG A O 1
ATOM 4355 N N . GLN A 1 577 ? 4.309 -24.202 -5.486 1.00 94.00 577 GLN A N 1
ATOM 4356 C CA . GLN A 1 577 ? 5.558 -24.384 -6.237 1.00 94.00 577 GLN A CA 1
ATOM 4357 C C . GLN A 1 577 ? 5.851 -23.217 -7.196 1.00 94.00 577 GLN A C 1
ATOM 4359 O O . GLN A 1 577 ? 7.015 -22.845 -7.344 1.00 94.00 577 GLN A O 1
ATOM 4364 N N . ALA A 1 578 ? 4.835 -22.588 -7.799 1.00 93.06 578 ALA A N 1
ATOM 4365 C CA . ALA A 1 578 ? 5.007 -21.404 -8.647 1.00 93.06 578 ALA A CA 1
ATOM 4366 C C . ALA A 1 578 ? 5.600 -20.202 -7.881 1.00 93.06 578 ALA A C 1
ATOM 4368 O O . ALA A 1 578 ? 6.397 -19.449 -8.447 1.00 93.06 578 ALA A O 1
ATOM 4369 N N . MET A 1 579 ? 5.323 -20.078 -6.574 1.00 92.62 579 MET A N 1
ATOM 4370 C CA . MET A 1 579 ? 5.933 -19.057 -5.703 1.00 92.62 579 MET A CA 1
ATOM 4371 C C . MET A 1 579 ? 7.470 -19.098 -5.674 1.00 92.62 579 MET A C 1
ATOM 4373 O O . MET A 1 579 ? 8.098 -18.091 -5.357 1.00 92.62 579 MET A O 1
ATOM 4377 N N . ARG A 1 580 ? 8.106 -20.214 -6.060 1.00 91.56 580 ARG A N 1
ATOM 4378 C CA . ARG A 1 580 ? 9.575 -20.333 -6.159 1.00 91.56 580 ARG A CA 1
ATOM 4379 C C . ARG A 1 580 ? 10.217 -19.379 -7.179 1.00 91.56 580 ARG A C 1
ATOM 4381 O O . ARG A 1 580 ? 11.432 -19.202 -7.141 1.00 91.56 580 ARG A O 1
ATOM 4388 N N . HIS A 1 581 ? 9.424 -18.778 -8.070 1.00 90.19 581 HIS A N 1
ATOM 4389 C CA . HIS A 1 581 ? 9.854 -17.739 -9.015 1.00 90.19 581 HIS A CA 1
ATOM 4390 C C . HIS A 1 581 ? 9.676 -16.301 -8.485 1.00 90.19 581 HIS A C 1
ATOM 4392 O O . HIS A 1 581 ? 10.054 -15.351 -9.171 1.00 90.19 581 HIS A O 1
ATOM 4398 N N . VAL A 1 582 ? 9.094 -16.110 -7.294 1.00 90.25 582 VAL A N 1
ATOM 4399 C CA . VAL A 1 582 ? 8.909 -14.783 -6.691 1.00 90.25 582 VAL A CA 1
ATOM 4400 C C . VAL A 1 582 ? 10.180 -14.404 -5.930 1.00 90.25 582 VAL A C 1
ATOM 4402 O O . VAL A 1 582 ? 10.486 -14.973 -4.884 1.00 90.25 582 VAL A O 1
ATOM 4405 N N . ILE A 1 583 ? 10.932 -13.442 -6.463 1.00 89.12 583 ILE A N 1
ATOM 4406 C CA . ILE A 1 583 ? 12.231 -13.000 -5.937 1.00 89.12 583 ILE A CA 1
ATOM 4407 C C . ILE A 1 583 ? 12.087 -11.563 -5.415 1.00 89.12 583 ILE A C 1
ATOM 4409 O O . ILE A 1 583 ? 11.765 -10.666 -6.190 1.00 89.12 583 ILE A O 1
ATOM 4413 N N . GLY A 1 584 ? 12.269 -11.346 -4.105 1.00 83.75 584 GLY A N 1
ATOM 4414 C CA . GLY A 1 584 ? 12.311 -10.005 -3.495 1.00 83.75 584 GLY A CA 1
ATOM 4415 C C . GLY A 1 584 ? 11.062 -9.119 -3.642 1.00 83.75 584 GLY A C 1
ATOM 4416 O O . GLY A 1 584 ? 11.179 -7.903 -3.538 1.00 83.75 584 GLY A O 1
ATOM 4417 N N . PHE A 1 585 ? 9.883 -9.688 -3.920 1.00 82.00 585 PHE A N 1
ATOM 4418 C CA . PHE A 1 585 ? 8.705 -8.912 -4.346 1.00 82.00 585 PHE A CA 1
ATOM 4419 C C . PHE A 1 585 ? 7.859 -8.312 -3.205 1.00 82.00 585 PHE A C 1
ATOM 4421 O O . PHE A 1 585 ? 7.015 -7.458 -3.462 1.00 82.00 585 PHE A O 1
ATOM 4428 N N . GLY A 1 586 ? 8.045 -8.742 -1.952 1.00 83.94 586 GLY A N 1
ATOM 4429 C CA . GLY A 1 586 ? 7.384 -8.113 -0.798 1.00 83.94 586 GLY A CA 1
ATOM 4430 C C . GLY A 1 586 ? 5.874 -8.360 -0.656 1.00 83.94 586 GLY A C 1
ATOM 4431 O O . GLY A 1 586 ? 5.215 -7.622 0.071 1.00 83.94 586 GLY A O 1
ATOM 4432 N N . LEU A 1 587 ? 5.304 -9.388 -1.301 1.00 86.81 587 LEU A N 1
ATOM 4433 C CA . LEU A 1 587 ? 3.885 -9.764 -1.155 1.00 86.81 587 LEU A CA 1
ATOM 4434 C C . LEU A 1 587 ? 3.677 -11.110 -0.441 1.00 86.81 587 LEU A C 1
ATOM 4436 O O . LEU A 1 587 ? 4.518 -12.007 -0.510 1.00 86.81 587 LEU A O 1
ATOM 4440 N N . ASN A 1 588 ? 2.504 -11.250 0.184 1.00 90.19 588 ASN A N 1
ATOM 4441 C CA . ASN A 1 588 ? 1.901 -12.517 0.595 1.00 90.19 588 ASN A CA 1
ATOM 4442 C C . ASN A 1 588 ? 0.791 -12.918 -0.382 1.00 90.19 588 ASN A C 1
ATOM 4444 O O . ASN A 1 588 ? 0.154 -12.056 -0.987 1.00 90.19 588 ASN A O 1
ATOM 4448 N N . PHE A 1 589 ? 0.478 -14.212 -0.442 1.00 94.81 589 PHE A N 1
ATOM 4449 C CA . PHE A 1 589 ? -0.626 -14.754 -1.230 1.00 94.81 589 PHE A CA 1
ATOM 4450 C C . PHE A 1 589 ? -1.505 -15.694 -0.406 1.00 94.81 589 PHE A C 1
ATOM 4452 O O . PHE A 1 589 ? -1.036 -16.410 0.482 1.00 94.81 589 PHE A O 1
ATOM 4459 N N . SER A 1 590 ? -2.794 -15.722 -0.740 1.00 97.88 590 SER A N 1
ATOM 4460 C CA . SER A 1 590 ? -3.678 -16.838 -0.402 1.00 97.88 590 SER A CA 1
ATOM 4461 C C . SER A 1 590 ? -4.344 -17.381 -1.659 1.00 97.88 590 SER A C 1
ATOM 4463 O O . SER A 1 590 ? -4.650 -16.631 -2.587 1.00 97.88 590 SER A O 1
ATOM 4465 N N . ALA A 1 591 ? -4.563 -18.692 -1.679 1.00 98.50 591 ALA A N 1
ATOM 4466 C CA . ALA A 1 591 ? -5.171 -19.400 -2.793 1.00 98.50 591 ALA A CA 1
ATOM 4467 C C . ALA A 1 591 ? -6.194 -20.435 -2.311 1.00 98.50 591 ALA A C 1
ATOM 4469 O O . ALA A 1 591 ? -6.107 -20.947 -1.193 1.00 98.50 591 ALA A O 1
ATOM 4470 N N . ALA A 1 592 ? -7.143 -20.752 -3.184 1.00 98.62 592 ALA A N 1
ATOM 4471 C CA . ALA A 1 592 ? -8.162 -21.780 -3.023 1.00 98.62 592 ALA A CA 1
ATOM 4472 C C . ALA A 1 592 ? -8.245 -22.613 -4.310 1.00 98.62 592 ALA A C 1
ATOM 4474 O O . ALA A 1 592 ? -8.106 -22.050 -5.394 1.00 98.62 592 ALA A O 1
ATOM 4475 N N . ASP A 1 593 ? -8.499 -23.920 -4.226 1.00 98.25 593 ASP A N 1
ATOM 4476 C CA . ASP A 1 593 ? -8.708 -24.763 -5.414 1.00 98.25 593 ASP A CA 1
ATOM 4477 C C . ASP A 1 593 ? -10.086 -25.435 -5.459 1.00 98.25 593 ASP A C 1
ATOM 4479 O O . ASP A 1 593 ? -10.824 -25.520 -4.473 1.00 98.25 593 ASP A O 1
ATOM 4483 N N . ARG A 1 594 ? -10.437 -25.928 -6.651 1.00 97.44 594 ARG A N 1
ATOM 4484 C CA . ARG A 1 594 ? -11.713 -26.608 -6.927 1.00 97.44 594 ARG A CA 1
ATOM 4485 C C . ARG A 1 594 ? -11.909 -27.939 -6.192 1.00 97.44 594 ARG A C 1
ATOM 4487 O O . ARG A 1 594 ? -12.989 -28.517 -6.295 1.00 97.44 594 ARG A O 1
ATOM 4494 N N . GLU A 1 595 ? -10.886 -28.458 -5.514 1.00 97.00 595 GLU A N 1
ATOM 4495 C CA . GLU A 1 595 ? -10.982 -29.675 -4.698 1.00 97.00 595 GLU A CA 1
ATOM 4496 C C . GLU A 1 595 ? -11.361 -29.365 -3.240 1.00 97.00 595 GLU A C 1
ATOM 4498 O O . GLU A 1 595 ? -11.639 -30.282 -2.465 1.00 97.00 595 GLU A O 1
ATOM 4503 N N . GLY A 1 596 ? -11.428 -28.080 -2.874 1.00 97.69 596 GLY A N 1
ATOM 4504 C CA . GLY A 1 596 ? -11.788 -27.625 -1.535 1.00 97.69 596 GLY A CA 1
ATOM 4505 C C . GLY A 1 596 ? -10.590 -27.220 -0.672 1.00 97.69 596 GLY A C 1
ATOM 4506 O O . GLY A 1 596 ? -10.794 -26.954 0.517 1.00 97.69 596 GLY A O 1
ATOM 4507 N N . ASN A 1 597 ? -9.368 -27.197 -1.221 1.00 98.44 597 ASN A N 1
ATOM 4508 C CA . ASN A 1 597 ? -8.155 -26.864 -0.474 1.00 98.44 597 ASN A CA 1
ATOM 4509 C C . ASN A 1 597 ? -7.914 -25.350 -0.400 1.00 98.44 597 ASN A C 1
ATOM 4511 O O . ASN A 1 597 ? -8.377 -24.594 -1.253 1.00 98.44 597 ASN A O 1
ATOM 4515 N N . VAL A 1 598 ? -7.127 -24.923 0.594 1.00 98.69 598 VAL A N 1
ATOM 4516 C CA . VAL A 1 598 ? -6.634 -23.544 0.735 1.00 98.69 598 VAL A CA 1
ATOM 4517 C C . VAL A 1 598 ? -5.151 -23.492 1.102 1.00 98.69 598 VAL A C 1
ATOM 4519 O O . VAL A 1 598 ? -4.628 -24.379 1.783 1.00 98.69 598 VAL A O 1
ATOM 4522 N N . LEU A 1 599 ? -4.499 -22.407 0.694 1.00 98.38 599 LEU A N 1
ATOM 4523 C CA . LEU A 1 599 ? -3.104 -22.073 0.970 1.00 98.38 599 LEU A CA 1
ATOM 4524 C C . LEU A 1 599 ? -3.002 -20.619 1.441 1.00 98.38 599 LEU A C 1
ATOM 4526 O O . LEU A 1 599 ? -3.604 -19.742 0.833 1.00 98.38 599 LEU A O 1
ATOM 4530 N N . TYR A 1 600 ? -2.163 -20.367 2.443 1.00 97.38 600 TYR A N 1
ATOM 4531 C CA . TYR A 1 600 ? -1.477 -19.092 2.646 1.00 97.38 600 TYR A CA 1
ATOM 4532 C C . TYR A 1 600 ? 0.031 -19.310 2.514 1.00 97.38 600 TYR A C 1
ATOM 4534 O O . TYR A 1 600 ? 0.578 -20.274 3.063 1.00 97.38 600 TYR A O 1
ATOM 4542 N N . THR A 1 601 ? 0.703 -18.390 1.828 1.00 94.56 601 THR A N 1
ATOM 4543 C CA . THR A 1 601 ? 2.161 -18.345 1.744 1.00 94.56 601 THR A CA 1
ATOM 4544 C C . THR A 1 601 ? 2.663 -16.912 1.622 1.00 94.56 601 THR A C 1
ATOM 4546 O O . THR A 1 601 ? 2.175 -16.134 0.805 1.00 94.56 601 THR A O 1
ATOM 4549 N N . GLY A 1 602 ? 3.658 -16.572 2.441 1.00 90.25 602 GLY A N 1
ATOM 4550 C CA . GLY A 1 602 ? 4.453 -15.356 2.284 1.00 90.25 602 GLY A CA 1
ATOM 4551 C C . GLY A 1 602 ? 5.738 -15.569 1.485 1.00 90.25 602 GLY A C 1
ATOM 4552 O O . GLY A 1 602 ? 6.579 -14.677 1.474 1.00 90.25 602 GLY A O 1
ATOM 4553 N N . TYR A 1 603 ? 5.959 -16.752 0.893 1.00 92.50 603 TYR A N 1
ATOM 4554 C CA . TYR A 1 603 ? 7.267 -17.064 0.322 1.00 92.50 603 TYR A CA 1
ATOM 4555 C C . TYR A 1 603 ? 7.601 -16.145 -0.851 1.00 92.50 603 TYR A C 1
ATOM 4557 O O . TYR A 1 603 ? 6.938 -16.153 -1.885 1.00 92.50 603 TYR A O 1
ATOM 4565 N N . HIS A 1 604 ? 8.717 -15.451 -0.715 1.00 90.56 604 HIS A N 1
ATOM 4566 C CA . HIS A 1 604 ? 9.533 -14.994 -1.822 1.00 90.56 604 HIS A CA 1
ATOM 4567 C C . HIS A 1 604 ? 10.997 -15.207 -1.431 1.00 90.56 604 HIS A C 1
ATOM 4569 O O . HIS A 1 604 ? 11.317 -15.332 -0.246 1.00 90.56 604 HIS A O 1
ATOM 4575 N N . ALA A 1 605 ? 11.902 -15.273 -2.404 1.00 90.75 605 ALA A N 1
ATOM 4576 C CA . ALA A 1 605 ? 13.316 -15.423 -2.089 1.00 90.75 605 ALA A CA 1
ATOM 4577 C C . ALA A 1 605 ? 13.807 -14.218 -1.271 1.00 90.75 605 ALA A C 1
ATOM 4579 O O . ALA A 1 605 ? 13.646 -13.072 -1.694 1.00 90.75 605 ALA A O 1
ATOM 4580 N N . MET A 1 606 ? 14.403 -14.504 -0.114 1.00 90.00 606 MET A N 1
ATOM 4581 C CA . MET A 1 606 ? 15.037 -13.545 0.790 1.00 90.00 606 MET A CA 1
ATOM 4582 C C . MET A 1 606 ? 16.417 -14.063 1.194 1.00 90.00 606 MET A C 1
ATOM 4584 O O . MET A 1 606 ? 16.561 -15.281 1.352 1.00 90.00 606 MET A O 1
ATOM 4588 N N . PRO A 1 607 ? 17.415 -13.188 1.404 1.00 91.75 607 PRO A N 1
ATOM 4589 C CA . PRO A 1 607 ? 18.745 -13.604 1.822 1.00 91.75 607 PRO A CA 1
ATOM 4590 C C . PRO A 1 607 ? 18.681 -14.211 3.222 1.00 91.75 607 PRO A C 1
ATOM 4592 O O . PRO A 1 607 ? 18.029 -13.678 4.118 1.00 91.75 607 PRO A O 1
ATOM 4595 N N . CYS A 1 608 ? 19.377 -15.329 3.436 1.00 90.81 608 CYS A N 1
ATOM 4596 C CA . CYS A 1 608 ? 19.348 -15.993 4.743 1.00 90.81 608 CYS A CA 1
ATOM 4597 C C . CYS A 1 608 ? 20.112 -15.211 5.832 1.00 90.81 608 CYS A C 1
ATOM 4599 O O . CYS A 1 608 ? 19.898 -15.443 7.022 1.00 90.81 608 CYS A O 1
ATOM 4601 N N . ARG A 1 609 ? 21.010 -14.297 5.420 1.00 91.38 609 ARG A N 1
ATOM 4602 C CA . ARG A 1 609 ? 21.817 -13.397 6.267 1.00 91.38 609 ARG A CA 1
ATOM 4603 C C . ARG A 1 609 ? 22.650 -14.099 7.358 1.00 91.38 609 ARG A C 1
ATOM 4605 O O . ARG A 1 609 ? 23.106 -13.454 8.296 1.00 91.38 609 ARG A O 1
ATOM 4612 N N . THR A 1 610 ? 22.926 -15.402 7.230 1.00 88.62 610 THR A N 1
ATOM 4613 C CA . THR A 1 610 ? 23.689 -16.167 8.239 1.00 88.62 610 THR A CA 1
ATOM 4614 C C . THR A 1 610 ? 25.178 -15.816 8.295 1.00 88.62 610 THR A C 1
ATOM 4616 O O . THR A 1 610 ? 25.843 -16.190 9.258 1.00 88.62 610 THR A O 1
ATOM 4619 N N . TYR A 1 611 ? 25.708 -15.099 7.296 1.00 90.19 611 TYR A N 1
ATOM 4620 C CA . TYR A 1 611 ? 27.065 -14.538 7.335 1.00 90.19 611 TYR A CA 1
ATOM 4621 C C . TYR A 1 611 ? 27.218 -13.358 8.296 1.00 90.19 611 TYR A C 1
ATOM 4623 O O . TYR A 1 611 ? 28.337 -13.090 8.735 1.00 90.19 611 TYR A O 1
ATOM 4631 N N . LEU A 1 612 ? 26.127 -12.649 8.604 1.00 92.19 612 LEU A N 1
ATOM 4632 C CA . LEU A 1 612 ? 26.142 -11.508 9.510 1.00 92.19 612 LEU A CA 1
ATOM 4633 C C . LEU A 1 612 ? 26.229 -12.036 10.953 1.00 92.19 612 LEU A C 1
ATOM 4635 O O . LEU A 1 612 ? 25.328 -12.752 11.402 1.00 92.19 612 LEU A O 1
ATOM 4639 N N . PRO A 1 613 ? 27.326 -11.757 11.685 1.00 92.00 613 PRO A N 1
ATOM 4640 C CA . PRO A 1 613 ? 27.543 -12.362 12.987 1.00 92.00 613 PRO A CA 1
ATOM 4641 C C . PRO A 1 613 ? 26.503 -11.907 14.013 1.00 92.00 613 PRO A C 1
ATOM 4643 O O . PRO A 1 613 ? 26.147 -10.733 14.104 1.00 92.00 613 PRO A O 1
ATOM 4646 N N . ARG A 1 614 ? 26.066 -12.862 14.835 1.00 89.12 614 ARG A N 1
ATOM 4647 C CA . ARG A 1 614 ? 25.148 -12.666 15.961 1.00 89.12 614 ARG A CA 1
ATOM 4648 C C . ARG A 1 614 ? 25.846 -12.994 17.278 1.00 89.12 614 ARG A C 1
ATOM 4650 O O . ARG A 1 614 ? 26.776 -13.807 17.309 1.00 89.12 614 ARG A O 1
ATOM 4657 N N . ASP A 1 615 ? 25.426 -12.349 18.359 1.00 86.75 615 ASP A N 1
ATOM 4658 C CA . ASP A 1 615 ? 25.947 -12.605 19.699 1.00 86.75 615 ASP A CA 1
ATOM 4659 C C . ASP A 1 615 ? 25.245 -13.799 20.385 1.00 86.75 615 ASP A C 1
ATOM 4661 O O . ASP A 1 615 ? 24.492 -14.556 19.773 1.00 86.75 615 ASP A O 1
ATOM 4665 N N . ALA A 1 616 ? 25.517 -14.010 21.677 1.00 85.56 616 ALA A N 1
ATOM 4666 C CA . ALA A 1 616 ? 24.949 -15.126 22.437 1.00 85.56 616 ALA A CA 1
ATOM 4667 C C . ALA A 1 616 ? 23.441 -14.997 22.755 1.00 85.56 616 ALA A C 1
ATOM 4669 O O . ALA A 1 616 ? 22.866 -15.960 23.262 1.00 85.56 616 ALA A O 1
ATOM 4670 N N . SER A 1 617 ? 22.827 -13.838 22.498 1.00 77.12 617 SER A N 1
ATOM 4671 C CA . SER A 1 617 ? 21.379 -13.602 22.584 1.00 77.12 617 SER A CA 1
ATOM 4672 C C . SER A 1 617 ? 20.652 -13.827 21.255 1.00 77.12 617 SER A C 1
ATOM 4674 O O . SER A 1 617 ? 19.436 -13.959 21.256 1.00 77.12 617 SER A O 1
ATOM 4676 N N . GLY A 1 618 ? 21.381 -13.900 20.135 1.00 81.94 618 GLY A N 1
ATOM 4677 C CA . GLY A 1 618 ? 20.815 -13.969 18.785 1.00 81.94 618 GLY A CA 1
ATOM 4678 C C . GLY A 1 618 ? 20.793 -12.620 18.061 1.00 81.94 618 GLY A C 1
ATOM 4679 O O . GLY A 1 618 ? 20.758 -12.602 16.832 1.00 81.94 618 GLY A O 1
ATOM 4680 N N . ARG A 1 619 ? 20.921 -11.492 18.771 1.00 84.44 619 ARG A N 1
ATOM 4681 C CA . ARG A 1 619 ? 21.026 -10.157 18.155 1.00 84.44 619 ARG A CA 1
ATOM 4682 C C . ARG A 1 619 ? 22.283 -10.031 17.290 1.00 84.44 619 ARG A C 1
ATOM 4684 O O . ARG A 1 619 ? 23.326 -10.604 17.610 1.00 84.44 619 ARG A O 1
ATOM 4691 N N . PHE A 1 620 ? 22.184 -9.290 16.187 1.00 87.81 620 PHE A N 1
ATOM 4692 C CA . PHE A 1 620 ? 23.333 -8.992 15.328 1.00 87.81 620 PHE A CA 1
ATOM 4693 C C . PHE A 1 620 ? 24.397 -8.199 16.103 1.00 87.81 620 PHE A C 1
ATOM 4695 O O . PHE A 1 620 ? 24.082 -7.424 17.008 1.00 87.81 620 PHE A O 1
ATOM 4702 N N . VAL A 1 621 ? 25.674 -8.419 15.782 1.00 87.69 621 VAL A N 1
ATOM 4703 C CA . VAL A 1 621 ? 26.778 -7.647 16.377 1.00 87.69 621 VAL A CA 1
ATOM 4704 C C . VAL A 1 621 ? 26.946 -6.294 15.682 1.00 87.69 621 VAL A C 1
ATOM 4706 O O . VAL A 1 621 ? 26.381 -6.042 14.622 1.00 87.69 621 VAL A O 1
ATOM 4709 N N . GLU A 1 622 ? 27.722 -5.407 16.303 1.00 84.81 622 GLU A N 1
ATOM 4710 C CA . GLU A 1 622 ? 27.918 -4.029 15.843 1.00 84.81 622 GLU A CA 1
ATOM 4711 C C . GLU A 1 622 ? 28.363 -3.970 14.369 1.00 84.81 622 GLU A C 1
ATOM 4713 O O . GLU A 1 622 ? 29.310 -4.648 13.957 1.00 84.81 622 GLU A O 1
ATOM 4718 N N . GLY A 1 623 ? 27.644 -3.173 13.572 1.00 88.81 623 GLY A N 1
ATOM 4719 C CA . GLY A 1 623 ? 27.860 -3.032 12.128 1.00 88.81 623 GLY A CA 1
ATOM 4720 C C . GLY A 1 623 ? 27.348 -4.197 11.271 1.00 88.81 623 GLY A C 1
ATOM 4721 O O . GLY A 1 623 ? 27.596 -4.187 10.071 1.00 88.81 623 GLY A O 1
ATOM 4722 N N . ALA A 1 624 ? 26.664 -5.192 11.846 1.00 91.81 624 ALA A N 1
ATOM 4723 C CA . ALA A 1 624 ? 26.120 -6.352 11.131 1.00 91.81 624 ALA A CA 1
ATOM 4724 C C . ALA A 1 624 ? 24.581 -6.439 11.154 1.00 91.81 624 ALA A C 1
ATOM 4726 O O . ALA A 1 624 ? 24.035 -7.444 10.709 1.00 91.81 624 ALA A O 1
ATOM 4727 N N . ASP A 1 625 ? 23.877 -5.438 11.695 1.00 90.31 625 ASP A N 1
ATOM 4728 C CA . ASP A 1 625 ? 22.410 -5.426 11.731 1.00 90.31 625 ASP A CA 1
ATOM 4729 C C . ASP A 1 625 ? 21.844 -4.968 10.366 1.00 90.31 625 ASP A C 1
ATOM 4731 O O . ASP A 1 625 ? 22.048 -3.809 9.991 1.00 90.31 625 ASP A O 1
ATOM 4735 N N . PRO A 1 626 ? 21.142 -5.843 9.615 1.00 90.31 626 PRO A N 1
ATOM 4736 C CA . PRO A 1 626 ? 20.579 -5.515 8.304 1.00 90.31 626 PRO A CA 1
ATOM 4737 C C . PRO A 1 626 ? 19.458 -4.475 8.377 1.00 90.31 626 PRO A C 1
ATOM 4739 O O . PRO A 1 626 ? 19.190 -3.795 7.395 1.00 90.31 626 PRO A O 1
ATOM 4742 N N . SER A 1 627 ? 18.846 -4.293 9.549 1.00 85.56 627 SER A N 1
ATOM 4743 C CA . SER A 1 627 ? 17.748 -3.351 9.755 1.00 85.56 627 SER A CA 1
ATOM 4744 C C . SER A 1 627 ? 18.209 -1.895 9.969 1.00 85.56 627 SER A C 1
ATOM 4746 O O . SER A 1 627 ? 17.388 -1.031 10.296 1.00 85.56 627 SER A O 1
ATOM 4748 N N . LEU A 1 628 ? 19.521 -1.639 9.819 1.00 87.50 628 LEU A N 1
ATOM 4749 C CA . LEU A 1 628 ? 20.231 -0.371 10.036 1.00 87.50 628 LEU A CA 1
ATOM 4750 C C . LEU A 1 628 ? 21.192 -0.069 8.857 1.00 87.50 628 LEU A C 1
ATOM 4752 O O . LEU A 1 628 ? 20.814 -0.193 7.697 1.00 87.50 628 LEU A O 1
ATOM 4756 N N . LEU A 1 629 ? 22.426 0.369 9.147 1.00 90.81 629 LEU A N 1
ATOM 4757 C CA . LEU A 1 629 ? 23.529 0.469 8.187 1.00 90.81 629 LEU A CA 1
ATOM 4758 C C . LEU A 1 629 ? 24.577 -0.598 8.524 1.00 90.81 629 LEU A C 1
ATOM 4760 O O . LEU A 1 629 ? 25.161 -0.576 9.612 1.00 90.81 629 LEU A O 1
ATOM 4764 N N . ILE A 1 630 ? 24.836 -1.497 7.579 1.00 93.50 630 ILE A N 1
ATOM 4765 C CA . ILE A 1 630 ? 25.887 -2.514 7.657 1.00 93.50 630 ILE A CA 1
ATOM 4766 C C . ILE A 1 630 ? 27.257 -1.863 7.387 1.00 93.50 630 ILE A C 1
ATOM 4768 O O . ILE A 1 630 ? 27.396 -1.004 6.515 1.00 93.50 630 ILE A O 1
ATOM 4772 N N . ASP A 1 631 ? 28.305 -2.285 8.098 1.00 93.94 631 ASP A N 1
ATOM 4773 C CA . ASP A 1 631 ? 29.683 -1.855 7.833 1.00 93.94 631 ASP A CA 1
ATOM 4774 C C . ASP A 1 631 ? 30.195 -2.461 6.515 1.00 93.94 631 ASP A C 1
ATOM 4776 O O . ASP A 1 631 ? 30.759 -3.559 6.487 1.00 93.94 631 ASP A O 1
ATOM 4780 N N . GLY A 1 632 ? 30.043 -1.708 5.424 1.00 94.81 632 GLY A N 1
ATOM 4781 C CA . GLY A 1 632 ? 30.495 -2.068 4.082 1.00 94.81 632 GLY A CA 1
ATOM 4782 C C . GLY A 1 632 ? 32.012 -2.177 3.918 1.00 94.81 632 GLY A C 1
ATOM 4783 O O . GLY A 1 632 ? 32.468 -2.664 2.881 1.00 94.81 632 GLY A O 1
ATOM 4784 N N . THR A 1 633 ? 32.798 -1.789 4.934 1.00 95.00 633 THR A N 1
ATOM 4785 C CA . THR A 1 633 ? 34.248 -2.048 4.981 1.00 95.00 633 THR A CA 1
ATOM 4786 C C . THR A 1 633 ? 34.595 -3.442 5.504 1.00 95.00 633 THR A C 1
ATOM 4788 O O . THR A 1 633 ? 35.712 -3.920 5.279 1.00 95.00 633 THR A O 1
ATOM 4791 N N . THR A 1 634 ? 33.643 -4.111 6.163 1.00 93.94 634 THR A N 1
ATOM 4792 C CA . THR A 1 634 ? 33.821 -5.414 6.823 1.00 93.94 634 THR A CA 1
ATOM 4793 C C . THR A 1 634 ? 32.953 -6.507 6.198 1.00 93.94 634 THR A C 1
ATOM 4795 O O . THR A 1 634 ? 33.450 -7.609 5.954 1.00 93.94 634 THR A O 1
ATOM 4798 N N . TYR A 1 635 ? 31.678 -6.221 5.927 1.00 94.31 635 TYR A N 1
ATOM 4799 C CA . TYR A 1 635 ? 30.694 -7.197 5.455 1.00 94.31 635 TYR A CA 1
ATOM 4800 C C . TYR A 1 635 ? 30.339 -6.951 3.978 1.00 94.31 635 TYR A C 1
ATOM 4802 O O . TYR A 1 635 ? 30.054 -5.812 3.607 1.00 94.31 635 TYR A O 1
ATOM 4810 N N . PRO A 1 636 ? 30.384 -7.986 3.120 1.00 93.88 636 PRO A N 1
ATOM 4811 C CA . PRO A 1 636 ? 30.030 -7.865 1.707 1.00 93.88 636 PRO A CA 1
ATOM 4812 C C . PRO A 1 636 ? 28.508 -7.891 1.500 1.00 93.88 636 PRO A C 1
ATOM 4814 O O . PRO A 1 636 ? 27.751 -8.237 2.414 1.00 93.88 636 PRO A O 1
ATOM 4817 N N . ALA A 1 637 ? 28.080 -7.620 0.268 1.00 93.06 637 ALA A N 1
ATOM 4818 C CA . ALA A 1 637 ? 26.746 -7.976 -0.206 1.00 93.06 637 ALA A CA 1
ATOM 4819 C C . ALA A 1 637 ? 26.478 -9.496 -0.128 1.00 93.06 637 ALA A C 1
ATOM 4821 O O . ALA A 1 637 ? 27.392 -10.326 -0.237 1.00 93.06 637 ALA A O 1
ATOM 4822 N N . TRP A 1 638 ? 25.205 -9.858 0.027 1.00 92.31 638 TRP A N 1
ATOM 4823 C CA . TRP A 1 638 ? 24.694 -11.206 -0.238 1.00 92.31 638 TRP A CA 1
ATOM 4824 C C . TRP A 1 638 ? 24.269 -11.351 -1.703 1.00 92.31 638 TRP A C 1
ATOM 4826 O O . TRP A 1 638 ? 24.085 -10.359 -2.400 1.00 92.31 638 TRP A O 1
ATOM 4836 N N . HIS A 1 639 ? 24.071 -12.597 -2.138 1.00 91.75 639 HIS A N 1
ATOM 4837 C CA . HIS A 1 639 ? 23.444 -12.924 -3.420 1.00 91.75 639 HIS A CA 1
ATOM 4838 C C . HIS A 1 639 ? 22.466 -14.094 -3.267 1.00 91.75 639 HIS A C 1
ATOM 4840 O O . HIS A 1 639 ? 22.769 -15.083 -2.592 1.00 91.75 639 HIS A O 1
ATOM 4846 N N . ILE A 1 640 ? 21.319 -14.027 -3.937 1.00 92.12 640 ILE A N 1
ATOM 4847 C CA . ILE A 1 640 ? 20.393 -15.148 -4.105 1.00 92.12 640 ILE A CA 1
ATOM 4848 C C . ILE A 1 640 ? 20.886 -16.020 -5.272 1.00 92.12 640 ILE A C 1
ATOM 4850 O O . ILE A 1 640 ? 20.851 -15.576 -6.420 1.00 92.12 640 ILE A O 1
ATOM 4854 N N . PRO A 1 641 ? 21.332 -17.270 -5.042 1.00 91.56 641 PRO A N 1
ATOM 4855 C CA . PRO A 1 641 ? 21.720 -18.146 -6.141 1.00 91.56 641 PRO A CA 1
ATOM 4856 C C . PRO A 1 641 ? 20.470 -18.594 -6.907 1.00 91.56 641 PRO A C 1
ATOM 4858 O O . PRO A 1 641 ? 19.578 -19.221 -6.332 1.00 91.56 641 PRO A O 1
ATOM 4861 N N . LEU A 1 642 ? 20.413 -18.281 -8.204 1.00 91.25 642 LEU A N 1
ATOM 4862 C CA . LEU A 1 642 ? 19.307 -18.658 -9.084 1.00 91.25 642 LEU A CA 1
ATOM 4863 C C . LEU A 1 642 ? 19.699 -19.782 -10.056 1.00 91.25 642 LEU A C 1
ATOM 4865 O O . LEU A 1 642 ? 20.819 -19.811 -10.572 1.00 91.25 642 LEU A O 1
ATOM 4869 N N . ASP A 1 643 ? 18.758 -20.686 -10.329 1.00 89.62 643 ASP A N 1
ATOM 4870 C CA . ASP A 1 643 ? 18.873 -21.711 -11.366 1.00 89.62 643 ASP A CA 1
ATOM 4871 C C . ASP A 1 643 ? 18.624 -21.140 -12.779 1.00 89.62 643 ASP A C 1
ATOM 4873 O O . ASP A 1 643 ? 18.300 -19.963 -12.968 1.00 89.62 643 ASP A O 1
ATOM 4877 N N . ALA A 1 644 ? 18.778 -21.977 -13.811 1.00 85.88 644 ALA A N 1
ATOM 4878 C CA . ALA A 1 644 ? 18.540 -21.569 -15.201 1.00 85.88 644 ALA A CA 1
ATOM 4879 C C . ALA A 1 644 ? 17.067 -21.195 -15.476 1.00 85.88 644 ALA A C 1
ATOM 4881 O O . ALA A 1 644 ? 16.769 -20.492 -16.443 1.00 85.88 644 ALA A O 1
ATOM 4882 N N . GLU A 1 645 ? 16.153 -21.642 -14.615 1.00 82.69 645 GLU A N 1
ATOM 4883 C CA . GLU A 1 645 ? 14.728 -21.338 -14.625 1.00 82.69 645 GLU A CA 1
ATOM 4884 C C . GLU A 1 645 ? 14.372 -20.131 -13.728 1.00 82.69 645 GLU A C 1
ATOM 4886 O O . GLU A 1 645 ? 13.190 -19.812 -13.561 1.00 82.69 645 GLU A O 1
ATOM 4891 N N . GLY A 1 646 ? 15.361 -19.391 -13.210 1.00 86.25 646 GLY A N 1
ATOM 4892 C CA . GLY A 1 646 ? 15.166 -18.167 -12.428 1.00 86.25 646 GLY A CA 1
ATOM 4893 C C . GLY A 1 646 ? 14.463 -18.379 -11.083 1.00 86.25 646 GLY A C 1
ATOM 4894 O O . GLY A 1 646 ? 13.806 -17.460 -10.596 1.00 86.25 646 GLY A O 1
ATOM 4895 N N . ARG A 1 647 ? 14.547 -19.586 -10.512 1.00 89.94 647 ARG A N 1
ATOM 4896 C CA . ARG A 1 647 ? 14.156 -19.908 -9.128 1.00 89.94 647 ARG A CA 1
ATOM 4897 C C . ARG A 1 647 ? 15.397 -19.932 -8.254 1.00 89.94 647 ARG A C 1
ATOM 4899 O O . ARG A 1 647 ? 16.497 -20.067 -8.773 1.00 89.94 647 ARG A O 1
ATOM 4906 N N . VAL A 1 648 ? 15.229 -19.919 -6.936 1.00 90.88 648 VAL A N 1
ATOM 4907 C CA . VAL A 1 648 ? 16.333 -20.230 -6.014 1.00 90.88 648 VAL A CA 1
ATOM 4908 C C . VAL A 1 648 ? 16.887 -21.633 -6.295 1.00 90.88 648 VAL A C 1
ATOM 4910 O O . VAL A 1 648 ? 16.153 -22.618 -6.196 1.00 90.88 648 VAL A O 1
ATOM 4913 N N . ASP A 1 649 ? 18.185 -21.730 -6.587 1.00 91.94 649 ASP A N 1
ATOM 4914 C CA . ASP A 1 649 ? 18.918 -22.998 -6.577 1.00 91.94 649 ASP A CA 1
ATOM 4915 C C . ASP A 1 649 ? 19.146 -23.403 -5.113 1.00 91.94 649 ASP A C 1
ATOM 4917 O O . ASP A 1 649 ? 20.057 -22.917 -4.440 1.00 91.94 649 ASP A O 1
ATOM 4921 N N . GLU A 1 650 ? 18.276 -24.269 -4.592 1.00 89.19 650 GLU A N 1
ATOM 4922 C CA . GLU A 1 650 ? 18.322 -24.700 -3.191 1.00 89.19 650 GLU A CA 1
ATOM 4923 C C . GLU A 1 650 ? 19.561 -25.540 -2.852 1.00 89.19 650 GLU A C 1
ATOM 4925 O O . GLU A 1 650 ? 19.992 -25.534 -1.698 1.00 89.19 650 GLU A O 1
ATOM 4930 N N . GLU A 1 651 ? 20.157 -26.245 -3.823 1.00 89.56 651 GLU A N 1
ATOM 4931 C CA . GLU A 1 651 ? 21.398 -26.992 -3.590 1.00 89.56 651 GLU A CA 1
ATOM 4932 C C . GLU A 1 651 ? 22.571 -26.014 -3.462 1.00 89.56 651 GLU A C 1
ATOM 4934 O O . GLU A 1 651 ? 23.352 -26.120 -2.514 1.00 89.56 651 GLU A O 1
ATOM 4939 N N . ALA A 1 652 ? 22.654 -25.012 -4.342 1.00 88.44 652 ALA A N 1
ATOM 4940 C CA . ALA A 1 652 ? 23.644 -23.944 -4.241 1.00 88.44 652 ALA A CA 1
ATOM 4941 C C . ALA A 1 652 ? 23.448 -23.086 -2.979 1.00 88.44 652 ALA A C 1
ATOM 4943 O O . ALA A 1 652 ? 24.425 -22.823 -2.283 1.00 88.44 652 ALA A O 1
ATOM 4944 N N . ALA A 1 653 ? 22.211 -22.714 -2.630 1.00 87.69 653 ALA A N 1
ATOM 4945 C CA . ALA A 1 653 ? 21.900 -21.941 -1.424 1.00 87.69 653 ALA A CA 1
ATOM 4946 C C . ALA A 1 653 ? 22.257 -22.687 -0.127 1.00 87.69 653 ALA A C 1
ATOM 4948 O O . ALA A 1 653 ? 22.685 -22.063 0.842 1.00 87.69 653 ALA A O 1
ATOM 4949 N N . ALA A 1 654 ? 22.100 -24.016 -0.098 1.00 84.25 654 ALA A N 1
ATOM 4950 C CA . ALA A 1 654 ? 22.460 -24.847 1.052 1.00 84.25 654 ALA A CA 1
ATOM 4951 C C . ALA A 1 654 ? 23.955 -25.226 1.099 1.00 84.25 654 ALA A C 1
ATOM 4953 O O . ALA A 1 654 ? 24.466 -25.571 2.167 1.00 84.25 654 ALA A O 1
ATOM 4954 N N . ALA A 1 655 ? 24.654 -25.202 -0.041 1.00 79.69 655 ALA A N 1
ATOM 4955 C CA . ALA A 1 655 ? 26.085 -25.504 -0.147 1.00 79.69 655 ALA A CA 1
ATOM 4956 C C . ALA A 1 655 ? 26.991 -24.256 -0.132 1.00 79.69 655 ALA A C 1
ATOM 4958 O O . ALA A 1 655 ? 28.212 -24.391 0.003 1.00 79.69 655 ALA A O 1
ATOM 4959 N N . GLY A 1 656 ? 26.412 -23.067 -0.314 1.00 62.94 656 GLY A N 1
ATOM 4960 C CA . GLY A 1 656 ? 27.105 -21.788 -0.407 1.00 62.94 656 GLY A CA 1
ATOM 4961 C C . GLY A 1 656 ? 27.846 -21.405 0.873 1.00 62.94 656 GLY A C 1
ATOM 4962 O O . GLY A 1 656 ? 27.442 -21.742 1.984 1.00 62.94 656 GLY A O 1
ATOM 4963 N N . ALA A 1 657 ? 28.951 -20.677 0.711 1.00 56.88 657 ALA A N 1
ATOM 4964 C CA . ALA A 1 657 ? 29.623 -20.032 1.831 1.00 56.88 657 ALA A CA 1
ATOM 4965 C C . ALA A 1 657 ? 28.867 -18.744 2.182 1.00 56.88 657 ALA A C 1
ATOM 4967 O O . ALA A 1 657 ? 29.017 -17.758 1.468 1.00 56.88 657 ALA A O 1
ATOM 4968 N N . ASP A 1 658 ? 28.066 -18.815 3.246 1.00 70.75 658 ASP A N 1
ATOM 4969 C CA . ASP A 1 658 ? 27.384 -17.795 4.064 1.00 70.75 658 ASP A CA 1
ATOM 4970 C C . ASP A 1 658 ? 26.681 -16.580 3.392 1.00 70.75 658 ASP A C 1
ATOM 4972 O O . ASP A 1 658 ? 25.616 -16.185 3.866 1.00 70.75 658 ASP A O 1
ATOM 4976 N N . THR A 1 659 ? 27.228 -15.963 2.338 1.00 86.06 659 THR A N 1
ATOM 4977 C CA . THR A 1 659 ? 26.666 -14.792 1.627 1.00 86.06 659 THR A CA 1
ATOM 4978 C C . THR A 1 659 ? 25.818 -15.168 0.410 1.00 86.06 659 THR A C 1
ATOM 4980 O O . THR A 1 659 ? 24.934 -14.411 0.020 1.00 86.06 659 THR A O 1
ATOM 4983 N N . ALA A 1 660 ? 26.065 -16.333 -0.197 1.00 90.00 660 ALA A N 1
ATOM 4984 C CA . ALA A 1 660 ? 25.308 -16.845 -1.340 1.00 90.00 660 ALA A CA 1
ATOM 4985 C C . ALA A 1 660 ? 24.210 -17.814 -0.867 1.00 90.00 660 ALA A C 1
ATOM 4987 O O . ALA A 1 660 ? 24.350 -19.032 -1.001 1.00 90.00 660 ALA A O 1
ATOM 4988 N N . CYS A 1 661 ? 23.155 -17.285 -0.243 1.00 90.19 661 CYS A N 1
ATOM 4989 C CA . CYS A 1 661 ? 22.119 -18.086 0.410 1.00 90.19 661 CYS A CA 1
ATOM 4990 C C . CYS A 1 661 ? 20.735 -17.429 0.372 1.00 90.19 661 CYS A C 1
ATOM 4992 O O . CYS A 1 661 ? 20.602 -16.207 0.389 1.00 90.19 661 CYS A O 1
ATOM 4994 N N . ALA A 1 662 ? 19.695 -18.259 0.447 1.00 92.31 662 ALA A N 1
ATOM 4995 C CA . ALA A 1 662 ? 18.315 -17.826 0.624 1.00 92.31 662 ALA A CA 1
ATOM 4996 C C . ALA A 1 662 ? 17.662 -18.556 1.806 1.00 92.31 662 ALA A C 1
ATOM 4998 O O . ALA A 1 662 ? 18.094 -19.651 2.178 1.00 92.31 662 ALA A O 1
ATOM 4999 N N . VAL A 1 663 ? 16.613 -17.975 2.389 1.00 92.00 663 VAL A N 1
ATOM 5000 C CA . VAL A 1 663 ? 15.772 -18.675 3.373 1.00 92.00 663 VAL A CA 1
ATOM 5001 C C . VAL A 1 663 ? 15.132 -19.906 2.702 1.00 92.00 663 VAL A C 1
ATOM 5003 O O . VAL A 1 663 ? 14.485 -19.754 1.661 1.00 92.00 663 VAL A O 1
ATOM 5006 N N . PRO A 1 664 ? 15.289 -21.128 3.250 1.00 91.94 664 PRO A N 1
ATOM 5007 C CA . PRO A 1 664 ? 14.798 -22.341 2.597 1.00 91.94 664 PRO A CA 1
ATOM 5008 C C . PRO A 1 664 ? 13.271 -22.365 2.462 1.00 91.94 664 PRO A C 1
ATOM 5010 O O . PRO A 1 664 ? 12.552 -22.142 3.435 1.00 91.94 664 PRO A O 1
ATOM 5013 N N . PHE A 1 665 ? 12.771 -22.709 1.273 1.00 92.44 665 PHE A N 1
ATOM 5014 C CA . PHE A 1 665 ? 11.342 -22.679 0.930 1.00 92.44 665 PHE A CA 1
ATOM 5015 C C . PHE A 1 665 ? 10.454 -23.488 1.888 1.00 92.44 665 PHE A C 1
ATOM 5017 O O . PHE A 1 665 ? 9.437 -22.988 2.366 1.00 92.44 665 PHE A O 1
ATOM 5024 N N . ASP A 1 666 ? 10.865 -24.712 2.229 1.00 89.56 666 ASP A N 1
ATOM 5025 C CA . ASP A 1 666 ? 10.120 -25.584 3.149 1.00 89.56 666 ASP A CA 1
ATOM 5026 C C . ASP A 1 666 ? 10.302 -25.216 4.641 1.00 89.56 666 ASP A C 1
ATOM 5028 O O . ASP A 1 666 ? 9.667 -25.826 5.499 1.00 89.56 666 ASP A O 1
ATOM 5032 N N . GLN A 1 667 ? 11.144 -24.225 4.969 1.00 89.38 667 GLN A N 1
ATOM 5033 C CA . GLN A 1 667 ? 11.227 -23.629 6.314 1.00 89.38 667 GLN A CA 1
ATOM 5034 C C . GLN A 1 667 ? 10.434 -22.319 6.433 1.00 89.38 667 GLN A C 1
ATOM 5036 O O . GLN A 1 667 ? 10.280 -21.809 7.543 1.00 89.38 667 GLN A O 1
ATOM 5041 N N . TRP A 1 668 ? 9.926 -21.781 5.319 1.00 89.69 668 TRP A N 1
ATOM 5042 C CA . TRP A 1 668 ? 9.142 -20.550 5.301 1.00 89.69 668 TRP A CA 1
ATOM 5043 C C . TRP A 1 668 ? 7.791 -20.722 6.024 1.00 89.69 668 TRP A C 1
ATOM 5045 O O . TRP A 1 668 ? 7.128 -21.742 5.801 1.00 89.69 668 TRP A O 1
ATOM 5055 N N . PRO A 1 669 ? 7.318 -19.742 6.821 1.00 89.00 669 PRO A N 1
ATOM 5056 C CA . PRO A 1 669 ? 5.986 -19.786 7.425 1.00 89.00 669 PRO A CA 1
ATOM 5057 C C . PRO A 1 669 ? 4.870 -19.823 6.368 1.00 89.00 669 PRO A C 1
ATOM 5059 O O . PRO A 1 669 ? 4.610 -18.853 5.654 1.00 89.00 669 PRO A O 1
ATOM 5062 N N . GLN A 1 670 ? 4.213 -20.975 6.247 1.00 92.88 670 GLN A N 1
ATOM 5063 C CA . GLN A 1 670 ? 3.161 -21.251 5.264 1.00 92.88 670 GLN A CA 1
ATOM 5064 C C . GLN A 1 670 ? 2.056 -22.102 5.905 1.00 92.88 670 GLN A C 1
ATOM 5066 O O . GLN A 1 670 ? 2.298 -22.844 6.860 1.00 92.88 670 GLN A O 1
ATOM 5071 N N . ALA A 1 671 ? 0.834 -22.024 5.379 1.00 94.25 671 ALA A N 1
ATOM 5072 C CA . ALA A 1 671 ? -0.299 -22.805 5.869 1.00 94.25 671 ALA A CA 1
ATOM 5073 C C . ALA A 1 671 ? -1.088 -23.420 4.708 1.00 94.25 671 ALA A C 1
ATOM 5075 O O . ALA A 1 671 ? -1.768 -22.711 3.976 1.00 94.25 671 ALA A O 1
ATOM 5076 N N . VAL A 1 672 ? -1.042 -24.749 4.579 1.00 95.88 672 VAL A N 1
ATOM 5077 C CA . VAL A 1 672 ? -1.887 -25.524 3.655 1.00 95.88 672 VAL A CA 1
ATOM 5078 C C . VAL A 1 672 ? -2.949 -26.248 4.473 1.00 95.88 672 VAL A C 1
ATOM 5080 O O . VAL A 1 672 ? -2.601 -26.944 5.427 1.00 95.88 672 VAL A O 1
ATOM 5083 N N . ASN A 1 673 ? -4.227 -26.098 4.110 1.00 96.75 673 ASN A N 1
ATOM 5084 C CA . ASN A 1 673 ? -5.364 -26.774 4.753 1.00 96.75 673 ASN A CA 1
ATOM 5085 C C . ASN A 1 673 ? -5.302 -26.786 6.303 1.00 96.75 673 ASN A C 1
ATOM 5087 O O . ASN A 1 673 ? -5.337 -27.859 6.919 1.00 96.75 673 ASN A O 1
ATOM 5091 N N . PRO A 1 674 ? -5.161 -25.618 6.962 1.00 94.75 674 PRO A N 1
ATOM 5092 C CA . PRO A 1 674 ? -4.976 -25.554 8.408 1.00 94.75 674 PRO A CA 1
ATOM 5093 C C . PRO A 1 674 ? -6.207 -26.076 9.160 1.00 94.75 674 PRO A C 1
ATOM 5095 O O . PRO A 1 674 ? -7.339 -25.963 8.698 1.00 94.75 674 PRO A O 1
ATOM 5098 N N . ALA A 1 675 ? -6.005 -26.573 10.384 1.00 93.56 675 ALA A N 1
ATOM 5099 C CA . ALA A 1 675 ? -7.074 -27.168 11.195 1.00 93.56 675 ALA A CA 1
ATOM 5100 C C . ALA A 1 675 ? -8.250 -26.217 11.515 1.00 93.56 675 ALA A C 1
ATOM 5102 O O . ALA A 1 675 ? -9.336 -26.697 11.823 1.00 93.56 675 ALA A O 1
ATOM 5103 N N . ARG A 1 676 ? -8.047 -24.892 11.415 1.00 92.94 676 ARG A N 1
ATOM 5104 C CA . ARG A 1 676 ? -9.102 -23.866 11.533 1.00 92.94 676 ARG A CA 1
ATOM 5105 C C . ARG A 1 676 ? -10.005 -23.745 10.293 1.00 92.94 676 ARG A C 1
ATOM 5107 O O . ARG A 1 676 ? -10.936 -22.959 10.303 1.00 92.94 676 ARG A O 1
ATOM 5114 N N . GLN A 1 677 ? -9.725 -24.501 9.228 1.00 97.19 677 GLN A N 1
ATOM 5115 C CA . GLN A 1 677 ? -10.457 -24.544 7.950 1.00 97.19 677 GLN A CA 1
ATOM 5116 C C . GLN A 1 677 ? -10.469 -23.245 7.119 1.00 97.19 677 GLN A C 1
ATOM 5118 O O . GLN A 1 677 ? -11.094 -23.202 6.060 1.00 97.19 677 GLN A O 1
ATOM 5123 N N . TYR A 1 678 ? -9.728 -22.218 7.539 1.00 98.06 678 TYR A N 1
ATOM 5124 C CA . TYR A 1 678 ? -9.499 -20.996 6.770 1.00 98.06 678 TYR A CA 1
ATOM 5125 C C . TYR A 1 678 ? -8.049 -20.500 6.891 1.00 98.06 678 TYR A C 1
ATOM 5127 O O . TYR A 1 678 ? -7.330 -20.794 7.855 1.00 98.06 678 TYR A O 1
ATOM 5135 N N . VAL A 1 679 ? -7.631 -19.700 5.919 1.00 97.69 679 VAL A N 1
ATOM 5136 C CA . VAL A 1 679 ? -6.437 -18.849 5.986 1.00 97.69 679 VAL A CA 1
ATOM 5137 C C . VAL A 1 679 ? -6.857 -17.392 5.865 1.00 97.69 679 VAL A C 1
ATOM 5139 O O . VAL A 1 679 ? -7.844 -17.092 5.202 1.00 97.69 679 VAL A O 1
ATOM 5142 N N . VAL A 1 680 ? -6.125 -16.497 6.520 1.00 96.31 680 VAL A N 1
ATOM 5143 C CA . VAL A 1 680 ? -6.360 -15.051 6.495 1.00 96.31 680 VAL A CA 1
ATOM 5144 C C . VAL A 1 680 ? -5.016 -14.341 6.542 1.00 96.31 680 VAL A C 1
ATOM 5146 O O . VAL A 1 680 ? -4.137 -14.737 7.310 1.00 96.31 680 VAL A O 1
ATOM 5149 N N . ASN A 1 681 ? -4.880 -13.289 5.745 1.00 95.56 681 ASN A N 1
ATOM 5150 C CA . ASN A 1 681 ? -3.860 -12.273 5.918 1.00 95.56 681 ASN A CA 1
ATOM 5151 C C . ASN A 1 681 ? -4.483 -10.887 5.703 1.00 95.56 681 ASN A C 1
ATOM 5153 O O . ASN A 1 681 ? -5.172 -10.645 4.715 1.00 95.56 681 ASN A O 1
ATOM 5157 N N . ALA A 1 682 ? -4.216 -9.979 6.633 1.00 94.38 682 ALA A N 1
ATOM 5158 C CA . ALA A 1 682 ? -4.552 -8.567 6.542 1.00 94.38 682 ALA A CA 1
ATOM 5159 C C . ALA A 1 682 ? -3.299 -7.716 6.823 1.00 94.38 682 ALA A C 1
ATOM 5161 O O . ALA A 1 682 ? -3.319 -6.829 7.669 1.00 94.38 682 ALA A O 1
ATOM 5162 N N . ASN A 1 683 ? -2.171 -8.062 6.187 1.00 92.00 683 ASN A N 1
ATOM 5163 C CA . ASN A 1 683 ? -0.818 -7.545 6.471 1.00 92.00 683 ASN A CA 1
ATOM 5164 C C . ASN A 1 683 ? -0.342 -7.771 7.919 1.00 92.00 683 ASN A C 1
ATOM 5166 O O . ASN A 1 683 ? 0.617 -7.143 8.358 1.00 92.00 683 ASN A O 1
ATOM 5170 N N . ASN A 1 684 ? -1.020 -8.644 8.666 1.00 91.62 684 ASN A N 1
ATOM 5171 C CA . ASN A 1 684 ? -0.608 -9.108 9.986 1.00 91.62 684 ASN A CA 1
ATOM 5172 C C . ASN A 1 684 ? 0.589 -10.066 9.880 1.00 91.62 684 ASN A C 1
ATOM 5174 O O . ASN A 1 684 ? 0.940 -10.521 8.789 1.00 91.62 684 ASN A O 1
ATOM 5178 N N . ASP A 1 685 ? 1.148 -10.423 11.036 1.00 90.81 685 ASP A N 1
ATOM 5179 C CA . ASP A 1 685 ? 2.291 -11.328 11.165 1.00 90.81 685 ASP A CA 1
ATOM 5180 C C . ASP A 1 685 ? 2.149 -12.604 10.285 1.00 90.81 685 ASP A C 1
ATOM 5182 O O . ASP A 1 685 ? 1.102 -13.278 10.307 1.00 90.81 685 ASP A O 1
ATOM 5186 N N . PRO A 1 686 ? 3.172 -12.953 9.480 1.00 90.56 686 PRO A N 1
ATOM 5187 C CA . PRO A 1 686 ? 3.123 -14.099 8.576 1.00 90.56 686 PRO A CA 1
ATOM 5188 C C . PRO A 1 686 ? 3.163 -15.450 9.303 1.00 90.56 686 PRO A C 1
ATOM 5190 O O . PRO A 1 686 ? 2.615 -16.432 8.804 1.00 90.56 686 PRO A O 1
ATOM 5193 N N . GLY A 1 687 ? 3.805 -15.523 10.470 1.00 88.62 687 GLY A N 1
ATOM 5194 C CA . GLY A 1 687 ? 4.364 -16.757 11.021 1.00 88.62 687 GLY A CA 1
ATOM 5195 C C . GLY A 1 687 ? 4.546 -16.770 12.536 1.00 88.62 687 GLY A C 1
ATOM 5196 O O . GLY A 1 687 ? 5.359 -17.537 13.034 1.00 88.62 687 GLY A O 1
ATOM 5197 N N . ALA A 1 688 ? 3.824 -15.930 13.271 1.00 87.12 688 ALA A N 1
ATOM 5198 C CA . ALA A 1 688 ? 4.028 -15.708 14.699 1.00 87.12 688 ALA A CA 1
ATOM 5199 C C . ALA A 1 688 ? 5.471 -15.277 15.059 1.00 87.12 688 ALA A C 1
ATOM 5201 O O . ALA A 1 688 ? 5.982 -15.666 16.106 1.00 87.12 688 ALA A O 1
ATOM 5202 N N . ILE A 1 689 ? 6.114 -14.504 14.178 1.00 87.06 689 ILE A N 1
ATOM 5203 C CA . ILE A 1 689 ? 7.526 -14.099 14.269 1.00 87.06 689 ILE A CA 1
ATOM 5204 C C . ILE A 1 689 ? 7.730 -12.977 15.294 1.00 87.06 689 ILE A C 1
ATOM 5206 O O . ILE A 1 689 ? 8.657 -13.042 16.082 1.00 87.06 689 ILE A O 1
ATOM 5210 N N . THR A 1 690 ? 6.859 -11.963 15.343 1.00 86.31 690 THR A N 1
ATOM 5211 C CA . THR A 1 690 ? 7.009 -10.843 16.292 1.00 86.31 690 THR A CA 1
ATOM 5212 C C . THR A 1 690 ? 6.173 -10.994 17.559 1.00 86.31 690 THR A C 1
ATOM 5214 O O . THR A 1 690 ? 6.109 -10.065 18.364 1.00 86.31 690 THR A O 1
ATOM 5217 N N . LEU A 1 691 ? 5.493 -12.128 17.767 1.00 85.44 691 LEU A N 1
ATOM 5218 C CA . LEU A 1 691 ? 4.564 -12.277 18.896 1.00 85.44 691 LEU A CA 1
ATOM 5219 C C . LEU A 1 691 ? 5.254 -12.306 20.268 1.00 85.44 691 LEU A C 1
ATOM 5221 O O . LEU A 1 691 ? 4.572 -12.067 21.264 1.00 85.44 691 LEU A O 1
ATOM 5225 N N . ASP A 1 692 ? 6.556 -12.584 20.331 1.00 79.00 692 ASP A N 1
ATOM 5226 C CA . ASP A 1 692 ? 7.376 -12.609 21.550 1.00 79.00 692 ASP A CA 1
ATOM 5227 C C . ASP A 1 692 ? 8.212 -11.325 21.777 1.00 79.00 692 ASP A C 1
ATOM 5229 O O . ASP A 1 692 ? 8.967 -11.269 22.746 1.00 79.00 692 ASP A O 1
ATOM 5233 N N . ASP A 1 693 ? 8.016 -10.295 20.938 1.00 80.69 693 ASP A N 1
ATOM 5234 C CA . ASP A 1 693 ? 8.800 -9.045 20.823 1.00 80.69 693 ASP A CA 1
ATOM 5235 C C . ASP A 1 693 ? 10.240 -9.160 20.287 1.00 80.69 693 ASP A C 1
ATOM 5237 O O . ASP A 1 693 ? 10.900 -8.128 20.159 1.00 80.69 693 ASP A O 1
ATOM 5241 N N . ASP A 1 694 ? 10.743 -10.346 19.932 1.00 79.81 694 ASP A N 1
ATOM 5242 C CA . ASP A 1 694 ? 12.175 -10.543 19.661 1.00 79.81 694 ASP A CA 1
ATOM 5243 C C . ASP A 1 694 ? 12.468 -11.272 18.329 1.00 79.81 694 ASP A C 1
ATOM 5245 O O . ASP A 1 694 ? 13.077 -12.345 18.323 1.00 79.81 694 ASP A O 1
ATOM 5249 N N . PRO A 1 695 ? 12.171 -10.647 17.166 1.00 81.38 695 PRO A N 1
ATOM 5250 C CA . PRO A 1 695 ? 12.466 -11.192 15.827 1.00 81.38 695 PRO A CA 1
ATOM 5251 C C . PRO A 1 695 ? 13.969 -11.370 15.517 1.00 81.38 695 PRO A C 1
ATOM 5253 O O . PRO A 1 695 ? 14.360 -11.694 14.391 1.00 81.38 695 PRO A O 1
ATOM 5256 N N . TRP A 1 696 ? 14.851 -11.123 16.491 1.00 82.25 696 TRP A N 1
ATOM 5257 C CA . TRP A 1 696 ? 16.276 -11.417 16.396 1.00 82.25 696 TRP A CA 1
ATOM 5258 C C . TRP A 1 696 ? 16.631 -12.811 16.915 1.00 82.25 696 TRP A C 1
ATOM 5260 O O . TRP A 1 696 ? 17.696 -13.308 16.547 1.00 82.25 696 TRP A O 1
ATOM 5270 N N . ASN A 1 697 ? 15.792 -13.459 17.728 1.00 78.88 697 ASN A N 1
ATOM 5271 C CA . ASN A 1 697 ? 16.072 -14.814 18.212 1.00 78.88 697 ASN A CA 1
ATOM 5272 C C . ASN A 1 697 ? 15.754 -15.915 17.175 1.00 78.88 697 ASN A C 1
ATOM 5274 O O . ASN A 1 697 ? 16.218 -17.052 17.317 1.00 78.88 697 ASN A O 1
ATOM 5278 N N . ASP A 1 698 ? 15.048 -15.554 16.100 1.00 84.75 698 ASP A N 1
ATOM 5279 C CA . ASP A 1 698 ? 14.657 -16.447 15.015 1.00 84.75 698 ASP A CA 1
ATOM 5280 C C . ASP A 1 698 ? 15.833 -16.978 14.167 1.00 84.75 698 ASP A C 1
ATOM 5282 O O . ASP A 1 698 ? 16.862 -16.309 14.005 1.00 84.75 698 ASP A O 1
ATOM 5286 N N . PRO A 1 699 ? 15.674 -18.153 13.515 1.00 86.31 699 PRO A N 1
ATOM 5287 C CA . PRO A 1 699 ? 16.682 -18.721 12.615 1.00 86.31 699 PRO A CA 1
ATOM 5288 C C . PRO A 1 699 ? 17.042 -17.821 11.423 1.00 86.31 699 PRO A C 1
ATOM 5290 O O . PRO A 1 699 ? 18.172 -17.881 10.934 1.00 86.31 699 PRO A O 1
ATOM 5293 N N . TYR A 1 700 ? 16.094 -17.005 10.953 1.00 90.06 700 TYR A N 1
ATOM 5294 C CA . TYR A 1 700 ? 16.247 -16.098 9.818 1.00 90.06 700 TYR A CA 1
ATOM 5295 C C . TYR A 1 700 ? 15.542 -14.772 10.110 1.00 90.06 700 TYR A C 1
ATOM 5297 O O . TYR A 1 700 ? 14.417 -14.762 10.597 1.00 90.06 700 TYR A O 1
ATOM 5305 N N . TYR A 1 701 ? 16.183 -13.655 9.766 1.00 89.44 701 TYR A N 1
ATOM 5306 C CA . TYR A 1 701 ? 15.583 -12.325 9.883 1.00 89.44 701 TYR A CA 1
ATOM 5307 C C . TYR A 1 701 ? 14.966 -11.903 8.541 1.00 89.44 701 TYR A C 1
ATOM 5309 O O . TYR A 1 701 ? 15.655 -11.903 7.515 1.00 89.44 701 TYR A O 1
ATOM 5317 N N . ILE A 1 702 ? 13.677 -11.543 8.564 1.00 88.62 702 ILE A N 1
ATOM 5318 C CA . ILE A 1 702 ? 12.887 -11.195 7.367 1.00 88.62 702 ILE A CA 1
ATOM 5319 C C . ILE A 1 702 ? 12.202 -9.813 7.434 1.00 88.62 702 ILE A C 1
ATOM 5321 O O . ILE A 1 702 ? 11.476 -9.447 6.510 1.00 88.62 702 ILE A O 1
ATOM 5325 N N . GLY A 1 703 ? 12.443 -9.029 8.490 1.00 87.00 703 GLY A N 1
ATOM 5326 C CA . GLY A 1 703 ? 11.873 -7.688 8.676 1.00 87.00 703 GLY A CA 1
ATOM 5327 C C . GLY A 1 703 ? 10.683 -7.615 9.638 1.00 87.00 703 GLY A C 1
ATOM 5328 O O . GLY A 1 703 ? 10.496 -8.484 10.487 1.00 87.00 703 GLY A O 1
ATOM 5329 N N . GLY A 1 704 ? 9.900 -6.539 9.505 1.00 81.88 704 GLY A N 1
ATOM 5330 C CA . GLY A 1 704 ? 8.783 -6.169 10.382 1.00 81.88 704 GLY A CA 1
ATOM 5331 C C . GLY A 1 704 ? 8.973 -4.774 11.016 1.00 81.88 704 GLY A C 1
ATOM 5332 O O . GLY A 1 704 ? 9.896 -4.053 10.635 1.00 81.88 704 GLY A O 1
ATOM 5333 N N . PRO A 1 705 ? 8.133 -4.380 11.994 1.00 81.88 705 PRO A N 1
ATOM 5334 C CA . PRO A 1 705 ? 6.955 -5.097 12.474 1.00 81.88 705 PRO A CA 1
ATOM 5335 C C . PRO A 1 705 ? 5.736 -4.913 11.552 1.00 81.88 705 PRO A C 1
ATOM 5337 O O . PRO A 1 705 ? 5.504 -3.843 10.992 1.00 81.88 705 PRO A O 1
ATOM 5340 N N . TRP A 1 706 ? 4.916 -5.958 11.443 1.00 87.44 706 TRP A N 1
ATOM 5341 C CA . TRP A 1 706 ? 3.705 -5.999 10.605 1.00 87.44 706 TRP A CA 1
ATOM 5342 C C . TRP A 1 706 ? 2.486 -5.318 11.251 1.00 87.44 706 TRP A C 1
ATOM 5344 O O . TRP A 1 706 ? 2.602 -4.759 12.344 1.00 87.44 706 TRP A O 1
ATOM 5354 N N . ASP A 1 707 ? 1.323 -5.325 10.583 1.00 88.44 707 ASP A N 1
ATOM 5355 C CA . ASP A 1 707 ? 0.076 -4.669 11.029 1.00 88.44 707 ASP A CA 1
ATOM 5356 C C . ASP A 1 707 ? -0.299 -5.002 12.490 1.00 88.44 707 ASP A C 1
ATOM 5358 O O . ASP A 1 707 ? -0.034 -6.096 12.994 1.00 88.44 707 ASP A O 1
ATOM 5362 N N . VAL A 1 708 ? -0.933 -4.046 13.178 1.00 89.19 708 VAL A N 1
ATOM 5363 C CA . VAL A 1 708 ? -1.343 -4.148 14.593 1.00 89.19 708 VAL A CA 1
ATOM 5364 C C . VAL A 1 708 ? -2.374 -5.255 14.878 1.00 89.19 708 VAL A C 1
ATOM 5366 O O . VAL A 1 708 ? -2.609 -5.580 16.044 1.00 89.19 708 VAL A O 1
ATOM 5369 N N . GLY A 1 709 ? -2.963 -5.853 13.839 1.00 90.81 709 GLY A N 1
ATOM 5370 C CA . GLY A 1 709 ? -3.720 -7.103 13.891 1.00 90.81 709 GLY A CA 1
ATOM 5371 C C . GLY A 1 709 ? -5.236 -6.946 14.000 1.00 90.81 709 GLY A C 1
ATOM 5372 O O . GLY A 1 709 ? -5.941 -7.956 14.012 1.00 90.81 709 GLY A O 1
ATOM 5373 N N . TYR A 1 710 ? -5.755 -5.714 14.050 1.00 93.12 710 TYR A N 1
ATOM 5374 C CA . TYR A 1 710 ? -7.190 -5.429 14.186 1.00 93.12 710 TYR A CA 1
ATOM 5375 C C . TYR A 1 710 ? -8.024 -6.052 13.053 1.00 93.12 710 TYR A C 1
ATOM 5377 O O . TYR A 1 710 ? -8.882 -6.894 13.324 1.00 93.12 710 TYR A O 1
ATOM 5385 N N . ARG A 1 711 ? -7.715 -5.725 11.788 1.00 94.31 711 ARG A N 1
ATOM 5386 C CA . ARG A 1 711 ? -8.422 -6.256 10.605 1.00 94.31 711 ARG A CA 1
ATOM 5387 C C . ARG A 1 711 ? -8.371 -7.781 10.541 1.00 94.31 711 ARG A C 1
ATOM 5389 O O . ARG A 1 711 ? -9.404 -8.431 10.405 1.00 94.31 711 ARG A O 1
ATOM 5396 N N . ALA A 1 712 ? -7.179 -8.362 10.707 1.00 94.75 712 ALA A N 1
ATOM 5397 C CA . ALA A 1 712 ? -6.983 -9.812 10.677 1.00 94.75 712 ALA A CA 1
ATOM 5398 C C . ALA A 1 712 ? -7.803 -10.528 11.763 1.00 94.75 712 ALA A C 1
ATOM 5400 O O . ALA A 1 712 ? -8.444 -11.541 11.485 1.00 94.75 712 ALA A O 1
ATOM 5401 N N . SER A 1 713 ? -7.823 -9.977 12.982 1.00 95.12 713 SER A N 1
ATOM 5402 C CA . SER A 1 713 ? -8.602 -10.501 14.106 1.00 95.12 713 SER A CA 1
ATOM 5403 C C . SER A 1 713 ? -10.111 -10.422 13.847 1.00 95.12 713 SER A C 1
ATOM 5405 O O . SER A 1 713 ? -10.826 -11.387 14.128 1.00 95.12 713 SER A O 1
ATOM 5407 N N . ARG A 1 714 ? -10.594 -9.318 13.258 1.00 96.38 714 ARG A N 1
ATOM 5408 C CA . ARG A 1 714 ? -12.008 -9.136 12.904 1.00 96.38 714 ARG A CA 1
ATOM 5409 C C . ARG A 1 714 ? -12.458 -10.107 11.815 1.00 96.38 714 ARG A C 1
ATOM 5411 O O . ARG A 1 714 ? -13.479 -10.774 11.985 1.00 96.38 714 ARG A O 1
ATOM 5418 N N . ILE A 1 715 ? -11.674 -10.245 10.742 1.00 97.94 715 ILE A N 1
ATOM 5419 C CA . ILE A 1 715 ? -11.923 -11.220 9.668 1.00 97.94 715 ILE A CA 1
ATOM 5420 C C . ILE A 1 715 ? -11.949 -12.639 10.246 1.00 97.94 715 ILE A C 1
ATOM 5422 O O . ILE A 1 715 ? -12.914 -13.363 10.019 1.00 97.94 715 ILE A O 1
ATOM 5426 N N . ALA A 1 716 ? -10.944 -13.023 11.042 1.00 97.50 716 ALA A N 1
ATOM 5427 C CA . ALA A 1 716 ? -10.868 -14.343 11.671 1.00 97.50 716 ALA A CA 1
ATOM 5428 C C . ALA A 1 716 ? -12.129 -14.673 12.496 1.00 97.50 716 ALA A C 1
ATOM 5430 O O . ALA A 1 716 ? -12.769 -15.695 12.254 1.00 97.50 716 ALA A O 1
ATOM 5431 N N . GLY A 1 717 ? -12.554 -13.778 13.397 1.00 96.88 717 GLY A N 1
ATOM 5432 C CA . GLY A 1 717 ? -13.754 -13.982 14.221 1.00 96.88 717 GLY A CA 1
ATOM 5433 C C . GLY A 1 717 ? -15.064 -14.035 13.418 1.00 96.88 717 GLY A C 1
ATOM 5434 O O . GLY A 1 717 ? -15.966 -14.819 13.738 1.00 96.88 717 GLY A O 1
ATOM 5435 N N . ARG A 1 718 ? -15.173 -13.246 12.339 1.00 97.94 718 ARG A N 1
ATOM 5436 C CA . ARG A 1 718 ? -16.310 -13.297 11.402 1.00 97.94 718 ARG A CA 1
ATOM 5437 C C . ARG A 1 718 ? -16.330 -14.604 10.595 1.00 97.94 718 ARG A C 1
ATOM 5439 O O . ARG A 1 718 ? -17.411 -15.165 10.414 1.00 97.94 718 ARG A O 1
ATOM 5446 N N . LEU A 1 719 ? -15.172 -15.102 10.149 1.00 98.25 719 LEU A N 1
ATOM 5447 C CA . LEU A 1 719 ? -15.040 -16.389 9.456 1.00 98.25 719 LEU A CA 1
ATOM 5448 C C . LEU A 1 719 ? -15.403 -17.556 10.377 1.00 98.25 719 LEU A C 1
ATOM 5450 O O . LEU A 1 719 ? -16.231 -18.379 10.002 1.00 98.25 719 LEU A O 1
ATOM 5454 N N . GLU A 1 720 ? -14.868 -17.593 11.598 1.00 97.88 720 GLU A N 1
ATOM 5455 C CA . GLU A 1 720 ? -15.199 -18.613 12.604 1.00 97.88 720 GLU A CA 1
ATOM 5456 C C . GLU A 1 720 ? -16.706 -18.652 12.883 1.00 97.88 720 GLU A C 1
ATOM 5458 O O . GLU A 1 720 ? -17.322 -19.714 12.816 1.00 97.88 720 GLU A O 1
ATOM 5463 N N . SER A 1 721 ? -17.329 -17.484 13.065 1.00 97.38 721 SER A N 1
ATOM 5464 C CA . SER A 1 721 ? -18.781 -17.368 13.252 1.00 97.38 721 SER A CA 1
ATOM 5465 C C . SER A 1 721 ? -19.588 -17.882 12.051 1.00 97.38 721 SER A C 1
ATOM 5467 O O . SER A 1 721 ? -20.633 -18.508 12.234 1.00 97.38 721 SER A O 1
ATOM 5469 N N . ALA A 1 722 ? -19.128 -17.630 10.820 1.00 97.75 722 ALA A N 1
ATOM 5470 C CA . ALA A 1 722 ? -19.790 -18.107 9.606 1.00 97.75 722 ALA A CA 1
ATOM 5471 C C . ALA A 1 722 ? -19.646 -19.629 9.430 1.00 97.75 722 ALA A C 1
ATOM 5473 O O . ALA A 1 722 ? -20.619 -20.298 9.076 1.00 97.75 722 ALA A O 1
ATOM 5474 N N . ILE A 1 723 ? -18.467 -20.183 9.724 1.00 97.19 723 ILE A N 1
ATOM 5475 C CA . ILE A 1 723 ? -18.176 -21.622 9.656 1.00 97.19 723 ILE A CA 1
ATOM 5476 C C . ILE A 1 723 ? -18.993 -22.385 10.710 1.00 97.19 723 ILE A C 1
ATOM 5478 O O . ILE A 1 723 ? -19.698 -23.333 10.362 1.00 97.19 723 ILE A O 1
ATOM 5482 N N . ASP A 1 724 ? -18.994 -21.933 11.969 1.00 96.62 724 ASP A N 1
ATOM 5483 C CA . ASP A 1 724 ? -19.772 -22.546 13.060 1.00 96.62 724 ASP A CA 1
ATOM 5484 C C . ASP A 1 724 ? -21.289 -22.509 12.799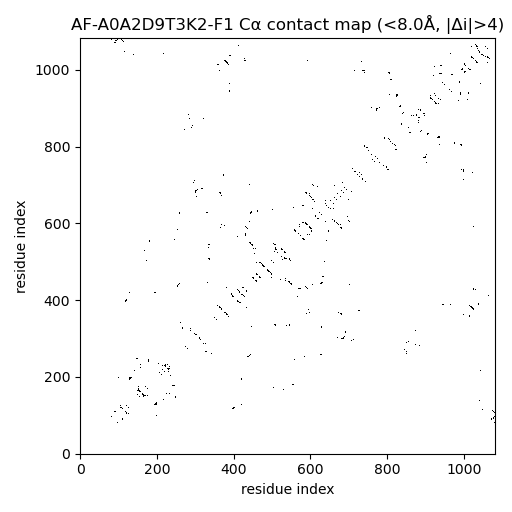 1.00 96.62 724 ASP A C 1
ATOM 5486 O O . ASP A 1 724 ? -22.026 -23.417 13.198 1.00 96.62 724 ASP A O 1
ATOM 5490 N N . ALA A 1 725 ? -21.773 -21.476 12.101 1.00 96.31 725 ALA A N 1
ATOM 5491 C CA . ALA A 1 725 ? -23.165 -21.362 11.672 1.00 96.31 725 ALA A CA 1
ATOM 5492 C C . ALA A 1 725 ? -23.509 -22.211 10.428 1.00 96.31 725 ALA A C 1
ATOM 5494 O O . ALA A 1 725 ? -24.690 -22.335 10.092 1.00 96.31 725 ALA A O 1
ATOM 5495 N N . GLY A 1 726 ? -22.515 -22.781 9.734 1.00 94.00 726 GLY A N 1
ATOM 5496 C CA . GLY A 1 726 ? -22.688 -23.440 8.434 1.00 94.00 726 GLY A CA 1
ATOM 5497 C C . GLY A 1 726 ? -23.076 -22.477 7.303 1.00 94.00 726 GLY A C 1
ATOM 5498 O O . GLY A 1 726 ? -23.703 -22.895 6.332 1.00 94.00 726 GLY A O 1
ATOM 5499 N N . GLY A 1 727 ? -22.751 -21.191 7.459 1.00 93.62 727 GLY A N 1
ATOM 5500 C CA . GLY A 1 727 ? -23.089 -20.081 6.564 1.00 93.62 727 GLY A CA 1
ATOM 5501 C C . GLY A 1 727 ? -21.868 -19.414 5.928 1.00 93.62 727 GLY A C 1
ATOM 5502 O O . GLY A 1 727 ? -21.924 -18.231 5.614 1.00 93.62 727 GLY A O 1
ATOM 5503 N N . ALA A 1 728 ? -20.752 -20.131 5.776 1.00 96.94 728 ALA A N 1
ATOM 5504 C CA . ALA A 1 728 ? -19.627 -19.669 4.970 1.00 96.94 728 ALA A CA 1
ATOM 5505 C C . ALA A 1 728 ? -19.977 -19.807 3.475 1.00 96.94 728 ALA A C 1
ATOM 5507 O O . ALA A 1 728 ? -19.875 -20.891 2.899 1.00 96.94 728 ALA A O 1
ATOM 5508 N N . ASP A 1 729 ? -20.428 -18.704 2.876 1.00 97.19 729 ASP A N 1
ATOM 5509 C CA . ASP A 1 729 ? -20.787 -18.562 1.461 1.00 97.19 729 ASP A CA 1
ATOM 5510 C C . ASP A 1 729 ? -20.336 -17.193 0.902 1.00 97.19 729 ASP A C 1
ATOM 5512 O O . ASP A 1 729 ? -19.739 -16.383 1.616 1.00 97.19 729 ASP A O 1
ATOM 5516 N N . ILE A 1 730 ? -20.615 -16.918 -0.379 1.00 97.19 730 ILE A N 1
ATOM 5517 C CA . ILE A 1 730 ? -20.258 -15.647 -1.039 1.00 97.19 730 ILE A CA 1
ATOM 5518 C C . ILE A 1 730 ? -20.848 -14.427 -0.312 1.00 97.19 730 ILE A C 1
ATOM 5520 O O . ILE A 1 730 ? -20.161 -13.414 -0.178 1.00 97.19 730 ILE A O 1
ATOM 5524 N N . ALA A 1 731 ? -22.086 -14.506 0.185 1.00 97.12 731 ALA A N 1
ATOM 5525 C CA . ALA A 1 731 ? -22.729 -13.382 0.862 1.00 97.12 731 ALA A CA 1
ATOM 5526 C C . ALA A 1 731 ? -22.070 -13.101 2.222 1.00 97.12 731 ALA A C 1
ATOM 5528 O O . ALA A 1 731 ? -21.891 -11.940 2.598 1.00 97.12 731 ALA A O 1
ATOM 5529 N N . ALA A 1 732 ? -21.636 -14.145 2.935 1.00 97.88 732 ALA A N 1
ATOM 5530 C CA . ALA A 1 732 ? -20.810 -13.991 4.127 1.00 97.88 732 ALA A CA 1
ATOM 5531 C C . ALA A 1 732 ? -19.458 -13.335 3.802 1.00 97.88 732 ALA A C 1
ATOM 5533 O O . ALA A 1 732 ? -19.045 -12.437 4.532 1.00 97.88 732 ALA A O 1
ATOM 5534 N N . MET A 1 733 ? -18.800 -13.719 2.700 1.00 97.88 733 MET A N 1
ATOM 5535 C CA . MET A 1 733 ? -17.531 -13.107 2.281 1.00 97.88 733 MET A CA 1
ATOM 5536 C C . MET A 1 733 ? -17.694 -11.616 1.948 1.00 97.88 733 MET A C 1
ATOM 5538 O O . MET A 1 733 ? -16.980 -10.780 2.500 1.00 97.88 733 MET A O 1
ATOM 5542 N N . GLN A 1 734 ? -18.682 -11.266 1.119 1.00 97.25 734 GLN A N 1
ATOM 5543 C CA . GLN A 1 734 ? -19.012 -9.876 0.770 1.00 97.25 734 GLN A CA 1
ATOM 5544 C C . GLN A 1 734 ? -19.370 -9.048 2.018 1.00 97.25 734 GLN A C 1
ATOM 5546 O O . GLN A 1 734 ? -18.963 -7.897 2.147 1.00 97.25 734 GLN A O 1
ATOM 5551 N N . SER A 1 735 ? -20.078 -9.644 2.986 1.00 97.06 735 SER A N 1
ATOM 5552 C CA . SER A 1 735 ? -20.400 -8.995 4.263 1.00 97.06 735 SER A CA 1
ATOM 5553 C C . SER A 1 735 ? -19.184 -8.773 5.174 1.00 97.06 735 SER A C 1
ATOM 5555 O O . SER A 1 735 ? -19.257 -7.922 6.062 1.00 97.06 735 SER A O 1
ATOM 5557 N N . ILE A 1 736 ? -18.089 -9.517 4.991 1.00 97.88 736 ILE A N 1
ATOM 5558 C CA . ILE A 1 736 ? -16.819 -9.283 5.695 1.00 97.88 736 ILE A CA 1
ATOM 5559 C C . ILE A 1 736 ? -16.026 -8.171 4.995 1.00 97.88 736 ILE A C 1
ATOM 5561 O O . ILE A 1 736 ? -15.568 -7.260 5.676 1.00 97.88 736 ILE A O 1
ATOM 5565 N N . GLN A 1 737 ? -15.957 -8.167 3.656 1.00 96.56 737 GLN A N 1
ATOM 5566 C CA . GLN A 1 737 ? -15.337 -7.084 2.859 1.00 96.56 737 GLN A CA 1
ATOM 5567 C C . GLN A 1 737 ? -16.006 -5.709 3.038 1.00 96.56 737 GLN A C 1
ATOM 5569 O O . GLN A 1 737 ? -15.466 -4.697 2.599 1.00 96.56 737 GLN A O 1
ATOM 5574 N N . GLY A 1 738 ? -17.205 -5.672 3.626 1.00 95.06 738 GLY A N 1
ATOM 5575 C CA . GLY A 1 738 ? -17.956 -4.460 3.952 1.00 95.06 738 GLY A CA 1
ATOM 5576 C C . GLY A 1 738 ? -18.172 -4.234 5.452 1.00 95.06 738 GLY A C 1
ATOM 5577 O O . GLY A 1 738 ? -19.152 -3.581 5.809 1.00 95.06 738 GLY A O 1
ATOM 5578 N N . ASP A 1 739 ? -17.349 -4.821 6.328 1.00 96.56 739 ASP A N 1
ATOM 5579 C CA . ASP A 1 739 ? -17.481 -4.701 7.788 1.00 96.56 739 ASP A CA 1
ATOM 5580 C C . ASP A 1 739 ? -16.862 -3.389 8.322 1.00 96.56 739 ASP A C 1
ATOM 5582 O O . ASP A 1 739 ? -15.674 -3.120 8.140 1.00 96.56 739 ASP A O 1
ATOM 5586 N N . HIS A 1 740 ? -17.715 -2.605 8.993 1.00 94.75 740 HIS A N 1
ATOM 5587 C CA . HIS A 1 740 ? -17.496 -1.249 9.529 1.00 94.75 740 HIS A CA 1
ATOM 5588 C C . HIS A 1 740 ? -17.602 -1.252 11.059 1.00 94.75 740 HIS A C 1
ATOM 5590 O O . HIS A 1 740 ? -18.550 -0.698 11.627 1.00 94.75 740 HIS A O 1
ATOM 5596 N N . HIS A 1 741 ? -16.722 -1.999 11.723 1.00 96.50 741 HIS A N 1
ATOM 5597 C CA . HIS A 1 741 ? -16.729 -2.185 13.175 1.00 96.50 741 HIS A CA 1
ATOM 5598 C C . HIS A 1 741 ? -15.391 -1.770 13.781 1.00 96.50 741 HIS A C 1
ATOM 5600 O O . HIS A 1 741 ? -14.382 -2.450 13.576 1.00 96.50 741 HIS A O 1
ATOM 5606 N N . SER A 1 742 ? -15.438 -0.728 14.615 1.00 96.12 742 SER A N 1
ATOM 5607 C CA . SER A 1 742 ? -14.269 -0.099 15.226 1.00 96.12 742 SER A CA 1
ATOM 5608 C C . SER A 1 742 ? -13.600 -1.008 16.257 1.00 96.12 742 SER A C 1
ATOM 5610 O O . SER A 1 742 ? -13.867 -0.943 17.460 1.00 96.12 742 SER A O 1
ATOM 5612 N N . ASN A 1 743 ? -12.669 -1.839 15.791 1.00 93.62 743 ASN A N 1
ATOM 5613 C CA . ASN A 1 743 ? -11.855 -2.694 16.659 1.00 93.62 743 ASN A CA 1
ATOM 5614 C C . ASN A 1 743 ? -10.972 -1.865 17.613 1.00 93.62 743 ASN A C 1
ATOM 5616 O O . ASN A 1 743 ? -10.703 -2.281 18.737 1.00 93.62 743 ASN A O 1
ATOM 5620 N N . ILE A 1 744 ? -10.536 -0.676 17.181 1.00 92.94 744 ILE A N 1
ATOM 5621 C CA . ILE A 1 744 ? -9.810 0.274 18.033 1.00 92.94 744 ILE A CA 1
ATOM 5622 C C . ILE A 1 744 ? -10.748 0.980 19.029 1.00 92.94 744 ILE A C 1
ATOM 5624 O O . ILE A 1 744 ? -10.344 1.268 20.155 1.00 92.94 744 ILE A O 1
ATOM 5628 N N . GLY A 1 745 ? -12.011 1.213 18.662 1.00 95.44 745 GLY A N 1
ATOM 5629 C CA . GLY A 1 745 ? -13.056 1.687 19.568 1.00 95.44 745 GLY A CA 1
ATOM 5630 C C . GLY A 1 745 ? -13.339 0.688 20.689 1.00 95.44 745 GLY A C 1
ATOM 5631 O O . GLY A 1 745 ? -13.461 1.096 21.843 1.00 95.44 745 GLY A O 1
ATOM 5632 N N . GLU A 1 746 ? -13.347 -0.614 20.384 1.00 96.00 746 GLU A N 1
ATOM 5633 C CA . GLU A 1 746 ? -13.462 -1.680 21.389 1.00 96.00 746 GLU A CA 1
ATOM 5634 C C . GLU A 1 746 ? -12.381 -1.570 22.480 1.00 96.00 746 GLU A C 1
ATOM 5636 O O . GLU A 1 746 ? -12.708 -1.639 23.671 1.00 96.00 746 GLU A O 1
ATOM 5641 N N . ASP A 1 747 ? -11.128 -1.329 22.078 1.00 93.50 747 ASP A N 1
ATOM 5642 C CA . ASP A 1 747 ? -9.968 -1.264 22.975 1.00 93.50 747 ASP A CA 1
ATOM 5643 C C . ASP A 1 747 ? -9.841 0.103 23.696 1.00 93.50 747 ASP A C 1
ATOM 5645 O O . ASP A 1 747 ? -9.495 0.142 24.880 1.00 93.50 747 ASP A O 1
ATOM 5649 N N . LEU A 1 748 ? -10.159 1.231 23.038 1.00 95.62 748 LEU A N 1
ATOM 5650 C CA . LEU A 1 748 ? -9.907 2.592 23.558 1.00 95.62 748 LEU A CA 1
ATOM 5651 C C . LEU A 1 748 ? -11.129 3.350 24.114 1.00 95.62 748 LEU A C 1
ATOM 5653 O O . LEU A 1 748 ? -10.954 4.285 24.900 1.00 95.62 748 LEU A O 1
ATOM 5657 N N . VAL A 1 749 ? -12.372 2.989 23.785 1.00 97.81 749 VAL A N 1
ATOM 5658 C CA . VAL A 1 749 ? -13.550 3.616 24.426 1.00 97.81 749 VAL A CA 1
ATOM 5659 C C . VAL A 1 749 ? -13.612 3.367 25.943 1.00 97.81 749 VAL A C 1
ATOM 5661 O O . VAL A 1 749 ? -13.979 4.297 26.669 1.00 97.81 749 VAL A O 1
ATOM 5664 N N . PRO A 1 750 ? -13.218 2.192 26.484 1.00 97.00 750 PRO A N 1
ATOM 5665 C CA . PRO A 1 750 ? -13.104 1.998 27.930 1.00 97.00 750 PRO A CA 1
ATOM 5666 C C . PRO A 1 750 ? -12.176 3.016 28.614 1.00 97.00 750 PRO A C 1
ATOM 5668 O O . PRO A 1 750 ? -12.500 3.482 29.705 1.00 97.00 750 PRO A O 1
ATOM 5671 N N . LEU A 1 751 ? -11.078 3.410 27.957 1.00 95.69 751 LEU A N 1
ATOM 5672 C CA . LEU A 1 751 ? -10.170 4.467 28.417 1.00 95.69 751 LEU A CA 1
ATOM 5673 C C . LEU A 1 751 ? -10.852 5.845 28.415 1.00 95.69 751 LEU A C 1
ATOM 5675 O O . LEU A 1 751 ? -10.808 6.554 29.418 1.00 95.69 751 LEU A O 1
ATOM 5679 N N . LEU A 1 752 ? -11.529 6.222 27.327 1.00 98.00 752 LEU A N 1
ATOM 5680 C CA . LEU A 1 752 ? -12.256 7.497 27.262 1.00 98.00 752 LEU A CA 1
ATOM 5681 C C . LEU A 1 752 ? -13.331 7.598 28.366 1.00 98.00 752 LEU A C 1
ATOM 5683 O O . LEU A 1 752 ? -13.518 8.656 28.971 1.00 98.00 752 LEU A O 1
ATOM 5687 N N . LEU A 1 753 ? -14.001 6.488 28.685 1.00 98.56 753 LEU A N 1
ATOM 5688 C CA . LEU A 1 753 ? -14.949 6.411 29.800 1.00 98.56 753 LEU A CA 1
ATOM 5689 C C . LEU A 1 753 ? -14.261 6.510 31.177 1.00 98.56 753 LEU A C 1
ATOM 5691 O O . LEU A 1 753 ? -14.776 7.213 32.049 1.00 98.56 753 LEU A O 1
ATOM 5695 N N . GLU A 1 754 ? -13.097 5.873 31.369 1.00 96.88 754 GLU A N 1
ATOM 5696 C CA . GLU A 1 754 ? -12.265 6.007 32.581 1.00 96.88 754 GLU A CA 1
ATOM 5697 C C . GLU A 1 754 ? -11.879 7.475 32.828 1.00 96.88 754 GLU A C 1
ATOM 5699 O O . GLU A 1 754 ? -12.095 7.999 33.921 1.00 96.88 754 GLU A O 1
ATOM 5704 N N . VAL A 1 755 ? -11.383 8.154 31.791 1.00 96.44 755 VAL A N 1
ATOM 5705 C CA . VAL A 1 755 ? -10.992 9.574 31.788 1.00 96.44 755 VAL A CA 1
ATOM 5706 C C . VAL A 1 755 ? -12.136 10.486 32.236 1.00 96.44 755 VAL A C 1
ATOM 5708 O O . VAL A 1 755 ? -11.950 11.346 33.103 1.00 96.44 755 VAL A O 1
ATOM 5711 N N . ILE A 1 756 ? -13.341 10.292 31.691 1.00 98.44 756 ILE A N 1
ATOM 5712 C CA . ILE A 1 756 ? -14.505 11.113 32.054 1.00 98.44 756 ILE A CA 1
ATOM 5713 C C . ILE A 1 756 ? -14.933 10.847 33.507 1.00 98.44 756 ILE A C 1
ATOM 5715 O O . ILE A 1 756 ? -15.252 11.794 34.232 1.00 98.44 756 ILE A O 1
ATOM 5719 N N . GLU A 1 757 ? -14.917 9.591 33.964 1.00 98.31 757 GLU A N 1
ATOM 5720 C CA . GLU A 1 757 ? -15.288 9.243 35.343 1.00 98.31 757 GLU A CA 1
ATOM 5721 C C . GLU A 1 757 ? -14.248 9.717 36.372 1.00 98.31 757 GLU A C 1
ATOM 5723 O O . GLU A 1 757 ? -14.628 10.168 37.457 1.00 98.31 757 GLU A O 1
ATOM 5728 N N . ALA A 1 758 ? -12.955 9.699 36.035 1.00 96.25 758 ALA A N 1
ATOM 5729 C CA . ALA A 1 758 ? -11.892 10.271 36.860 1.00 96.25 758 ALA A CA 1
ATOM 5730 C C . ALA A 1 758 ? -12.104 11.782 37.059 1.00 96.25 758 ALA A C 1
ATOM 5732 O O . ALA A 1 758 ? -12.122 12.271 38.194 1.00 96.25 758 ALA A O 1
ATOM 5733 N N . ALA A 1 759 ? -12.379 12.513 35.975 1.00 97.81 759 ALA A N 1
ATOM 5734 C CA . ALA A 1 759 ? -12.636 13.951 36.017 1.00 97.81 759 ALA A CA 1
ATOM 5735 C C . ALA A 1 759 ? -13.931 14.302 36.780 1.00 97.81 759 ALA A C 1
ATOM 5737 O O . ALA A 1 759 ? -13.946 15.226 37.601 1.00 97.81 759 ALA A O 1
ATOM 5738 N N . ARG A 1 760 ? -15.002 13.519 36.579 1.00 98.12 760 ARG A N 1
ATOM 5739 C CA . ARG A 1 760 ? -16.264 13.608 37.336 1.00 98.12 760 ARG A CA 1
ATOM 5740 C C . ARG A 1 760 ? -16.045 13.358 38.829 1.00 98.12 760 ARG A C 1
ATOM 5742 O O . ARG A 1 760 ? -16.534 14.123 39.665 1.00 98.12 760 ARG A O 1
ATOM 5749 N N . THR A 1 761 ? -15.291 12.315 39.174 1.00 97.62 761 THR A N 1
ATOM 5750 C CA . THR A 1 761 ? -14.945 11.970 40.559 1.00 97.62 761 THR A CA 1
ATOM 5751 C C . THR A 1 761 ? -14.180 13.113 41.216 1.00 97.62 761 THR A C 1
ATOM 5753 O O . THR A 1 761 ? -14.577 13.568 42.293 1.00 97.62 761 THR A O 1
ATOM 5756 N N . ALA A 1 762 ? -13.156 13.640 40.543 1.00 96.31 762 ALA A N 1
ATOM 5757 C CA . ALA A 1 762 ? -12.371 14.774 41.011 1.00 96.31 762 ALA A CA 1
ATOM 5758 C C . ALA A 1 762 ? -13.236 16.027 41.254 1.00 96.31 762 ALA A C 1
ATOM 5760 O O . ALA A 1 762 ? -13.152 16.635 42.324 1.00 96.31 762 ALA A O 1
ATOM 5761 N N . ALA A 1 763 ? -14.139 16.361 40.324 1.00 96.50 763 ALA A N 1
ATOM 5762 C CA . ALA A 1 763 ? -15.068 17.488 40.452 1.00 96.50 763 ALA A CA 1
ATOM 5763 C C . ALA A 1 763 ? -16.108 17.321 41.574 1.00 96.50 763 ALA A C 1
ATOM 5765 O O . ALA A 1 763 ? -16.568 18.310 42.147 1.00 96.50 763 ALA A O 1
ATOM 5766 N N . SER A 1 764 ? -16.473 16.082 41.919 1.00 95.56 764 SER A N 1
ATOM 5767 C CA . SER A 1 764 ? -17.366 15.787 43.049 1.00 95.56 764 SER A CA 1
ATOM 5768 C C . SER A 1 764 ? -16.678 15.860 44.423 1.00 95.56 764 SER A C 1
ATOM 5770 O O . SER A 1 764 ? -17.354 15.891 45.457 1.00 95.56 764 SER A O 1
ATOM 5772 N N . GLY A 1 765 ? -15.342 15.852 44.437 1.00 92.88 765 GLY A N 1
ATOM 5773 C CA . GLY A 1 765 ? -14.516 15.796 45.636 1.00 92.88 765 GLY A CA 1
ATOM 5774 C C . GLY A 1 765 ? -14.113 17.163 46.198 1.00 92.88 765 GLY A C 1
ATOM 5775 O O . GLY A 1 765 ? -14.736 18.194 45.959 1.00 92.88 765 GLY A O 1
ATOM 5776 N N . SER A 1 766 ? -13.026 17.145 46.969 1.00 91.75 766 SER A N 1
ATOM 5777 C CA . SER A 1 766 ? -12.320 18.339 47.449 1.00 91.75 766 SER A CA 1
ATOM 5778 C C . SER A 1 766 ? -10.837 18.197 47.085 1.00 91.75 766 SER A C 1
ATOM 5780 O O . SER A 1 766 ? -10.042 17.867 47.972 1.00 91.75 766 SER A O 1
ATOM 5782 N N . PRO A 1 767 ? -10.465 18.341 45.798 1.00 91.94 767 PRO A N 1
ATOM 5783 C CA . PRO A 1 767 ? -9.086 18.165 45.354 1.00 91.94 767 PRO A CA 1
ATOM 5784 C C . PRO A 1 767 ? -8.147 19.185 46.012 1.00 91.94 767 PRO A C 1
ATOM 5786 O O . PRO A 1 767 ? -8.568 20.237 46.501 1.00 91.94 767 PRO A O 1
ATOM 5789 N N . THR A 1 768 ? -6.856 18.857 46.065 1.00 91.62 768 THR A N 1
ATOM 5790 C CA . THR A 1 768 ? -5.852 19.747 46.668 1.00 91.62 768 THR A CA 1
ATOM 5791 C C . THR A 1 768 ? -5.473 20.841 45.673 1.00 91.62 768 THR A C 1
ATOM 5793 O O . THR A 1 768 ? -5.314 20.564 44.489 1.00 91.62 768 THR A O 1
ATOM 5796 N N . ALA A 1 769 ? -5.291 22.078 46.137 1.00 89.44 769 ALA A N 1
ATOM 5797 C CA . ALA A 1 769 ? -4.881 23.173 45.259 1.00 89.44 769 ALA A CA 1
ATOM 5798 C C . ALA A 1 769 ? -3.553 22.849 44.539 1.00 89.44 769 ALA A C 1
ATOM 5800 O O . ALA A 1 769 ? -2.560 22.537 45.200 1.00 89.44 769 ALA A O 1
ATOM 5801 N N . GLY A 1 770 ? -3.548 22.928 43.208 1.00 83.06 770 GLY A N 1
ATOM 5802 C CA . GLY A 1 770 ? -2.430 22.575 42.327 1.00 83.06 770 GLY A CA 1
ATOM 5803 C C . GLY A 1 770 ? -2.328 21.094 41.932 1.00 83.06 770 GLY A C 1
ATOM 5804 O O . GLY A 1 770 ? -1.404 20.746 41.202 1.00 83.06 770 GLY A O 1
ATOM 5805 N N . SER A 1 771 ? -3.235 20.223 42.389 1.00 88.38 771 SER A N 1
ATOM 5806 C CA . SER A 1 771 ? -3.225 18.786 42.050 1.00 88.38 771 SER A CA 1
ATOM 5807 C C . SER A 1 771 ? -3.782 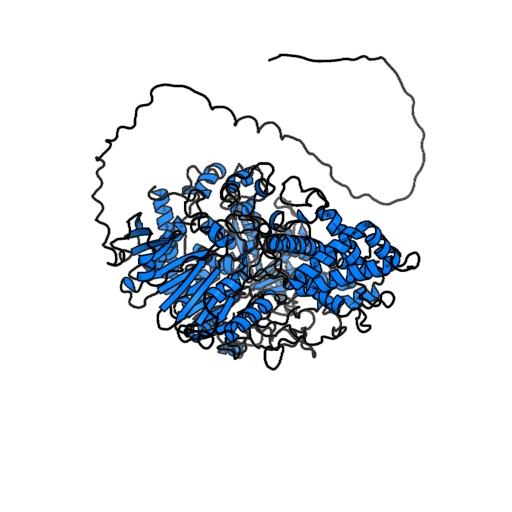18.484 40.645 1.00 88.38 771 SER A C 1
ATOM 5809 O O . SER A 1 771 ? -4.610 19.265 40.162 1.00 88.38 771 SER A O 1
ATOM 5811 N N . PRO A 1 772 ? -3.397 17.355 40.010 1.00 88.31 772 PRO A N 1
ATOM 5812 C CA . PRO A 1 772 ? -4.036 16.858 38.785 1.00 88.31 772 PRO A CA 1
ATOM 5813 C C . PRO A 1 772 ? -5.560 16.782 38.914 1.00 88.31 772 PRO A C 1
ATOM 5815 O O . PRO A 1 772 ? -6.294 17.196 38.019 1.00 88.31 772 PRO A O 1
ATOM 5818 N N . GLU A 1 773 ? -6.066 16.355 40.074 1.00 92.62 773 GLU A N 1
ATOM 5819 C CA . GLU A 1 773 ? -7.499 16.281 40.340 1.00 92.62 773 GLU A CA 1
ATOM 5820 C C . GLU A 1 773 ? -8.170 17.663 40.334 1.00 92.62 773 GLU A C 1
ATOM 5822 O O . GLU A 1 773 ? -9.300 17.777 39.871 1.00 92.62 773 GLU A O 1
ATOM 5827 N N . GLU A 1 774 ? -7.511 18.740 40.779 1.00 94.38 774 GLU A N 1
ATOM 5828 C CA . GLU A 1 774 ? -8.079 20.096 40.660 1.00 94.38 774 GLU A CA 1
ATOM 5829 C C . GLU A 1 774 ? -8.152 20.548 39.194 1.00 94.38 774 GLU A C 1
ATOM 5831 O O . GLU A 1 774 ? -9.146 21.153 38.783 1.00 94.38 774 GLU A O 1
ATOM 5836 N N . ARG A 1 775 ? -7.133 20.224 38.389 1.00 93.75 775 ARG A N 1
ATOM 5837 C CA . ARG A 1 775 ? -7.062 20.599 36.967 1.00 93.75 775 ARG A CA 1
ATOM 5838 C C . ARG A 1 775 ? -8.084 19.823 36.130 1.00 93.75 775 ARG A C 1
ATOM 5840 O O . ARG A 1 775 ? -8.874 20.439 35.411 1.00 93.75 775 ARG A O 1
ATOM 5847 N N . MET A 1 776 ? -8.178 18.505 36.324 1.00 96.25 776 MET A N 1
ATOM 5848 C CA . MET A 1 776 ? -9.229 17.668 35.733 1.00 96.25 776 MET A CA 1
ATOM 5849 C C . MET A 1 776 ? -10.631 18.102 36.184 1.00 96.25 776 MET A C 1
ATOM 5851 O O . MET A 1 776 ? -11.532 18.230 35.354 1.00 96.25 776 MET A O 1
ATOM 5855 N N . ALA A 1 777 ? -10.821 18.403 37.476 1.00 97.19 777 ALA A N 1
ATOM 5856 C CA . ALA A 1 777 ? -12.088 18.916 37.994 1.00 97.19 777 ALA A CA 1
ATOM 5857 C C . ALA A 1 777 ? -12.487 20.251 37.352 1.00 97.19 777 ALA A C 1
ATOM 5859 O O . ALA A 1 777 ? -13.670 20.467 37.080 1.00 97.19 777 ALA A O 1
ATOM 5860 N N . ALA A 1 778 ? -11.530 21.148 37.099 1.00 96.56 778 ALA A N 1
ATOM 5861 C CA . ALA A 1 778 ? -11.780 22.424 36.436 1.00 96.56 778 ALA A CA 1
ATOM 5862 C C . ALA A 1 778 ? -12.208 22.234 34.971 1.00 96.56 778 ALA A C 1
ATOM 5864 O O . ALA A 1 778 ? -13.202 22.834 34.552 1.00 96.56 778 ALA A O 1
ATOM 5865 N N . LEU A 1 779 ? -11.519 21.366 34.220 1.00 96.75 779 LEU A N 1
ATOM 5866 C CA . LEU A 1 779 ? -11.868 21.027 32.835 1.00 96.75 779 LEU A CA 1
ATOM 5867 C C . LEU A 1 779 ? -13.242 20.344 32.739 1.00 96.75 779 LEU A C 1
ATOM 5869 O O . LEU A 1 779 ? -14.070 20.765 31.928 1.00 96.75 779 LEU A O 1
ATOM 5873 N N . TYR A 1 780 ? -13.534 19.372 33.611 1.00 98.00 780 TYR A N 1
ATOM 5874 C CA . TYR A 1 780 ? -14.856 18.745 33.692 1.00 98.00 780 TYR A CA 1
ATOM 5875 C C . TYR A 1 780 ? -15.937 19.756 34.082 1.00 98.00 780 TYR A C 1
ATOM 5877 O O . TYR A 1 780 ? -16.959 19.835 33.416 1.00 98.00 780 TYR A O 1
ATOM 5885 N N . THR A 1 781 ? -15.720 20.600 35.097 1.00 97.50 781 THR A N 1
ATOM 5886 C CA . THR A 1 781 ? -16.718 21.605 35.520 1.00 97.50 781 THR A CA 1
ATOM 5887 C C . THR A 1 781 ? -17.020 22.622 34.414 1.00 97.50 781 THR A C 1
ATOM 5889 O O . THR A 1 781 ? -18.166 23.045 34.266 1.00 97.50 781 THR A O 1
ATOM 5892 N N . ALA A 1 782 ? -16.018 23.005 33.615 1.00 97.62 782 ALA A N 1
ATOM 5893 C CA . ALA A 1 782 ? -16.203 23.898 32.473 1.00 97.62 782 ALA A CA 1
ATOM 5894 C C . ALA A 1 782 ? -17.014 23.257 31.329 1.00 97.62 782 ALA A C 1
ATOM 5896 O O . ALA A 1 782 ? -17.732 23.969 30.629 1.00 97.62 782 ALA A O 1
ATOM 5897 N N . ASN A 1 783 ? -16.940 21.931 31.171 1.00 97.75 783 ASN A N 1
ATOM 5898 C CA . ASN A 1 783 ? -17.513 21.186 30.045 1.00 97.75 783 ASN A CA 1
ATOM 5899 C C . ASN A 1 783 ? -18.561 20.134 30.468 1.00 97.75 783 ASN A C 1
ATOM 5901 O O . ASN A 1 783 ? -18.889 19.247 29.683 1.00 97.75 783 ASN A O 1
ATOM 5905 N N . GLN A 1 784 ? -19.092 20.212 31.695 1.00 97.81 784 GLN A N 1
ATOM 5906 C CA . GLN A 1 784 ? -19.753 19.085 32.374 1.00 97.81 784 GLN A CA 1
ATOM 5907 C C . GLN A 1 784 ? -20.851 18.421 31.537 1.00 97.81 784 GLN A C 1
ATOM 5909 O O . GLN A 1 784 ? -20.852 17.205 31.370 1.00 97.81 784 GLN A O 1
ATOM 5914 N N . ALA A 1 785 ? -21.771 19.220 30.989 1.00 97.94 785 ALA A N 1
ATOM 5915 C CA . ALA A 1 785 ? -22.883 18.702 30.196 1.00 97.94 785 ALA A CA 1
ATOM 5916 C C . ALA A 1 785 ? -22.404 17.971 28.930 1.00 97.94 785 ALA A C 1
ATOM 5918 O O . ALA A 1 785 ? -22.945 16.923 28.595 1.00 97.94 785 ALA A O 1
ATOM 5919 N N . ALA A 1 786 ? -21.363 18.491 28.273 1.00 98.19 786 ALA A N 1
ATOM 5920 C CA . ALA A 1 786 ? -20.777 17.883 27.087 1.00 98.19 786 ALA A CA 1
ATOM 5921 C C . ALA A 1 786 ? -20.008 16.596 27.430 1.00 98.19 786 ALA A C 1
ATOM 5923 O O . ALA A 1 786 ? -20.159 15.599 26.736 1.00 98.19 786 ALA A O 1
ATOM 5924 N N . PHE A 1 787 ? -19.247 16.569 28.528 1.00 98.62 787 PHE A N 1
ATOM 5925 C CA . PHE A 1 787 ? -18.544 15.361 28.988 1.00 98.62 787 PHE A CA 1
ATOM 5926 C C . PHE A 1 787 ? -19.524 14.243 29.392 1.00 98.62 787 PHE A C 1
ATOM 5928 O O . PHE A 1 787 ? -19.331 13.084 29.026 1.00 98.62 787 PHE A O 1
ATOM 5935 N N . ASP A 1 788 ? -20.603 14.579 30.108 1.00 98.56 788 ASP A N 1
ATOM 5936 C CA . ASP A 1 788 ? -21.653 13.620 30.475 1.00 98.56 788 ASP A CA 1
ATOM 5937 C C . ASP A 1 788 ? -22.423 13.103 29.239 1.00 98.56 788 ASP A C 1
ATOM 5939 O O . ASP A 1 788 ? -22.796 11.925 29.180 1.00 98.56 788 ASP A O 1
ATOM 5943 N N . GLU A 1 789 ? -22.622 13.951 28.223 1.00 98.56 789 GLU A N 1
ATOM 5944 C CA . GLU A 1 789 ? -23.189 13.554 26.932 1.00 98.56 789 GLU A CA 1
ATOM 5945 C C . GLU A 1 789 ? -22.247 12.632 26.140 1.00 98.56 789 GLU A C 1
ATOM 5947 O O . GLU A 1 789 ? -22.700 11.589 25.665 1.00 98.56 789 GLU A O 1
ATOM 5952 N N . VAL A 1 790 ? -20.945 12.940 26.062 1.00 98.81 790 VAL A N 1
ATOM 5953 C CA . VAL A 1 790 ? -19.934 12.065 25.437 1.00 98.81 790 VAL A CA 1
ATOM 5954 C C . VAL A 1 790 ? -19.945 10.691 26.098 1.00 98.81 790 VAL A C 1
ATOM 5956 O O . VAL A 1 790 ? -20.081 9.695 25.393 1.00 98.81 790 VAL A O 1
ATOM 5959 N N . ALA A 1 791 ? -19.899 10.609 27.433 1.00 98.81 791 ALA A N 1
ATOM 5960 C CA . ALA A 1 791 ? -19.956 9.326 28.137 1.00 98.81 791 ALA A CA 1
ATOM 5961 C C . ALA A 1 791 ? -21.237 8.533 27.813 1.00 98.81 791 ALA A C 1
ATOM 5963 O O . ALA A 1 791 ? -21.185 7.325 27.591 1.00 98.81 791 ALA A O 1
ATOM 5964 N N . THR A 1 792 ? -22.384 9.215 27.714 1.00 98.75 792 THR A N 1
ATOM 5965 C CA . THR A 1 792 ? -23.662 8.590 27.329 1.00 98.75 792 THR A CA 1
ATOM 5966 C C . THR A 1 792 ? -23.633 8.065 25.889 1.00 98.75 792 THR A C 1
ATOM 5968 O O . THR A 1 792 ? -24.131 6.970 25.624 1.00 98.75 792 THR A O 1
ATOM 5971 N N . ARG A 1 793 ? -23.036 8.817 24.953 1.00 98.56 793 ARG A N 1
ATOM 5972 C CA . ARG A 1 793 ? -22.876 8.410 23.546 1.00 98.56 793 ARG A CA 1
ATOM 5973 C C . ARG A 1 793 ? -21.892 7.243 23.402 1.00 98.56 793 ARG A C 1
ATOM 5975 O O . ARG A 1 793 ? -22.189 6.317 22.657 1.00 98.56 793 ARG A O 1
ATOM 5982 N N . MET A 1 794 ? -20.788 7.247 24.150 1.00 98.75 794 MET A N 1
ATOM 5983 C CA . MET A 1 794 ? -19.789 6.172 24.170 1.00 98.75 794 MET A CA 1
ATOM 5984 C C . MET A 1 794 ? -20.343 4.856 24.737 1.00 98.75 794 MET A C 1
ATOM 5986 O O . MET A 1 794 ? -20.169 3.811 24.116 1.00 98.75 794 MET A O 1
ATOM 5990 N N . GLU A 1 795 ? -21.069 4.886 25.861 1.00 98.62 795 GLU A N 1
ATOM 5991 C CA . GLU A 1 795 ? -21.723 3.683 26.410 1.00 98.62 795 GLU A CA 1
ATOM 5992 C C . GLU A 1 795 ? -22.805 3.133 25.464 1.00 98.62 795 GLU A C 1
ATOM 5994 O O . GLU A 1 795 ? -22.948 1.920 25.322 1.00 98.62 795 GLU A O 1
ATOM 5999 N N . ALA A 1 796 ? -23.548 4.006 24.771 1.00 98.50 796 ALA A N 1
ATOM 6000 C CA . ALA A 1 796 ? -24.509 3.577 23.755 1.00 98.50 796 ALA A CA 1
ATOM 6001 C C . ALA A 1 796 ? -23.817 2.948 22.532 1.00 98.50 796 ALA A C 1
ATOM 6003 O O . ALA A 1 796 ? -24.264 1.913 22.051 1.00 98.50 796 ALA A O 1
ATOM 6004 N N . TRP A 1 797 ? -22.712 3.531 22.060 1.00 98.50 797 TRP A N 1
ATOM 6005 C CA . TRP A 1 797 ? -21.936 3.008 20.932 1.00 98.50 797 TRP A CA 1
ATOM 6006 C C . TRP A 1 797 ? -21.306 1.644 21.244 1.00 98.50 797 TRP A C 1
ATOM 6008 O O . TRP A 1 797 ? -21.397 0.717 20.443 1.00 98.50 797 TRP A O 1
ATOM 6018 N N . ARG A 1 798 ? -20.782 1.484 22.463 1.00 98.31 798 ARG A N 1
ATOM 6019 C CA . ARG A 1 798 ? -20.322 0.204 23.013 1.00 98.31 798 ARG A CA 1
ATOM 6020 C C . ARG A 1 798 ? -21.436 -0.841 23.107 1.00 98.31 798 ARG A C 1
ATOM 6022 O O . ARG A 1 798 ? -21.205 -2.008 22.810 1.00 98.31 798 ARG A O 1
ATOM 6029 N N . ALA A 1 799 ? -22.635 -0.446 23.535 1.00 98.25 799 ALA A N 1
ATOM 6030 C CA . ALA A 1 799 ? -23.786 -1.349 23.614 1.00 98.25 799 ALA A CA 1
ATOM 6031 C C . ALA A 1 799 ? -24.316 -1.777 22.231 1.00 98.25 799 ALA A C 1
ATOM 6033 O O . ALA A 1 799 ? -24.927 -2.841 22.125 1.00 98.25 799 ALA A O 1
ATOM 6034 N N . ASP A 1 800 ? -24.060 -0.970 21.198 1.00 97.88 800 ASP A N 1
ATOM 6035 C CA . ASP A 1 800 ? -24.408 -1.226 19.797 1.00 97.88 800 ASP A CA 1
ATOM 6036 C C . ASP A 1 800 ? -23.339 -2.053 19.034 1.00 97.88 800 ASP A C 1
ATOM 6038 O O . ASP A 1 800 ? -23.514 -2.283 17.841 1.00 97.88 800 ASP A O 1
ATOM 6042 N N . ASP A 1 801 ? -22.265 -2.514 19.697 1.00 97.12 801 ASP A N 1
ATOM 6043 C CA . ASP A 1 801 ? -21.099 -3.208 19.100 1.00 97.12 801 ASP A CA 1
ATOM 6044 C C . ASP A 1 801 ? -20.285 -2.341 18.114 1.00 97.12 801 ASP A C 1
ATOM 6046 O O . ASP A 1 801 ? -19.947 -2.760 17.009 1.00 97.12 801 ASP A O 1
ATOM 6050 N N . TYR A 1 802 ? -19.989 -1.097 18.511 1.00 98.00 802 TYR A N 1
ATOM 6051 C CA . TYR A 1 802 ? -19.027 -0.184 17.867 1.00 98.00 802 TYR A CA 1
ATOM 6052 C C . TYR A 1 802 ? -19.123 0.020 16.326 1.00 98.00 802 TYR A C 1
ATOM 6054 O O . TYR A 1 802 ? -18.086 0.141 15.665 1.00 98.00 802 TYR A O 1
ATOM 6062 N N . PRO A 1 803 ? -20.317 0.114 15.702 1.00 97.31 803 PRO A N 1
ATOM 6063 C CA . PRO A 1 803 ? -20.428 0.321 14.255 1.00 97.31 803 PRO A CA 1
ATOM 6064 C C . PRO A 1 803 ? -20.013 1.747 13.850 1.00 97.31 803 PRO A C 1
ATOM 6066 O O . PRO A 1 803 ? -20.325 2.699 14.568 1.00 97.31 803 PRO A O 1
ATOM 6069 N N . THR A 1 804 ? -19.393 1.928 12.679 1.00 97.31 804 THR A N 1
ATOM 6070 C CA . THR A 1 804 ? -18.847 3.220 12.191 1.00 97.31 804 THR A CA 1
ATOM 6071 C C . THR A 1 804 ? -19.621 3.830 10.996 1.00 97.31 804 THR A C 1
ATOM 6073 O O . THR A 1 804 ? -19.026 4.195 9.977 1.00 97.31 804 THR A O 1
ATOM 6076 N N . PRO A 1 805 ? -20.966 3.966 11.038 1.00 97.00 805 PRO A N 1
ATOM 6077 C CA . PRO A 1 805 ? -21.743 4.443 9.895 1.00 97.00 805 PRO A CA 1
ATOM 6078 C C . PRO A 1 805 ? -21.468 5.919 9.575 1.00 97.00 805 PRO A C 1
ATOM 6080 O O . PRO A 1 805 ? -21.269 6.749 10.461 1.00 97.00 805 PRO A O 1
ATOM 6083 N N . SER A 1 806 ? -21.586 6.292 8.297 1.00 96.25 806 SER A N 1
ATOM 6084 C CA . SER A 1 806 ? -21.476 7.694 7.865 1.00 96.25 806 SER A CA 1
ATOM 6085 C C . SER A 1 806 ? -22.530 8.596 8.528 1.00 96.25 806 SER A C 1
ATOM 6087 O O . SER A 1 806 ? -22.239 9.747 8.841 1.00 96.25 806 SER A O 1
ATOM 6089 N N . GLY A 1 807 ? -23.746 8.089 8.777 1.00 96.44 807 GLY A N 1
ATOM 6090 C CA . GLY A 1 807 ? -24.874 8.851 9.339 1.00 96.44 807 GLY A CA 1
ATOM 6091 C C . GLY A 1 807 ? -25.448 9.923 8.400 1.00 96.44 807 GLY A C 1
ATOM 6092 O O . GLY A 1 807 ? -26.199 10.796 8.850 1.00 96.44 807 GLY A O 1
ATOM 6093 N N . VAL A 1 808 ? -25.073 9.874 7.116 1.00 95.25 808 VAL A N 1
ATOM 6094 C CA . VAL A 1 808 ? -25.466 10.817 6.064 1.00 95.25 808 VAL A CA 1
ATOM 6095 C C . VAL A 1 808 ? -26.211 10.071 4.959 1.00 95.25 808 VAL A C 1
ATOM 6097 O O . VAL A 1 808 ? -25.712 9.082 4.430 1.00 95.25 808 VAL A O 1
ATOM 6100 N N . ASP A 1 809 ? -27.381 10.588 4.576 1.00 94.56 809 ASP A N 1
ATOM 6101 C CA . ASP A 1 809 ? -28.188 10.037 3.485 1.00 94.56 809 ASP A CA 1
ATOM 6102 C C . ASP A 1 809 ? -27.521 10.271 2.123 1.00 94.56 809 ASP A C 1
ATOM 6104 O O . ASP A 1 809 ? -27.275 11.418 1.730 1.00 94.56 809 ASP A O 1
ATOM 6108 N N . THR A 1 810 ? -27.306 9.191 1.377 1.00 94.38 810 THR A N 1
ATOM 6109 C CA . THR A 1 810 ? -26.770 9.176 0.008 1.00 94.38 810 THR A CA 1
ATOM 6110 C C . THR A 1 810 ? -27.586 8.213 -0.867 1.00 94.38 810 THR A C 1
ATOM 6112 O O . THR A 1 810 ? -28.523 7.567 -0.402 1.00 94.38 810 THR A O 1
ATOM 6115 N N . PHE A 1 811 ? -27.230 8.061 -2.144 1.00 93.06 811 PHE A N 1
ATOM 6116 C CA . PHE A 1 811 ? -27.847 7.066 -3.027 1.00 93.06 811 PHE A CA 1
ATOM 6117 C C . PHE A 1 811 ? -27.585 5.609 -2.594 1.00 93.06 811 PHE A C 1
ATOM 6119 O O . PHE A 1 811 ? -28.323 4.727 -3.023 1.00 93.06 811 PHE A O 1
ATOM 6126 N N . CYS A 1 812 ? -26.553 5.354 -1.777 1.00 89.94 812 CYS A N 1
ATOM 6127 C CA . CYS A 1 812 ? -26.172 4.024 -1.284 1.00 89.94 812 CYS A CA 1
ATOM 6128 C C . CYS A 1 812 ? -26.384 3.830 0.229 1.00 89.94 812 CYS A C 1
ATOM 6130 O O . CYS A 1 812 ? -26.243 2.718 0.728 1.00 89.94 812 CYS A O 1
ATOM 6132 N N . SER A 1 813 ? -26.728 4.886 0.974 1.00 89.00 813 SER A N 1
ATOM 6133 C CA . SER A 1 813 ? -26.886 4.844 2.430 1.00 89.00 813 SER A CA 1
ATOM 6134 C C . SER A 1 813 ? -28.135 5.597 2.878 1.00 89.00 813 SER A C 1
ATOM 6136 O O . SER A 1 813 ? -28.386 6.720 2.449 1.00 89.00 813 SER A O 1
ATOM 6138 N N . THR A 1 814 ? -28.930 4.987 3.759 1.00 89.75 814 THR A N 1
ATOM 6139 C CA . THR A 1 814 ? -30.071 5.639 4.420 1.00 89.75 814 THR A CA 1
ATOM 6140 C C . THR A 1 814 ? -29.844 5.642 5.924 1.00 89.75 814 THR A C 1
ATOM 6142 O O . THR A 1 814 ? -29.626 4.593 6.530 1.00 89.75 814 THR A O 1
ATOM 6145 N N . SER A 1 815 ? -29.942 6.819 6.530 1.00 91.75 815 SER A N 1
ATOM 6146 C CA . SER A 1 815 ? -29.625 7.057 7.932 1.00 91.75 815 SER A CA 1
ATOM 6147 C C . SER A 1 815 ? -30.863 6.882 8.804 1.00 91.75 815 SER A C 1
ATOM 6149 O O . SER A 1 815 ? -31.862 7.590 8.675 1.00 91.75 815 SER A O 1
ATOM 6151 N N . THR A 1 816 ? -30.783 5.963 9.757 1.00 95.62 816 THR A N 1
ATOM 6152 C CA . THR A 1 816 ? -31.714 5.875 10.887 1.00 95.62 816 THR A CA 1
ATOM 6153 C C . THR A 1 816 ? -31.212 6.714 12.064 1.00 95.62 816 THR A C 1
ATOM 6155 O O . THR A 1 816 ? -30.031 7.057 12.134 1.00 95.62 816 THR A O 1
ATOM 6158 N N . GLU A 1 817 ? -32.082 6.996 13.036 1.00 95.75 817 GLU A N 1
ATOM 6159 C CA . GLU A 1 817 ? -31.690 7.655 14.294 1.00 95.75 817 GLU A CA 1
ATOM 6160 C C . GLU A 1 817 ? -30.538 6.918 15.006 1.00 95.75 817 GLU A C 1
ATOM 6162 O O . GLU A 1 817 ? -29.625 7.553 15.533 1.00 95.75 817 GLU A O 1
ATOM 6167 N N . ASP A 1 818 ? -30.528 5.581 14.955 1.00 96.69 818 ASP A N 1
ATOM 6168 C CA . ASP A 1 818 ? -29.446 4.764 15.512 1.00 96.69 818 ASP A CA 1
ATOM 6169 C C . ASP A 1 818 ? -28.123 5.001 14.775 1.00 96.69 818 ASP A C 1
ATOM 6171 O O . ASP A 1 818 ? -27.131 5.355 15.409 1.00 96.69 818 ASP A O 1
ATOM 6175 N N . THR A 1 819 ? -28.119 4.936 13.438 1.00 97.00 819 THR A N 1
ATOM 6176 C CA . THR A 1 819 ? -26.897 5.204 12.654 1.00 97.00 819 THR A CA 1
ATOM 6177 C C . THR A 1 819 ? -26.393 6.638 12.815 1.00 97.00 819 THR A C 1
ATOM 6179 O O . THR A 1 819 ? -25.190 6.871 12.782 1.00 97.00 819 THR A O 1
ATOM 6182 N N . ARG A 1 820 ? -27.283 7.614 13.045 1.00 98.00 820 ARG A N 1
ATOM 6183 C CA . ARG A 1 820 ? -26.896 9.005 13.324 1.00 98.00 820 ARG A CA 1
ATOM 6184 C C . ARG A 1 820 ? -26.263 9.145 14.707 1.00 98.00 820 ARG A C 1
ATOM 6186 O O . ARG A 1 820 ? -25.247 9.821 14.836 1.00 98.00 820 ARG A O 1
ATOM 6193 N N . ARG A 1 821 ? -26.810 8.480 15.731 1.00 97.94 821 ARG A N 1
ATOM 6194 C CA . ARG A 1 821 ? -26.202 8.417 17.074 1.00 97.94 821 ARG A CA 1
ATOM 6195 C C . ARG A 1 821 ? -24.806 7.792 17.022 1.00 97.94 821 ARG A C 1
ATOM 6197 O O . ARG A 1 821 ? -23.883 8.353 17.608 1.00 97.94 821 ARG A O 1
ATOM 6204 N N . GLN A 1 822 ? -24.674 6.662 16.329 1.00 98.44 822 GLN A N 1
ATOM 6205 C CA . GLN A 1 822 ? -23.421 5.919 16.163 1.00 98.44 822 GLN A CA 1
ATOM 6206 C C . GLN A 1 822 ? -22.382 6.757 15.407 1.00 98.44 822 GLN A C 1
ATOM 6208 O O . GLN A 1 822 ? -21.293 6.968 15.919 1.00 98.44 822 GLN A O 1
ATOM 6213 N N . SER A 1 823 ? -22.767 7.360 14.280 1.00 98.44 823 SER A N 1
ATOM 6214 C CA . SER A 1 823 ? -21.946 8.295 13.496 1.00 98.44 823 SER A CA 1
ATOM 6215 C C . SER A 1 823 ? -21.366 9.446 14.334 1.00 98.44 823 SER A C 1
ATOM 6217 O O . SER A 1 823 ? -20.181 9.756 14.233 1.00 98.44 823 SER A O 1
ATOM 6219 N N . VAL A 1 824 ? -22.162 10.053 15.223 1.00 98.62 824 VAL A N 1
ATOM 6220 C CA . VAL A 1 824 ? -21.662 11.094 16.142 1.00 98.62 824 VAL A CA 1
ATOM 6221 C C . VAL A 1 824 ? -20.660 10.528 17.154 1.00 98.62 824 VAL A C 1
ATOM 6223 O O . VAL A 1 824 ? -19.678 11.194 17.479 1.00 98.62 824 VAL A O 1
ATOM 6226 N N . ALA A 1 825 ? -20.876 9.308 17.655 1.00 98.62 825 ALA A N 1
ATOM 6227 C CA . ALA A 1 825 ? -19.913 8.651 18.535 1.00 98.62 825 ALA A CA 1
ATOM 6228 C C . ALA A 1 825 ? -18.584 8.382 17.805 1.00 98.62 825 ALA A C 1
ATOM 6230 O O . ALA A 1 825 ? -17.534 8.766 18.319 1.00 98.62 825 ALA A O 1
ATOM 6231 N N . THR A 1 826 ? -18.630 7.846 16.580 1.00 98.00 826 THR A N 1
ATOM 6232 C CA . THR A 1 826 ? -17.454 7.655 15.716 1.00 98.00 826 THR A CA 1
ATOM 6233 C C . THR A 1 826 ? -16.698 8.967 15.495 1.00 98.00 826 THR A C 1
ATOM 6235 O O . THR A 1 826 ? -15.494 9.012 15.722 1.00 98.00 826 THR A O 1
ATOM 6238 N N . MET A 1 827 ? -17.389 10.063 15.152 1.00 97.81 827 MET A N 1
ATOM 6239 C CA . MET A 1 827 ? -16.765 11.380 14.944 1.00 97.81 827 MET A CA 1
ATOM 6240 C C . MET A 1 827 ? -16.061 11.913 16.204 1.00 97.81 827 MET A C 1
ATOM 6242 O O . MET A 1 827 ? -14.940 12.415 16.123 1.00 97.81 827 MET A O 1
ATOM 6246 N N . ILE A 1 828 ? -16.695 11.798 17.377 1.00 98.19 828 ILE A N 1
ATOM 6247 C CA . ILE A 1 828 ? -16.101 12.235 18.651 1.00 98.19 828 ILE A CA 1
ATOM 6248 C C . ILE A 1 828 ? -14.866 11.391 18.986 1.00 98.19 828 ILE A C 1
ATOM 6250 O O . ILE A 1 828 ? -13.824 11.942 19.338 1.00 98.19 828 ILE A O 1
ATOM 6254 N N . PHE A 1 829 ? -14.964 10.068 18.847 1.00 97.62 829 PHE A N 1
ATOM 6255 C CA . PHE A 1 829 ? -13.866 9.147 19.129 1.00 97.62 829 PHE A CA 1
ATOM 6256 C C . PHE A 1 829 ? -12.679 9.346 18.172 1.00 97.62 829 PHE A C 1
ATOM 6258 O O . PHE A 1 829 ? -11.549 9.509 18.631 1.00 97.62 829 PHE A O 1
ATOM 6265 N N . ALA A 1 830 ? -12.931 9.428 16.862 1.00 95.31 830 ALA A N 1
ATOM 6266 C CA . ALA A 1 830 ? -11.908 9.627 15.834 1.00 95.31 830 ALA A CA 1
ATOM 6267 C C . ALA A 1 830 ? -11.200 10.990 15.937 1.00 95.31 830 ALA A C 1
ATOM 6269 O O . ALA A 1 830 ? -10.049 11.121 15.530 1.00 95.31 830 ALA A O 1
ATOM 6270 N N . ALA A 1 831 ? -11.852 12.010 16.504 1.00 96.25 831 ALA A N 1
ATOM 6271 C CA . ALA A 1 831 ? -11.213 13.289 16.809 1.00 96.25 831 ALA A CA 1
ATOM 6272 C C . ALA A 1 831 ? -10.450 13.277 18.153 1.00 96.25 831 ALA A C 1
ATOM 6274 O O . ALA A 1 831 ? -9.456 13.994 18.292 1.00 96.25 831 ALA A O 1
ATOM 6275 N N . TRP A 1 832 ? -10.877 12.468 19.127 1.00 97.31 832 TRP A N 1
ATOM 6276 C CA . TRP A 1 832 ? -10.225 12.352 20.435 1.00 97.31 832 TRP A CA 1
ATOM 6277 C C . TRP A 1 832 ? -8.970 11.474 20.416 1.00 97.31 832 TRP A C 1
ATOM 6279 O O . TRP A 1 832 ? -7.939 11.894 20.938 1.00 97.31 832 TRP A O 1
ATOM 6289 N N . MET A 1 833 ? -9.027 10.290 19.798 1.00 94.44 833 MET A N 1
ATOM 6290 C CA . MET A 1 833 ? -7.934 9.308 19.832 1.00 94.44 833 MET A CA 1
ATOM 6291 C C . MET A 1 833 ? -6.591 9.889 19.339 1.00 94.44 833 MET A C 1
ATOM 6293 O O . MET A 1 833 ? -5.607 9.771 20.072 1.00 94.44 833 MET A O 1
ATOM 6297 N N . PRO A 1 834 ? -6.514 10.616 18.203 1.00 91.94 834 PRO A N 1
ATOM 6298 C CA . PRO A 1 834 ? -5.246 11.192 17.764 1.00 91.94 834 PRO A CA 1
ATOM 6299 C C . PRO A 1 834 ? -4.742 12.306 18.688 1.00 91.94 834 PRO A C 1
ATOM 6301 O O . PRO A 1 834 ? -3.541 12.427 18.884 1.00 91.94 834 PRO A O 1
ATOM 6304 N N . ARG A 1 835 ? -5.636 13.079 19.326 1.00 93.88 835 ARG A N 1
ATOM 6305 C CA . ARG A 1 835 ? -5.246 14.084 20.337 1.00 93.88 835 ARG A CA 1
ATOM 6306 C C . ARG A 1 835 ? -4.725 13.447 21.621 1.00 93.88 835 ARG A C 1
ATOM 6308 O O . ARG A 1 835 ? -3.847 14.020 22.257 1.00 93.88 835 ARG A O 1
ATOM 6315 N N . MET A 1 836 ? -5.237 12.271 21.991 1.00 93.88 836 MET A N 1
ATOM 6316 C CA . MET A 1 836 ? -4.685 11.485 23.094 1.00 93.88 836 MET A CA 1
ATOM 6317 C C . MET A 1 836 ? -3.244 11.064 22.777 1.00 93.88 836 MET A C 1
ATOM 6319 O O . MET A 1 836 ? -2.362 11.319 23.588 1.00 93.88 836 MET A O 1
ATOM 6323 N N . LEU A 1 837 ? -2.986 10.498 21.591 1.00 91.25 837 LEU A N 1
ATOM 6324 C CA . LEU A 1 837 ? -1.636 10.086 21.176 1.00 91.25 837 LEU A CA 1
ATOM 6325 C C . LEU A 1 837 ? -0.678 11.283 21.026 1.00 91.25 837 LEU A C 1
ATOM 6327 O O . LEU A 1 837 ? 0.411 11.271 21.592 1.00 91.25 837 LEU A O 1
ATOM 6331 N N . GLN A 1 838 ? -1.102 12.361 20.362 1.00 89.88 838 GLN A N 1
ATOM 6332 C CA . GLN A 1 838 ? -0.321 13.603 20.242 1.00 89.88 838 GLN A CA 1
ATOM 6333 C C . GLN A 1 838 ? -0.008 14.230 21.613 1.00 89.88 838 GLN A C 1
ATOM 6335 O O . GLN A 1 838 ? 1.053 14.821 21.805 1.00 89.88 838 GLN A O 1
ATOM 6340 N N . GLY A 1 839 ? -0.914 14.086 22.585 1.00 90.81 839 GLY A N 1
ATOM 6341 C CA . GLY A 1 839 ? -0.721 14.540 23.962 1.00 90.81 839 GLY A CA 1
ATOM 6342 C C . GLY A 1 839 ? 0.285 13.726 24.784 1.00 90.81 839 GLY A C 1
ATOM 6343 O O . GLY A 1 839 ? 0.604 14.173 25.881 1.00 90.81 839 GLY A O 1
ATOM 6344 N N . VAL A 1 840 ? 0.740 12.575 24.271 1.00 90.19 840 VAL A N 1
ATOM 6345 C CA . VAL A 1 840 ? 1.748 11.667 24.859 1.00 90.19 840 VAL A CA 1
ATOM 6346 C C . VAL A 1 840 ? 3.078 11.724 24.091 1.00 90.19 840 VAL A C 1
ATOM 6348 O O . VAL A 1 840 ? 4.137 11.553 24.682 1.00 90.19 840 VAL A O 1
ATOM 6351 N N . TRP A 1 841 ? 3.043 11.938 22.768 1.00 87.25 841 TRP A N 1
ATOM 6352 C CA . TRP A 1 841 ? 4.228 11.782 21.910 1.00 87.25 841 TRP A CA 1
ATOM 6353 C C . TRP A 1 841 ? 4.778 13.077 21.297 1.00 87.25 841 TRP A C 1
ATOM 6355 O O . TRP A 1 841 ? 5.979 13.159 21.036 1.00 87.25 841 TRP A O 1
ATOM 6365 N N . SER A 1 842 ? 3.946 14.093 21.034 1.00 85.56 842 SER A N 1
ATOM 6366 C CA . SER A 1 842 ? 4.355 15.232 20.187 1.00 85.56 842 SER A CA 1
ATOM 6367 C C . SER A 1 842 ? 5.326 16.219 20.848 1.00 85.56 842 SER A C 1
ATOM 6369 O O . SER A 1 842 ? 5.859 17.098 20.171 1.00 85.56 842 SER A O 1
ATOM 6371 N N . ASP A 1 843 ? 5.544 16.131 22.157 1.00 83.56 843 ASP A N 1
ATOM 6372 C CA . ASP A 1 843 ? 6.509 16.939 22.908 1.00 83.56 843 ASP A CA 1
ATOM 6373 C C . ASP A 1 843 ? 7.814 16.198 23.235 1.00 83.56 843 ASP A C 1
ATOM 6375 O O . ASP A 1 843 ? 8.833 16.846 23.466 1.00 83.56 843 ASP A O 1
ATOM 6379 N N . GLU A 1 844 ? 7.823 14.867 23.155 1.00 82.81 844 GLU A N 1
ATOM 6380 C CA . GLU A 1 844 ? 8.963 14.020 23.532 1.00 82.81 844 GLU A CA 1
ATOM 6381 C C . GLU A 1 844 ? 10.148 14.078 22.546 1.00 82.81 844 GLU A C 1
ATOM 6383 O O . GLU A 1 844 ? 11.274 13.703 22.878 1.00 82.81 844 GLU A O 1
ATOM 6388 N N . GLY A 1 845 ? 9.932 14.565 21.317 1.00 74.38 845 GLY A N 1
ATOM 6389 C CA . GLY A 1 845 ? 11.002 14.726 20.321 1.00 74.38 845 GLY A CA 1
ATOM 6390 C C . GLY A 1 845 ? 11.595 13.404 19.809 1.00 74.38 845 GLY A C 1
ATOM 6391 O O . GLY A 1 845 ? 12.761 13.366 19.409 1.00 74.38 845 GLY A O 1
ATOM 6392 N N . ILE A 1 846 ? 10.800 12.330 19.851 1.00 70.25 846 ILE A N 1
ATOM 6393 C CA . ILE A 1 846 ? 11.098 10.995 19.291 1.00 70.25 846 ILE A CA 1
ATOM 6394 C C . ILE A 1 846 ? 10.498 10.849 17.873 1.00 70.25 846 ILE A C 1
ATOM 6396 O O . ILE A 1 846 ? 10.852 9.937 17.127 1.00 70.25 846 ILE A O 1
ATOM 6400 N N . ASP A 1 847 ? 9.607 11.766 17.478 1.00 57.41 847 ASP A N 1
ATOM 6401 C CA . ASP A 1 847 ? 9.007 11.798 16.142 1.00 57.41 847 ASP A CA 1
ATOM 6402 C C . ASP A 1 847 ? 10.080 11.817 15.036 1.00 57.41 847 ASP A C 1
ATOM 6404 O O . ASP A 1 847 ? 11.156 12.406 15.170 1.00 57.41 847 ASP A O 1
ATOM 6408 N N . GLY A 1 848 ? 9.799 11.105 13.949 1.00 56.66 848 GLY A N 1
ATOM 6409 C CA . GLY A 1 848 ? 10.705 10.887 12.826 1.00 56.66 848 GLY A CA 1
ATOM 6410 C C . GLY A 1 848 ? 11.897 9.956 13.090 1.00 56.66 848 GLY A C 1
ATOM 6411 O O . GLY A 1 848 ? 12.506 9.513 12.119 1.00 56.66 848 GLY A O 1
ATOM 6412 N N . SER A 1 849 ? 12.259 9.655 14.346 1.00 53.81 849 SER A N 1
ATOM 6413 C CA . SER A 1 849 ? 13.587 9.107 14.648 1.00 53.81 849 SER A CA 1
ATOM 6414 C C . SER A 1 849 ? 13.678 7.578 14.491 1.00 53.81 849 SER A C 1
ATOM 6416 O O . SER A 1 849 ? 14.181 7.100 13.475 1.00 53.81 849 SER A O 1
ATOM 6418 N N . VAL A 1 850 ? 13.236 6.783 15.471 1.00 56.38 850 VAL A N 1
ATOM 6419 C CA . VAL A 1 850 ? 13.580 5.345 15.506 1.00 56.38 850 VAL A CA 1
ATOM 6420 C C . VAL A 1 850 ? 12.592 4.449 14.747 1.00 56.38 850 VAL A C 1
ATOM 6422 O O . VAL A 1 850 ? 13.031 3.516 14.077 1.00 56.38 850 VAL A O 1
ATOM 6425 N N . ASN A 1 851 ? 11.280 4.707 14.807 1.00 58.50 851 ASN A N 1
ATOM 6426 C CA . ASN A 1 851 ? 10.297 4.020 13.951 1.00 58.50 851 ASN A CA 1
ATOM 6427 C C . ASN A 1 851 ? 8.980 4.824 13.809 1.00 58.50 851 ASN A C 1
ATOM 6429 O O . ASN A 1 851 ? 7.970 4.475 14.418 1.00 58.50 851 ASN A O 1
ATOM 6433 N N . PRO A 1 852 ? 8.974 5.942 13.058 1.00 52.84 852 PRO A N 1
ATOM 6434 C CA . PRO A 1 852 ? 7.844 6.870 13.035 1.00 52.84 852 PRO A CA 1
ATOM 6435 C C . PRO A 1 852 ? 6.622 6.343 12.263 1.00 52.84 852 PRO A C 1
ATOM 6437 O O . PRO A 1 852 ? 6.737 5.796 11.157 1.00 52.84 852 PRO A O 1
ATOM 6440 N N . GLY A 1 853 ? 5.442 6.579 12.844 1.00 67.25 853 GLY A N 1
ATOM 6441 C CA . GLY A 1 853 ? 4.122 6.315 12.265 1.00 67.25 853 GLY A CA 1
ATOM 6442 C C . GLY A 1 853 ? 3.104 5.843 13.312 1.00 67.25 853 GLY A C 1
ATOM 6443 O O . GLY A 1 853 ? 3.459 5.144 14.260 1.00 67.25 853 GLY A O 1
ATOM 6444 N N . GLY A 1 854 ? 1.818 6.156 13.119 1.00 74.94 854 GLY A N 1
ATOM 6445 C CA . GLY A 1 854 ? 0.769 5.900 14.124 1.00 74.94 854 GLY A CA 1
ATOM 6446 C C . GLY A 1 854 ? 0.609 4.435 14.575 1.00 74.94 854 GLY A C 1
ATOM 6447 O O . GLY A 1 854 ? 0.202 4.172 15.702 1.00 74.94 854 GLY A O 1
ATOM 6448 N N . ASN A 1 855 ? 1.015 3.457 13.753 1.00 81.44 855 ASN A N 1
ATOM 6449 C CA . ASN A 1 855 ? 1.059 2.034 14.137 1.00 81.44 855 ASN A CA 1
ATOM 6450 C C . ASN A 1 855 ? 2.084 1.717 15.245 1.00 81.44 855 ASN A C 1
ATOM 6452 O O . ASN A 1 855 ? 1.920 0.716 15.950 1.00 81.44 855 ASN A O 1
ATOM 6456 N N . TRP A 1 856 ? 3.157 2.505 15.350 1.00 82.00 856 TRP A N 1
ATOM 6457 C CA . TRP A 1 856 ? 4.146 2.424 16.426 1.00 82.00 856 TRP A CA 1
ATOM 6458 C C . TRP A 1 856 ? 3.649 3.194 17.650 1.00 82.00 856 TRP A C 1
ATOM 6460 O O . TRP A 1 856 ? 3.567 2.617 18.731 1.00 82.00 856 TRP A O 1
ATOM 6470 N N . GLU A 1 857 ? 3.199 4.440 17.459 1.00 84.62 857 GLU A N 1
ATOM 6471 C CA . GLU A 1 857 ? 2.643 5.282 18.529 1.00 84.62 857 GLU A CA 1
ATOM 6472 C C . GLU A 1 857 ? 1.519 4.576 19.291 1.00 84.62 857 GLU A C 1
ATOM 6474 O O . GLU A 1 857 ? 1.500 4.589 20.520 1.00 84.62 857 GLU A O 1
ATOM 6479 N N . LEU A 1 858 ? 0.604 3.917 18.571 1.00 87.88 858 LEU A N 1
ATOM 6480 C CA . LEU A 1 858 ? -0.511 3.182 19.158 1.00 87.88 858 LEU A CA 1
ATOM 6481 C C . LEU A 1 858 ? -0.054 1.904 19.882 1.00 87.88 858 LEU A C 1
ATOM 6483 O O . LEU A 1 858 ? -0.585 1.592 20.945 1.00 87.88 858 LEU A O 1
ATOM 6487 N N . ARG A 1 859 ? 0.942 1.174 19.357 1.00 86.25 859 ARG A N 1
ATOM 6488 C CA . ARG A 1 859 ? 1.518 -0.013 20.026 1.00 86.25 859 ARG A CA 1
ATOM 6489 C C . ARG A 1 859 ? 2.192 0.363 21.341 1.00 86.25 859 ARG A C 1
ATOM 6491 O O . ARG A 1 859 ? 1.886 -0.231 22.376 1.00 86.25 859 ARG A O 1
ATOM 6498 N N . SER A 1 860 ? 3.066 1.363 21.292 1.00 85.88 860 SER A N 1
ATOM 6499 C CA . SER A 1 860 ? 3.767 1.915 22.451 1.00 85.88 860 SER A CA 1
ATOM 6500 C C . SER A 1 860 ? 2.775 2.482 23.467 1.00 85.88 860 SER A C 1
ATOM 6502 O O . SER A 1 860 ? 2.881 2.197 24.659 1.00 85.88 860 SER A O 1
ATOM 6504 N N . PHE A 1 861 ? 1.746 3.200 23.003 1.00 90.00 861 PHE A N 1
ATOM 6505 C CA . PHE A 1 861 ? 0.703 3.749 23.865 1.00 90.00 861 PHE A CA 1
ATOM 6506 C C . PHE A 1 861 ? -0.054 2.644 24.604 1.00 90.00 861 PHE A C 1
ATOM 6508 O O . PHE A 1 861 ? -0.143 2.689 25.829 1.00 90.00 861 PHE A O 1
ATOM 6515 N N . MET A 1 862 ? -0.552 1.630 23.885 1.00 89.06 862 MET A N 1
ATOM 6516 C CA . MET A 1 862 ? -1.287 0.515 24.489 1.00 89.06 862 MET A CA 1
ATOM 6517 C C . MET A 1 862 ? -0.437 -0.226 25.525 1.00 89.06 862 MET A C 1
ATOM 6519 O O . MET A 1 862 ? -0.930 -0.519 26.612 1.00 89.06 862 MET A O 1
ATOM 6523 N N . GLN A 1 863 ? 0.849 -0.460 25.241 1.00 83.50 863 GLN A N 1
ATOM 6524 C CA . GLN A 1 863 ? 1.767 -1.110 26.179 1.00 83.50 863 GLN A CA 1
ATOM 6525 C C . GLN A 1 863 ? 1.932 -0.306 27.479 1.00 83.50 863 GLN A C 1
ATOM 6527 O O . GLN A 1 863 ? 1.761 -0.851 28.570 1.00 83.50 863 GLN A O 1
ATOM 6532 N N . LEU A 1 864 ? 2.217 0.997 27.383 1.00 87.88 864 LEU A N 1
ATOM 6533 C CA . LEU A 1 864 ? 2.378 1.864 28.557 1.00 87.88 864 LEU A CA 1
ATOM 6534 C C . LEU A 1 864 ? 1.062 2.056 29.327 1.00 87.88 864 LEU A C 1
ATOM 6536 O O . LEU A 1 864 ? 1.071 2.157 30.554 1.00 87.88 864 LEU A O 1
ATOM 6540 N N . TYR A 1 865 ? -0.065 2.102 28.615 1.00 89.00 865 TYR A N 1
ATOM 6541 C CA . TYR A 1 865 ? -1.398 2.316 29.170 1.00 89.00 865 TYR A CA 1
ATOM 6542 C C . TYR A 1 865 ? -1.941 1.087 29.921 1.00 89.00 865 TYR A C 1
ATOM 6544 O O . TYR A 1 865 ? -2.482 1.224 31.024 1.00 89.00 865 TYR A O 1
ATOM 6552 N N . GLU A 1 866 ? -1.779 -0.116 29.361 1.00 86.00 866 GLU A N 1
ATOM 6553 C CA . GLU A 1 866 ? -2.205 -1.373 29.996 1.00 86.00 866 GLU A CA 1
ATOM 6554 C C . GLU A 1 866 ? -1.368 -1.715 31.241 1.00 86.00 866 GLU A C 1
ATOM 6556 O O . GLU A 1 866 ? -1.877 -2.349 32.167 1.00 86.00 866 GLU A O 1
ATOM 6561 N N . HIS A 1 867 ? -0.113 -1.251 31.297 1.00 83.81 867 HIS A N 1
ATOM 6562 C CA . HIS A 1 867 ? 0.815 -1.461 32.414 1.00 83.81 867 HIS A CA 1
ATOM 6563 C C . HIS A 1 867 ? 0.901 -0.279 33.407 1.00 83.81 867 HIS A C 1
ATOM 6565 O O . HIS A 1 867 ? 1.792 -0.250 34.259 1.00 83.81 867 HIS A O 1
ATOM 6571 N N . ARG A 1 868 ? -0.027 0.692 33.372 1.00 86.12 868 ARG A N 1
ATOM 6572 C CA . ARG A 1 868 ? -0.090 1.769 34.386 1.00 86.12 868 ARG A CA 1
ATOM 6573 C C . ARG A 1 868 ? -0.178 1.190 35.804 1.00 86.12 868 ARG A C 1
ATOM 6575 O O . ARG A 1 868 ? -0.925 0.248 36.065 1.00 86.12 868 ARG A O 1
ATOM 6582 N N . GLY A 1 869 ? 0.585 1.759 36.738 1.00 84.00 869 GLY A N 1
ATOM 6583 C CA . GLY A 1 869 ? 0.738 1.229 38.095 1.00 84.00 869 GLY A CA 1
ATOM 6584 C C . GLY A 1 869 ? 1.790 0.122 38.244 1.00 84.00 869 GLY A C 1
ATOM 6585 O O . GLY A 1 869 ? 2.097 -0.247 39.381 1.00 84.00 869 GLY A O 1
ATOM 6586 N N . ASP A 1 870 ? 2.366 -0.402 37.155 1.00 86.88 870 ASP A N 1
ATOM 6587 C CA . ASP A 1 870 ? 3.449 -1.383 37.231 1.00 86.88 870 ASP A CA 1
ATOM 6588 C C . ASP A 1 870 ? 4.792 -0.695 37.520 1.00 86.88 870 ASP A C 1
ATOM 6590 O O . ASP A 1 870 ? 5.405 -0.060 36.663 1.00 86.88 870 ASP A O 1
ATOM 6594 N N . ALA A 1 871 ? 5.271 -0.848 38.755 1.00 85.56 871 ALA A N 1
ATOM 6595 C CA . ALA A 1 871 ? 6.572 -0.346 39.193 1.00 85.56 871 ALA A CA 1
ATOM 6596 C C . ALA A 1 871 ? 7.770 -1.124 38.602 1.00 85.56 871 ALA A C 1
ATOM 6598 O O . ALA A 1 871 ? 8.911 -0.839 38.965 1.00 85.56 871 ALA A O 1
ATOM 6599 N N . ALA A 1 872 ? 7.530 -2.126 37.745 1.00 83.12 872 ALA A N 1
ATOM 6600 C CA . ALA A 1 872 ? 8.563 -2.777 36.945 1.00 83.12 872 ALA A CA 1
ATOM 6601 C C . ALA A 1 872 ? 8.888 -2.035 35.635 1.00 83.12 872 ALA A C 1
ATOM 6603 O O . ALA A 1 872 ? 9.937 -2.317 35.063 1.00 83.12 872 ALA A O 1
ATOM 6604 N N . LEU A 1 873 ? 8.040 -1.101 35.173 1.00 83.69 873 LEU A N 1
ATOM 6605 C CA . LEU A 1 873 ? 8.323 -0.269 33.997 1.00 83.69 873 LEU A CA 1
ATOM 6606 C C . LEU A 1 873 ? 9.626 0.536 34.208 1.00 83.69 873 LEU A C 1
ATOM 6608 O O . LEU A 1 873 ? 9.697 1.320 35.158 1.00 83.69 873 LEU A O 1
ATOM 6612 N N . PRO A 1 874 ? 10.637 0.421 33.327 1.00 86.06 874 PRO A N 1
ATOM 6613 C CA . PRO A 1 874 ? 11.797 1.320 33.306 1.00 86.06 874 PRO A CA 1
ATOM 6614 C C . PRO A 1 874 ? 11.421 2.810 33.247 1.00 86.06 874 PRO A C 1
ATOM 6616 O O . PRO A 1 874 ? 12.106 3.643 33.839 1.00 86.06 874 PRO A O 1
ATOM 6619 N N . SER A 1 875 ? 10.300 3.132 32.595 1.00 89.12 875 SER A N 1
ATOM 6620 C CA . SER A 1 875 ? 9.724 4.477 32.505 1.00 89.12 875 SER A CA 1
ATOM 6621 C C . SER A 1 875 ? 8.937 4.943 33.744 1.00 89.12 875 SER A C 1
ATOM 6623 O O . SER A 1 875 ? 8.385 6.040 33.714 1.00 89.12 875 SER A O 1
ATOM 6625 N N . HIS A 1 876 ? 8.818 4.137 34.806 1.00 90.75 876 HIS A N 1
ATOM 6626 C CA . HIS A 1 876 ? 7.903 4.402 35.925 1.00 90.75 876 HIS A CA 1
ATOM 6627 C C . HIS A 1 876 ? 8.259 5.667 36.723 1.00 90.75 876 HIS A C 1
ATOM 6629 O O . HIS A 1 876 ? 9.265 5.696 37.440 1.00 90.75 876 HIS A O 1
ATOM 6635 N N . ASP A 1 877 ? 7.380 6.672 36.698 1.00 90.31 877 ASP A N 1
ATOM 6636 C CA . ASP A 1 877 ? 7.444 7.815 37.608 1.00 90.31 877 ASP A CA 1
ATOM 6637 C C . ASP A 1 877 ? 6.747 7.469 38.944 1.00 90.31 877 ASP A C 1
ATOM 6639 O O . ASP A 1 877 ? 5.528 7.277 38.984 1.00 90.31 877 ASP A O 1
ATOM 6643 N N . PRO A 1 878 ? 7.470 7.431 40.083 1.00 86.31 878 PRO A N 1
ATOM 6644 C CA . PRO A 1 878 ? 6.880 7.162 41.394 1.00 86.31 878 PRO A CA 1
ATOM 6645 C C . PRO A 1 878 ? 5.967 8.285 41.929 1.00 86.31 878 PRO A C 1
ATOM 6647 O O . PRO A 1 878 ? 5.374 8.111 42.998 1.00 86.31 878 PRO A O 1
ATOM 6650 N N . VAL A 1 879 ? 5.881 9.444 41.262 1.00 83.12 879 VAL A N 1
ATOM 6651 C CA . VAL A 1 879 ? 4.965 10.545 41.606 1.00 83.12 879 VAL A CA 1
ATOM 6652 C C . VAL A 1 879 ? 3.558 10.276 41.073 1.00 83.12 879 VAL A C 1
ATOM 6654 O O . VAL A 1 879 ? 2.595 10.410 41.830 1.00 83.12 879 VAL A O 1
ATOM 6657 N N . THR A 1 880 ? 3.437 9.886 39.802 1.00 85.00 880 THR A N 1
ATOM 6658 C CA . THR A 1 880 ? 2.155 9.564 39.149 1.00 85.00 880 THR A CA 1
ATOM 6659 C C . THR A 1 880 ? 1.758 8.101 39.347 1.00 85.00 880 THR A C 1
ATOM 6661 O O . THR A 1 880 ? 0.572 7.785 39.427 1.00 85.00 880 THR A O 1
ATOM 6664 N N . GLY A 1 881 ? 2.745 7.208 39.471 1.00 89.19 881 GLY A N 1
ATOM 6665 C CA . GLY A 1 881 ? 2.571 5.758 39.418 1.00 89.19 881 GLY A CA 1
ATOM 6666 C C . GLY A 1 881 ? 2.455 5.208 37.991 1.00 89.19 881 GLY A C 1
ATOM 6667 O O . GLY A 1 881 ? 2.158 4.025 37.823 1.00 89.19 881 GLY A O 1
ATOM 6668 N N . GLU A 1 882 ? 2.668 6.035 36.968 1.00 91.88 882 GLU A N 1
ATOM 6669 C CA . GLU A 1 882 ? 2.503 5.693 35.553 1.00 91.88 882 GLU A CA 1
ATOM 6670 C C . GLU A 1 882 ? 3.830 5.849 34.786 1.00 91.88 882 GLU A C 1
ATOM 6672 O O . GLU A 1 882 ? 4.879 6.109 35.374 1.00 91.88 882 GLU A O 1
ATOM 6677 N N . SER A 1 883 ? 3.804 5.649 33.467 1.00 91.69 883 SER A N 1
ATOM 6678 C CA . SER A 1 883 ? 4.953 5.944 32.607 1.00 91.69 883 SER A CA 1
ATOM 6679 C C . SER A 1 883 ? 5.223 7.450 32.557 1.00 91.69 883 SER A C 1
ATOM 6681 O O . SER A 1 883 ? 4.293 8.233 32.371 1.00 91.69 883 SER A O 1
ATOM 6683 N N . VAL A 1 884 ? 6.493 7.846 32.627 1.00 91.75 884 VAL A N 1
ATOM 6684 C CA . VAL A 1 884 ? 6.944 9.236 32.458 1.00 91.75 884 VAL A CA 1
ATOM 6685 C C . VAL A 1 884 ? 6.562 9.836 31.098 1.00 91.75 884 VAL A C 1
ATOM 6687 O O . VAL A 1 884 ? 6.431 11.041 30.993 1.00 91.75 884 VAL A O 1
ATOM 6690 N N . PHE A 1 885 ? 6.291 9.022 30.073 1.00 91.00 885 PHE A N 1
ATOM 6691 C CA . PHE A 1 885 ? 5.776 9.504 28.781 1.00 91.00 885 PHE A CA 1
ATOM 6692 C C . PHE A 1 885 ? 4.330 10.055 28.850 1.00 91.00 885 PHE A C 1
ATOM 6694 O O . PHE A 1 885 ? 3.811 10.545 27.859 1.00 91.00 885 PHE A O 1
ATOM 6701 N N . PHE A 1 886 ? 3.653 9.987 30.006 1.00 92.88 886 PHE A N 1
ATOM 6702 C CA . PHE A 1 886 ? 2.361 10.651 30.244 1.00 92.88 886 PHE A CA 1
ATOM 6703 C C . PHE A 1 886 ? 2.491 12.044 30.911 1.00 92.88 886 PHE A C 1
ATOM 6705 O O . PHE A 1 886 ? 1.507 12.573 31.432 1.00 92.88 886 PHE A O 1
ATOM 6712 N N . ASP A 1 887 ? 3.691 12.627 30.911 1.00 90.62 887 ASP A N 1
ATOM 6713 C CA . ASP A 1 887 ? 4.029 13.964 31.420 1.00 90.62 887 ASP A CA 1
ATOM 6714 C C . ASP A 1 887 ? 4.295 14.911 30.238 1.00 90.62 887 ASP A C 1
ATOM 6716 O O . ASP A 1 887 ? 5.153 14.608 29.419 1.00 90.62 887 ASP A O 1
ATOM 6720 N N . ASP A 1 888 ? 3.605 16.053 30.143 1.00 89.38 888 ASP A N 1
ATOM 6721 C CA . ASP A 1 888 ? 3.800 16.997 29.030 1.00 89.38 888 ASP A CA 1
ATOM 6722 C C . ASP A 1 888 ? 4.979 17.928 29.348 1.00 89.38 888 ASP A C 1
ATOM 6724 O O . ASP A 1 888 ? 4.883 18.830 30.182 1.00 89.38 888 ASP A O 1
ATOM 6728 N N . ILE A 1 889 ? 6.121 17.764 28.676 1.00 87.81 889 ILE A N 1
ATOM 6729 C CA . ILE A 1 889 ? 7.349 18.495 29.041 1.00 87.81 889 ILE A CA 1
ATOM 6730 C C . ILE A 1 889 ? 7.250 20.011 28.809 1.00 87.81 889 ILE A C 1
ATOM 6732 O O . ILE A 1 889 ? 8.138 20.774 29.211 1.00 87.81 889 ILE A O 1
ATOM 6736 N N . ARG A 1 890 ? 6.178 20.480 28.157 1.00 85.44 890 ARG A N 1
ATOM 6737 C CA . ARG A 1 890 ? 5.910 21.899 27.893 1.00 85.44 890 ARG A CA 1
ATOM 6738 C C . ARG A 1 890 ? 5.250 22.581 29.101 1.00 85.44 890 ARG A C 1
ATOM 6740 O O . ARG A 1 890 ? 5.309 23.812 29.199 1.00 85.44 890 ARG A O 1
ATOM 6747 N N . THR A 1 891 ? 4.667 21.831 30.042 1.00 83.50 891 THR A N 1
ATOM 6748 C CA . THR A 1 891 ? 4.031 22.335 31.272 1.00 83.50 891 THR A CA 1
ATOM 6749 C C . THR A 1 891 ? 5.016 22.391 32.448 1.00 83.50 891 THR A C 1
ATOM 6751 O O . THR A 1 891 ? 5.133 21.497 33.276 1.00 83.50 891 THR A O 1
ATOM 6754 N N . THR A 1 892 ? 5.743 23.510 32.565 1.00 79.69 892 THR A N 1
ATOM 6755 C CA . THR A 1 892 ? 6.762 23.705 33.617 1.00 79.69 892 THR A CA 1
ATOM 6756 C C . THR A 1 892 ? 6.199 23.609 35.045 1.00 79.69 892 THR A C 1
ATOM 6758 O O . THR A 1 892 ? 5.192 24.241 35.360 1.00 79.69 892 THR A O 1
ATOM 6761 N N . ASP A 1 893 ? 6.923 22.905 35.927 1.00 81.50 893 ASP A N 1
ATOM 6762 C CA . ASP A 1 893 ? 6.587 22.654 37.344 1.00 81.50 893 ASP A CA 1
ATOM 6763 C C . ASP A 1 893 ? 5.262 21.886 37.571 1.00 81.50 893 ASP A C 1
ATOM 6765 O O . ASP A 1 893 ? 4.731 21.861 38.687 1.00 81.50 893 ASP A O 1
ATOM 6769 N N . VAL A 1 894 ? 4.744 21.237 36.528 1.00 85.88 894 VAL A N 1
ATOM 6770 C CA . VAL A 1 894 ? 3.606 20.315 36.570 1.00 85.88 894 VAL A CA 1
ATOM 6771 C C . VAL A 1 894 ? 4.109 18.916 36.203 1.00 85.88 894 VAL A C 1
ATOM 6773 O O . VAL A 1 894 ? 5.160 18.784 35.587 1.00 85.88 894 VAL A O 1
ATOM 6776 N N . VAL A 1 895 ? 3.396 17.891 36.670 1.00 86.38 895 VAL A N 1
ATOM 6777 C CA . VAL A 1 895 ? 3.471 16.538 36.116 1.00 86.38 895 VAL A CA 1
ATOM 6778 C C . VAL A 1 895 ? 2.032 16.102 35.864 1.00 86.38 895 VAL A C 1
ATOM 6780 O O . VAL A 1 895 ? 1.182 16.202 36.766 1.00 86.38 895 VAL A O 1
ATOM 6783 N N . GLU A 1 896 ? 1.749 15.720 34.627 1.00 90.88 896 GLU A N 1
ATOM 6784 C CA . GLU A 1 896 ? 0.464 15.197 34.171 1.00 90.88 896 GLU A CA 1
ATOM 6785 C C . GLU A 1 896 ? 0.347 13.677 34.410 1.00 90.88 896 GLU A C 1
ATOM 6787 O O . GLU A 1 896 ? 1.308 12.993 34.754 1.00 90.88 896 GLU A O 1
ATOM 6792 N N . SER A 1 897 ? -0.866 13.144 34.269 1.00 90.94 897 SER A N 1
ATOM 6793 C CA . SER A 1 897 ? -1.124 11.702 34.186 1.00 90.94 897 SER A CA 1
ATOM 6794 C C . SER A 1 897 ? -1.819 11.366 32.870 1.00 90.94 897 SER A C 1
ATOM 6796 O O . SER A 1 897 ? -2.412 12.242 32.232 1.00 90.94 897 SER A O 1
ATOM 6798 N N . SER A 1 898 ? -1.847 10.083 32.501 1.00 92.56 898 SER A N 1
ATOM 6799 C CA . SER A 1 898 ? -2.589 9.598 31.327 1.00 92.56 898 SER A CA 1
ATOM 6800 C C . SER A 1 898 ? -4.060 10.036 31.347 1.00 92.56 898 SER A C 1
ATOM 6802 O O . SER A 1 898 ? -4.621 10.423 30.320 1.00 92.56 898 SER A O 1
ATOM 6804 N N . GLN A 1 899 ? -4.676 10.051 32.534 1.00 94.06 899 GLN A N 1
ATOM 6805 C CA . GLN A 1 899 ? -6.042 10.534 32.725 1.00 94.06 899 GLN A CA 1
ATOM 6806 C C . GLN A 1 899 ? -6.161 12.037 32.449 1.00 94.06 899 GLN A C 1
ATOM 6808 O O . GLN A 1 899 ? -7.098 12.459 31.773 1.00 94.06 899 GLN A O 1
ATOM 6813 N N . GLU A 1 900 ? -5.214 12.853 32.918 1.00 93.31 900 GLU A N 1
ATOM 6814 C CA . GLU A 1 900 ? -5.243 14.299 32.694 1.00 93.31 900 GLU A CA 1
ATOM 6815 C C . GLU A 1 900 ? -5.007 14.674 31.224 1.00 93.31 900 GLU A C 1
ATOM 6817 O O . GLU A 1 900 ? -5.741 15.517 30.695 1.00 93.31 900 GLU A O 1
ATOM 6822 N N . ILE A 1 901 ? -4.068 14.003 30.542 1.00 94.94 901 ILE A N 1
ATOM 6823 C CA . ILE A 1 901 ? -3.896 14.125 29.085 1.00 94.94 901 ILE A CA 1
ATOM 6824 C C . ILE A 1 901 ? -5.218 13.794 28.384 1.00 94.94 901 ILE A C 1
ATOM 6826 O O . ILE A 1 901 ? -5.687 14.582 27.564 1.00 94.94 901 ILE A O 1
ATOM 6830 N N . GLY A 1 902 ? -5.876 12.692 28.758 1.00 96.31 902 GLY A N 1
ATOM 6831 C CA . GLY A 1 902 ? -7.166 12.298 28.187 1.00 96.31 902 GLY A CA 1
ATOM 6832 C C . GLY A 1 902 ? -8.276 13.335 28.390 1.00 96.31 902 GLY A C 1
ATOM 6833 O O . GLY A 1 902 ? -9.038 13.605 27.458 1.00 96.31 902 GLY A O 1
ATOM 6834 N N . VAL A 1 903 ? -8.353 13.957 29.575 1.00 97.81 903 VAL A N 1
ATOM 6835 C CA . VAL A 1 903 ? -9.316 15.035 29.879 1.00 97.81 903 VAL A CA 1
ATOM 6836 C C . VAL A 1 903 ? -9.037 16.277 29.028 1.00 97.81 903 VAL A C 1
ATOM 6838 O O . VAL A 1 903 ? -9.977 16.882 28.502 1.00 97.81 903 VAL A O 1
ATOM 6841 N N . ARG A 1 904 ? -7.762 16.653 28.871 1.00 96.94 904 ARG A N 1
ATOM 6842 C CA . ARG A 1 904 ? -7.329 17.775 28.025 1.00 96.94 904 ARG A CA 1
ATOM 6843 C C . ARG A 1 904 ? -7.652 17.512 26.552 1.00 96.94 904 ARG A C 1
ATOM 6845 O O . ARG A 1 904 ? -8.346 18.323 25.940 1.00 96.94 904 ARG A O 1
ATOM 6852 N N . ALA A 1 905 ? -7.270 16.347 26.032 1.00 97.38 905 ALA A N 1
ATOM 6853 C CA . ALA A 1 905 ? -7.568 15.909 24.671 1.00 97.38 905 ALA A CA 1
ATOM 6854 C C . ALA A 1 905 ? -9.079 15.907 24.378 1.00 97.38 905 ALA A C 1
ATOM 6856 O O . ALA A 1 905 ? -9.498 16.317 23.294 1.00 97.38 905 ALA A O 1
ATOM 6857 N N . LEU A 1 906 ? -9.927 15.513 25.339 1.00 98.50 906 LEU A N 1
ATOM 6858 C CA . LEU A 1 906 ? -11.384 15.573 25.179 1.00 98.50 906 LEU A CA 1
ATOM 6859 C C . LEU A 1 906 ? -11.913 17.016 25.150 1.00 98.50 906 LEU A C 1
ATOM 6861 O O . LEU A 1 906 ? -12.744 17.342 24.302 1.00 98.50 906 LEU A O 1
ATOM 6865 N N . ALA A 1 907 ? -11.423 17.902 26.020 1.00 98.38 907 ALA A N 1
ATOM 6866 C CA . ALA A 1 907 ? -11.807 19.316 25.991 1.00 98.38 907 ALA A CA 1
ATOM 6867 C C . ALA A 1 907 ? -11.407 19.994 24.663 1.00 98.38 907 ALA A C 1
ATOM 6869 O O . ALA A 1 907 ? -12.200 20.735 24.080 1.00 98.38 907 ALA A O 1
ATOM 6870 N N . GLU A 1 908 ? -10.213 19.694 24.150 1.00 97.75 908 GLU A N 1
ATOM 6871 C CA . GLU A 1 908 ? -9.728 20.168 22.848 1.00 97.75 908 GLU A CA 1
ATOM 6872 C C . GLU A 1 908 ? -10.521 19.579 21.676 1.00 97.75 908 GLU A C 1
ATOM 6874 O O . GLU A 1 908 ? -10.828 20.294 20.723 1.00 97.75 908 GLU A O 1
ATOM 6879 N N . THR A 1 909 ? -10.921 18.308 21.766 1.00 98.06 909 THR A N 1
ATOM 6880 C CA . THR A 1 909 ? -11.799 17.651 20.783 1.00 98.06 909 THR A CA 1
ATOM 6881 C C . THR A 1 909 ? -13.142 18.362 20.682 1.00 98.06 909 THR A C 1
ATOM 6883 O O . THR A 1 909 ? -13.582 18.698 19.586 1.00 98.06 909 THR A O 1
ATOM 6886 N N . LEU A 1 910 ? -13.782 18.645 21.819 1.00 98.31 910 LEU A N 1
ATOM 6887 C CA . LEU A 1 910 ? -15.069 19.339 21.852 1.00 98.31 910 LEU A CA 1
ATOM 6888 C C . LEU A 1 910 ? -14.959 20.772 21.313 1.00 98.31 910 LEU A C 1
ATOM 6890 O O . LEU A 1 910 ? -15.822 21.192 20.548 1.00 98.31 910 LEU A O 1
ATOM 6894 N N . ALA A 1 911 ? -13.883 21.492 21.649 1.00 97.62 911 ALA A N 1
ATOM 6895 C CA . ALA A 1 911 ? -13.617 22.831 21.123 1.00 97.62 911 ALA A CA 1
ATOM 6896 C C . ALA A 1 911 ? -13.318 22.839 19.611 1.00 97.62 911 ALA A C 1
ATOM 6898 O O . ALA A 1 911 ? -13.689 23.782 18.911 1.00 97.62 911 ALA A O 1
ATOM 6899 N N . PHE A 1 912 ? -12.662 21.795 19.096 1.00 97.50 912 PHE A N 1
ATOM 6900 C CA . PHE A 1 912 ? -12.442 21.610 17.663 1.00 97.50 912 PHE A CA 1
ATOM 6901 C C . PHE A 1 912 ? -13.755 21.304 16.931 1.00 97.50 912 PHE A C 1
ATOM 6903 O O . PHE A 1 912 ? -14.068 21.980 15.955 1.00 97.50 912 PHE A O 1
ATOM 6910 N N . LEU A 1 913 ? -14.549 20.342 17.416 1.00 97.62 913 LEU A N 1
ATOM 6911 C CA . LEU A 1 913 ? -15.792 19.919 16.761 1.00 97.62 913 LEU A CA 1
ATOM 6912 C C . LEU A 1 913 ? -16.892 20.992 16.803 1.00 97.62 913 LEU A C 1
ATOM 6914 O O . LEU A 1 913 ? -17.650 21.102 15.839 1.00 97.62 913 LEU A O 1
ATOM 6918 N N . SER A 1 914 ? -16.959 21.831 17.843 1.00 97.69 914 SER A N 1
ATOM 6919 C CA . SER A 1 914 ? -17.854 23.001 17.857 1.00 97.69 914 SER A CA 1
ATOM 6920 C C . SER A 1 914 ? -17.325 24.201 17.062 1.00 97.69 914 SER A C 1
ATOM 6922 O O . SER A 1 914 ? -18.103 25.083 16.682 1.00 97.69 914 SER A O 1
ATOM 6924 N N . GLY A 1 915 ? -16.019 24.229 16.772 1.00 96.62 915 GLY A N 1
ATOM 6925 C CA . GLY A 1 915 ? -15.353 25.247 15.959 1.00 96.62 915 GLY A CA 1
ATOM 6926 C C . GLY A 1 915 ? -15.894 25.339 14.525 1.00 96.62 915 GLY A C 1
ATOM 6927 O O . GLY A 1 915 ? -16.646 24.473 14.085 1.00 96.62 915 GLY A O 1
ATOM 6928 N N . PRO A 1 916 ? -15.561 26.402 13.772 1.00 92.81 916 PRO A N 1
ATOM 6929 C CA . PRO A 1 916 ? -16.058 26.579 12.410 1.00 92.81 916 PRO A CA 1
ATOM 6930 C C . PRO A 1 916 ? -15.549 25.486 11.458 1.00 92.81 916 PRO A C 1
ATOM 6932 O O . PRO A 1 916 ? -14.461 24.943 11.645 1.00 92.81 916 PRO A O 1
ATOM 6935 N N . THR A 1 917 ? -16.323 25.228 10.404 1.00 87.38 917 THR A N 1
ATOM 6936 C CA . THR A 1 917 ? -15.844 24.543 9.197 1.00 87.38 917 THR A CA 1
ATOM 6937 C C . THR A 1 917 ? -14.791 25.409 8.497 1.00 87.38 917 THR A C 1
ATOM 6939 O O . THR A 1 917 ? -14.920 26.638 8.483 1.00 87.38 917 THR A O 1
ATOM 6942 N N . ASP A 1 918 ? -13.787 24.780 7.888 1.00 84.12 918 ASP A N 1
ATOM 6943 C CA . ASP A 1 918 ? -12.751 25.466 7.107 1.00 84.12 918 ASP A CA 1
ATOM 6944 C C . ASP A 1 918 ? -13.311 26.099 5.815 1.00 84.12 918 ASP A C 1
ATOM 6946 O O . ASP A 1 918 ? -14.420 25.779 5.378 1.00 84.12 918 ASP A O 1
ATOM 6950 N N . GLU A 1 919 ? -12.542 26.997 5.179 1.00 74.88 919 GLU A N 1
ATOM 6951 C CA . GLU A 1 919 ? -12.985 27.766 3.995 1.00 74.88 919 GLU A CA 1
ATOM 6952 C C . GLU A 1 919 ? -13.431 26.877 2.817 1.00 74.88 919 GLU A C 1
ATOM 6954 O O . GLU A 1 919 ? -14.353 27.249 2.091 1.00 74.88 919 GLU A O 1
ATOM 6959 N N . ASP A 1 920 ? -12.840 25.686 2.677 1.00 70.25 920 ASP A N 1
ATOM 6960 C CA . ASP A 1 920 ? -13.166 24.705 1.632 1.00 70.25 920 ASP A CA 1
ATOM 6961 C C . ASP A 1 920 ? -14.421 23.860 1.942 1.00 70.25 920 ASP A C 1
ATOM 6963 O O . ASP A 1 920 ? -14.804 23.007 1.147 1.00 70.25 920 ASP A O 1
ATOM 6967 N N . GLY A 1 921 ? -15.048 24.019 3.115 1.00 75.75 921 GLY A N 1
ATOM 6968 C CA . GLY A 1 921 ? -16.248 23.272 3.530 1.00 75.75 921 GLY A CA 1
ATOM 6969 C C . GLY A 1 921 ? -16.017 21.813 3.964 1.00 75.75 921 GLY A C 1
ATOM 6970 O O . GLY A 1 921 ? -16.885 21.226 4.611 1.00 75.75 921 GLY A O 1
ATOM 6971 N N . GLN A 1 922 ? -14.850 21.242 3.650 1.00 76.31 922 GLN A N 1
ATOM 6972 C CA . GLN A 1 922 ? -14.559 19.808 3.789 1.00 76.31 922 GLN A CA 1
ATOM 6973 C C . GLN A 1 922 ? -13.900 19.392 5.115 1.00 76.31 922 GLN A C 1
ATOM 6975 O O . GLN A 1 922 ? -13.976 18.223 5.491 1.00 76.31 922 GLN A O 1
ATOM 6980 N N . ASN A 1 923 ? -13.257 20.325 5.820 1.00 83.25 923 ASN A N 1
ATOM 6981 C CA . ASN A 1 923 ? -12.470 20.074 7.033 1.00 83.25 923 ASN A CA 1
ATOM 6982 C C . ASN A 1 923 ? -12.902 21.008 8.183 1.00 83.25 923 ASN A C 1
ATOM 6984 O O . ASN A 1 923 ? -13.791 21.848 8.017 1.00 83.25 923 ASN A O 1
ATOM 6988 N N . GLY A 1 924 ? -12.290 20.848 9.358 1.00 88.19 924 GLY A N 1
ATOM 6989 C CA . GLY A 1 924 ? -12.599 21.647 10.546 1.00 88.19 924 GLY A CA 1
ATOM 6990 C C . GLY A 1 924 ? -13.855 21.183 11.295 1.00 88.19 924 GLY A C 1
ATOM 6991 O O . GLY A 1 924 ? -14.403 20.105 11.043 1.00 88.19 924 GLY A O 1
ATOM 6992 N N . GLY A 1 925 ? -14.306 22.002 12.245 1.00 93.69 925 GLY A N 1
ATOM 6993 C CA . GLY A 1 925 ? -15.465 21.711 13.092 1.00 93.69 925 GLY A CA 1
ATOM 6994 C C . GLY A 1 925 ? -16.807 21.920 12.387 1.00 93.69 925 GLY A C 1
ATOM 6995 O O . GLY A 1 925 ? -16.868 22.155 11.183 1.00 93.69 925 GLY A O 1
ATOM 6996 N N . PHE A 1 926 ? -17.908 21.817 13.129 1.00 95.31 926 PHE A N 1
ATOM 6997 C CA . PHE A 1 926 ? -19.286 21.885 12.622 1.00 95.31 926 PHE A CA 1
ATOM 6998 C C . PHE A 1 926 ? -19.978 23.243 12.848 1.00 95.31 926 PHE A C 1
ATOM 7000 O O . PHE A 1 926 ? -21.115 23.438 12.418 1.00 95.31 926 PHE A O 1
ATOM 7007 N N . GLY A 1 927 ? -19.327 24.186 13.531 1.00 94.94 927 GLY A N 1
ATOM 7008 C CA . GLY A 1 927 ? -19.846 25.525 13.832 1.00 94.94 927 GLY A CA 1
ATOM 7009 C C . GLY A 1 927 ? -21.020 25.550 14.818 1.00 94.94 927 GLY A C 1
ATOM 7010 O O . GLY A 1 927 ? -21.768 26.529 14.852 1.00 94.94 927 GLY A O 1
ATOM 7011 N N . THR A 1 928 ? -21.221 24.472 15.581 1.00 95.81 928 THR A N 1
ATOM 7012 C CA . THR A 1 928 ? -22.347 24.288 16.506 1.00 95.81 928 THR A CA 1
ATOM 7013 C C . THR A 1 928 ? -21.964 23.396 17.684 1.00 95.81 928 THR A C 1
ATOM 7015 O O . THR A 1 928 ? -21.263 22.402 17.507 1.00 95.81 928 THR A O 1
ATOM 7018 N N . ASP A 1 929 ? -22.482 23.716 18.872 1.00 96.06 929 ASP A N 1
ATOM 7019 C CA . ASP A 1 929 ? -22.351 22.893 20.083 1.00 96.06 929 ASP A CA 1
ATOM 7020 C C . ASP A 1 929 ? -23.338 21.701 20.112 1.00 96.06 929 ASP A C 1
ATOM 7022 O O . ASP A 1 929 ? -23.257 20.852 20.998 1.00 96.06 929 ASP A O 1
ATOM 7026 N N . ASP A 1 930 ? -24.295 21.623 19.174 1.00 97.25 930 ASP A N 1
ATOM 7027 C CA . ASP A 1 930 ? -25.204 20.472 19.059 1.00 97.25 930 ASP A CA 1
ATOM 7028 C C . ASP A 1 930 ? -24.480 19.274 18.435 1.00 97.25 930 ASP A C 1
ATOM 7030 O O . ASP A 1 930 ? -24.374 19.158 17.209 1.00 97.25 930 ASP A O 1
ATOM 7034 N N . MET A 1 931 ? -24.041 18.348 19.291 1.00 98.06 931 MET A N 1
ATOM 7035 C CA . MET A 1 931 ? -23.364 17.115 18.880 1.00 98.06 931 MET A CA 1
ATOM 7036 C C . MET A 1 931 ? -24.180 16.280 17.886 1.00 98.06 931 MET A C 1
ATOM 7038 O O . MET A 1 931 ? -23.615 15.524 17.107 1.00 98.06 931 MET A O 1
ATOM 7042 N N . SER A 1 932 ? -25.507 16.420 17.853 1.00 97.06 932 SER A N 1
ATOM 7043 C CA . SER A 1 932 ? -26.389 15.683 16.932 1.00 97.06 932 SER A CA 1
ATOM 7044 C C . SER A 1 932 ? -26.204 16.080 15.457 1.00 97.06 932 SER A C 1
ATOM 7046 O O . SER A 1 932 ? -26.720 15.397 14.564 1.00 97.06 932 SER A O 1
ATOM 7048 N N . ALA A 1 933 ? -25.476 17.172 15.199 1.00 95.75 933 ALA A N 1
ATOM 7049 C CA . ALA A 1 933 ? -25.043 17.607 13.876 1.00 95.75 933 ALA A CA 1
ATOM 7050 C C . ALA A 1 933 ? -23.646 17.085 13.478 1.00 95.75 933 ALA A C 1
ATOM 7052 O O . ALA A 1 933 ? -23.299 17.162 12.299 1.00 95.75 933 ALA A O 1
ATOM 7053 N N . TRP A 1 934 ? -22.858 16.548 14.419 1.00 97.38 934 TRP A N 1
ATOM 7054 C CA . TRP A 1 934 ? -21.463 16.126 14.215 1.00 97.38 934 TRP A CA 1
ATOM 7055 C C . TRP A 1 934 ? -21.361 14.748 13.541 1.00 97.38 934 TRP A C 1
ATOM 7057 O O . TRP A 1 934 ? -20.798 13.801 14.084 1.00 97.38 934 TRP A O 1
ATOM 7067 N N . LEU A 1 935 ? -21.982 14.611 12.371 1.00 97.56 935 LEU A N 1
ATOM 7068 C CA . LEU A 1 935 ? -22.050 13.351 11.633 1.00 97.56 935 LEU A CA 1
ATOM 7069 C C . LEU A 1 935 ? -20.701 13.041 10.984 1.00 97.56 935 LEU A C 1
ATOM 7071 O O . LEU A 1 935 ? -20.181 13.858 10.221 1.00 97.56 935 LEU A O 1
ATOM 7075 N N . TRP A 1 936 ? -20.205 11.827 11.217 1.00 96.94 936 TRP A N 1
ATOM 7076 C CA . TRP A 1 936 ? -18.960 11.298 10.665 1.00 96.94 936 TRP A CA 1
ATOM 7077 C C . TRP A 1 936 ? -18.831 11.565 9.165 1.00 96.94 936 TRP A C 1
ATOM 7079 O O . TRP A 1 936 ? -17.903 12.241 8.737 1.00 96.94 936 TRP A O 1
ATOM 7089 N N . GLY A 1 937 ? -19.829 11.172 8.370 1.00 95.50 937 GLY A N 1
ATOM 7090 C CA . GLY A 1 937 ? -19.819 11.294 6.911 1.00 95.50 937 GLY A CA 1
ATOM 7091 C C . GLY A 1 937 ? -19.834 12.721 6.345 1.00 95.50 937 GLY A C 1
ATOM 7092 O O . GLY A 1 937 ? -19.673 12.885 5.141 1.00 95.50 937 GLY A O 1
ATOM 7093 N N . LEU A 1 938 ? -20.024 13.762 7.167 1.00 94.94 938 LEU A N 1
ATOM 7094 C CA . LEU A 1 938 ? -19.857 15.157 6.728 1.00 94.94 938 LEU A CA 1
ATOM 7095 C C . LEU A 1 938 ? -18.389 15.624 6.795 1.00 94.94 938 LEU A C 1
ATOM 7097 O O . LEU A 1 938 ? -18.071 16.714 6.321 1.00 94.94 938 LEU A O 1
ATOM 7101 N N . ARG A 1 939 ? -17.491 14.832 7.391 1.00 93.88 939 ARG A N 1
ATOM 7102 C CA . ARG A 1 939 ? -16.040 15.091 7.461 1.00 93.88 939 ARG A CA 1
ATOM 7103 C C . ARG A 1 939 ? -15.242 13.926 6.895 1.00 93.88 939 ARG A C 1
ATOM 7105 O O . ARG A 1 939 ? -14.324 14.140 6.109 1.00 93.88 939 ARG A O 1
ATOM 7112 N N . HIS A 1 940 ? -15.645 12.710 7.237 1.00 94.94 940 HIS A N 1
ATOM 7113 C CA . HIS A 1 940 ? -15.099 11.476 6.712 1.00 94.94 940 HIS A CA 1
ATOM 7114 C C . HIS A 1 940 ? -15.647 11.171 5.321 1.00 94.94 940 HIS A C 1
ATOM 7116 O O . HIS A 1 940 ? -16.792 10.738 5.146 1.00 94.94 940 HIS A O 1
ATOM 7122 N N . GLN A 1 941 ? -14.824 11.472 4.320 1.00 94.06 941 GLN A N 1
ATOM 7123 C CA . GLN A 1 941 ? -15.185 11.358 2.915 1.00 94.06 941 GLN A CA 1
ATOM 7124 C C . GLN A 1 941 ? -14.072 10.661 2.133 1.00 94.06 941 GLN A C 1
ATOM 7126 O O . GLN A 1 941 ? -12.899 11.025 2.263 1.00 94.06 941 GLN A O 1
ATOM 7131 N N . VAL A 1 942 ? -14.450 9.715 1.275 1.00 93.81 942 VAL A N 1
ATOM 7132 C CA . VAL A 1 942 ? -13.526 9.073 0.335 1.00 93.81 942 VAL A CA 1
ATOM 7133 C C . VAL A 1 942 ? -13.312 9.964 -0.888 1.00 93.81 942 VAL A C 1
ATOM 7135 O O . VAL A 1 942 ? -14.267 10.502 -1.463 1.00 93.81 942 VAL A O 1
ATOM 7138 N N . ARG A 1 943 ? -12.046 10.133 -1.274 1.00 91.12 943 ARG A N 1
ATOM 7139 C CA . ARG A 1 943 ? -11.599 10.984 -2.380 1.00 91.12 943 ARG A CA 1
ATOM 7140 C C . ARG A 1 943 ? -11.205 10.125 -3.583 1.00 91.12 943 ARG A C 1
ATOM 7142 O O . ARG A 1 943 ? -10.381 9.226 -3.452 1.00 91.12 943 ARG A O 1
ATOM 7149 N N . PHE A 1 944 ? -11.754 10.447 -4.753 1.00 91.56 944 PHE A N 1
ATOM 7150 C CA . PHE A 1 944 ? -11.429 9.801 -6.029 1.00 91.56 944 PHE A CA 1
ATOM 7151 C C . PHE A 1 944 ? -10.753 10.813 -6.953 1.00 91.56 944 PHE A C 1
ATOM 7153 O O . PHE A 1 944 ? -11.407 11.536 -7.711 1.00 91.56 944 PHE A O 1
ATOM 7160 N N . GLU A 1 945 ? -9.431 10.897 -6.844 1.00 85.25 945 GLU A N 1
ATOM 7161 C CA . GLU A 1 945 ? -8.618 11.904 -7.527 1.00 85.25 945 GLU A CA 1
ATOM 7162 C C . GLU A 1 945 ? -7.704 11.291 -8.582 1.00 85.25 945 GLU A C 1
ATOM 7164 O O . GLU A 1 945 ? -7.280 10.137 -8.486 1.00 85.25 945 GLU A O 1
ATOM 7169 N N . SER A 1 946 ? -7.420 12.075 -9.616 1.00 81.94 946 SER A N 1
ATOM 7170 C CA . SER A 1 946 ? -6.617 11.624 -10.737 1.00 81.94 946 SER A CA 1
ATOM 7171 C C . SER A 1 946 ? -5.138 11.481 -10.383 1.00 81.94 946 SER A C 1
ATOM 7173 O O . SER A 1 946 ? -4.552 12.403 -9.814 1.00 81.94 946 SER A O 1
ATOM 7175 N N . LEU A 1 947 ? -4.510 10.386 -10.838 1.00 70.00 947 LEU A N 1
ATOM 7176 C CA . LEU A 1 947 ? -3.045 10.209 -10.792 1.00 70.00 947 LEU A CA 1
ATOM 7177 C C . LEU A 1 947 ? -2.288 11.372 -11.451 1.00 70.00 947 LEU A C 1
ATOM 7179 O O . LEU A 1 947 ? -1.130 11.622 -11.138 1.00 70.00 947 LEU A O 1
ATOM 7183 N N . LEU A 1 948 ? -2.937 12.084 -12.377 1.00 65.94 948 LEU A N 1
ATOM 7184 C CA . LEU A 1 948 ? -2.352 13.188 -13.134 1.00 65.94 948 LEU A CA 1
ATOM 7185 C C . LEU A 1 948 ? -1.869 14.334 -12.240 1.00 65.94 948 LEU A C 1
ATOM 7187 O O . LEU A 1 948 ? -0.877 14.973 -12.582 1.00 65.94 948 LEU A O 1
ATOM 7191 N N . GLY A 1 949 ? -2.533 14.577 -11.103 1.00 64.06 949 GLY A N 1
ATOM 7192 C CA . GLY A 1 949 ? -2.124 15.612 -10.149 1.00 64.06 949 GLY A CA 1
ATOM 7193 C C . GLY A 1 949 ? -0.767 15.321 -9.505 1.00 64.06 949 GLY A C 1
ATOM 7194 O O . GLY A 1 949 ? 0.059 16.224 -9.370 1.00 64.06 949 GLY A O 1
ATOM 7195 N N . ASP A 1 950 ? -0.502 14.051 -9.194 1.00 63.62 950 ASP A N 1
ATOM 7196 C CA . ASP A 1 950 ? 0.706 13.625 -8.484 1.00 63.62 950 ASP A CA 1
ATOM 7197 C C . ASP A 1 950 ? 1.979 13.769 -9.363 1.00 63.62 950 ASP A C 1
ATOM 7199 O O . ASP A 1 950 ? 3.079 13.929 -8.840 1.00 63.62 950 ASP A O 1
ATOM 7203 N N . PHE A 1 951 ? 1.841 13.811 -10.700 1.00 58.44 951 PHE A N 1
ATOM 7204 C CA . PHE A 1 951 ? 2.954 14.004 -11.652 1.00 58.44 951 PHE A CA 1
ATOM 7205 C C . PHE A 1 951 ? 3.315 15.468 -11.959 1.00 58.44 951 PHE A C 1
ATOM 7207 O O . PHE A 1 951 ? 4.347 15.720 -12.582 1.00 58.44 951 PHE A O 1
ATOM 7214 N N . VAL A 1 952 ? 2.462 16.431 -11.597 1.00 55.69 952 VAL A N 1
ATOM 7215 C CA . VAL A 1 952 ? 2.590 17.842 -12.031 1.00 55.69 952 VAL A CA 1
ATOM 7216 C C . VAL A 1 952 ? 2.602 18.855 -10.886 1.00 55.69 952 VAL A C 1
ATOM 7218 O O . VAL A 1 952 ? 2.932 20.020 -11.109 1.00 55.69 952 VAL A O 1
ATOM 7221 N N . GLY A 1 953 ? 2.279 18.414 -9.668 1.00 55.59 953 GLY A N 1
ATOM 7222 C CA . GLY A 1 953 ? 2.310 19.232 -8.459 1.00 55.59 953 GLY A CA 1
ATOM 7223 C C . GLY A 1 953 ? 1.255 20.344 -8.418 1.00 55.59 953 GLY A C 1
ATOM 7224 O O . GLY A 1 953 ? 0.329 20.406 -9.227 1.00 55.59 953 GLY A O 1
ATOM 7225 N N . ASP A 1 954 ? 1.418 21.254 -7.457 1.00 56.53 954 ASP A N 1
ATOM 7226 C CA . ASP A 1 954 ? 0.440 22.296 -7.106 1.00 56.53 954 ASP A CA 1
ATOM 7227 C C . ASP A 1 954 ? 0.344 23.477 -8.104 1.00 56.53 954 ASP A C 1
ATOM 7229 O O . ASP A 1 954 ? -0.089 24.570 -7.721 1.00 56.53 954 ASP A O 1
ATOM 7233 N N . ASP A 1 955 ? 0.746 23.331 -9.377 1.00 59.94 955 ASP A N 1
ATOM 7234 C CA . ASP A 1 955 ? 0.588 24.435 -10.335 1.00 59.94 955 ASP A CA 1
ATOM 7235 C C . ASP A 1 955 ? -0.911 24.726 -10.584 1.00 59.94 955 ASP A C 1
ATOM 7237 O O . ASP A 1 955 ? -1.631 23.863 -11.094 1.00 59.94 955 ASP A O 1
ATOM 7241 N N . PRO A 1 956 ? -1.423 25.941 -10.290 1.00 62.12 956 PRO A N 1
ATOM 7242 C CA . PRO A 1 956 ? -2.862 26.202 -10.350 1.00 62.12 956 PRO A CA 1
ATOM 7243 C C . PRO A 1 956 ? -3.467 26.161 -11.760 1.00 62.12 956 PRO A C 1
ATOM 7245 O O . PRO A 1 956 ? -4.678 25.958 -11.900 1.00 62.12 956 PRO A O 1
ATOM 7248 N N . LEU A 1 957 ? -2.666 26.392 -12.807 1.00 60.47 957 LEU A N 1
ATOM 7249 C CA . LEU A 1 957 ? -3.126 26.290 -14.194 1.00 60.47 957 LEU A CA 1
ATOM 7250 C C . LEU A 1 957 ? -3.277 24.819 -14.576 1.00 60.47 957 LEU A C 1
ATOM 7252 O O . LEU A 1 957 ? -4.292 24.446 -15.162 1.00 60.47 957 LEU A O 1
ATOM 7256 N N . VAL A 1 958 ? -2.307 23.991 -14.193 1.00 59.97 958 VAL A N 1
ATOM 7257 C CA . VAL A 1 958 ? -2.289 22.558 -14.501 1.00 59.97 958 VAL A CA 1
ATOM 7258 C C . VAL A 1 958 ? -3.307 21.783 -13.647 1.00 59.97 958 VAL A C 1
ATOM 7260 O O . VAL A 1 958 ? -4.096 21.007 -14.183 1.00 59.97 958 VAL A O 1
ATOM 7263 N N . ALA A 1 959 ? -3.411 22.074 -12.348 1.00 63.25 959 ALA A N 1
ATOM 7264 C CA . ALA A 1 959 ? -4.391 21.459 -11.445 1.00 63.25 959 ALA A CA 1
ATOM 7265 C C . ALA A 1 959 ? -5.857 21.753 -11.834 1.00 63.25 959 ALA A C 1
ATOM 7267 O O . ALA A 1 959 ? -6.762 20.974 -11.534 1.00 63.25 959 ALA A O 1
ATOM 7268 N N . THR A 1 960 ? -6.117 22.865 -12.534 1.00 64.50 960 THR A N 1
ATOM 7269 C CA . THR A 1 960 ? -7.451 23.155 -13.088 1.00 64.50 960 THR A CA 1
ATOM 7270 C C . THR A 1 960 ? -7.793 22.224 -14.254 1.00 64.50 960 THR A C 1
ATOM 7272 O O . THR A 1 960 ? -8.945 21.826 -14.388 1.00 64.50 960 THR A O 1
ATOM 7275 N N . VAL A 1 961 ? -6.803 21.849 -15.069 1.00 64.69 961 VAL A N 1
ATOM 7276 C CA . VAL A 1 961 ? -6.974 20.991 -16.253 1.00 64.69 961 VAL A CA 1
ATOM 7277 C C . VAL A 1 961 ? -7.253 19.534 -15.871 1.00 64.69 961 VAL A C 1
ATOM 7279 O O . VAL A 1 961 ? -8.038 18.868 -16.539 1.00 64.69 961 VAL A O 1
ATOM 7282 N N . PHE A 1 962 ? -6.658 19.041 -14.783 1.00 70.88 962 PHE A N 1
ATOM 7283 C CA . PHE A 1 962 ? -6.829 17.647 -14.354 1.00 70.88 962 PHE A CA 1
ATOM 7284 C C . PHE A 1 962 ? -8.026 17.390 -13.430 1.00 70.88 962 PHE A C 1
ATOM 7286 O O . PHE A 1 962 ? -8.329 16.239 -13.129 1.00 70.88 962 PHE A O 1
ATOM 7293 N N . ARG A 1 963 ? -8.767 18.433 -13.036 1.00 72.81 963 ARG A N 1
ATOM 7294 C CA . ARG A 1 963 ? -9.976 18.295 -12.208 1.00 72.81 963 ARG A CA 1
ATOM 7295 C C . ARG A 1 963 ? -11.064 17.446 -12.868 1.00 72.81 963 ARG A C 1
ATOM 7297 O O . ARG A 1 963 ? -11.748 16.707 -12.168 1.00 72.81 963 ARG A O 1
ATOM 7304 N N . ASP A 1 964 ? -11.186 17.523 -14.192 1.00 77.50 964 ASP A N 1
ATOM 7305 C CA . ASP A 1 964 ? -12.185 16.779 -14.976 1.00 77.50 964 ASP A CA 1
ATOM 7306 C C . ASP A 1 964 ? -11.950 15.252 -14.956 1.00 77.50 964 ASP A C 1
ATOM 7308 O O . ASP A 1 964 ? -12.837 14.486 -15.329 1.00 77.50 964 ASP A O 1
ATOM 7312 N N . PHE A 1 965 ? -10.776 14.806 -14.488 1.00 85.69 965 PHE A N 1
ATOM 7313 C CA . PHE A 1 965 ? -10.410 13.399 -14.296 1.00 85.69 965 PHE A CA 1
ATOM 7314 C C . PHE A 1 965 ? -10.649 12.899 -12.856 1.00 85.69 965 PHE A C 1
ATOM 7316 O O . PHE A 1 965 ? -10.284 11.772 -12.529 1.00 85.69 965 PHE A O 1
ATOM 7323 N N . ASN A 1 966 ? -11.258 13.709 -11.986 1.00 90.88 966 ASN A N 1
ATOM 7324 C CA . ASN A 1 966 ? -11.703 13.279 -10.660 1.00 90.88 966 ASN A CA 1
ATOM 7325 C C . ASN A 1 966 ? -13.149 12.757 -10.723 1.00 90.88 966 ASN A C 1
ATOM 7327 O O . ASN A 1 966 ? -13.960 13.241 -11.516 1.00 90.88 966 ASN A O 1
ATOM 7331 N N . ILE A 1 967 ? -13.516 11.843 -9.823 1.00 93.25 967 ILE A N 1
ATOM 7332 C CA . ILE A 1 967 ? -14.928 11.518 -9.569 1.00 93.25 967 ILE A CA 1
ATOM 7333 C C . ILE A 1 967 ? -15.359 12.319 -8.337 1.00 93.25 967 ILE A C 1
ATOM 7335 O O . ILE A 1 967 ? -14.850 12.116 -7.238 1.00 93.25 967 ILE A O 1
ATOM 7339 N N . THR A 1 968 ? -16.283 13.258 -8.525 1.00 93.69 968 THR A N 1
ATOM 7340 C CA . THR A 1 968 ? -16.792 14.160 -7.477 1.00 93.69 968 THR A CA 1
ATOM 7341 C C . THR A 1 968 ? -18.307 14.041 -7.346 1.00 93.69 968 THR A C 1
ATOM 7343 O O . THR A 1 968 ? -18.984 13.488 -8.216 1.00 93.69 968 THR A O 1
ATOM 7346 N N . THR A 1 969 ? -18.864 14.620 -6.288 1.00 93.56 969 THR A N 1
ATOM 7347 C CA . THR A 1 969 ? -20.318 14.753 -6.084 1.00 93.56 969 THR A CA 1
ATOM 7348 C C . THR A 1 969 ? -21.033 15.572 -7.168 1.00 93.56 969 THR A C 1
ATOM 7350 O O . THR A 1 969 ? -22.236 15.408 -7.354 1.00 93.56 969 THR A O 1
ATOM 7353 N N . GLU A 1 970 ? -20.322 16.426 -7.914 1.00 90.81 970 GLU A N 1
ATOM 7354 C CA . GLU A 1 970 ? -20.871 17.138 -9.078 1.00 90.81 970 GLU A CA 1
ATOM 7355 C C . GLU A 1 970 ? -21.141 16.168 -10.239 1.00 90.81 970 GLU A C 1
ATOM 7357 O O . GLU A 1 970 ? -22.188 16.242 -10.884 1.00 90.81 970 GLU A O 1
ATOM 7362 N N . ARG A 1 971 ? -20.227 15.214 -10.463 1.00 90.94 971 ARG A N 1
ATOM 7363 C CA . ARG A 1 971 ? -20.369 14.155 -11.472 1.00 90.94 971 ARG A CA 1
ATOM 7364 C C . ARG A 1 971 ? -21.331 13.051 -11.020 1.00 90.94 971 ARG A C 1
ATOM 7366 O O . ARG A 1 971 ? -22.147 12.578 -11.809 1.00 90.94 971 ARG A O 1
ATOM 7373 N N . LEU A 1 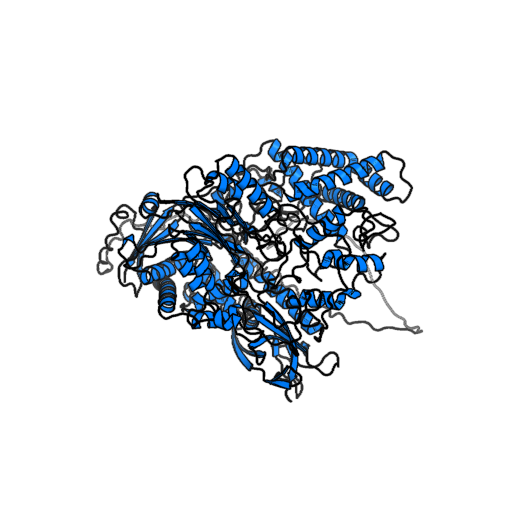972 ? -21.260 12.672 -9.744 1.00 92.62 972 LEU A N 1
ATOM 7374 C CA . LEU A 1 972 ? -22.073 11.631 -9.121 1.00 92.62 972 LEU A CA 1
ATOM 7375 C C . LEU A 1 972 ? -22.842 12.199 -7.906 1.00 92.62 972 LEU A C 1
ATOM 7377 O O . LEU A 1 972 ? -22.384 12.075 -6.770 1.00 92.62 972 LEU A O 1
ATOM 7381 N N . PRO A 1 973 ? -24.026 12.813 -8.110 1.00 93.25 973 PRO A N 1
ATOM 7382 C CA . PRO A 1 973 ? -24.786 13.444 -7.031 1.00 93.25 973 PRO A CA 1
ATOM 7383 C C . PRO A 1 973 ? -25.155 12.492 -5.891 1.00 93.25 973 PRO A C 1
ATOM 7385 O O . PRO A 1 973 ? -25.671 11.395 -6.118 1.00 93.25 973 PRO A O 1
ATOM 7388 N N . LEU A 1 974 ? -24.949 12.953 -4.651 1.00 94.44 974 LEU A N 1
ATOM 7389 C CA . LEU A 1 974 ? -25.257 12.190 -3.434 1.00 94.44 974 LEU A CA 1
ATOM 7390 C C . LEU A 1 974 ? -26.753 11.879 -3.296 1.00 94.44 974 LEU A C 1
ATOM 7392 O O . LEU A 1 974 ? -27.102 10.811 -2.803 1.00 94.44 974 LEU A O 1
ATOM 7396 N N . ALA A 1 975 ? -27.626 12.795 -3.721 1.00 92.19 975 ALA A N 1
ATOM 7397 C CA . ALA A 1 975 ? -29.076 12.619 -3.763 1.00 92.19 975 ALA A CA 1
ATOM 7398 C C . ALA A 1 975 ? -29.713 13.593 -4.770 1.00 92.19 975 ALA A C 1
ATOM 7400 O O . ALA A 1 975 ? -29.141 14.638 -5.089 1.00 92.19 975 ALA A O 1
ATOM 7401 N N . ASP A 1 976 ? -30.924 13.279 -5.233 1.00 89.62 976 ASP A N 1
ATOM 7402 C CA . ASP A 1 976 ? -31.679 14.152 -6.134 1.00 89.62 976 ASP A CA 1
ATOM 7403 C C . ASP A 1 976 ? -32.176 15.419 -5.418 1.00 89.62 976 ASP A C 1
ATOM 7405 O O . ASP A 1 976 ? -32.838 15.351 -4.381 1.00 89.62 976 ASP A O 1
ATOM 7409 N N . GLY A 1 977 ? -31.938 16.588 -6.022 1.00 86.25 977 GLY A N 1
ATOM 7410 C CA . GLY A 1 977 ? -32.598 17.839 -5.628 1.00 86.25 977 GLY A CA 1
ATOM 7411 C C . GLY A 1 977 ? -32.140 18.457 -4.301 1.00 86.25 977 GLY A C 1
ATOM 7412 O O . GLY A 1 977 ? -32.945 19.132 -3.658 1.00 86.25 977 GLY A O 1
ATOM 7413 N N . LEU A 1 978 ? -30.880 18.248 -3.900 1.00 90.56 978 LEU A N 1
ATOM 7414 C CA . LEU A 1 978 ? -30.275 18.927 -2.746 1.00 90.56 978 LEU A CA 1
ATOM 7415 C C . LEU A 1 978 ? -30.419 20.458 -2.855 1.00 90.56 978 LEU A C 1
ATOM 7417 O O . LEU A 1 978 ? -30.199 21.048 -3.913 1.00 90.56 978 LEU A O 1
ATOM 7421 N N . THR A 1 979 ? -30.792 21.104 -1.750 1.00 90.75 979 THR A N 1
ATOM 7422 C CA . THR A 1 979 ? -30.894 22.569 -1.637 1.00 90.75 979 THR A CA 1
ATOM 7423 C C . THR A 1 979 ? -29.597 23.175 -1.106 1.00 90.75 979 THR A C 1
ATOM 7425 O O . THR A 1 979 ? -28.888 22.503 -0.370 1.00 90.75 979 THR A O 1
ATOM 7428 N N . GLU A 1 980 ? -29.337 24.460 -1.373 1.00 85.75 980 GLU A N 1
ATOM 7429 C CA . GLU A 1 980 ? -28.160 25.184 -0.843 1.00 85.75 980 GLU A CA 1
ATOM 7430 C C . GLU A 1 980 ? -28.039 25.129 0.699 1.00 85.75 980 GLU A C 1
ATOM 7432 O O . GLU A 1 980 ? -26.930 25.148 1.222 1.00 85.75 980 GLU A O 1
ATOM 7437 N N . ASP A 1 981 ? -29.161 25.013 1.423 1.00 86.50 981 ASP A N 1
ATOM 7438 C CA . ASP A 1 981 ? -29.199 24.872 2.891 1.00 86.50 981 ASP A CA 1
ATOM 7439 C C . ASP A 1 981 ? -28.930 23.429 3.399 1.00 86.50 981 ASP A C 1
ATOM 7441 O O . ASP A 1 981 ? -28.880 23.204 4.609 1.00 86.50 981 ASP A O 1
ATOM 7445 N N . ASP A 1 982 ? -28.805 22.428 2.515 1.00 90.25 982 ASP A N 1
ATOM 7446 C CA . ASP A 1 982 ? -28.498 21.040 2.899 1.00 90.25 982 ASP A CA 1
ATOM 7447 C C . ASP A 1 982 ? -26.973 20.869 3.033 1.00 90.25 982 ASP A C 1
ATOM 7449 O O . ASP A 1 982 ? -26.257 21.130 2.065 1.00 90.25 982 ASP A O 1
ATOM 7453 N N . PRO A 1 983 ? -26.436 20.394 4.176 1.00 87.81 983 PRO A N 1
ATOM 7454 C CA . PRO A 1 983 ? -24.989 20.276 4.370 1.00 87.81 983 PRO A CA 1
ATOM 7455 C C . PRO A 1 983 ? -24.308 19.340 3.359 1.00 87.81 983 PRO A C 1
ATOM 7457 O O . PRO A 1 983 ? -23.107 19.462 3.139 1.00 87.81 983 PRO A O 1
ATOM 7460 N N . ARG A 1 984 ? -25.055 18.437 2.704 1.00 91.31 984 ARG A N 1
ATOM 7461 C CA . ARG A 1 984 ? -24.534 17.569 1.636 1.00 91.31 984 ARG A CA 1
ATOM 7462 C C . ARG A 1 984 ? -24.256 18.319 0.333 1.00 91.31 984 ARG A C 1
ATOM 7464 O O . ARG A 1 984 ? -23.448 17.848 -0.456 1.00 91.31 984 ARG A O 1
ATOM 7471 N N . ALA A 1 985 ? -24.905 19.462 0.096 1.00 90.25 985 ALA A N 1
ATOM 7472 C CA . ALA A 1 985 ? -24.755 20.234 -1.140 1.00 90.25 985 ALA A CA 1
ATOM 7473 C C . ALA A 1 985 ? -23.379 20.914 -1.273 1.00 90.25 985 ALA A C 1
ATOM 7475 O O . ALA A 1 985 ? -22.993 21.287 -2.377 1.00 90.25 985 ALA A O 1
ATOM 7476 N N . ALA A 1 986 ? -22.648 21.070 -0.163 1.00 87.69 986 ALA A N 1
ATOM 7477 C CA . ALA A 1 986 ? -21.300 21.639 -0.135 1.00 87.69 986 ALA A CA 1
ATOM 7478 C C . ALA A 1 986 ? -20.177 20.585 -0.214 1.00 87.69 986 ALA A C 1
ATOM 7480 O O . ALA A 1 986 ? -19.014 20.953 -0.364 1.00 87.69 986 ALA A O 1
ATOM 7481 N N . LEU A 1 987 ? -20.497 19.290 -0.103 1.00 91.19 987 LEU A N 1
ATOM 7482 C CA . LEU A 1 987 ? -19.494 18.224 -0.132 1.00 91.19 987 LEU A CA 1
ATOM 7483 C C . LEU A 1 987 ? -18.993 18.011 -1.560 1.00 91.19 987 LEU A C 1
ATOM 7485 O O . LEU A 1 987 ? -19.801 17.809 -2.462 1.00 91.19 987 LEU A O 1
ATOM 7489 N N . GLN A 1 988 ? -17.674 17.988 -1.757 1.00 91.00 988 GLN A N 1
ATOM 7490 C CA . GLN A 1 988 ? -17.023 17.614 -3.025 1.00 91.00 988 GLN A CA 1
ATOM 7491 C C . GLN A 1 988 ? -16.814 16.091 -3.151 1.00 91.00 988 GLN A C 1
ATOM 7493 O O . GLN A 1 988 ? -16.729 15.560 -4.262 1.00 91.00 988 GLN A O 1
ATOM 7498 N N . TRP A 1 989 ? -16.720 15.399 -2.013 1.00 94.12 989 TRP A N 1
ATOM 7499 C CA . TRP A 1 989 ? -16.329 13.994 -1.883 1.00 94.12 989 TRP A CA 1
ATOM 7500 C C . TRP A 1 989 ? -17.452 13.163 -1.239 1.00 94.12 989 TRP A C 1
ATOM 7502 O O . TRP A 1 989 ? -18.497 13.693 -0.855 1.00 94.12 989 TRP A O 1
ATOM 7512 N N . PHE A 1 990 ? -17.276 11.843 -1.160 1.00 95.81 990 PHE A N 1
ATOM 7513 C CA . PHE A 1 990 ? -18.368 10.927 -0.815 1.00 95.81 990 PHE A CA 1
ATOM 7514 C C . PHE A 1 990 ? -18.336 10.526 0.667 1.00 95.81 990 PHE A C 1
ATOM 7516 O O . PHE A 1 990 ? -17.342 9.934 1.086 1.00 95.81 990 PHE A O 1
ATOM 7523 N N . PRO A 1 991 ? -19.403 10.778 1.455 1.00 95.81 991 PRO A N 1
ATOM 7524 C CA . PRO A 1 991 ? -19.523 10.305 2.836 1.00 95.81 991 PRO A CA 1
ATOM 7525 C C . PRO A 1 991 ? -19.252 8.803 2.956 1.00 95.81 991 PRO A C 1
ATOM 7527 O O . PRO A 1 991 ? -19.925 8.013 2.288 1.00 95.81 991 PRO A O 1
ATOM 7530 N N . ARG A 1 992 ? -18.314 8.395 3.821 1.00 94.12 992 ARG A N 1
ATOM 7531 C CA . ARG A 1 992 ? -17.895 6.987 3.922 1.00 94.12 992 ARG A CA 1
ATOM 7532 C C . ARG A 1 992 ? -18.006 6.443 5.357 1.00 94.12 992 ARG A C 1
ATOM 7534 O O . ARG A 1 992 ? -17.493 7.082 6.273 1.00 94.12 992 ARG A O 1
ATOM 7541 N N . PRO A 1 993 ? -18.692 5.302 5.584 1.00 95.19 993 PRO A N 1
ATOM 7542 C CA . PRO A 1 993 ? -18.527 4.503 6.803 1.00 95.19 993 PRO A CA 1
ATOM 7543 C C . PRO A 1 993 ? -17.088 3.992 6.954 1.00 95.19 993 PRO A C 1
ATOM 7545 O O . PRO A 1 993 ? -16.391 3.895 5.942 1.00 95.19 993 PRO A O 1
ATOM 7548 N N . GLY A 1 994 ? -16.687 3.637 8.173 1.00 93.19 994 GLY A N 1
ATOM 7549 C CA . GLY A 1 994 ? -15.378 3.046 8.474 1.00 93.19 994 GLY A CA 1
ATOM 7550 C C . GLY A 1 994 ? -14.517 3.891 9.420 1.00 93.19 994 GLY A C 1
ATOM 7551 O O . GLY A 1 994 ? -14.825 5.064 9.651 1.00 93.19 994 GLY A O 1
ATOM 7552 N N . ASP A 1 995 ? -13.438 3.306 9.942 1.00 90.12 995 ASP A N 1
ATOM 7553 C CA . ASP A 1 995 ? -12.333 3.997 10.623 1.00 90.12 995 ASP A CA 1
ATOM 7554 C C . ASP A 1 995 ? -10.940 3.462 10.214 1.00 90.12 995 ASP A C 1
ATOM 7556 O O . ASP A 1 995 ? -10.823 2.639 9.306 1.00 90.12 995 ASP A O 1
ATOM 7560 N N . GLN A 1 996 ? -9.893 3.943 10.901 1.00 83.25 996 GLN A N 1
ATOM 7561 C CA . GLN A 1 996 ? -8.466 3.638 10.705 1.00 83.25 996 GLN A CA 1
ATOM 7562 C C . GLN A 1 996 ? -8.084 2.145 10.632 1.00 83.25 996 GLN A C 1
ATOM 7564 O O . GLN A 1 996 ? -7.015 1.828 10.102 1.00 83.25 996 GLN A O 1
ATOM 7569 N N . TYR A 1 997 ? -8.885 1.237 11.198 1.00 88.06 997 TYR A N 1
ATOM 7570 C CA . TYR A 1 997 ? -8.565 -0.193 11.289 1.00 88.06 997 TYR A CA 1
ATOM 7571 C C . TYR A 1 997 ? -9.754 -1.127 11.002 1.00 88.06 997 TYR A C 1
ATOM 7573 O O . TYR A 1 997 ? -9.716 -2.310 11.366 1.00 88.06 997 TYR A O 1
ATOM 7581 N N . ASP A 1 998 ? -10.790 -0.621 10.334 1.00 91.94 998 ASP A N 1
ATOM 7582 C CA . ASP A 1 998 ? -11.921 -1.427 9.869 1.00 91.94 998 ASP A CA 1
ATOM 7583 C C . ASP A 1 998 ? -11.512 -2.344 8.698 1.00 91.94 998 ASP A C 1
ATOM 7585 O O . ASP A 1 998 ? -10.505 -2.118 8.020 1.00 91.94 998 ASP A O 1
ATOM 7589 N N . VAL A 1 999 ? -12.265 -3.431 8.476 1.00 94.88 999 VAL A N 1
ATOM 7590 C CA . VAL A 1 999 ? -11.945 -4.411 7.416 1.00 94.88 999 VAL A CA 1
ATOM 7591 C C . VAL A 1 999 ? -12.071 -3.761 6.043 1.00 94.88 999 VAL A C 1
ATOM 7593 O O . VAL A 1 999 ? -11.160 -3.869 5.222 1.00 94.88 999 VAL A O 1
ATOM 7596 N N . ASP A 1 1000 ? -13.172 -3.042 5.834 1.00 93.94 1000 ASP A N 1
ATOM 7597 C CA . ASP A 1 1000 ? -13.415 -2.203 4.666 1.00 93.94 1000 ASP A CA 1
ATOM 7598 C C . ASP A 1 1000 ? -12.741 -0.837 4.862 1.00 93.94 1000 ASP A C 1
ATOM 7600 O O . ASP A 1 1000 ? -13.387 0.144 5.240 1.00 93.94 1000 ASP A O 1
ATOM 7604 N N . ALA A 1 1001 ? -11.417 -0.815 4.685 1.00 88.88 1001 ALA A N 1
ATOM 7605 C CA . ALA A 1 1001 ? -10.568 0.278 5.149 1.00 88.88 1001 ALA A CA 1
ATOM 7606 C C . ALA A 1 1001 ? -10.985 1.653 4.609 1.00 88.88 1001 ALA A C 1
ATOM 7608 O O . ALA A 1 1001 ? -11.123 1.874 3.400 1.00 88.88 1001 ALA A O 1
ATOM 7609 N N . ALA A 1 1002 ? -11.110 2.597 5.538 1.00 89.75 1002 ALA A N 1
ATOM 7610 C CA . ALA A 1 1002 ? -11.462 3.979 5.276 1.00 89.75 1002 ALA A CA 1
ATOM 7611 C C . ALA A 1 1002 ? -10.716 4.844 6.302 1.00 89.75 1002 ALA A C 1
ATOM 7613 O O . ALA A 1 1002 ? -11.254 5.236 7.333 1.00 89.75 1002 ALA A O 1
ATOM 7614 N N . ASN A 1 1003 ? -9.419 5.026 6.049 1.00 86.94 1003 ASN A N 1
ATOM 7615 C CA . ASN A 1 1003 ? -8.446 5.400 7.073 1.00 86.94 1003 ASN A CA 1
ATOM 7616 C C . ASN A 1 1003 ? -8.180 6.922 7.064 1.00 86.94 1003 ASN A C 1
ATOM 7618 O O . ASN A 1 1003 ? -7.587 7.411 6.099 1.00 86.94 1003 ASN A O 1
ATOM 7622 N N . PRO A 1 1004 ? -8.595 7.690 8.094 1.00 85.19 1004 PRO A N 1
ATOM 7623 C CA . PRO A 1 1004 ? -8.403 9.146 8.156 1.00 85.19 1004 PRO A CA 1
ATOM 7624 C C . PRO A 1 1004 ? -6.987 9.592 8.574 1.00 85.19 1004 PRO A C 1
ATOM 7626 O O . PRO A 1 1004 ? -6.706 10.794 8.573 1.00 85.19 1004 PRO A O 1
ATOM 7629 N N . GLY A 1 1005 ? -6.116 8.661 8.970 1.00 83.06 1005 GLY A N 1
ATOM 7630 C CA . GLY A 1 1005 ? -4.805 8.942 9.553 1.00 83.06 1005 GLY A CA 1
ATOM 7631 C C . GLY A 1 1005 ? -4.872 9.470 10.991 1.00 83.06 1005 GLY A C 1
ATOM 7632 O O . GLY A 1 1005 ? -5.933 9.552 11.618 1.00 83.06 1005 GLY A O 1
ATOM 7633 N N . PHE A 1 1006 ? -3.718 9.870 11.523 1.00 83.00 1006 PHE A N 1
ATOM 7634 C CA . PHE A 1 1006 ? -3.546 10.310 12.915 1.00 83.00 1006 PHE A CA 1
ATOM 7635 C C . PHE A 1 1006 ? -3.525 11.843 13.071 1.00 83.00 1006 PHE A C 1
ATOM 7637 O O . PHE A 1 1006 ? -3.071 12.388 14.077 1.00 83.00 1006 PHE A O 1
ATOM 7644 N N . SER A 1 1007 ? -4.084 12.574 12.100 1.00 82.69 1007 SER A N 1
ATOM 7645 C CA . SER A 1 1007 ? -4.125 14.045 12.132 1.00 82.69 1007 SER A CA 1
ATOM 7646 C C . SER A 1 1007 ? -5.089 14.626 13.182 1.00 82.69 1007 SER A C 1
ATOM 7648 O O . SER A 1 1007 ? -4.909 15.760 13.632 1.00 82.69 1007 SER A O 1
ATOM 7650 N N . GLY A 1 1008 ? -6.171 13.905 13.510 1.00 84.31 1008 GLY A N 1
ATOM 7651 C CA . GLY A 1 1008 ? -7.274 14.379 14.363 1.00 84.31 1008 GLY A CA 1
ATOM 7652 C C . GLY A 1 1008 ? -8.011 15.634 13.859 1.00 84.31 1008 GLY A C 1
ATOM 7653 O O . GLY A 1 1008 ? -8.802 16.220 14.604 1.00 84.31 1008 GLY A O 1
ATOM 7654 N N . THR A 1 1009 ? -7.741 16.095 12.634 1.00 85.81 1009 THR A N 1
ATOM 7655 C CA . THR A 1 1009 ? -8.196 17.401 12.110 1.00 85.81 1009 THR A CA 1
ATOM 7656 C C . THR A 1 1009 ? -8.684 17.339 10.663 1.00 85.81 1009 THR A C 1
ATOM 7658 O O . THR A 1 1009 ? -9.635 18.040 10.310 1.00 85.81 1009 THR A O 1
ATOM 7661 N N . ARG A 1 1010 ? -8.085 16.467 9.847 1.00 86.75 1010 ARG A N 1
ATOM 7662 C CA . ARG A 1 1010 ? -8.555 16.057 8.522 1.00 86.75 1010 ARG A CA 1
ATOM 7663 C C . ARG A 1 1010 ? -9.061 14.620 8.618 1.00 86.75 1010 ARG A C 1
ATOM 7665 O O . ARG A 1 1010 ? -8.404 13.782 9.222 1.00 86.75 1010 ARG A O 1
ATOM 7672 N N . PHE A 1 1011 ? -10.208 14.349 8.000 1.00 90.69 1011 PHE A N 1
ATOM 7673 C CA . PHE A 1 1011 ? -10.832 13.018 7.993 1.00 90.69 1011 PHE A CA 1
ATOM 7674 C C . PHE A 1 1011 ? -11.130 12.517 6.572 1.00 90.69 1011 PHE A C 1
ATOM 7676 O O . PHE A 1 1011 ? -11.756 11.483 6.391 1.00 90.69 1011 PHE A O 1
ATOM 7683 N N . THR A 1 1012 ? -10.708 13.239 5.534 1.00 90.25 1012 THR A N 1
ATOM 7684 C CA . THR A 1 1012 ? -10.865 12.775 4.151 1.00 90.25 1012 THR A CA 1
ATOM 7685 C C . THR A 1 1012 ? -9.717 11.840 3.771 1.00 90.25 1012 THR A C 1
ATOM 7687 O O . THR A 1 1012 ? -8.563 12.155 4.056 1.00 90.25 1012 THR A O 1
ATOM 7690 N N . HIS A 1 1013 ? -10.015 10.714 3.116 1.00 88.50 1013 HIS A N 1
ATOM 7691 C CA . HIS A 1 1013 ? -9.029 9.667 2.816 1.00 88.50 1013 HIS A CA 1
ATOM 7692 C C . HIS A 1 1013 ? -8.932 9.355 1.315 1.00 88.50 1013 HIS A C 1
ATOM 7694 O O . HIS A 1 1013 ? -9.902 9.497 0.567 1.00 88.50 1013 HIS A O 1
ATOM 7700 N N . ARG A 1 1014 ? -7.738 8.929 0.879 1.00 85.75 1014 ARG A N 1
ATOM 7701 C CA . ARG A 1 1014 ? -7.427 8.484 -0.497 1.00 85.75 1014 ARG A CA 1
ATOM 7702 C C . ARG A 1 1014 ? -7.073 6.991 -0.592 1.00 85.75 1014 ARG A C 1
ATOM 7704 O O . ARG A 1 1014 ? -6.887 6.501 -1.700 1.00 85.75 1014 ARG A O 1
ATOM 7711 N N . ASN A 1 1015 ? -6.958 6.274 0.528 1.00 85.19 1015 ASN A N 1
ATOM 7712 C CA . ASN A 1 1015 ? -6.692 4.829 0.563 1.00 85.19 1015 ASN A CA 1
ATOM 7713 C C . ASN A 1 1015 ? -7.991 4.031 0.793 1.00 85.19 1015 ASN A C 1
ATOM 7715 O O . ASN A 1 1015 ? -8.891 4.515 1.482 1.00 85.19 1015 ASN A O 1
ATOM 7719 N N . GLY A 1 1016 ? -8.079 2.832 0.220 1.00 89.94 1016 GLY A N 1
ATOM 7720 C CA . GLY A 1 1016 ? -9.135 1.847 0.470 1.00 89.94 1016 GLY A CA 1
ATOM 7721 C C . GLY A 1 1016 ? -9.112 0.721 -0.576 1.00 89.94 1016 GLY A C 1
ATOM 7722 O O . GLY A 1 1016 ? -8.216 0.707 -1.426 1.00 89.94 1016 GLY A O 1
ATOM 7723 N N . PRO A 1 1017 ? -10.082 -0.212 -0.561 1.00 92.56 1017 PRO A N 1
ATOM 7724 C CA . PRO A 1 1017 ? -10.145 -1.331 -1.510 1.00 92.56 1017 PRO A CA 1
ATOM 7725 C C . PRO A 1 1017 ? -10.084 -0.906 -2.986 1.00 92.56 1017 PRO A C 1
ATOM 7727 O O . PRO A 1 1017 ? -11.032 -0.317 -3.500 1.00 92.56 1017 PRO A O 1
ATOM 7730 N N . VAL A 1 1018 ? -9.013 -1.237 -3.717 1.00 91.75 1018 VAL A N 1
ATOM 7731 C CA . VAL A 1 1018 ? -8.949 -0.984 -5.178 1.00 91.75 1018 VAL A CA 1
ATOM 7732 C C . VAL A 1 1018 ? -9.652 -2.058 -6.013 1.00 91.75 1018 VAL A C 1
ATOM 7734 O O . VAL A 1 1018 ? -9.885 -1.863 -7.203 1.00 91.75 1018 VAL A O 1
ATOM 7737 N N . MET A 1 1019 ? -10.051 -3.153 -5.371 1.00 93.94 1019 MET A N 1
ATOM 7738 C CA . MET A 1 1019 ? -10.969 -4.181 -5.863 1.00 93.94 1019 MET A CA 1
ATOM 7739 C C . MET A 1 1019 ? -11.784 -4.719 -4.677 1.00 93.94 1019 MET A C 1
ATOM 7741 O O . MET A 1 1019 ? -11.356 -4.557 -3.537 1.00 93.94 1019 MET A O 1
ATOM 7745 N N . ARG A 1 1020 ? -12.901 -5.415 -4.914 1.00 95.62 1020 ARG A N 1
ATOM 7746 C CA . ARG A 1 1020 ? -13.492 -6.343 -3.926 1.00 95.62 1020 ARG A CA 1
ATOM 7747 C C . ARG A 1 1020 ? -13.894 -7.630 -4.637 1.00 95.62 1020 ARG A C 1
ATOM 7749 O O . ARG A 1 1020 ? -15.012 -7.738 -5.135 1.00 95.62 1020 ARG A O 1
ATOM 7756 N N . THR A 1 1021 ? -12.952 -8.566 -4.729 1.00 97.38 1021 THR A N 1
ATOM 7757 C CA . THR A 1 1021 ? -13.132 -9.850 -5.417 1.00 97.38 1021 THR A CA 1
ATOM 7758 C C . THR A 1 1021 ? -13.587 -10.924 -4.431 1.00 97.38 1021 THR A C 1
ATOM 7760 O O . THR A 1 1021 ? -12.988 -11.074 -3.364 1.00 97.38 1021 THR A O 1
ATOM 7763 N N . VAL A 1 1022 ? -14.590 -11.716 -4.814 1.00 98.12 1022 VAL A N 1
ATOM 7764 C CA . VAL A 1 1022 ? -14.959 -12.985 -4.164 1.00 98.12 1022 VAL A CA 1
ATOM 7765 C C . VAL A 1 1022 ? -15.121 -14.051 -5.241 1.00 98.12 1022 VAL A C 1
ATOM 7767 O O . VAL A 1 1022 ? -15.794 -13.812 -6.240 1.00 98.12 1022 VAL A O 1
ATOM 7770 N N . VAL A 1 1023 ? -14.535 -15.232 -5.037 1.00 98.50 1023 VAL A N 1
ATOM 7771 C CA . VAL A 1 1023 ? -14.667 -16.386 -5.941 1.00 98.50 1023 VAL A CA 1
ATOM 7772 C C . VAL A 1 1023 ? -15.045 -17.623 -5.133 1.00 98.50 1023 VAL A C 1
ATOM 7774 O O . VAL A 1 1023 ? -14.345 -17.980 -4.187 1.00 98.50 1023 VAL A O 1
ATOM 7777 N N . ALA A 1 1024 ? -16.124 -18.298 -5.529 1.00 98.06 1024 ALA A N 1
ATOM 7778 C CA . ALA A 1 1024 ? -16.459 -19.648 -5.095 1.00 98.06 1024 ALA A CA 1
ATOM 7779 C C . ALA A 1 1024 ? -16.112 -20.651 -6.198 1.00 98.06 1024 ALA A C 1
ATOM 7781 O O . ALA A 1 1024 ? -16.540 -20.516 -7.349 1.00 98.06 1024 ALA A O 1
ATOM 7782 N N . LEU A 1 1025 ? -15.349 -21.676 -5.829 1.00 96.06 1025 LEU A N 1
ATOM 7783 C CA . LEU A 1 1025 ? -14.700 -22.582 -6.763 1.00 96.06 1025 LEU A CA 1
ATOM 7784 C C . LEU A 1 1025 ? -14.947 -24.042 -6.371 1.00 96.06 1025 LEU A C 1
ATOM 7786 O O . LEU A 1 1025 ? -14.715 -24.444 -5.231 1.00 96.06 1025 LEU A O 1
ATOM 7790 N N . GLY A 1 1026 ? -15.410 -24.852 -7.321 1.00 92.25 1026 GLY A N 1
ATOM 7791 C CA . GLY A 1 1026 ? -15.625 -26.280 -7.099 1.00 92.25 1026 GLY A CA 1
ATOM 7792 C C . GLY A 1 1026 ? -15.795 -27.082 -8.389 1.00 92.25 1026 GLY A C 1
ATOM 7793 O O . GLY A 1 1026 ? -15.648 -26.535 -9.483 1.00 92.25 1026 GLY A O 1
ATOM 7794 N N . PRO A 1 1027 ? -16.126 -28.382 -8.287 1.00 86.25 1027 PRO A N 1
ATOM 7795 C CA . PRO A 1 1027 ? -16.198 -29.282 -9.441 1.00 86.25 1027 PRO A CA 1
ATOM 7796 C C . PRO A 1 1027 ? -17.248 -28.887 -10.489 1.00 86.25 1027 PRO A C 1
ATOM 7798 O O . PRO A 1 1027 ? -17.086 -29.214 -11.662 1.00 86.25 1027 PRO A O 1
ATOM 7801 N N . ASP A 1 1028 ? -18.306 -28.192 -10.061 1.00 84.06 1028 ASP A N 1
ATOM 7802 C CA . ASP A 1 1028 ? -19.440 -27.796 -10.902 1.00 84.06 1028 ASP A CA 1
ATOM 7803 C C . ASP A 1 1028 ? -19.255 -26.423 -11.587 1.00 84.06 1028 ASP A C 1
ATOM 7805 O O . ASP A 1 1028 ? -20.097 -26.035 -12.396 1.00 84.06 1028 ASP A O 1
ATOM 7809 N N . GLY A 1 1029 ? -18.164 -25.694 -11.301 1.00 90.25 1029 GLY A N 1
ATOM 7810 C CA . GLY A 1 1029 ? -17.808 -24.448 -11.990 1.00 90.25 1029 GLY A CA 1
ATOM 7811 C C . GLY A 1 1029 ? -17.279 -23.324 -11.092 1.00 90.25 1029 GLY A C 1
ATOM 7812 O O . GLY A 1 1029 ? -16.927 -23.527 -9.928 1.00 90.25 1029 GLY A O 1
ATOM 7813 N N . VAL A 1 1030 ? -17.239 -22.122 -11.677 1.00 96.19 1030 VAL A N 1
ATOM 7814 C CA . VAL A 1 1030 ? -16.811 -20.863 -11.049 1.00 96.19 1030 VAL A CA 1
ATOM 7815 C C . VAL A 1 1030 ? -18.019 -19.950 -10.866 1.00 96.19 1030 VAL A C 1
ATOM 7817 O O . VAL A 1 1030 ? -18.763 -19.700 -11.816 1.00 96.19 1030 VAL A O 1
ATOM 7820 N N . GLU A 1 1031 ? -18.178 -19.401 -9.668 1.00 97.31 1031 GLU A N 1
ATOM 7821 C CA . GLU A 1 1031 ? -19.047 -18.255 -9.401 1.00 97.31 1031 GLU A CA 1
ATOM 7822 C C . GLU A 1 1031 ? -18.180 -17.160 -8.783 1.00 97.31 1031 GLU A C 1
ATOM 7824 O O . GLU A 1 1031 ? -17.475 -17.414 -7.808 1.00 97.31 1031 GLU A O 1
ATOM 7829 N N . GLY A 1 1032 ? -18.192 -15.960 -9.352 1.00 96.56 1032 GLY A N 1
ATOM 7830 C CA . GLY A 1 1032 ? -17.337 -14.878 -8.888 1.00 96.56 1032 GLY A CA 1
ATOM 7831 C C . GLY A 1 1032 ? -18.007 -13.522 -8.989 1.00 96.56 1032 GLY A C 1
ATOM 7832 O O . GLY A 1 1032 ? -18.913 -13.315 -9.797 1.00 96.56 1032 GLY A O 1
ATOM 7833 N N . TYR A 1 1033 ? -17.523 -12.592 -8.174 1.00 97.44 1033 TYR A N 1
ATOM 7834 C CA . TYR A 1 1033 ? -17.967 -11.208 -8.138 1.00 97.44 1033 TYR A CA 1
ATOM 7835 C C . TYR A 1 1033 ? -16.774 -10.271 -7.943 1.00 97.44 1033 TYR A C 1
ATOM 7837 O O . TYR A 1 1033 ? -15.837 -10.619 -7.224 1.00 97.44 1033 TYR A O 1
ATOM 7845 N N . ASN A 1 1034 ? -16.820 -9.087 -8.554 1.00 96.44 1034 ASN A N 1
ATOM 7846 C CA . ASN A 1 1034 ? -15.827 -8.026 -8.379 1.00 96.44 1034 ASN A CA 1
ATOM 7847 C C . ASN A 1 1034 ? -16.475 -6.625 -8.411 1.00 96.44 1034 ASN A C 1
ATOM 7849 O O . ASN A 1 1034 ? -17.604 -6.452 -8.866 1.00 96.44 1034 ASN A O 1
ATOM 7853 N N . THR A 1 1035 ? -15.766 -5.602 -7.938 1.00 95.00 1035 THR A N 1
ATOM 7854 C CA . THR A 1 1035 ? -16.074 -4.185 -8.196 1.00 95.00 1035 THR A CA 1
ATOM 7855 C C . THR A 1 1035 ? -14.807 -3.343 -8.089 1.00 95.00 1035 THR A C 1
ATOM 7857 O O . THR A 1 1035 ? -13.875 -3.724 -7.385 1.00 95.00 1035 THR A O 1
ATOM 7860 N N . LEU A 1 1036 ? -14.781 -2.191 -8.760 1.00 94.38 1036 LEU A N 1
ATOM 7861 C CA . LEU A 1 1036 ? -13.647 -1.262 -8.807 1.00 94.38 1036 LEU A CA 1
ATOM 7862 C C . LEU A 1 1036 ? -14.109 0.150 -8.387 1.00 94.38 1036 LEU A C 1
ATOM 7864 O O . LEU A 1 1036 ? -15.255 0.506 -8.664 1.00 94.38 1036 LEU A O 1
ATOM 7868 N N . PRO A 1 1037 ? -13.256 0.980 -7.753 1.00 91.50 1037 PRO A N 1
ATOM 7869 C CA . PRO A 1 1037 ? -13.630 2.331 -7.298 1.00 91.50 1037 PRO A CA 1
ATOM 7870 C C . PRO A 1 1037 ? -13.953 3.315 -8.433 1.00 91.50 1037 PRO A C 1
ATOM 7872 O O . PRO A 1 1037 ? -14.654 4.299 -8.218 1.00 91.50 1037 PRO A O 1
ATOM 7875 N N . GLY A 1 1038 ? -13.478 3.028 -9.645 1.00 90.69 1038 GLY A N 1
ATOM 7876 C CA . GLY A 1 1038 ? -13.859 3.690 -10.891 1.00 90.69 1038 GLY A CA 1
ATOM 7877 C C . GLY A 1 1038 ? -14.130 2.649 -11.978 1.00 90.69 1038 GLY A C 1
ATOM 7878 O O . GLY A 1 1038 ? -14.069 1.447 -11.726 1.00 90.69 1038 GLY A O 1
ATOM 7879 N N . GLY A 1 1039 ? -14.434 3.098 -13.189 1.00 91.25 1039 GLY A N 1
ATOM 7880 C CA . GLY A 1 1039 ? -14.724 2.230 -14.328 1.00 91.25 1039 GLY A CA 1
ATOM 7881 C C . GLY A 1 1039 ? -13.482 1.692 -15.057 1.00 91.25 1039 GLY A C 1
ATOM 7882 O O . GLY A 1 1039 ? -12.326 1.921 -14.685 1.00 91.25 1039 GLY A O 1
ATOM 7883 N N . GLN A 1 1040 ? -13.733 0.952 -16.134 1.00 92.38 1040 GLN A N 1
ATOM 7884 C CA . GLN A 1 1040 ? -12.702 0.308 -16.955 1.00 92.38 1040 GLN A CA 1
ATOM 7885 C C . GLN A 1 1040 ? -11.900 1.289 -17.832 1.00 92.38 1040 GLN A C 1
ATOM 7887 O O . GLN A 1 1040 ? -10.764 0.989 -18.190 1.00 92.38 1040 GLN A O 1
ATOM 7892 N N . SER A 1 1041 ? -12.434 2.472 -18.146 1.00 92.44 1041 SER A N 1
ATOM 7893 C CA . SER A 1 1041 ? -11.836 3.445 -19.074 1.00 92.44 1041 SER A CA 1
ATOM 7894 C C . SER A 1 1041 ? -11.127 4.605 -18.364 1.00 92.44 1041 SER A C 1
ATOM 7896 O O . SER A 1 1041 ? -11.582 5.065 -17.320 1.00 92.44 1041 SER A O 1
ATOM 7898 N N . GLY A 1 1042 ? -10.034 5.103 -18.953 1.00 89.44 1042 GLY A N 1
ATOM 7899 C CA . GLY A 1 1042 ? -9.356 6.333 -18.523 1.00 89.44 1042 GLY A CA 1
ATOM 7900 C C . GLY A 1 1042 ? -9.962 7.634 -19.055 1.00 89.44 1042 GLY A C 1
ATOM 7901 O O . GLY A 1 1042 ? -9.672 8.701 -18.521 1.00 89.44 1042 GLY A O 1
ATOM 7902 N N . ASP A 1 1043 ? -10.819 7.569 -20.077 1.00 89.94 1043 ASP A N 1
ATOM 7903 C CA . ASP A 1 1043 ? -11.404 8.760 -20.699 1.00 89.94 1043 ASP A CA 1
ATOM 7904 C C . ASP A 1 1043 ? -12.606 9.280 -19.884 1.00 89.94 1043 ASP A C 1
ATOM 7906 O O . ASP A 1 1043 ? -13.613 8.573 -19.802 1.00 89.94 1043 ASP A O 1
ATOM 7910 N N . PRO A 1 1044 ? -12.574 10.508 -19.324 1.00 88.56 1044 PRO A N 1
ATOM 7911 C CA . PRO A 1 1044 ? -13.690 11.068 -18.561 1.00 88.56 1044 PRO A CA 1
ATOM 7912 C C . PRO A 1 1044 ? -14.969 11.286 -19.387 1.00 88.56 1044 PRO A C 1
ATOM 7914 O O . PRO A 1 1044 ? -16.040 11.438 -18.793 1.00 88.56 1044 PRO A O 1
ATOM 7917 N N . GLU A 1 1045 ? -14.909 11.280 -20.726 1.00 89.19 1045 GLU A N 1
ATOM 7918 C CA . GLU A 1 1045 ? -16.101 11.297 -21.593 1.00 89.19 1045 GLU A CA 1
ATOM 7919 C C . GLU A 1 1045 ? -16.698 9.894 -21.834 1.00 89.19 1045 GLU A C 1
ATOM 7921 O O . GLU A 1 1045 ? -17.797 9.776 -22.383 1.00 89.19 1045 GLU A O 1
ATOM 7926 N N . SER A 1 1046 ? -16.023 8.826 -21.396 1.00 91.94 1046 SER A N 1
ATOM 7927 C CA . SER A 1 1046 ? -16.519 7.452 -21.486 1.00 91.94 1046 SER A CA 1
ATOM 7928 C C . SER A 1 1046 ? -17.658 7.190 -20.501 1.00 91.94 1046 SER A C 1
ATOM 7930 O O . SER A 1 1046 ? -17.592 7.551 -19.325 1.00 91.94 1046 SER A O 1
ATOM 7932 N N . ALA A 1 1047 ? -18.672 6.445 -20.952 1.00 93.56 1047 ALA A N 1
ATOM 7933 C CA . ALA A 1 1047 ? -19.710 5.898 -20.075 1.00 93.56 1047 ALA A CA 1
ATOM 7934 C C . ALA A 1 1047 ? -19.160 4.874 -19.059 1.00 93.56 1047 ALA A C 1
ATOM 7936 O O . ALA A 1 1047 ? -19.850 4.550 -18.100 1.00 93.56 1047 ALA A O 1
ATOM 7937 N N . HIS A 1 1048 ? -17.928 4.391 -19.262 1.00 94.44 1048 HIS A N 1
ATOM 7938 C CA . HIS A 1 1048 ? -17.244 3.398 -18.428 1.00 94.44 1048 HIS A CA 1
ATOM 7939 C C . HIS A 1 1048 ? -16.056 3.996 -17.658 1.00 94.44 1048 HIS A C 1
ATOM 7941 O O . HIS A 1 1048 ? -15.073 3.307 -17.394 1.00 94.44 1048 HIS A O 1
ATOM 7947 N N . PHE A 1 1049 ? -16.112 5.294 -17.349 1.00 93.25 1049 PHE A N 1
ATOM 7948 C CA . PHE A 1 1049 ? -15.129 5.991 -16.510 1.00 93.25 1049 PHE A CA 1
ATOM 7949 C C . PHE A 1 1049 ? -15.430 5.850 -15.009 1.00 93.25 1049 PHE A C 1
ATOM 7951 O O . PHE A 1 1049 ? -14.524 5.697 -14.194 1.00 93.25 1049 PHE A O 1
ATOM 7958 N N . ASP A 1 1050 ? -16.712 5.882 -14.640 1.00 93.12 1050 ASP A N 1
ATOM 7959 C CA . ASP A 1 1050 ? -17.198 5.943 -13.254 1.00 93.12 1050 ASP A CA 1
ATOM 7960 C C . ASP A 1 1050 ? -18.452 5.086 -12.988 1.00 93.12 1050 ASP A C 1
ATOM 7962 O O . ASP A 1 1050 ? -19.030 5.137 -11.902 1.00 93.12 1050 ASP A O 1
ATOM 7966 N N . ASP A 1 1051 ? -18.860 4.243 -13.938 1.00 94.00 1051 ASP A N 1
ATOM 7967 C CA . ASP A 1 1051 ? -20.053 3.385 -13.844 1.00 94.00 1051 ASP A CA 1
ATOM 7968 C C . ASP A 1 1051 ? -20.010 2.343 -12.712 1.00 94.00 1051 ASP A C 1
ATOM 7970 O O . ASP A 1 1051 ? -21.060 1.897 -12.243 1.00 94.00 1051 ASP A O 1
ATOM 7974 N N . ARG A 1 1052 ? -18.813 1.992 -12.230 1.00 94.62 1052 ARG A N 1
ATOM 7975 C CA . ARG A 1 1052 ? -18.597 1.134 -11.052 1.00 94.62 1052 ARG A CA 1
ATOM 7976 C C . ARG A 1 1052 ? -18.531 1.885 -9.720 1.00 94.62 1052 ARG A C 1
ATOM 7978 O O . ARG A 1 1052 ? -18.785 1.273 -8.683 1.00 94.62 1052 ARG A O 1
ATOM 7985 N N . ALA A 1 1053 ? -18.289 3.199 -9.725 1.00 94.62 1053 ALA A N 1
ATOM 7986 C CA . ALA A 1 1053 ? -18.089 3.981 -8.500 1.00 94.62 1053 ALA A CA 1
ATOM 7987 C C . ALA A 1 1053 ? -19.315 3.935 -7.568 1.00 94.62 1053 ALA A C 1
ATOM 7989 O O . ALA A 1 1053 ? -19.168 3.852 -6.350 1.00 94.62 1053 ALA A O 1
ATOM 7990 N N . ARG A 1 1054 ? -20.535 3.904 -8.132 1.00 94.19 1054 ARG A N 1
ATOM 7991 C CA . ARG A 1 1054 ? -21.779 3.706 -7.363 1.00 94.19 1054 ARG A CA 1
ATOM 7992 C C . ARG A 1 1054 ? -21.787 2.385 -6.595 1.00 94.19 1054 ARG A C 1
ATOM 7994 O O . ARG A 1 1054 ? -22.071 2.392 -5.401 1.00 94.19 1054 ARG A O 1
ATOM 8001 N N . ASN A 1 1055 ? -21.460 1.286 -7.272 1.00 94.50 1055 ASN A N 1
ATOM 8002 C CA . ASN A 1 1055 ? -21.456 -0.055 -6.692 1.00 94.50 1055 ASN A CA 1
ATOM 8003 C C . ASN A 1 1055 ? -20.378 -0.144 -5.603 1.00 94.50 1055 ASN A C 1
ATOM 8005 O O . ASN A 1 1055 ? -20.652 -0.568 -4.485 1.00 94.50 1055 ASN A O 1
ATOM 8009 N N . TRP A 1 1056 ? -19.173 0.360 -5.888 1.00 95.69 1056 TRP A N 1
ATOM 8010 C CA . TRP A 1 1056 ? -18.075 0.407 -4.921 1.00 95.69 1056 TRP A CA 1
ATOM 8011 C C . TRP A 1 1056 ? -18.418 1.212 -3.659 1.00 95.69 1056 TRP A C 1
ATOM 8013 O O . TRP A 1 1056 ? -18.091 0.774 -2.556 1.00 95.69 1056 TRP A O 1
ATOM 8023 N N . LEU A 1 1057 ? -19.099 2.357 -3.804 1.00 95.12 1057 LEU A N 1
ATOM 8024 C CA . LEU A 1 1057 ? -19.580 3.186 -2.687 1.00 95.12 1057 LEU A CA 1
ATOM 8025 C C . LEU A 1 1057 ? -20.718 2.529 -1.889 1.00 95.12 1057 LEU A C 1
ATOM 8027 O O . LEU A 1 1057 ? -20.977 2.941 -0.759 1.00 95.12 1057 LEU A O 1
ATOM 8031 N N . ALA A 1 1058 ? -21.397 1.534 -2.461 1.00 93.88 1058 ALA A N 1
ATOM 8032 C CA . ALA A 1 1058 ? -22.455 0.753 -1.824 1.00 93.88 1058 ALA A CA 1
ATOM 8033 C C . ALA A 1 1058 ? -21.971 -0.592 -1.246 1.00 93.88 1058 ALA A C 1
ATOM 8035 O O . ALA A 1 1058 ? -22.767 -1.310 -0.646 1.00 93.88 1058 ALA A O 1
ATOM 8036 N N . ASN A 1 1059 ? -20.692 -0.948 -1.435 1.00 93.44 1059 ASN A N 1
ATOM 8037 C CA . ASN A 1 1059 ? -20.165 -2.310 -1.251 1.00 93.44 1059 ASN A CA 1
ATOM 8038 C C . ASN A 1 1059 ? -20.904 -3.381 -2.075 1.00 93.44 1059 ASN A C 1
ATOM 8040 O O . ASN A 1 1059 ? -20.911 -4.563 -1.737 1.00 93.44 1059 ASN A O 1
ATOM 8044 N N . GLU A 1 1060 ? -21.494 -2.967 -3.192 1.00 93.50 1060 GLU A N 1
ATOM 8045 C CA . GLU A 1 1060 ? -22.115 -3.849 -4.169 1.00 93.50 1060 GLU A CA 1
ATOM 8046 C C . GLU A 1 1060 ? -21.073 -4.304 -5.201 1.00 93.50 1060 GLU A C 1
ATOM 8048 O O . GLU A 1 1060 ? -20.170 -3.559 -5.597 1.00 93.50 1060 GLU A O 1
ATOM 8053 N N . THR A 1 1061 ? -21.210 -5.547 -5.656 1.00 92.75 1061 THR A N 1
ATOM 8054 C CA . THR A 1 1061 ? -20.324 -6.172 -6.646 1.00 92.75 1061 THR A CA 1
ATOM 8055 C C . THR A 1 1061 ? -21.108 -6.641 -7.866 1.00 92.75 1061 THR A C 1
ATOM 8057 O O . THR A 1 1061 ? -22.322 -6.837 -7.807 1.00 92.75 1061 THR A O 1
ATOM 8060 N N . VAL A 1 1062 ? -20.417 -6.787 -8.994 1.00 93.44 1062 VAL A N 1
ATOM 8061 C CA . VAL A 1 1062 ? -20.965 -7.316 -10.251 1.00 93.44 1062 VAL A CA 1
ATOM 8062 C C . VAL A 1 1062 ? -20.378 -8.694 -10.555 1.00 93.44 1062 VAL A C 1
ATOM 8064 O O . VAL A 1 1062 ? -19.317 -9.014 -10.017 1.00 93.44 1062 VAL A O 1
ATOM 8067 N N . PRO A 1 1063 ? -21.030 -9.525 -11.388 1.00 95.75 1063 PRO A N 1
ATOM 8068 C CA . PRO A 1 1063 ? -20.509 -10.841 -11.741 1.00 95.75 1063 PRO A CA 1
ATOM 8069 C C . PRO A 1 1063 ? -19.133 -10.762 -12.415 1.00 95.75 1063 PRO A C 1
ATOM 8071 O O . PRO A 1 1063 ? -18.974 -10.096 -13.435 1.00 95.75 1063 PRO A O 1
ATOM 8074 N N . LEU A 1 1064 ? -18.170 -11.507 -11.878 1.00 96.25 1064 LEU A N 1
ATOM 8075 C CA . LEU A 1 1064 ? -16.899 -11.821 -12.527 1.00 96.25 1064 LEU A CA 1
ATOM 8076 C C . LEU A 1 1064 ? -17.153 -13.062 -13.395 1.00 96.25 1064 LEU A C 1
ATOM 8078 O O . LEU A 1 1064 ? -17.338 -14.173 -12.895 1.00 96.25 1064 LEU A O 1
ATOM 8082 N N . ARG A 1 1065 ? -17.283 -12.843 -14.707 1.00 96.62 1065 ARG A N 1
ATOM 8083 C CA . ARG A 1 1065 ? -17.731 -13.853 -15.680 1.00 96.62 1065 ARG A CA 1
ATOM 8084 C C . ARG A 1 1065 ? -16.533 -14.671 -16.168 1.00 96.62 1065 ARG A C 1
ATOM 8086 O O . ARG A 1 1065 ? -15.606 -14.109 -16.735 1.00 96.62 1065 ARG A O 1
ATOM 8093 N N . PHE A 1 1066 ? -16.546 -15.988 -15.950 1.00 96.62 1066 PHE A N 1
ATOM 8094 C CA . PHE A 1 1066 ? -15.415 -16.863 -16.279 1.00 96.62 1066 PHE A CA 1
ATOM 8095 C C . PHE A 1 1066 ? -15.660 -17.713 -17.530 1.00 96.62 1066 PHE A C 1
ATOM 8097 O O . PHE A 1 1066 ? -14.879 -17.650 -18.476 1.00 96.62 1066 PHE A O 1
ATOM 8104 N N . SER A 1 1067 ? -16.731 -18.513 -17.558 1.00 95.88 1067 SER A N 1
ATOM 8105 C CA . SER A 1 1067 ? -16.989 -19.402 -18.697 1.00 95.88 1067 SER A CA 1
ATOM 8106 C C . SER A 1 1067 ? -17.492 -18.625 -19.922 1.00 95.88 1067 SER A C 1
ATOM 8108 O O . SER A 1 1067 ? -18.145 -17.588 -19.757 1.00 95.88 1067 SER A O 1
ATOM 8110 N N . PRO A 1 1068 ? -17.277 -19.121 -21.156 1.00 96.19 1068 PRO A N 1
ATOM 8111 C CA . PRO A 1 1068 ? -17.838 -18.504 -22.356 1.00 96.19 1068 PRO A CA 1
ATOM 8112 C C . PRO A 1 1068 ? -19.351 -18.264 -22.270 1.00 96.19 1068 PRO A C 1
ATOM 8114 O O . PRO A 1 1068 ? -19.834 -17.235 -22.731 1.00 96.19 1068 PRO A O 1
ATOM 8117 N N . GLU A 1 1069 ? -20.112 -19.169 -21.645 1.00 96.31 1069 GLU A N 1
ATOM 8118 C CA . GLU A 1 1069 ? -21.560 -19.028 -21.447 1.00 96.31 1069 GLU A CA 1
ATOM 8119 C C . GLU A 1 1069 ? -21.905 -17.892 -20.479 1.00 96.31 1069 GLU A C 1
ATOM 8121 O O . GLU A 1 1069 ? -22.840 -17.134 -20.739 1.00 96.31 1069 GLU A O 1
ATOM 8126 N N . GLN A 1 1070 ? -21.138 -17.738 -19.393 1.00 97.00 1070 GLN A N 1
ATOM 8127 C CA . GLN A 1 1070 ? -21.266 -16.593 -18.491 1.00 97.00 1070 GLN A CA 1
ATOM 8128 C C . GLN A 1 1070 ? -20.917 -15.292 -19.220 1.00 97.00 1070 GLN A C 1
ATOM 8130 O O . GLN A 1 1070 ? -21.629 -14.306 -19.058 1.00 97.00 1070 GLN A O 1
ATOM 8135 N N . VAL A 1 1071 ? -19.868 -15.270 -20.045 1.00 97.88 1071 VAL A N 1
ATOM 8136 C CA . VAL A 1 1071 ? -19.504 -14.091 -20.847 1.00 97.88 1071 VAL A CA 1
ATOM 8137 C C . VAL A 1 1071 ? -20.608 -13.751 -21.853 1.00 97.88 1071 VAL A C 1
ATOM 8139 O O . VAL A 1 1071 ? -21.009 -12.595 -21.950 1.00 97.88 1071 VAL A O 1
ATOM 8142 N N . ALA A 1 1072 ? -21.174 -14.744 -22.541 1.00 97.50 1072 ALA A N 1
ATOM 8143 C CA . ALA A 1 1072 ? -22.259 -14.557 -23.504 1.00 97.50 1072 ALA A CA 1
ATOM 8144 C C . ALA A 1 1072 ? -23.556 -14.025 -22.874 1.00 97.50 1072 ALA A C 1
ATOM 8146 O O . ALA A 1 1072 ? -24.254 -13.228 -23.498 1.00 97.50 1072 ALA A O 1
ATOM 8147 N N . GLU A 1 1073 ? -23.877 -14.435 -21.643 1.00 96.69 1073 GLU A N 1
ATOM 8148 C CA . GLU A 1 1073 ? -25.030 -13.920 -20.892 1.00 96.69 1073 GLU A CA 1
ATOM 8149 C C . GLU A 1 1073 ? -24.916 -12.409 -20.618 1.00 96.69 1073 GLU A C 1
ATOM 8151 O O . GLU A 1 1073 ? -25.923 -11.703 -20.672 1.00 96.69 1073 GLU A O 1
ATOM 8156 N N . GLY A 1 1074 ? -23.702 -11.919 -20.346 1.00 96.69 1074 GLY A N 1
ATOM 8157 C CA . GLY A 1 1074 ? -23.429 -10.507 -20.056 1.00 96.69 1074 GLY A CA 1
ATOM 8158 C C . GLY A 1 1074 ? -22.986 -9.658 -21.245 1.00 96.69 1074 GLY A C 1
ATOM 8159 O O . GLY A 1 1074 ? -22.777 -8.456 -21.093 1.00 96.69 1074 GLY A O 1
ATOM 8160 N N . ALA A 1 1075 ? -22.789 -10.265 -22.415 1.00 97.75 1075 ALA A N 1
ATOM 8161 C CA . ALA A 1 1075 ? -22.161 -9.623 -23.562 1.00 97.75 1075 ALA A CA 1
ATOM 8162 C C . ALA A 1 1075 ? -22.976 -8.424 -24.081 1.00 97.75 1075 ALA A C 1
ATOM 8164 O O . ALA A 1 1075 ? -24.106 -8.573 -24.553 1.00 97.75 1075 ALA A O 1
ATOM 8165 N N . VAL A 1 1076 ? -22.373 -7.232 -24.050 1.00 96.94 1076 VAL A N 1
ATOM 8166 C CA . VAL A 1 1076 ? -22.973 -5.992 -24.570 1.00 96.94 1076 VAL A CA 1
ATOM 8167 C C . VAL A 1 1076 ? -22.469 -5.648 -25.971 1.00 96.94 1076 VAL A C 1
ATOM 8169 O O . VAL A 1 1076 ? -23.233 -5.116 -26.780 1.00 96.94 1076 VAL A O 1
ATOM 8172 N N . SER A 1 1077 ? -21.212 -5.979 -26.283 1.00 97.25 1077 SER A N 1
ATOM 8173 C CA . SER A 1 1077 ? -20.612 -5.757 -27.600 1.00 97.25 1077 SER A CA 1
ATOM 8174 C C . SER A 1 1077 ? -19.438 -6.699 -27.886 1.00 97.25 1077 SER A C 1
ATOM 8176 O O . SER A 1 1077 ? -18.955 -7.416 -27.005 1.00 97.25 1077 SER A O 1
ATOM 8178 N N . ARG A 1 1078 ? -19.008 -6.737 -29.150 1.00 96.94 1078 ARG A N 1
ATOM 8179 C CA . ARG A 1 1078 ? -17.893 -7.548 -29.638 1.00 96.94 1078 ARG A CA 1
ATOM 8180 C C . ARG A 1 1078 ? -17.051 -6.769 -30.642 1.00 96.94 1078 ARG A C 1
ATOM 8182 O O . ARG A 1 1078 ? -17.553 -6.385 -31.696 1.00 96.94 1078 ARG A O 1
ATOM 8189 N N . GLU A 1 1079 ? -15.754 -6.682 -30.376 1.00 96.88 1079 GLU A N 1
ATOM 8190 C CA . GLU A 1 1079 ? -14.735 -6.205 -31.311 1.00 96.88 1079 GLU A CA 1
ATOM 8191 C C . GLU A 1 1079 ? -14.110 -7.409 -32.053 1.00 96.88 1079 GLU A C 1
ATOM 8193 O O . GLU A 1 1079 ? -14.005 -8.512 -31.503 1.00 96.88 1079 GLU A O 1
ATOM 8198 N N . VAL A 1 1080 ? -13.699 -7.225 -33.313 1.00 96.75 1080 VAL A N 1
ATOM 8199 C CA . VAL A 1 1080 ? -13.008 -8.251 -34.123 1.00 96.75 1080 VAL A CA 1
ATOM 8200 C C . VAL A 1 1080 ? -11.633 -7.747 -34.545 1.00 96.75 1080 VAL A C 1
ATOM 8202 O O . VAL A 1 1080 ? -11.498 -6.627 -35.040 1.00 96.75 1080 VAL A O 1
ATOM 8205 N N . PHE A 1 1081 ? -10.628 -8.603 -34.392 1.00 96.75 1081 PHE A N 1
ATOM 8206 C CA . PHE A 1 1081 ? -9.236 -8.328 -34.718 1.00 96.75 1081 PHE A CA 1
ATOM 8207 C C . PHE A 1 1081 ? -8.758 -9.274 -35.821 1.00 96.75 1081 PHE A C 1
ATOM 8209 O O . PHE A 1 1081 ? -8.995 -10.482 -35.750 1.00 96.75 1081 PHE A O 1
ATOM 8216 N N . THR A 1 1082 ? -8.118 -8.725 -36.853 1.00 95.12 1082 THR A N 1
ATOM 8217 C CA . THR A 1 1082 ? -7.665 -9.468 -38.043 1.00 95.12 1082 THR A CA 1
ATOM 8218 C C . THR A 1 1082 ? -6.190 -9.193 -38.373 1.00 95.12 1082 THR A C 1
ATOM 8220 O O . THR A 1 1082 ? -5.718 -8.106 -38.033 1.00 95.12 1082 THR A O 1
ATOM 8223 N N . PRO A 1 1083 ? -5.475 -10.125 -39.037 1.00 90.94 1083 PRO A N 1
ATOM 8224 C CA . PRO A 1 1083 ? -4.067 -9.956 -39.438 1.00 90.94 1083 PRO A CA 1
ATOM 8225 C C . PRO A 1 1083 ? -3.757 -8.774 -40.378 1.00 90.94 1083 PRO A C 1
ATOM 8227 O O . PRO A 1 1083 ? -4.665 -8.357 -41.135 1.00 90.94 1083 PRO A O 1
#

Sequence (1083 aa):
MKWHRGGRGRPAGTKVPPPHVVRGRGRDPTGGPAMLRPMGVRLDWRLMAACALTFVFACGDDDGPSPDPDMGSDMGMDAAEPPPDPPELFEAVPLDGQFAIPGLSAAAHVVRTEQSVPHVYAENDLDARRVLGFVIAKDRYFQLDMVSRLSQGLVSALLGDVGLASDLENRMTGADQLTQVYTDSLTAEEAAQVDAFAEGINAYVAAVRARQAVAPREYIIVAPLLGASAPHQLMREWTRRDVMALAATMTFQTGFETKGPSRARALARIDEHFPDAPQRELRMAGLMDIVDRWAPIRPTASANGWGVDGAVTTRRPIILPGAGGEPHRPQMRVEGSALDRLIARLGEHHARLHPADLEGWGSNVWAVMGSATGDGRALLSGDGHLQLSIPSLMWEYGLDTALMGDAEPTTVTGVSLIGAPGIATGTNGRVAWGGTNFVTDVTDWYSEQIVLDEDGAPVASVFGGEERPLTRVDETYEVADIAVLESVGRTLDLPRWTTFDGRLITSIEGRVATEDEVLAPGETLVNMMGDWIVPGDQDDDGVVSAMSFYYVPLDGGNLLRAVMGFERSDTVEDFRQAMRHVIGFGLNFSAADREGNVLYTGYHAMPCRTYLPRDASGRFVEGADPSLLIDGTTYPAWHIPLDAEGRVDEEAAAAGADTACAVPFDQWPQAVNPARQYVVNANNDPGAITLDDDPWNDPYYIGGPWDVGYRASRIAGRLESAIDAGGADIAAMQSIQGDHHSNIGEDLVPLLLEVIEAARTAASGSPTAGSPEERMAALYTANQAAFDEVATRMEAWRADDYPTPSGVDTFCSTSTEDTRRQSVATMIFAAWMPRMLQGVWSDEGIDGSVNPGGNWELRSFMQLYEHRGDAALPSHDPVTGESVFFDDIRTTDVVESSQEIGVRALAETLAFLSGPTDEDGQNGGFGTDDMSAWLWGLRHQVRFESLLGDFVGDDPLVATVFRDFNITTERLPLADGLTEDDPRAALQWFPRPGDQYDVDAANPGFSGTRFTHRNGPVMRTVVALGPDGVEGYNTLPGGQSGDPESAHFDDRARNWLANETVPLRFSPEQVAEGAVSREVFTP